Protein AF-0000000070876801 (afdb_homodimer)

Nearest PDB structures (foldseek):
  6rmw-assembly2_G  TM=8.844E-01  e=9.370E-32  Plasmodium falciparum 3D7
  6rme-assembly1_A  TM=9.042E-01  e=9.899E-31  Plasmodi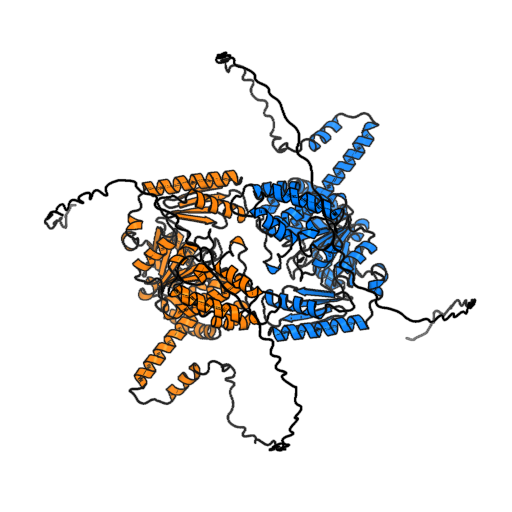um falciparum 3D7
  6rmo-assembly2_E  TM=8.825E-01  e=7.573E-31  Plasmodium falciparum 3D7
  8jb3-assembly1_A  TM=8.256E-01  e=1.043E-31  Saccharomyces cerevisiae
  6rmo-assembly1_D  TM=8.743E-01  e=1.522E-29  Plasmodium falciparum 3D7

Radius of gyration: 40.15 Å; Cα contacts (8 Å, |Δi|>4): 1447; chains: 2; bounding box: 125×150×136 Å

Foldseek 3Di:
DVLVVLVPPCVVVLVPVVLQVLCVCCCQLPDQDDQLQDDQVLVVLLVCVVPDFNLVSQVVVLVQLVQCQVPVVPTPCPVPTPCNDAGALWRFNLNVLVVSLCVHPVQRVDDPDTDDRSSSLNSRLSRLLLTQLAQAAEEEEEQDQAQAHAPAADAQPRLVLSLLQLCLVLNHAYEYFYLADDPPCQVVVCVRHVNNLVVCVVSLPAPSRQQSYWYAYNQADWIWGADSVPSGIDTDDCVLQADPVRVPDDQVLQVVLQVLLVVLLVVLCVVLVFDWDWDDDSFKIKTFGPDDDDQVSLQSSQVSSCVSCVPRPFDWAWARSPGIIMIGGHANCSRVVSNCVSVVHAQSNYEYEYARCDPRGRCVNNVNRHHYRHGRGSSNSSSSSSVSSVSNVVSVVVVVLVVVVVVCVVDDPPPVNVVVVVVVPCPPDPVVPPPDPPPDDDDDDDDDDCPDDDDPPDDDDDDDDDDDDDDDDDDDDDDYDDDDDDDDDDDDDDDDDDDDDDDDDDDDDDDDDDDDDDDDPDDDDDDD/DVLVVLVPVVVVVLVPVVLQVLCVCVCQLPDQDDQLQDDQVLVVLLVCVVPDFNLVSQVVVLVQLVQCQVPVVPTPCPVPTPCNDAGALWRFNLNVLVVSLCVHPVQRVDDPDTDDRSSSLNSRLSRLLLTQLQQAAEEEEEQDQAQAHAPAADAQPRLVLSLLLLCLVLNHQYEYFYLADDPPCQVVVCVRHVNNLVVCVVSLPAPSRQQSYWYAYNQADWIWGADSVPSGIDTDDCVLQADPVRVPDDQVLQVVLQVLLVVLLVVLCVVLVFDWDWDDDSFKIKTFGPDDDDQVSLQSSQVSSCVSCVPRPFDWAWARSPGIIMIGGHANCSRVVSNCVSVVHAQSNYEYEYARCDPRGRCVNNVNRHHYRHGRGSSNSSSSSSVSSVSNVVSVVVVVLVVVVVVCVVDDPPPVNVVVVVVVPPPPDPVVPPPDPPPDDPPDPPDDDPVPDDDDDDDDDPDDDPDPDDDDDDDDDDDYDDDDPDDDDDDDDDDDPPPPDPDPDDPDDDPPDDDDPPDDDDDDDDDD

Solvent-accessible surface area (backbone atoms only — not comparable to full-atom values): 61214 Å² total; per-residue (Å²): 115,75,49,56,53,66,52,60,65,48,48,65,61,55,71,62,57,50,70,47,58,54,53,39,39,45,65,46,66,42,76,69,50,69,84,58,63,57,52,62,67,63,52,48,56,48,58,47,53,80,80,34,55,60,62,59,47,28,49,52,49,30,53,31,40,43,39,21,48,76,36,44,88,76,13,62,49,53,72,72,28,78,80,64,64,59,60,54,59,57,56,40,54,30,49,61,21,42,54,60,50,29,73,60,59,28,59,76,61,48,88,80,54,72,73,50,71,58,57,50,43,47,29,52,35,48,7,40,38,70,53,37,30,75,55,52,44,34,39,34,30,30,42,65,28,20,68,24,54,72,91,58,52,41,48,76,79,41,72,53,48,61,52,54,51,51,41,28,72,73,67,23,32,38,32,40,45,26,69,62,63,55,90,94,34,48,62,62,57,39,61,42,38,38,26,47,39,49,49,40,52,75,44,60,53,51,53,86,43,40,65,32,38,37,39,28,22,27,28,45,72,39,44,29,35,42,39,63,86,75,45,42,61,40,77,52,65,61,86,71,39,54,43,72,71,65,70,61,60,47,69,67,57,52,50,50,52,44,52,51,48,48,53,39,49,50,50,42,26,56,66,49,70,46,61,59,47,78,46,81,54,98,58,33,34,31,40,32,54,75,55,76,61,46,63,64,51,40,45,34,39,19,50,51,38,43,64,73,48,67,78,51,91,64,63,56,37,43,22,50,71,77,72,32,30,39,37,31,52,31,26,35,34,60,25,49,52,24,50,26,59,58,69,70,51,56,43,69,24,28,38,39,37,30,44,36,61,21,94,54,24,66,45,32,53,32,46,65,55,28,37,65,37,75,33,63,30,30,69,34,38,44,49,52,49,51,52,30,52,52,45,32,52,52,46,51,50,52,48,51,49,51,48,44,48,60,54,34,72,75,50,88,77,59,74,75,62,55,58,63,52,50,61,69,65,50,77,81,64,73,73,77,72,71,65,84,79,76,75,78,82,75,86,79,78,67,82,75,78,82,74,79,86,79,84,68,85,86,73,93,80,91,83,89,94,86,93,87,94,86,91,94,89,84,95,88,86,94,87,88,92,87,90,73,96,74,90,89,80,89,93,86,89,92,86,93,81,89,84,89,86,85,90,83,85,80,86,89,82,90,80,86,91,83,85,78,85,78,89,80,85,85,77,87,71,89,86,132,114,75,51,57,54,64,48,61,65,46,51,64,59,56,69,62,57,48,73,48,57,52,55,40,40,48,65,45,65,42,76,72,47,67,85,57,62,57,53,63,67,61,52,49,55,48,57,47,52,79,81,33,54,60,63,56,47,28,49,52,49,30,52,32,41,44,39,22,47,74,35,45,89,77,14,63,50,52,72,71,29,80,80,64,64,59,60,52,60,58,56,40,53,32,50,62,20,42,54,60,49,30,76,60,59,27,59,75,61,47,87,79,54,74,73,52,70,57,56,52,44,47,30,52,36,48,9,39,39,69,53,38,29,75,56,52,44,35,39,36,31,31,42,67,28,20,68,24,54,73,92,59,52,41,48,77,80,41,70,52,47,59,52,52,50,54,42,28,71,73,68,23,33,40,32,41,44,26,70,62,63,55,88,95,36,49,63,63,57,40,62,42,38,38,25,48,38,50,48,42,52,75,43,58,54,51,53,88,44,38,65,33,37,38,40,28,22,26,28,46,70,40,43,29,35,45,38,60,87,77,47,42,62,40,77,51,65,61,87,72,40,55,44,74,69,64,71,62,62,48,69,69,57,52,51,49,51,45,51,51,47,48,52,38,50,52,49,41,26,58,66,49,70,44,61,59,46,79,46,81,54,99,58,33,34,31,39,32,55,76,56,73,62,47,64,65,51,40,45,34,41,18,51,50,38,43,62,73,48,66,80,52,90,63,63,56,37,43,22,50,69,77,72,31,30,39,36,31,53,32,26,37,34,60,24,49,53,25,49,26,59,59,69,70,50,56,44,69,24,28,37,39,36,30,44,37,62,21,93,55,24,66,45,33,53,33,46,66,54,26,36,66,36,74,32,63,29,31,68,35,39,44,48,50,51,52,53,30,52,51,44,32,52,51,46,50,49,53,50,49,49,53,46,44,51,60,54,37,72,74,50,88,80,58,74,77,60,56,58,63,53,50,62,69,67,50,74,82,62,71,71,78,69,73,65,86,70,81,84,68,85,68,83,71,83,61,84,75,76,82,70,80,83,74,87,75,85,89,80,83,72,86,70,81,69,81,82,75,83,74,87,73,98,80,83,92,87,91,89,87,90,86,90,77,88,69,86,86,79,91,86,80,85,85,88,81,79,76,73,77,79,78,75,77,80,77,85,74,76,83,68,81,83,82,80,76,83,71,87,84,92,86,75,89,72,91,79,136

Sequence (1056 aa):
MKWNMLLSTEALEDAHLFRASSVTDAHVLRRKGRLKEQDGLIEFIISMHHTHSPFQVMEKVERWVREHVADPNRSTLNRLIPHMGPRFHTPLPLVRALHEYDEFASLSRRKYVPPNFAEVRHVLNIAQVHSIAEKLQLITFDADGTIYADGHHIRGDNKMIGHIIKLMREGINVAIVTAAGYPGNAEKFENRLAGLLEAFKELELPPTITKLFHVMGGECNYLLGVNPETYKLEFIPDELWKSPDMLAWKESDIKELLDNAERSLKSAAARLRVPVEIIRKPRAVGAVPKDPTIYEVLEEMALTVQVQLMHSALPFCAFNGGNDVFVDVGNKSVGLRALMKFLNKRCSETLHVGDRFTVSGNDMATRSQCSILWVANPEETAFFARLLLRDIRLAKMDRTLLHTEVSREAGQSTPADCLKIYLLQSRSVDPLKLCFENLPTAKLVKRPPQIVFESFSAAKPVSRPPQIVFGTLSAAKPVNRPPQIVFEALSAAKPVNRPPQTVFENLSAAKPVNRPPQIVKSCLVFFEMKWNMLLSTEALEDAHLFRASSVTDAHVLRRKGRLKEQDGLIEFIISMHHTHSPFQVMEKVERWVREHVADPNRSTLNRLIPHMGPRFHTPLPLVRALHEYDEFASLSRRKYVPPNFAEVRHVLNIAQVHSIAEKLQLITFDADGTIYADGHHIRGDNKMIGHIIKLMREGINVAIVTAAGYPGNAEKFENRLAGLLEAFKELELPPTITKLFHVMGGECNYLLGVNPETYKLEFIPDELWKSPDMLAWKESDIKELLDNAERSLKSAAARLRVPVEIIRKPRAVGAVPKDPTIYEVLEEMALTVQVQLMHSALPFCAFNGGNDVFVDVGNKSVGLRALMKFLNKRCSETLHVGDRFTVSGNDMATRSQCSILWVANPEETAFFARLLLRDIRLAKMDRTLLHTEVSREAGQSTPADCLKIYLLQSRSVDPLKLCFENLPTAKLVKRPPQIVFESFSAAKPVSRPPQIVFGTLSAAKPVNRPPQIVFEALSAAKPVNRPPQTVFENLSAAKPVNRPPQIVKSCLVFFE

InterPro domains:
  IPR009453 IMP-specific 5-nucleotidase [PF06437] (55-382)
  IPR009453 IMP-specific 5-nucleotidase [PTHR28213] (7-399)
  IPR036412 HAD-like superfamily [SSF56784] (137-370)

pLDDT: mean 72.47, std 32.29, range [14.54, 98.81]

Organism: Physcomitrium patens (NCBI:txid3218)

Secondary structure (DSSP, 8-state):
-THHHHHHHHHHHHHT--THHHHHSTTTT----GGG---HHHHHHHHHTTTS-HHHHHHHHHHHHHHHHH-GGG-HHHHHSTT--S--SS---HHHHHHHHHHHH-GGG-SS----HHHHHHHHHHHHHHHHTTT--EEEE-SBTTTB-TT----TT-HHHHHHHHHHHTT-EEEEE-S---TT-HHHHHHHTHHHHHHHHHTT--HHHHTTEEEEETTTTEEEEE-TTT--EEEPPHHHHS-HHHHT--HHHHHHHHHHHHHHHHHHHHHTT--EEEEEETTEEEEEESS---HHHHHHHHHHHHHHTTT-SS-EEEEE-SS-EEEEES-HHHHHHHHHHHHT--GGGEEEEES--STT-TTGGGGGTSEEEE-SSHHHHHHHHHHHHHHHHHHHHHHHHHHHHHHHTTS---TTHHHHHHHHH-SS--TT--------------S---------------------------------------------------------------------------------/-THHHHHHHHHHHHHT--THHHHHSTTTT----GGG---HHHHHHHHHTTTS-HHHHHHHHHHHHHHHHH-GGG-HHHHHSTT--S--SS---HHHHHHHHHHHH-GGG-SS----HHHHHHHHHHHHHHHHTTT--EEEE-SBTTTB-TT----TT-HHHHHHHHHHHTT-EEEEE-S---TT-HHHHHHHTHHHHHHHHHTT--HHHHTTEEEEETTTTEEEEE-TTT--EEEPPHHHHS-HHHHT--HHHHHHHHHHHHHHHHHHHHHTT--EEEEEETTEEEEEESS---HHHHHHHHHHHHHHTTT-SS-EEEEE-SS-EEEEES-HHHHHHHHHHHHT--GGGEEEEES--STT-TTGGGGGTSEEEE-SSHHHHHHHHHHHHHHHHHHHHHHHHHHHHHHHTTS---TTHHHHHHHHH-SSS-GGG-----S-------S---------------------------------------------------------------------------------

Structure (mmCIF, N/CA/C/O backbone):
data_AF-0000000070876801-model_v1
#
loop_
_entity.id
_entity.type
_entity.pdbx_description
1 polymer "IMP-specific 5'-nucleotidase 1"
#
loop_
_atom_site.group_PDB
_atom_site.id
_atom_site.type_symbol
_atom_site.label_atom_id
_atom_site.label_alt_id
_atom_site.label_comp_id
_atom_site.label_asym_id
_atom_site.label_entity_id
_atom_site.label_seq_id
_atom_site.pdbx_PDB_ins_code
_atom_site.Cartn_x
_atom_site.Cartn_y
_atom_site.Cartn_z
_atom_site.occupancy
_atom_site.B_iso_or_equiv
_atom_site.auth_seq_id
_atom_site.auth_comp_id
_atom_site.auth_asym_id
_atom_site.auth_atom_id
_atom_site.pdbx_PDB_model_num
ATOM 1 N N . MET A 1 1 ? 22.203 -14.219 -38.219 1 22.94 1 MET A N 1
ATOM 2 C CA . MET A 1 1 ? 20.781 -14.258 -37.875 1 22.94 1 MET A CA 1
ATOM 3 C C . MET A 1 1 ? 20.438 -13.211 -36.844 1 22.94 1 MET A C 1
ATOM 5 O O . MET A 1 1 ? 21.266 -12.914 -35.969 1 22.94 1 MET A O 1
ATOM 9 N N . LYS A 1 2 ? 19.5 -12.445 -37.062 1 37.22 2 LYS A N 1
ATOM 10 C CA . LYS A 1 2 ? 19.062 -11.211 -36.406 1 37.22 2 LYS A CA 1
ATOM 11 C C . LYS A 1 2 ? 18.969 -11.383 -34.875 1 37.22 2 LYS A C 1
ATOM 13 O O . LYS A 1 2 ? 19.047 -10.406 -34.125 1 37.22 2 LYS A O 1
ATOM 18 N N . TRP A 1 3 ? 18.562 -12.609 -34.594 1 33.06 3 TRP A N 1
ATOM 19 C CA . TRP A 1 3 ? 18.406 -12.867 -33.156 1 33.06 3 TRP A CA 1
ATOM 20 C C . TRP A 1 3 ? 19.75 -12.773 -32.438 1 33.06 3 TRP A C 1
ATOM 22 O O . TRP A 1 3 ? 19.797 -12.508 -31.219 1 33.06 3 TRP A O 1
ATOM 32 N N . ASN A 1 4 ? 20.797 -12.969 -33.062 1 37.91 4 ASN A N 1
ATOM 33 C CA . ASN A 1 4 ? 22.109 -12.844 -32.438 1 37.91 4 ASN A CA 1
ATOM 34 C C . ASN A 1 4 ? 22.406 -11.406 -32 1 37.91 4 ASN A C 1
ATOM 36 O O . ASN A 1 4 ? 23.234 -11.172 -31.125 1 37.91 4 ASN A O 1
ATOM 40 N N . MET A 1 5 ? 21.844 -10.648 -32.625 1 33.94 5 MET A N 1
ATOM 41 C CA . MET A 1 5 ? 22.094 -9.234 -32.344 1 33.94 5 MET A CA 1
ATOM 42 C C . MET A 1 5 ? 21.438 -8.805 -31.047 1 33.94 5 MET A C 1
ATOM 44 O O . MET A 1 5 ? 21.875 -7.836 -30.406 1 33.94 5 MET A O 1
ATOM 48 N N . LEU A 1 6 ? 20.297 -9.289 -30.797 1 37.06 6 LEU A N 1
ATOM 49 C CA . LEU A 1 6 ? 19.719 -8.984 -29.484 1 37.06 6 LEU A CA 1
ATOM 50 C C . LEU A 1 6 ? 20.688 -9.336 -28.359 1 37.06 6 LEU A C 1
ATOM 52 O O . LEU A 1 6 ? 20.656 -8.719 -27.297 1 37.06 6 LEU A O 1
ATOM 56 N N . LEU A 1 7 ? 21.609 -10.273 -28.75 1 38.25 7 LEU A N 1
ATOM 57 C CA . LEU A 1 7 ? 22.516 -10.789 -27.734 1 38.25 7 LEU A CA 1
ATOM 58 C C . LEU A 1 7 ? 23.641 -9.797 -27.453 1 38.25 7 LEU A C 1
ATOM 60 O O . LEU A 1 7 ? 24.109 -9.672 -26.328 1 38.25 7 LEU A O 1
ATOM 64 N N . SER A 1 8 ? 24.188 -9.273 -28.484 1 36.66 8 SER A N 1
ATOM 65 C CA . SER A 1 8 ? 25.453 -8.562 -28.328 1 36.66 8 SER A CA 1
ATOM 66 C C . SER A 1 8 ? 25.25 -7.238 -27.594 1 36.66 8 SER A C 1
ATOM 68 O O . SER A 1 8 ? 26.109 -6.828 -26.797 1 36.66 8 SER A O 1
ATOM 70 N N . THR A 1 9 ? 24.359 -6.559 -27.938 1 35.06 9 THR A N 1
ATOM 71 C CA . THR A 1 9 ? 24.25 -5.223 -27.375 1 35.06 9 THR A CA 1
ATOM 72 C C . THR A 1 9 ? 23.859 -5.293 -25.906 1 35.06 9 THR A C 1
ATOM 74 O O . THR A 1 9 ? 24.25 -4.43 -25.109 1 35.06 9 THR A O 1
ATOM 77 N N . GLU A 1 10 ? 23.016 -6.242 -25.625 1 37.69 10 GLU A N 1
ATOM 78 C CA . GLU A 1 10 ? 22.438 -6.25 -24.281 1 37.69 10 GLU A CA 1
ATOM 79 C C . GLU A 1 10 ? 23.391 -6.871 -23.266 1 37.69 10 GLU A C 1
ATOM 81 O O . GLU A 1 10 ? 23.172 -6.809 -22.062 1 37.69 10 GLU A O 1
ATOM 86 N N . ALA A 1 11 ? 24.422 -7.547 -23.781 1 35.75 11 ALA A N 1
ATOM 87 C CA . ALA A 1 11 ? 25.438 -8.109 -22.891 1 35.75 11 ALA A CA 1
ATOM 88 C C . ALA A 1 11 ? 26.078 -7.023 -22.047 1 35.75 11 ALA A C 1
ATOM 90 O O . ALA A 1 11 ? 26.344 -7.227 -20.859 1 35.75 11 ALA A O 1
ATOM 91 N N . LEU A 1 12 ? 26.547 -6.031 -22.625 1 32.09 12 LEU A N 1
ATOM 92 C CA . LEU A 1 12 ? 27.219 -4.961 -21.891 1 32.09 12 LEU A CA 1
ATOM 93 C C . LEU A 1 12 ? 26.234 -4.258 -20.953 1 32.09 12 LEU A C 1
ATOM 95 O O . LEU A 1 12 ? 26.625 -3.816 -19.875 1 32.09 12 LEU A O 1
ATOM 99 N N . GLU A 1 13 ? 25.094 -4.07 -21.375 1 36.75 13 GLU A N 1
ATOM 100 C CA . GLU A 1 13 ? 24.125 -3.406 -20.516 1 36.75 13 GLU A CA 1
ATOM 101 C C . GLU A 1 13 ? 23.797 -4.27 -19.297 1 36.75 13 GLU A C 1
ATOM 103 O O . GLU A 1 13 ? 23.531 -3.748 -18.219 1 36.75 13 GLU A O 1
ATOM 108 N N . ASP A 1 14 ? 23.875 -5.527 -19.438 1 37.31 14 ASP A N 1
ATOM 109 C CA . ASP A 1 14 ? 23.5 -6.48 -18.391 1 37.31 14 ASP A CA 1
ATOM 110 C C . ASP A 1 14 ? 24.609 -6.625 -17.359 1 37.31 14 ASP A C 1
ATOM 112 O O . ASP A 1 14 ? 24.391 -7.16 -16.266 1 37.31 14 ASP A O 1
ATOM 116 N N . ALA A 1 15 ? 25.812 -6.527 -17.859 1 33.62 15 ALA A N 1
ATOM 117 C CA . ALA A 1 15 ? 26.938 -6.73 -16.922 1 33.62 15 ALA A CA 1
ATOM 118 C C . ALA A 1 15 ? 26.844 -5.766 -15.75 1 33.62 15 ALA A C 1
ATOM 120 O O . ALA A 1 15 ? 27.281 -6.086 -14.641 1 33.62 15 ALA A O 1
ATOM 121 N N . HIS A 1 16 ? 26.531 -4.492 -16 1 32.53 16 HIS A N 1
ATOM 122 C CA . HIS A 1 16 ? 26.516 -3.543 -14.898 1 32.53 16 HIS A CA 1
ATOM 123 C C . HIS A 1 16 ? 25.141 -3.492 -14.242 1 32.53 16 HIS A C 1
ATOM 125 O O . HIS A 1 16 ? 24.422 -2.498 -14.367 1 32.53 16 HIS A O 1
ATOM 131 N N . LEU A 1 17 ? 24.438 -4.516 -14.289 1 38.84 17 LEU A N 1
ATOM 132 C CA . LEU A 1 17 ? 23.266 -4.48 -13.43 1 38.84 17 LEU A CA 1
ATOM 133 C C . LEU A 1 17 ? 23.609 -3.9 -12.062 1 38.84 17 LEU A C 1
ATOM 135 O O . LEU A 1 17 ? 24.188 -4.582 -11.219 1 38.84 17 LEU A O 1
ATOM 139 N N . PHE A 1 18 ? 24.141 -2.725 -12.109 1 32.31 18 PHE A N 1
ATOM 140 C CA . PHE A 1 18 ? 24.281 -2.143 -10.781 1 32.31 18 PHE A CA 1
ATOM 141 C C . PHE A 1 18 ? 23.047 -2.449 -9.922 1 32.31 18 PHE A C 1
ATOM 143 O O . PHE A 1 18 ? 21.922 -2.24 -10.359 1 32.31 18 PHE A O 1
ATOM 150 N N . ARG A 1 19 ? 23.281 -3.48 -9.172 1 35.66 19 ARG A N 1
ATOM 151 C CA . ARG A 1 19 ? 22.359 -3.971 -8.156 1 35.66 19 ARG A CA 1
ATOM 152 C C . ARG A 1 19 ? 21.406 -2.865 -7.699 1 35.66 19 ARG A C 1
ATOM 154 O O . ARG A 1 19 ? 20.266 -3.137 -7.316 1 35.66 19 ARG A O 1
ATOM 161 N N . ALA A 1 20 ? 22.094 -1.744 -7.652 1 34.53 20 ALA A N 1
ATOM 162 C CA . ALA A 1 20 ? 21.406 -0.582 -7.094 1 34.53 20 ALA A CA 1
ATOM 163 C C . ALA A 1 20 ? 20.312 -0.085 -8.039 1 34.53 20 ALA A C 1
ATOM 165 O O . ALA A 1 20 ? 19.5 0.76 -7.66 1 34.53 20 ALA A O 1
ATOM 166 N N . SER A 1 21 ? 20.484 -0.376 -9.297 1 34.5 21 SER A N 1
ATOM 167 C CA . SER A 1 21 ? 19.469 0.133 -10.211 1 34.5 21 SER A CA 1
ATOM 168 C C . SER A 1 21 ? 18.078 -0.412 -9.859 1 34.5 21 SER A C 1
ATOM 170 O O . SER A 1 21 ? 17.062 0.177 -10.227 1 34.5 21 SER A O 1
ATOM 172 N N . SER A 1 22 ? 18.047 -1.698 -9.453 1 35 22 SER A N 1
ATOM 173 C CA . SER A 1 22 ? 16.766 -2.338 -9.172 1 35 22 SER A CA 1
ATOM 174 C C . SER A 1 22 ? 15.992 -1.572 -8.102 1 35 22 SER A C 1
ATOM 176 O O . SER A 1 22 ? 14.773 -1.415 -8.203 1 35 22 SER A O 1
ATOM 178 N N . VAL A 1 23 ? 16.766 -1.273 -7.023 1 37.16 23 VAL A N 1
ATOM 179 C CA . VAL A 1 23 ? 16.062 -0.637 -5.922 1 37.16 23 VAL A CA 1
ATOM 180 C C . VAL A 1 23 ? 15.734 0.811 -6.281 1 37.16 23 VAL A C 1
ATOM 182 O O . VAL A 1 23 ? 14.992 1.483 -5.566 1 37.16 23 VAL A O 1
ATOM 185 N N . THR A 1 24 ? 16.688 1.312 -7.156 1 35.59 24 THR A N 1
ATOM 186 C CA . THR A 1 24 ? 16.422 2.701 -7.508 1 35.59 24 THR A CA 1
ATOM 187 C C . THR A 1 24 ? 14.953 2.879 -7.906 1 35.59 24 THR A C 1
ATOM 189 O O . THR A 1 24 ? 14.445 4 -7.945 1 35.59 24 THR A O 1
ATOM 192 N N . ASP A 1 25 ? 14.484 1.853 -8.711 1 36 25 ASP A N 1
ATOM 193 C CA . ASP A 1 25 ? 13.07 2.08 -8.992 1 36 25 ASP A CA 1
ATOM 194 C C . ASP A 1 25 ? 12.234 1.947 -7.719 1 36 25 ASP A C 1
ATOM 196 O O . ASP A 1 25 ? 11.875 0.838 -7.32 1 36 25 ASP A O 1
ATOM 200 N N . ALA A 1 26 ? 12.656 2.664 -6.793 1 41.97 26 ALA A N 1
ATOM 201 C CA . ALA A 1 26 ? 11.828 2.852 -5.602 1 41.97 26 ALA A CA 1
ATOM 202 C C . ALA A 1 26 ? 10.445 2.24 -5.789 1 41.97 26 ALA A C 1
ATOM 204 O O . ALA A 1 26 ? 9.797 1.847 -4.82 1 41.97 26 ALA A O 1
ATOM 205 N N . HIS A 1 27 ? 10.164 2.039 -7.109 1 41.25 27 HIS A N 1
ATOM 206 C CA . HIS A 1 27 ? 8.914 1.406 -7.512 1 41.25 27 HIS A CA 1
ATOM 207 C C . HIS A 1 27 ? 8.984 -0.108 -7.34 1 41.25 27 HIS A C 1
ATOM 209 O O . HIS A 1 27 ? 7.961 -0.792 -7.402 1 41.25 27 HIS A O 1
ATOM 215 N N . VAL A 1 28 ? 10.258 -0.572 -7.348 1 38.84 28 VAL A N 1
ATOM 216 C CA . VAL A 1 28 ? 10.367 -2.025 -7.289 1 38.84 28 VAL A CA 1
ATOM 217 C C . VAL A 1 28 ? 9.82 -2.531 -5.953 1 38.84 28 VAL A C 1
ATOM 219 O O . VAL A 1 28 ? 9.32 -3.656 -5.867 1 38.84 28 VAL A O 1
ATOM 222 N N . LEU A 1 29 ? 10 -1.709 -4.879 1 45.56 29 LEU A N 1
ATOM 223 C CA . LEU A 1 29 ? 9.422 -2.184 -3.627 1 45.56 29 LEU A CA 1
ATOM 224 C C . LEU A 1 29 ? 7.973 -1.734 -3.486 1 45.56 29 LEU A C 1
ATOM 226 O O . LEU A 1 29 ? 7.562 -1.279 -2.418 1 45.56 29 LEU A O 1
ATOM 230 N N . ARG A 1 30 ? 7.336 -2.012 -4.641 1 47.97 30 ARG A N 1
ATOM 231 C CA . ARG A 1 30 ? 5.93 -1.625 -4.582 1 47.97 30 ARG A CA 1
ATOM 232 C C . ARG A 1 30 ? 5.164 -2.496 -3.592 1 47.97 30 ARG A C 1
ATOM 234 O O . ARG A 1 30 ? 5.398 -3.703 -3.506 1 47.97 30 ARG A O 1
ATOM 241 N N . ARG A 1 31 ? 4.434 -1.917 -2.887 1 53.19 31 ARG A N 1
ATOM 242 C CA . ARG A 1 31 ? 3.602 -2.57 -1.881 1 53.19 31 ARG A CA 1
ATOM 243 C C . ARG A 1 31 ? 2.229 -2.914 -2.445 1 53.19 31 ARG A C 1
ATOM 245 O O . ARG A 1 31 ? 1.661 -2.148 -3.225 1 53.19 31 ARG A O 1
ATOM 252 N N . LYS A 1 32 ? 1.858 -4.234 -2.328 1 53.94 32 LYS A N 1
ATOM 253 C CA . LYS A 1 32 ? 0.63 -4.785 -2.896 1 53.94 32 LYS A CA 1
ATOM 254 C C . LYS A 1 32 ? -0.57 -4.484 -2.004 1 53.94 32 LYS A C 1
ATOM 256 O O . LYS A 1 32 ? -1.717 -4.562 -2.449 1 53.94 32 LYS A O 1
ATOM 261 N N . GLY A 1 33 ? -0.51 -3.904 -1.004 1 62.38 33 GLY A N 1
ATOM 262 C CA . GLY A 1 33 ? -1.554 -3.797 0.003 1 62.38 33 GLY A CA 1
ATOM 263 C C . GLY A 1 33 ? -1.488 -4.895 1.049 1 62.38 33 GLY A C 1
ATOM 264 O O . GLY A 1 33 ? -0.991 -5.988 0.778 1 62.38 33 GLY A O 1
ATOM 265 N N . ARG A 1 34 ? -2.043 -4.77 2.125 1 65.94 34 ARG A N 1
ATOM 266 C CA . ARG A 1 34 ? -1.898 -5.629 3.297 1 65.94 34 ARG A CA 1
ATOM 267 C C . ARG A 1 34 ? -2.469 -7.02 3.031 1 65.94 34 ARG A C 1
ATOM 269 O O . ARG A 1 34 ? -1.905 -8.023 3.477 1 65.94 34 ARG A O 1
ATOM 276 N N . LEU A 1 35 ? -3.506 -7.059 2.256 1 71.44 35 LEU A N 1
ATOM 277 C CA . LEU A 1 35 ? -4.156 -8.352 2.051 1 71.44 35 LEU A CA 1
ATOM 278 C C . LEU A 1 35 ? -3.367 -9.211 1.072 1 71.44 35 LEU A C 1
ATOM 280 O O . LEU A 1 35 ? -3.561 -10.43 1.012 1 71.44 35 LEU A O 1
ATOM 284 N N . LYS A 1 36 ? -2.484 -8.578 0.406 1 78.06 36 LYS A N 1
ATOM 285 C CA . LYS A 1 36 ? -1.631 -9.336 -0.506 1 78.06 36 LYS A CA 1
ATOM 286 C C . LYS A 1 36 ? -0.253 -9.578 0.103 1 78.06 36 LYS A C 1
ATOM 288 O O . LYS A 1 36 ? 0.626 -10.148 -0.543 1 78.06 36 LYS A O 1
ATOM 293 N N . GLU A 1 37 ? -0.137 -9.102 1.328 1 83.69 37 GLU A N 1
ATOM 294 C CA . GLU A 1 37 ? 1.142 -9.234 2.021 1 83.69 37 GLU A CA 1
ATOM 295 C C . GLU A 1 37 ? 0.968 -9.898 3.383 1 83.69 37 GLU A C 1
ATOM 297 O O . GLU A 1 37 ? 1.234 -9.281 4.418 1 83.69 37 GLU A O 1
ATOM 302 N N . GLN A 1 38 ? 0.599 -11.094 3.365 1 85.38 38 GLN A N 1
ATOM 303 C CA . GLN A 1 38 ? 0.47 -11.914 4.57 1 85.38 38 GLN A CA 1
ATOM 304 C C . GLN A 1 38 ? 1.196 -13.242 4.41 1 85.38 38 GLN A C 1
ATOM 306 O O . GLN A 1 38 ? 0.926 -14 3.473 1 85.38 38 GLN A O 1
ATOM 311 N N . ASP A 1 39 ? 2.088 -13.492 5.309 1 90.75 39 ASP A N 1
ATOM 312 C CA . ASP A 1 39 ? 2.865 -14.727 5.285 1 90.75 39 ASP A CA 1
ATOM 313 C C . ASP A 1 39 ? 3.504 -15.008 6.645 1 90.75 39 ASP A C 1
ATOM 315 O O . ASP A 1 39 ? 4.156 -14.133 7.215 1 90.75 39 ASP A O 1
ATOM 319 N N . GLY A 1 40 ? 3.359 -16.188 7.102 1 90.75 40 GLY A N 1
ATOM 320 C CA . GLY A 1 40 ? 3.842 -16.516 8.43 1 90.75 40 GLY A CA 1
ATOM 321 C C . GLY A 1 40 ? 5.352 -16.422 8.562 1 90.75 40 GLY A C 1
ATOM 322 O O . GLY A 1 40 ? 5.863 -15.969 9.594 1 90.75 40 GLY A O 1
ATOM 323 N N . LEU A 1 41 ? 6.062 -16.875 7.609 1 93.69 41 LEU A N 1
ATOM 324 C CA . LEU A 1 41 ? 7.52 -16.844 7.664 1 93.69 41 LEU A CA 1
ATOM 325 C C . LEU A 1 41 ? 8.023 -15.406 7.625 1 93.69 41 LEU A C 1
ATOM 327 O O . LEU A 1 41 ? 8.867 -15.016 8.438 1 93.69 41 LEU A O 1
ATOM 331 N N . ILE A 1 42 ? 7.539 -14.594 6.707 1 94.25 42 ILE A N 1
ATOM 332 C CA . ILE A 1 42 ? 7.992 -13.211 6.551 1 94.25 42 ILE A CA 1
ATOM 333 C C . ILE A 1 42 ? 7.656 -12.414 7.809 1 94.25 42 ILE A C 1
ATOM 335 O O . ILE A 1 42 ? 8.484 -11.648 8.305 1 94.25 42 ILE A O 1
ATOM 339 N N . GLU A 1 43 ? 6.484 -12.617 8.336 1 92.62 43 GLU A N 1
ATOM 340 C CA . GLU A 1 43 ? 6.086 -11.93 9.562 1 92.62 43 GLU A CA 1
ATOM 341 C C . GLU A 1 43 ? 6.977 -12.336 10.727 1 92.62 43 GLU A C 1
ATOM 343 O O . GLU A 1 43 ? 7.316 -11.5 11.57 1 92.62 43 GLU A O 1
ATOM 348 N N . PHE A 1 44 ? 7.246 -13.617 10.781 1 95.75 44 PHE A N 1
ATOM 349 C CA . PHE A 1 44 ? 8.148 -14.109 11.812 1 95.75 44 PHE A CA 1
ATOM 350 C C . PHE A 1 44 ? 9.516 -13.438 11.703 1 95.75 44 PHE A C 1
ATOM 352 O O . PHE A 1 44 ? 10.062 -12.969 12.703 1 95.75 44 PHE A O 1
ATOM 359 N N . ILE A 1 45 ? 10.047 -13.344 10.523 1 97 45 ILE A N 1
ATOM 360 C CA . ILE A 1 45 ? 11.344 -12.719 10.266 1 97 45 ILE A CA 1
ATOM 361 C C . ILE A 1 45 ? 11.305 -11.258 10.703 1 97 45 ILE A C 1
ATOM 363 O O . ILE A 1 45 ? 12.234 -10.773 11.359 1 97 45 ILE A O 1
ATOM 367 N N . ILE A 1 46 ? 10.289 -10.547 10.367 1 95.31 46 ILE A N 1
ATOM 368 C CA . ILE A 1 46 ? 10.133 -9.148 10.742 1 95.31 46 ILE A CA 1
ATOM 369 C C . ILE A 1 46 ? 10.117 -9.023 12.266 1 95.31 46 ILE A C 1
ATOM 371 O O . ILE A 1 46 ? 10.789 -8.156 12.836 1 95.31 46 ILE A O 1
ATOM 375 N N . SER A 1 47 ? 9.414 -9.945 12.945 1 94.88 47 SER A N 1
ATOM 376 C CA . SER A 1 47 ? 9.289 -9.898 14.398 1 94.88 47 SER A CA 1
ATOM 377 C C . SER A 1 47 ? 10.641 -10.102 15.07 1 94.88 47 SER A C 1
ATOM 379 O O . SER A 1 47 ? 10.898 -9.539 16.141 1 94.88 47 SER A O 1
ATOM 381 N N . MET A 1 48 ? 11.461 -10.859 14.461 1 96.31 48 MET A N 1
ATOM 382 C CA . MET A 1 48 ? 12.781 -11.133 15.031 1 96.31 48 MET A CA 1
ATOM 383 C C . MET A 1 48 ? 13.633 -9.867 15.055 1 96.31 48 MET A C 1
ATOM 385 O O . MET A 1 48 ? 14.586 -9.773 15.836 1 96.31 48 MET A O 1
ATOM 389 N N . HIS A 1 49 ? 13.32 -8.875 14.281 1 95.38 49 HIS A N 1
ATOM 390 C CA . HIS A 1 49 ? 14.133 -7.672 14.164 1 95.38 49 HIS A CA 1
ATOM 391 C C . HIS A 1 49 ? 13.914 -6.734 15.352 1 95.38 49 HIS A C 1
ATOM 393 O O . HIS A 1 49 ? 14.625 -5.746 15.508 1 95.38 49 HIS A O 1
ATOM 399 N N . HIS A 1 50 ? 12.992 -7.082 16.203 1 91.62 50 HIS A N 1
ATOM 400 C CA . HIS A 1 50 ? 12.797 -6.32 17.422 1 91.62 50 HIS A CA 1
ATOM 401 C C . HIS A 1 50 ? 13.938 -6.539 18.406 1 91.62 50 HIS A C 1
ATOM 403 O O . HIS A 1 50 ? 14.227 -5.676 19.234 1 91.62 50 HIS A O 1
ATOM 409 N N . THR A 1 51 ? 14.578 -7.703 18.203 1 94.12 51 THR A N 1
ATOM 410 C CA . THR A 1 51 ? 15.578 -8.039 19.203 1 94.12 51 THR A CA 1
ATOM 411 C C . THR A 1 51 ? 16.906 -8.383 18.547 1 94.12 51 THR A C 1
ATOM 413 O O . THR A 1 51 ? 17.938 -8.508 19.219 1 94.12 51 THR A O 1
ATOM 416 N N . HIS A 1 52 ? 16.922 -8.578 17.281 1 96.12 52 HIS A N 1
ATOM 417 C CA . HIS A 1 52 ? 18.125 -8.984 16.578 1 96.12 52 HIS A CA 1
ATOM 418 C C . HIS A 1 52 ? 18.453 -8.031 15.43 1 96.12 52 HIS A C 1
ATOM 420 O O . HIS A 1 52 ? 17.531 -7.438 14.836 1 96.12 52 HIS A O 1
ATOM 426 N N . SER A 1 53 ? 19.734 -7.918 15.164 1 96.12 53 SER A N 1
ATOM 427 C CA . SER A 1 53 ? 20.141 -7.176 13.969 1 96.12 53 SER A CA 1
ATOM 428 C C . SER A 1 53 ? 19.75 -7.922 12.703 1 96.12 53 SER A C 1
ATOM 430 O O . SER A 1 53 ? 19.516 -9.133 12.734 1 96.12 53 SER A O 1
ATOM 432 N N . PRO A 1 54 ? 19.672 -7.176 11.586 1 97.12 54 PRO A N 1
ATOM 433 C CA . PRO A 1 54 ? 19.281 -7.828 10.336 1 97.12 54 PRO A CA 1
ATOM 434 C C . PRO A 1 54 ? 20.188 -9 9.969 1 97.12 54 PRO A C 1
ATOM 436 O O . PRO A 1 54 ? 19.703 -10.055 9.562 1 97.12 54 PRO A O 1
ATOM 439 N N . PHE A 1 55 ? 21.484 -8.891 10.141 1 97.5 55 PHE A N 1
ATOM 440 C CA . PHE A 1 55 ? 22.406 -9.969 9.773 1 97.5 55 PHE A CA 1
ATOM 441 C C . PHE A 1 55 ? 22.25 -11.148 10.719 1 97.5 55 PHE A C 1
ATOM 443 O O . PHE A 1 55 ? 22.344 -12.305 10.297 1 97.5 55 PHE A O 1
ATOM 450 N N . GLN A 1 56 ? 22.016 -10.867 11.977 1 97.81 56 GLN A N 1
ATOM 451 C CA . GLN A 1 56 ? 21.766 -11.945 12.922 1 97.81 56 GLN A CA 1
ATOM 452 C C . GLN A 1 56 ? 20.5 -12.719 12.555 1 97.81 56 GLN A C 1
ATOM 454 O O . GLN A 1 56 ? 20.469 -13.953 12.625 1 97.81 56 GLN A O 1
ATOM 459 N N . VAL A 1 57 ? 19.484 -11.977 12.195 1 98.31 57 VAL A N 1
ATOM 460 C CA . VAL A 1 57 ? 18.234 -12.602 11.805 1 98.31 57 VAL A CA 1
ATOM 461 C C . VAL A 1 57 ? 18.453 -13.5 10.586 1 98.31 57 VAL A C 1
ATOM 463 O O . VAL A 1 57 ? 18.031 -14.656 10.578 1 98.31 57 VAL A O 1
ATOM 466 N N . MET A 1 58 ? 19.141 -12.977 9.586 1 98.5 58 MET A N 1
ATOM 467 C CA . MET A 1 58 ? 19.328 -13.734 8.352 1 98.5 58 MET A CA 1
ATOM 468 C C . MET A 1 58 ? 20.203 -14.961 8.602 1 98.5 58 MET A C 1
ATOM 470 O O . MET A 1 58 ? 20 -16.016 7.996 1 98.5 58 MET A O 1
ATOM 474 N N . GLU A 1 59 ? 21.188 -14.836 9.469 1 98.31 59 GLU A N 1
ATOM 475 C CA . GLU A 1 59 ? 22.047 -15.977 9.812 1 98.31 59 GLU A CA 1
ATOM 476 C C . GLU A 1 59 ? 21.219 -17.094 10.445 1 98.31 59 GLU A C 1
ATOM 478 O O . GLU A 1 59 ? 21.375 -18.266 10.07 1 98.31 59 GLU A O 1
ATOM 483 N N . LYS A 1 60 ? 20.406 -16.734 11.336 1 98.06 60 LYS A N 1
ATOM 484 C CA . LYS A 1 60 ? 19.578 -17.734 12.023 1 98.06 60 LYS A CA 1
ATOM 485 C C . LYS A 1 60 ? 18.578 -18.375 11.07 1 98.06 60 LYS A C 1
ATOM 487 O O . LYS A 1 60 ? 18.469 -19.594 11.016 1 98.06 60 LYS A O 1
ATOM 492 N N . VAL A 1 61 ? 17.891 -17.594 10.32 1 97.88 61 VAL A N 1
ATOM 493 C CA . VAL A 1 61 ? 16.859 -18.109 9.43 1 97.88 61 VAL A CA 1
ATOM 494 C C . VAL A 1 61 ? 17.484 -18.969 8.344 1 97.88 61 VAL A C 1
ATOM 496 O O . VAL A 1 61 ? 16.922 -19.984 7.941 1 97.88 61 VAL A O 1
ATOM 499 N N . GLU A 1 62 ? 18.625 -18.531 7.828 1 98.31 62 GLU A N 1
ATOM 500 C CA . GLU A 1 62 ? 19.344 -19.328 6.844 1 98.31 62 GLU A CA 1
ATOM 501 C C . GLU A 1 62 ? 19.625 -20.734 7.37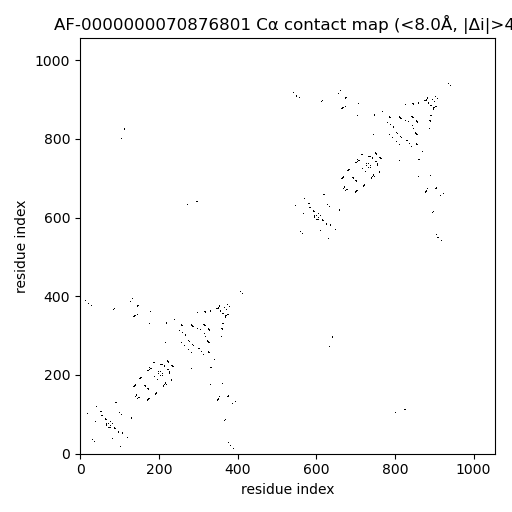1 1 98.31 62 GLU A C 1
ATOM 503 O O . GLU A 1 62 ? 19.422 -21.719 6.664 1 98.31 62 GLU A O 1
ATOM 508 N N . ARG A 1 63 ? 20.141 -20.797 8.586 1 97.5 63 ARG A N 1
ATOM 509 C CA . ARG A 1 63 ? 20.406 -22.078 9.219 1 97.5 63 ARG A CA 1
ATOM 510 C C . ARG A 1 63 ? 19.109 -22.891 9.367 1 97.5 63 ARG A C 1
ATOM 512 O O . ARG A 1 63 ? 19.094 -24.094 9.078 1 97.5 63 ARG A O 1
ATOM 519 N N . TRP A 1 64 ? 18.094 -22.25 9.734 1 96.56 64 TRP A N 1
ATOM 520 C CA . TRP A 1 64 ? 16.844 -22.938 9.969 1 96.56 64 TRP A CA 1
ATOM 521 C C . TRP A 1 64 ? 16.219 -23.406 8.656 1 96.56 64 TRP A C 1
ATOM 523 O O . TRP A 1 64 ? 15.562 -24.453 8.617 1 96.56 64 TRP A O 1
ATOM 533 N N . VAL A 1 65 ? 16.391 -22.672 7.578 1 95.94 65 VAL A N 1
ATOM 534 C CA . VAL A 1 65 ? 15.93 -23.109 6.262 1 95.94 65 VAL A CA 1
ATOM 535 C C . VAL A 1 65 ? 16.688 -24.359 5.84 1 95.94 65 VAL A C 1
ATOM 537 O O . VAL A 1 65 ? 16.078 -25.312 5.316 1 95.94 65 VAL A O 1
ATOM 540 N N . ARG A 1 66 ? 17.984 -24.422 6.086 1 95.62 66 ARG A N 1
ATOM 541 C CA . ARG A 1 66 ? 18.766 -25.609 5.773 1 95.62 66 ARG A CA 1
ATOM 542 C C . ARG A 1 66 ? 18.25 -26.812 6.543 1 95.62 66 ARG A C 1
ATOM 544 O O . ARG A 1 66 ? 18.172 -27.922 5.992 1 95.62 66 ARG A O 1
ATOM 551 N N . GLU A 1 67 ? 17.953 -26.562 7.766 1 94.31 67 GLU A N 1
ATOM 552 C CA . GLU A 1 67 ? 17.375 -27.625 8.586 1 94.31 67 GLU A CA 1
ATOM 553 C C . GLU A 1 67 ? 16.062 -28.109 8 1 94.31 67 GLU A C 1
ATOM 555 O O . GLU A 1 67 ? 15.789 -29.312 7.973 1 94.31 67 GLU A O 1
ATOM 560 N N . HIS A 1 68 ? 15.297 -27.219 7.547 1 93.12 68 HIS A N 1
ATOM 561 C CA . HIS A 1 68 ? 13.969 -27.531 7.027 1 93.12 68 HIS A CA 1
ATOM 562 C C . HIS A 1 68 ? 14.055 -28.266 5.691 1 93.12 68 HIS A C 1
ATOM 564 O O . HIS A 1 68 ? 13.203 -29.109 5.379 1 93.12 68 HIS A O 1
ATOM 570 N N . VAL A 1 69 ? 15 -27.875 4.914 1 91.81 69 VAL A N 1
ATOM 571 C CA . VAL A 1 69 ? 15.234 -28.578 3.652 1 91.81 69 VAL A CA 1
ATOM 572 C C . VAL A 1 69 ? 15.617 -30.031 3.92 1 91.81 69 VAL A C 1
ATOM 574 O O . VAL A 1 69 ? 15.141 -30.938 3.23 1 91.81 69 VAL A O 1
ATOM 577 N N . ALA A 1 70 ? 16.391 -30.25 4.914 1 92.12 70 ALA A N 1
ATOM 578 C CA . ALA A 1 70 ? 16.875 -31.594 5.25 1 92.12 70 ALA A CA 1
ATOM 579 C C . ALA A 1 70 ? 15.773 -32.438 5.875 1 92.12 70 ALA A C 1
ATOM 581 O O . ALA A 1 70 ? 15.609 -33.625 5.527 1 92.12 70 ALA A O 1
ATOM 582 N N . ASP A 1 71 ? 15.047 -31.828 6.816 1 91.31 71 ASP A N 1
ATOM 583 C CA . ASP A 1 71 ? 13.984 -32.531 7.516 1 91.31 71 ASP A CA 1
ATOM 584 C C . ASP A 1 71 ? 12.875 -31.578 7.949 1 91.31 71 ASP A C 1
ATOM 586 O O . ASP A 1 71 ? 12.875 -31.094 9.086 1 91.31 71 ASP A O 1
ATOM 590 N N . PRO A 1 72 ? 11.898 -31.453 7.141 1 88.62 72 PRO A N 1
ATOM 591 C CA . PRO A 1 72 ? 10.844 -30.469 7.43 1 88.62 72 PRO A CA 1
ATOM 592 C C . PRO A 1 72 ? 10.086 -30.781 8.719 1 88.62 72 PRO A C 1
ATOM 594 O O . PRO A 1 72 ? 9.625 -29.875 9.406 1 88.62 72 PRO A O 1
ATOM 597 N N . ASN A 1 73 ? 9.977 -32.031 9.094 1 87.38 73 ASN A N 1
ATOM 598 C CA . ASN A 1 73 ? 9.148 -32.406 10.234 1 87.38 73 ASN A CA 1
ATOM 599 C C . ASN A 1 73 ? 9.828 -32.094 11.555 1 87.38 73 ASN A C 1
ATOM 601 O O . ASN A 1 73 ? 9.156 -31.844 12.562 1 87.38 73 ASN A O 1
ATOM 605 N N . ARG A 1 74 ? 11.148 -32.062 11.531 1 88.06 74 ARG A N 1
ATOM 606 C CA . ARG A 1 74 ? 11.875 -31.828 12.781 1 88.06 74 ARG A CA 1
ATOM 607 C C . ARG A 1 74 ? 12.609 -30.484 12.758 1 88.06 74 ARG A C 1
ATOM 609 O O . ARG A 1 74 ? 13.453 -30.234 13.617 1 88.06 74 ARG A O 1
ATOM 616 N N . SER A 1 75 ? 12.266 -29.703 11.844 1 90.88 75 SER A N 1
ATOM 617 C CA . SER A 1 75 ? 13 -28.453 11.688 1 90.88 75 SER A CA 1
ATOM 618 C C . SER A 1 75 ? 12.539 -27.422 12.711 1 90.88 75 SER A C 1
ATOM 620 O O . SER A 1 75 ? 11.406 -27.469 13.188 1 90.88 75 SER A O 1
ATOM 622 N N . THR A 1 76 ? 13.391 -26.484 13.039 1 92.88 76 THR A N 1
ATOM 623 C CA . THR A 1 76 ? 13.094 -25.375 13.93 1 92.88 76 THR A CA 1
ATOM 624 C C . THR A 1 76 ? 11.977 -24.516 13.359 1 92.88 76 THR A C 1
ATOM 626 O O . THR A 1 76 ? 11.094 -24.062 14.094 1 92.88 76 THR A O 1
ATOM 629 N N . LEU A 1 77 ? 11.922 -24.266 12.07 1 92.88 77 LEU A N 1
ATOM 630 C CA . LEU A 1 77 ? 10.906 -23.438 11.43 1 92.88 77 LEU A CA 1
ATOM 631 C C . LEU A 1 77 ? 9.523 -24.062 11.594 1 92.88 77 LEU A C 1
ATOM 633 O O . LEU A 1 77 ? 8.547 -23.344 11.828 1 92.88 77 LEU A O 1
ATOM 637 N N . ASN A 1 78 ? 9.477 -25.344 11.414 1 90.56 78 ASN A N 1
ATOM 638 C CA . ASN A 1 78 ? 8.195 -26.031 11.57 1 90.56 78 ASN A CA 1
ATOM 639 C C . ASN A 1 78 ? 7.648 -25.875 12.992 1 90.56 78 ASN A C 1
ATOM 641 O O . ASN A 1 78 ? 6.43 -25.812 13.188 1 90.56 78 ASN A O 1
ATOM 645 N N . ARG A 1 79 ? 8.508 -25.812 13.922 1 90.06 79 ARG A N 1
ATOM 646 C CA . ARG A 1 79 ? 8.102 -25.656 15.312 1 90.06 79 ARG A CA 1
ATOM 647 C C . ARG A 1 79 ? 7.66 -24.219 15.586 1 90.06 79 ARG A C 1
ATOM 649 O O . ARG A 1 79 ? 6.684 -24 16.312 1 90.06 79 ARG A O 1
ATOM 656 N N . LEU A 1 80 ? 8.281 -23.312 15.016 1 90.38 80 LEU A N 1
ATOM 657 C CA . LEU A 1 80 ? 8.109 -21.906 15.383 1 90.38 80 LEU A CA 1
ATOM 658 C C . LEU A 1 80 ? 6.977 -21.281 14.586 1 90.38 80 LEU A C 1
ATOM 660 O O . LEU A 1 80 ? 6.34 -20.328 15.047 1 90.38 80 LEU A O 1
ATOM 664 N N . ILE A 1 81 ? 6.758 -21.656 13.375 1 90.38 81 ILE A N 1
ATOM 665 C CA . ILE A 1 81 ? 5.789 -21.031 12.492 1 90.38 81 ILE A CA 1
ATOM 666 C C . ILE A 1 81 ? 4.621 -21.969 12.234 1 90.38 81 ILE A C 1
ATOM 668 O O . ILE A 1 81 ? 4.77 -22.984 11.547 1 90.38 81 ILE A O 1
ATOM 672 N N . PRO A 1 82 ? 3.549 -21.484 12.727 1 79.75 82 PRO A N 1
ATOM 673 C CA . PRO A 1 82 ? 2.377 -22.328 12.469 1 79.75 82 PRO A CA 1
ATOM 674 C C . PRO A 1 82 ? 2.053 -22.453 10.984 1 79.75 82 PRO A C 1
ATOM 676 O O . PRO A 1 82 ? 2.109 -21.469 10.25 1 79.75 82 PRO A O 1
ATOM 679 N N . HIS A 1 83 ? 1.859 -23.531 10.484 1 72.69 83 HIS A N 1
ATOM 680 C CA . HIS A 1 83 ? 1.438 -23.812 9.117 1 72.69 83 HIS A CA 1
ATOM 681 C C . HIS A 1 83 ? 2.496 -23.391 8.109 1 72.69 83 HIS A C 1
ATOM 683 O O . HIS A 1 83 ? 2.172 -22.781 7.082 1 72.69 83 HIS A O 1
ATOM 689 N N . MET A 1 84 ? 3.756 -23.406 8.492 1 68.06 84 MET A N 1
ATOM 690 C CA . MET A 1 84 ? 4.883 -23.047 7.641 1 68.06 84 MET A CA 1
ATOM 691 C C . MET A 1 84 ? 4.719 -23.641 6.242 1 68.06 84 MET A C 1
ATOM 693 O O . MET A 1 84 ? 5.199 -23.062 5.262 1 68.06 84 MET A O 1
ATOM 697 N N . GLY A 1 85 ? 3.766 -24.312 6.078 1 65.19 85 GLY A N 1
ATOM 698 C CA . GLY A 1 85 ? 3.551 -24.859 4.75 1 65.19 85 GLY A CA 1
ATOM 699 C C . GLY A 1 85 ? 4.539 -25.953 4.387 1 65.19 85 GLY A C 1
ATOM 700 O O . GLY A 1 85 ? 5.25 -26.469 5.254 1 65.19 85 GLY A O 1
ATOM 701 N N . PRO A 1 86 ? 4.652 -26.156 3.043 1 72.19 86 PRO A N 1
ATOM 702 C CA . PRO A 1 86 ? 5.418 -27.297 2.539 1 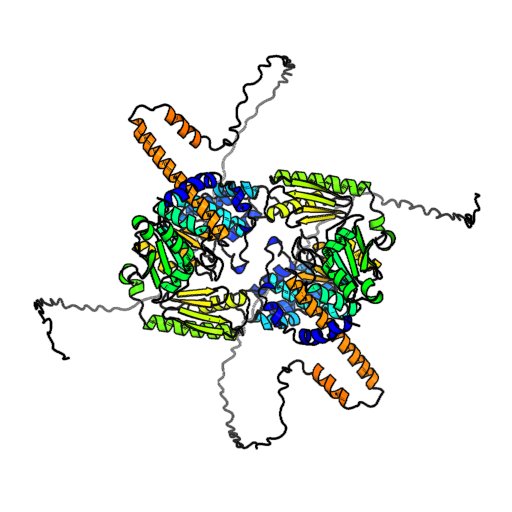72.19 86 PRO A CA 1
ATOM 703 C C . PRO A 1 86 ? 6.926 -27.078 2.605 1 72.19 86 PRO A C 1
ATOM 705 O O . PRO A 1 86 ? 7.375 -26 3.023 1 72.19 86 PRO A O 1
ATOM 708 N N . ARG A 1 87 ? 7.68 -28.016 2.232 1 80.5 87 ARG A N 1
ATOM 709 C CA . ARG A 1 87 ? 9.133 -28.094 2.291 1 80.5 87 ARG A CA 1
ATOM 710 C C . ARG A 1 87 ? 9.773 -27.094 1.342 1 80.5 87 ARG A C 1
ATOM 712 O O . ARG A 1 87 ? 9.266 -26.844 0.244 1 80.5 87 ARG A O 1
ATOM 719 N N . PHE A 1 88 ? 10.805 -26.438 1.876 1 88.75 88 PHE A N 1
ATOM 720 C CA . PHE A 1 88 ? 11.703 -25.703 0.976 1 88.75 88 PHE A CA 1
ATOM 721 C C . PHE A 1 88 ? 12.445 -26.672 0.061 1 88.75 88 PHE A C 1
ATOM 723 O O . PHE A 1 88 ? 12.883 -27.734 0.501 1 88.75 88 PHE A O 1
ATOM 730 N N . HIS A 1 89 ? 12.586 -26.297 -1.175 1 90.69 89 HIS A N 1
ATOM 731 C CA . HIS A 1 89 ? 13.219 -27.172 -2.141 1 90.69 89 HIS A CA 1
ATOM 732 C C . HIS A 1 89 ? 14.695 -26.828 -2.324 1 90.69 89 HIS A C 1
ATOM 734 O O . HIS A 1 89 ? 15.453 -27.594 -2.914 1 90.69 89 HIS A O 1
ATOM 740 N N . THR A 1 90 ? 15.078 -25.672 -1.834 1 93 90 THR A N 1
ATOM 741 C CA . THR A 1 90 ? 16.453 -25.203 -1.905 1 93 90 THR A CA 1
ATOM 742 C C . THR A 1 90 ? 16.859 -24.516 -0.606 1 93 90 THR A C 1
ATOM 744 O O . THR A 1 90 ? 16.016 -23.938 0.091 1 93 90 THR A O 1
ATOM 747 N N . PRO A 1 91 ? 18.172 -24.672 -0.351 1 94.88 91 PRO A N 1
ATOM 748 C CA . PRO A 1 91 ? 18.641 -23.734 0.678 1 94.88 91 PRO A CA 1
ATOM 749 C C . PRO A 1 91 ? 18.562 -22.281 0.226 1 94.88 91 PRO A C 1
ATOM 751 O O . PRO A 1 91 ? 18.406 -22 -0.967 1 94.88 91 PRO A O 1
ATOM 754 N N . LEU A 1 92 ? 18.641 -21.359 1.184 1 97.56 92 LEU A N 1
ATOM 755 C CA . LEU A 1 92 ? 18.562 -19.938 0.853 1 97.56 92 LEU A CA 1
ATOM 756 C C . LEU A 1 92 ? 19.734 -19.172 1.469 1 97.56 92 LEU A C 1
ATOM 758 O O . LEU A 1 92 ? 19.812 -19.031 2.691 1 97.56 92 LEU A O 1
ATOM 762 N N . PRO A 1 93 ? 20.703 -18.703 0.657 1 98.25 93 PRO A N 1
ATOM 763 C CA . PRO A 1 93 ? 21.812 -17.906 1.188 1 98.25 93 PRO A CA 1
ATOM 764 C C . PRO A 1 93 ? 21.391 -16.5 1.596 1 98.25 93 PRO A C 1
ATOM 766 O O . PRO A 1 93 ? 21.75 -15.523 0.928 1 98.25 93 PRO A O 1
ATOM 769 N N . LEU A 1 94 ? 20.75 -16.406 2.695 1 98.62 94 LEU A N 1
ATOM 770 C CA . LEU A 1 94 ? 20.078 -15.188 3.111 1 98.62 94 LEU A CA 1
ATOM 771 C C . LEU A 1 94 ? 21.078 -14.117 3.529 1 98.62 94 LEU A C 1
ATOM 773 O O . LEU A 1 94 ? 20.844 -12.922 3.311 1 98.62 94 LEU A O 1
ATOM 777 N N . VAL A 1 95 ? 22.156 -14.477 4.148 1 98.44 95 VAL A N 1
ATOM 778 C CA . VAL A 1 95 ? 23.172 -13.516 4.555 1 98.44 95 VAL A CA 1
ATOM 779 C C . VAL A 1 95 ? 23.75 -12.828 3.32 1 98.44 95 VAL A C 1
ATOM 781 O O . VAL A 1 95 ? 23.875 -11.602 3.285 1 98.44 95 VAL A O 1
ATOM 784 N N . ARG A 1 96 ? 24.062 -13.648 2.367 1 97.25 96 ARG A N 1
ATOM 785 C CA . ARG A 1 96 ? 24.562 -13.102 1.109 1 97.25 96 ARG A CA 1
ATOM 786 C C . ARG A 1 96 ? 23.531 -12.195 0.455 1 97.25 96 ARG A C 1
ATOM 788 O O . ARG A 1 96 ? 23.875 -11.117 -0.045 1 97.25 96 ARG A O 1
ATOM 795 N N . ALA A 1 97 ? 22.328 -12.641 0.411 1 97.44 97 ALA A N 1
ATOM 796 C CA . ALA A 1 97 ? 21.234 -11.867 -0.183 1 97.44 97 ALA A CA 1
ATOM 797 C C . ALA A 1 97 ? 21.078 -10.523 0.521 1 97.44 97 ALA A C 1
ATOM 799 O O . ALA A 1 97 ? 20.859 -9.5 -0.128 1 97.44 97 ALA A O 1
ATOM 800 N N . LEU A 1 98 ? 21.125 -10.539 1.876 1 97.31 98 LEU A N 1
ATOM 801 C CA . LEU A 1 98 ? 21 -9.297 2.631 1 97.31 98 LEU A CA 1
ATOM 802 C C . LEU A 1 98 ? 22.156 -8.344 2.307 1 97.31 98 LEU A C 1
ATOM 804 O O . LEU A 1 98 ? 21.953 -7.129 2.221 1 97.31 98 LEU A O 1
ATOM 808 N N . HIS A 1 99 ? 23.375 -8.875 2.182 1 95.5 99 HIS A N 1
ATOM 809 C CA . HIS A 1 99 ? 24.5 -8.031 1.803 1 95.5 99 HIS A CA 1
ATOM 810 C C . HIS A 1 99 ? 24.219 -7.293 0.496 1 95.5 99 HIS A C 1
ATOM 812 O O . HIS A 1 99 ? 24.5 -6.098 0.382 1 95.5 99 HIS A O 1
ATOM 818 N N . GLU A 1 100 ? 23.688 -7.984 -0.402 1 91.62 100 GLU A N 1
ATOM 819 C CA . GLU A 1 100 ? 23.375 -7.391 -1.698 1 91.62 100 GLU A CA 1
ATOM 820 C C . GLU A 1 100 ? 22.266 -6.344 -1.573 1 91.62 100 GLU A C 1
ATOM 822 O O . GLU A 1 100 ? 22.375 -5.258 -2.146 1 91.62 100 GLU A O 1
ATOM 827 N N . TYR A 1 101 ? 21.219 -6.684 -0.85 1 91.69 101 TYR A N 1
ATOM 828 C CA . TYR A 1 101 ? 20.125 -5.742 -0.643 1 91.69 101 TYR A CA 1
ATOM 829 C C . TYR A 1 101 ? 20.609 -4.508 0.114 1 91.69 101 TYR A C 1
ATOM 831 O O . TYR A 1 101 ? 20.172 -3.391 -0.169 1 91.69 101 TYR A O 1
ATOM 839 N N . ASP A 1 102 ? 21.5 -4.727 1.019 1 90.81 102 ASP A N 1
ATOM 840 C CA . ASP A 1 102 ? 21.984 -3.686 1.917 1 90.81 102 ASP A CA 1
ATOM 841 C C . ASP A 1 102 ? 22.812 -2.646 1.159 1 90.81 102 ASP A C 1
ATOM 843 O O . ASP A 1 102 ? 22.938 -1.505 1.604 1 90.81 102 ASP A O 1
ATOM 847 N N . GLU A 1 103 ? 23.406 -3.037 0.094 1 85.38 103 GLU A N 1
ATOM 848 C CA . GLU A 1 103 ? 24.188 -2.113 -0.716 1 85.38 103 GLU A CA 1
ATOM 849 C C . GLU A 1 103 ? 23.344 -0.953 -1.221 1 85.38 103 GLU A C 1
ATOM 851 O O . GLU A 1 103 ? 23.828 0.168 -1.365 1 85.38 103 GLU A O 1
ATOM 856 N N . PHE A 1 104 ? 22.125 -1.249 -1.277 1 81.12 104 PHE A N 1
ATOM 857 C CA . PHE A 1 104 ? 21.25 -0.223 -1.816 1 81.12 104 PHE A CA 1
ATOM 858 C C . PHE A 1 104 ? 20.344 0.351 -0.722 1 81.12 104 PHE A C 1
ATOM 860 O O . PHE A 1 104 ? 20.172 1.567 -0.638 1 81.12 104 PHE A O 1
ATOM 867 N N . ALA A 1 105 ? 19.844 -0.461 0.082 1 86.69 105 ALA A N 1
ATOM 868 C CA . ALA A 1 105 ? 18.766 -0.053 0.982 1 86.69 105 ALA A CA 1
ATOM 869 C C . ALA A 1 105 ? 19.297 0.262 2.375 1 86.69 105 ALA A C 1
ATOM 871 O O . ALA A 1 105 ? 18.594 0.838 3.205 1 86.69 105 ALA A O 1
ATOM 872 N N . SER A 1 106 ? 20.5 -0.041 2.643 1 90.75 106 SER A N 1
ATOM 873 C CA . SER A 1 106 ? 21.141 0.227 3.922 1 90.75 106 SER A CA 1
ATOM 874 C C . SER A 1 106 ? 20.281 -0.242 5.086 1 90.75 106 SER A C 1
ATOM 876 O O . SER A 1 106 ? 20.156 0.453 6.098 1 90.75 106 SER A O 1
ATOM 878 N N . LEU A 1 107 ? 19.656 -1.379 4.895 1 93.19 107 LEU A N 1
ATOM 879 C CA . LEU A 1 107 ? 18.766 -1.922 5.914 1 93.19 107 LEU A CA 1
ATOM 880 C C . LEU A 1 107 ? 19.516 -2.166 7.219 1 93.19 107 LEU A C 1
ATOM 882 O O . LEU A 1 107 ? 19.031 -1.839 8.297 1 93.19 107 LEU A O 1
ATOM 886 N N . SER A 1 108 ? 20.719 -2.691 7.172 1 95.5 108 SER A N 1
ATOM 887 C CA . SER A 1 108 ? 21.484 -3.07 8.352 1 95.5 108 SER A CA 1
ATOM 888 C C . SER A 1 108 ? 21.953 -1.84 9.117 1 95.5 108 SER A C 1
ATOM 890 O O . SER A 1 108 ? 22.375 -1.946 10.273 1 95.5 108 SER A O 1
ATOM 892 N N . ARG A 1 109 ? 21.875 -0.674 8.531 1 95.69 109 ARG A N 1
ATOM 893 C CA . ARG A 1 109 ? 22.375 0.55 9.148 1 95.69 109 ARG A CA 1
ATOM 894 C C . ARG A 1 109 ? 21.234 1.365 9.758 1 95.69 109 ARG A C 1
ATOM 896 O O . ARG A 1 109 ? 21.469 2.418 10.352 1 95.69 109 ARG A O 1
ATOM 903 N N . ARG A 1 110 ? 20.078 0.893 9.609 1 95.06 110 ARG A N 1
ATOM 904 C CA . ARG A 1 110 ? 18.938 1.593 10.18 1 95.06 110 ARG A CA 1
ATOM 905 C C . ARG A 1 110 ? 18.797 1.292 11.672 1 95.06 110 ARG A C 1
ATOM 907 O O . ARG A 1 110 ? 19.016 0.16 12.102 1 95.06 110 ARG A O 1
ATOM 914 N N . LYS A 1 111 ? 18.328 2.279 12.391 1 93.62 111 LYS A N 1
ATOM 915 C CA . LYS A 1 111 ? 18.188 2.137 13.836 1 93.62 111 LYS A CA 1
ATOM 916 C C . LYS A 1 111 ? 16.719 2.152 14.242 1 93.62 111 LYS A C 1
ATOM 918 O O . LYS A 1 111 ? 16.328 1.517 15.227 1 93.62 111 LYS A O 1
ATOM 923 N N . TYR A 1 112 ? 15.883 2.82 13.477 1 91.81 112 TYR A N 1
ATOM 924 C CA . TYR A 1 112 ? 14.531 3.102 13.961 1 91.81 112 TYR A CA 1
ATOM 925 C C . TYR A 1 112 ? 13.484 2.455 13.062 1 91.81 112 TYR A C 1
ATOM 927 O O . TYR A 1 112 ? 12.383 2.143 13.508 1 91.81 112 TYR A O 1
ATOM 935 N N . VAL A 1 113 ? 13.812 2.268 11.812 1 91.62 113 VAL A N 1
ATOM 936 C CA . VAL A 1 113 ? 12.852 1.729 10.859 1 91.62 113 VAL A CA 1
ATOM 937 C C . VAL A 1 113 ? 13.148 0.255 10.602 1 91.62 113 VAL A C 1
ATOM 939 O O . VAL A 1 113 ? 14.102 -0.077 9.883 1 91.62 113 VAL A O 1
ATOM 942 N N . PRO A 1 114 ? 12.383 -0.594 11.094 1 91.38 114 PRO A N 1
ATOM 943 C CA . PRO A 1 114 ? 12.578 -2.02 10.812 1 91.38 114 PRO A CA 1
ATOM 944 C C . PRO A 1 114 ? 12.227 -2.395 9.375 1 91.38 114 PRO A C 1
ATOM 946 O O . PRO A 1 114 ? 11.586 -1.612 8.672 1 91.38 114 PRO A O 1
ATOM 949 N N . PRO A 1 115 ? 12.703 -3.619 8.977 1 92.75 115 PRO A N 1
ATOM 950 C CA . PRO A 1 115 ? 12.305 -4.039 7.629 1 92.75 115 PRO A CA 1
ATOM 951 C C . PRO A 1 115 ? 10.805 -4.289 7.512 1 92.75 115 PRO A C 1
ATOM 953 O O . PRO A 1 115 ? 10.18 -4.785 8.453 1 92.75 115 PRO A O 1
ATOM 956 N N . ASN A 1 116 ? 10.266 -3.887 6.469 1 88.25 116 ASN A N 1
ATOM 957 C CA . ASN A 1 116 ? 8.867 -4.18 6.191 1 88.25 116 ASN A CA 1
ATOM 958 C C . ASN A 1 116 ? 8.711 -5.445 5.352 1 88.25 116 ASN A C 1
ATOM 960 O O . ASN A 1 116 ? 9.703 -6.098 5.016 1 88.25 116 ASN A O 1
ATOM 964 N N . PHE A 1 117 ? 7.508 -5.871 5.043 1 90.81 117 PHE A N 1
ATOM 965 C CA . PHE A 1 117 ? 7.188 -7.102 4.328 1 90.81 117 PHE A CA 1
ATOM 966 C C . PHE A 1 117 ? 7.867 -7.129 2.965 1 90.81 117 PHE A C 1
ATOM 968 O O . PHE A 1 117 ? 8.492 -8.125 2.596 1 90.81 117 PHE A O 1
ATOM 975 N N . ALA A 1 118 ? 7.738 -6.066 2.252 1 88.75 118 ALA A N 1
ATOM 976 C CA . ALA A 1 118 ? 8.273 -6 0.894 1 88.75 118 ALA A CA 1
ATOM 977 C C . ALA A 1 118 ? 9.789 -6.164 0.894 1 88.75 118 ALA A C 1
ATOM 979 O O . ALA A 1 118 ? 10.352 -6.793 -0.007 1 88.75 118 ALA A O 1
ATOM 980 N N . GLU A 1 119 ? 10.469 -5.586 1.83 1 90.88 119 GLU A N 1
ATOM 981 C CA . GLU A 1 119 ? 11.922 -5.672 1.907 1 90.88 119 GLU A CA 1
ATOM 982 C C . GLU A 1 119 ? 12.375 -7.098 2.205 1 90.88 119 GLU A C 1
ATOM 984 O O . GLU A 1 119 ? 13.312 -7.602 1.579 1 90.88 119 GLU A O 1
ATOM 989 N N . VAL A 1 120 ? 11.727 -7.699 3.18 1 94.44 120 VAL A N 1
ATOM 990 C CA . VAL A 1 120 ? 12.07 -9.078 3.521 1 94.44 120 VAL A CA 1
ATOM 991 C C . VAL A 1 120 ? 11.781 -9.992 2.334 1 94.44 120 VAL A C 1
ATOM 993 O O . VAL A 1 120 ? 12.586 -10.875 2.01 1 94.44 120 VAL A O 1
ATOM 996 N N . ARG A 1 121 ? 10.641 -9.82 1.732 1 93.88 121 ARG A N 1
ATOM 997 C CA . ARG A 1 121 ? 10.297 -10.586 0.538 1 93.88 121 ARG A CA 1
ATOM 998 C C . ARG A 1 121 ? 11.375 -10.438 -0.534 1 93.88 121 ARG A C 1
ATOM 1000 O O . ARG A 1 121 ? 11.742 -11.422 -1.187 1 93.88 121 ARG A O 1
ATOM 1007 N N . HIS A 1 122 ? 11.844 -9.25 -0.689 1 92.69 122 HIS A N 1
ATOM 1008 C CA . HIS A 1 122 ? 12.867 -8.977 -1.688 1 92.69 122 HIS A CA 1
ATOM 1009 C C . HIS A 1 122 ? 14.156 -9.727 -1.373 1 92.69 122 HIS A C 1
ATOM 1011 O O . HIS A 1 122 ? 14.789 -10.297 -2.27 1 92.69 122 HIS A O 1
ATOM 1017 N N . VAL A 1 123 ? 14.578 -9.711 -0.16 1 95.56 123 VAL A N 1
ATOM 1018 C CA . VAL A 1 123 ? 15.773 -10.43 0.265 1 95.56 123 VAL A CA 1
ATOM 1019 C C . VAL A 1 123 ? 15.594 -11.93 0.021 1 95.56 123 VAL A C 1
ATOM 1021 O O . VAL A 1 123 ? 16.5 -12.594 -0.482 1 95.56 123 VAL A O 1
ATOM 1024 N N . LEU A 1 124 ? 14.438 -12.43 0.358 1 96.94 124 LEU A N 1
ATOM 1025 C CA . LEU A 1 124 ? 14.133 -13.836 0.118 1 96.94 124 LEU A CA 1
ATOM 1026 C C . LEU A 1 124 ? 14.203 -14.164 -1.37 1 96.94 124 LEU A C 1
ATOM 1028 O O . LEU A 1 124 ? 14.703 -15.227 -1.754 1 96.94 124 LEU A O 1
ATOM 1032 N N . ASN A 1 125 ? 13.695 -13.289 -2.176 1 96.56 125 ASN A N 1
ATOM 1033 C CA . ASN A 1 125 ? 13.727 -13.484 -3.621 1 96.56 125 ASN A CA 1
ATOM 1034 C C . ASN A 1 125 ? 15.156 -13.523 -4.148 1 96.56 125 ASN A C 1
ATOM 1036 O O . ASN A 1 125 ? 15.492 -14.359 -4.992 1 96.56 125 ASN A O 1
ATOM 1040 N N . ILE A 1 126 ? 16 -12.586 -3.662 1 95.56 126 ILE A N 1
ATOM 1041 C CA . ILE A 1 126 ? 17.391 -12.57 -4.074 1 95.56 126 ILE A CA 1
ATOM 1042 C C . ILE A 1 126 ? 18.047 -13.906 -3.721 1 95.56 126 ILE A C 1
ATOM 1044 O O . ILE A 1 126 ? 18.734 -14.508 -4.551 1 95.56 126 ILE A O 1
ATOM 1048 N N . ALA A 1 127 ? 17.828 -14.344 -2.496 1 97.94 127 ALA A N 1
ATOM 1049 C CA . ALA A 1 127 ? 18.406 -15.602 -2.039 1 97.94 127 ALA A CA 1
ATOM 1050 C C . ALA A 1 127 ? 17.938 -16.766 -2.914 1 97.94 127 ALA A C 1
ATOM 1052 O O . ALA A 1 127 ? 18.734 -17.641 -3.266 1 97.94 127 ALA A O 1
ATOM 1053 N N . GLN A 1 128 ? 16.672 -16.781 -3.268 1 97.75 128 GLN A N 1
ATOM 1054 C CA . GLN A 1 128 ? 16.125 -17.859 -4.082 1 97.75 128 GLN A CA 1
ATOM 1055 C C . GLN A 1 128 ? 16.734 -17.875 -5.477 1 97.75 128 GLN A C 1
ATOM 1057 O O . GLN A 1 128 ? 17.031 -18.938 -6.023 1 97.75 128 GLN A O 1
ATOM 1062 N N . VAL A 1 129 ? 16.891 -16.703 -6.004 1 97.06 129 VAL A N 1
ATOM 1063 C CA . VAL A 1 129 ? 17.531 -16.594 -7.316 1 97.06 129 VAL A CA 1
ATOM 1064 C C . VAL A 1 129 ? 18.922 -17.188 -7.27 1 97.06 129 VAL A C 1
ATOM 1066 O O . VAL A 1 129 ? 19.297 -18.016 -8.117 1 97.06 129 VAL A O 1
ATOM 1069 N N . HIS A 1 130 ? 19.719 -16.844 -6.293 1 96.56 130 HIS A N 1
ATOM 1070 C CA . HIS A 1 130 ? 21.094 -17.344 -6.148 1 96.56 130 HIS A CA 1
ATOM 1071 C C . HIS A 1 130 ? 21.109 -18.859 -5.965 1 96.56 130 HIS A C 1
ATOM 1073 O O . HIS A 1 130 ? 22.016 -19.531 -6.449 1 96.56 130 HIS A O 1
ATOM 1079 N N . SER A 1 131 ? 20.125 -19.328 -5.301 1 97.06 131 SER A N 1
ATOM 1080 C CA . SER A 1 131 ? 20.109 -20.734 -4.93 1 97.06 131 SER A CA 1
ATOM 1081 C C . SER A 1 131 ? 19.734 -21.609 -6.125 1 97.06 131 SER A C 1
ATOM 1083 O O . SER A 1 131 ? 20.266 -22.719 -6.273 1 97.06 131 SER A O 1
ATOM 1085 N N . ILE A 1 132 ? 18.875 -21.156 -6.992 1 97.06 132 ILE A N 1
ATOM 1086 C CA . ILE A 1 132 ? 18.281 -22.062 -7.965 1 97.06 132 ILE A CA 1
ATOM 1087 C C . ILE A 1 132 ? 18.953 -21.875 -9.328 1 97.06 132 ILE A C 1
ATOM 1089 O O . ILE A 1 132 ? 18.797 -22.703 -10.219 1 97.06 132 ILE A O 1
ATOM 1093 N N . ALA A 1 133 ? 19.672 -20.859 -9.562 1 96.44 133 ALA A N 1
ATOM 1094 C CA . ALA A 1 133 ? 20.156 -20.438 -10.875 1 96.44 133 ALA A CA 1
ATOM 1095 C C . ALA A 1 133 ? 20.906 -21.562 -11.57 1 96.44 133 ALA A C 1
ATOM 1097 O O . ALA A 1 133 ? 20.703 -21.828 -12.758 1 96.44 133 ALA A O 1
ATOM 1098 N N . GLU A 1 134 ? 21.734 -22.25 -10.852 1 94.31 134 GLU A N 1
ATOM 1099 C CA . GLU A 1 134 ? 22.609 -23.25 -11.445 1 94.31 134 GLU A CA 1
ATOM 1100 C C . GLU A 1 134 ? 21.828 -24.484 -11.891 1 94.31 134 GLU A C 1
ATOM 1102 O O . GLU A 1 134 ? 22.188 -25.141 -12.875 1 94.31 134 GLU A O 1
ATOM 1107 N N . LYS A 1 135 ? 20.797 -24.75 -11.258 1 95.5 135 LYS A N 1
ATOM 1108 C CA . LYS A 1 135 ? 20.094 -26.016 -11.492 1 95.5 135 LYS A CA 1
ATOM 1109 C C . LYS A 1 135 ? 18.781 -25.781 -12.242 1 95.5 135 LYS A C 1
ATOM 1111 O O . LYS A 1 135 ? 18.094 -26.734 -12.602 1 95.5 135 LYS A O 1
ATOM 1116 N N . LEU A 1 136 ? 18.469 -24.625 -12.539 1 97.81 136 LEU A N 1
ATOM 1117 C CA . LEU A 1 136 ? 17.156 -24.281 -13.078 1 97.81 136 LEU A CA 1
ATOM 1118 C C . LEU A 1 136 ? 16.938 -24.938 -14.445 1 97.81 136 LEU A C 1
ATOM 1120 O O . LEU A 1 136 ? 17.781 -24.812 -15.336 1 97.81 136 LEU A O 1
ATOM 1124 N N . GLN A 1 137 ? 15.766 -25.641 -14.57 1 98.25 137 GLN A N 1
ATOM 1125 C CA . GLN A 1 137 ? 15.438 -26.281 -15.836 1 98.25 137 GLN A CA 1
ATOM 1126 C C . GLN A 1 137 ? 14.047 -25.875 -16.312 1 98.25 137 GLN A C 1
ATOM 1128 O O . GLN A 1 137 ? 13.742 -25.969 -17.5 1 98.25 137 GLN A O 1
ATOM 1133 N N . LEU A 1 138 ? 13.219 -25.438 -15.406 1 98.75 138 LEU A N 1
ATOM 1134 C CA . LEU A 1 138 ? 11.867 -24.984 -15.719 1 98.75 138 LEU A CA 1
ATOM 1135 C C . LEU A 1 138 ? 11.492 -23.781 -14.883 1 98.75 138 LEU A C 1
ATOM 1137 O O . LEU A 1 138 ? 11.656 -23.781 -13.656 1 98.75 138 LEU A O 1
ATOM 1141 N N . ILE A 1 139 ? 11.062 -22.719 -15.5 1 98.75 139 ILE A N 1
ATOM 1142 C CA . ILE A 1 139 ? 10.523 -21.562 -14.805 1 98.75 139 ILE A CA 1
ATOM 1143 C C . ILE A 1 139 ? 9.109 -21.266 -15.305 1 98.75 139 ILE A C 1
ATOM 1145 O O . ILE A 1 139 ? 8.859 -21.281 -16.516 1 98.75 139 ILE A O 1
ATOM 1149 N N . THR A 1 140 ? 8.203 -21.094 -14.445 1 98.62 140 THR A N 1
ATOM 1150 C CA . THR A 1 140 ? 6.828 -20.75 -14.789 1 98.62 140 THR A CA 1
ATOM 1151 C C . THR A 1 140 ? 6.469 -19.375 -14.234 1 98.62 140 THR A C 1
ATOM 1153 O O . THR A 1 140 ? 6.914 -19 -13.148 1 98.62 140 THR A O 1
ATOM 1156 N N . PHE A 1 141 ? 5.676 -18.641 -14.992 1 97.94 141 PHE A N 1
ATOM 1157 C CA . PHE A 1 141 ? 5.234 -17.312 -14.609 1 97.94 141 PHE A CA 1
ATOM 1158 C C . PHE A 1 141 ? 3.715 -17.234 -14.539 1 97.94 141 PHE A C 1
ATOM 1160 O O . PHE A 1 141 ? 3.025 -17.656 -15.477 1 97.94 141 PHE A O 1
ATOM 1167 N N . ASP A 1 142 ? 3.217 -16.656 -13.414 1 95.94 142 ASP A N 1
ATOM 1168 C CA . ASP A 1 142 ? 1.854 -16.141 -13.453 1 95.94 142 ASP A CA 1
ATOM 1169 C C . ASP A 1 142 ? 1.729 -14.992 -14.461 1 95.94 142 ASP A C 1
ATOM 1171 O O . ASP A 1 142 ? 2.736 -14.453 -14.922 1 95.94 142 ASP A O 1
ATOM 1175 N N . ALA A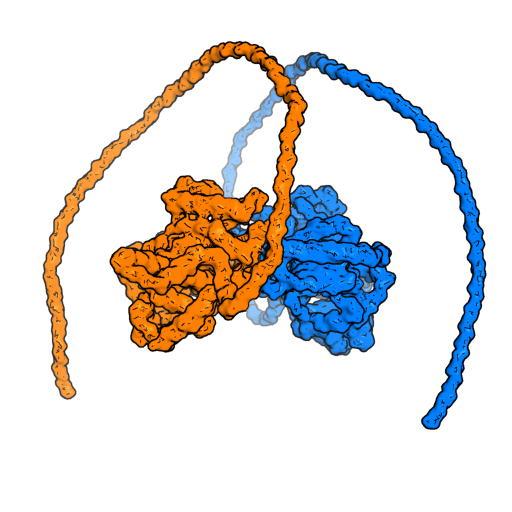 1 143 ? 0.497 -14.734 -14.867 1 92.81 143 ALA A N 1
ATOM 1176 C CA . ALA A 1 143 ? 0.302 -13.719 -15.891 1 92.81 143 ALA A CA 1
ATOM 1177 C C . ALA A 1 143 ? -0.051 -12.367 -15.266 1 92.81 143 ALA A C 1
ATOM 1179 O O . ALA A 1 143 ? 0.82 -11.516 -15.078 1 92.81 143 ALA A O 1
ATOM 1180 N N . ASP A 1 144 ? -1.244 -12.211 -14.734 1 88.12 144 ASP A N 1
ATOM 1181 C CA . ASP A 1 144 ? -1.751 -10.953 -14.195 1 88.12 144 ASP A CA 1
ATOM 1182 C C . ASP A 1 144 ? -0.974 -10.547 -12.945 1 88.12 144 ASP A C 1
ATOM 1184 O O . ASP A 1 144 ? -0.842 -11.328 -12 1 88.12 144 ASP A O 1
ATOM 1188 N N . GLY A 1 145 ? -0.497 -9.359 -13 1 87.75 145 GLY A N 1
ATOM 1189 C CA . GLY A 1 145 ? 0.233 -8.836 -11.852 1 87.75 145 GLY A CA 1
ATOM 1190 C C . GLY A 1 145 ? 1.676 -9.305 -11.805 1 87.75 145 GLY A C 1
ATOM 1191 O O . GLY A 1 145 ? 2.459 -8.82 -10.984 1 87.75 145 GLY A O 1
ATOM 1192 N N . THR A 1 146 ? 2.061 -10.227 -12.711 1 92.94 146 THR A N 1
ATOM 1193 C CA . THR A 1 146 ? 3.395 -10.82 -12.688 1 92.94 146 THR A CA 1
ATOM 1194 C C . THR A 1 146 ? 4.164 -10.461 -13.961 1 92.94 146 THR A C 1
ATOM 1196 O O . THR A 1 146 ? 5.246 -9.875 -13.891 1 92.94 146 THR A O 1
ATOM 1199 N N . ILE A 1 147 ? 3.645 -10.727 -15.094 1 92.75 147 ILE A N 1
ATOM 1200 C CA . ILE A 1 147 ? 4.348 -10.422 -16.344 1 92.75 147 ILE A CA 1
ATOM 1201 C C . ILE A 1 147 ? 3.795 -9.133 -16.938 1 92.75 147 ILE A C 1
ATOM 1203 O O . ILE A 1 147 ? 4.496 -8.438 -17.672 1 92.75 147 ILE A O 1
ATOM 1207 N N . TYR A 1 148 ? 2.51 -8.859 -16.719 1 85.19 148 TYR A N 1
ATOM 1208 C CA . TYR A 1 148 ? 1.872 -7.605 -17.094 1 85.19 148 TYR A CA 1
ATOM 1209 C C . TYR A 1 148 ? 0.833 -7.18 -16.078 1 85.19 148 TYR A C 1
ATOM 1211 O O . TYR A 1 148 ? 0.446 -7.969 -15.203 1 85.19 148 TYR A O 1
ATOM 1219 N N . ALA A 1 149 ? 0.442 -5.949 -16.125 1 77.19 149 ALA A N 1
ATOM 1220 C CA . ALA A 1 149 ? -0.53 -5.426 -15.172 1 77.19 149 ALA A CA 1
ATOM 1221 C C . ALA A 1 149 ? -1.871 -6.141 -15.305 1 77.19 149 ALA A C 1
ATOM 1223 O O . ALA A 1 149 ? -2.184 -6.695 -16.359 1 77.19 149 ALA A O 1
ATOM 1224 N N . ASP A 1 150 ? -2.664 -6.102 -14.25 1 68.94 150 ASP A N 1
ATOM 1225 C CA . ASP A 1 150 ? -3.945 -6.801 -14.211 1 68.94 150 ASP A CA 1
ATOM 1226 C C . ASP A 1 150 ? -4.836 -6.379 -15.375 1 68.94 150 ASP A C 1
ATOM 1228 O O . ASP A 1 150 ? -5.027 -5.188 -15.617 1 68.94 150 ASP A O 1
ATOM 1232 N N . GLY A 1 151 ? -5.332 -7.336 -16.016 1 67.06 151 GLY A N 1
ATOM 1233 C CA . GLY A 1 151 ? -6.258 -7.117 -17.109 1 67.06 151 GLY A CA 1
ATOM 1234 C C . GLY A 1 151 ? -5.574 -6.668 -18.391 1 67.06 151 GLY A C 1
ATOM 1235 O O . GLY A 1 151 ? -6.23 -6.434 -19.406 1 67.06 151 GLY A O 1
ATOM 1236 N N . HIS A 1 152 ? -4.266 -6.668 -18.328 1 75.19 152 HIS A N 1
ATOM 1237 C CA . HIS A 1 152 ? -3.533 -6.211 -19.5 1 75.19 152 HIS A CA 1
ATOM 1238 C C . HIS A 1 152 ? -2.947 -7.387 -20.281 1 75.19 152 HIS A C 1
ATOM 1240 O O . HIS A 1 152 ? -3.406 -8.523 -20.141 1 75.19 152 HIS A O 1
ATOM 1246 N N . HIS A 1 153 ? -2.143 -7.086 -21.312 1 80.38 153 HIS A N 1
ATOM 1247 C CA . HIS A 1 153 ? -1.507 -8.07 -22.188 1 80.38 153 HIS A CA 1
ATOM 1248 C C . HIS A 1 153 ? -0.04 -7.73 -22.422 1 80.38 153 HIS A C 1
ATOM 1250 O O . HIS A 1 153 ? 0.422 -6.652 -22.031 1 80.38 153 HIS A O 1
ATOM 1256 N N . ILE A 1 154 ? 0.591 -8.797 -22.891 1 81.38 154 ILE A N 1
ATOM 1257 C CA . ILE A 1 154 ? 1.994 -8.57 -23.219 1 81.38 154 ILE A CA 1
ATOM 1258 C C . ILE A 1 154 ? 2.098 -7.785 -24.516 1 81.38 154 ILE A C 1
ATOM 1260 O O . ILE A 1 154 ? 1.776 -8.305 -25.594 1 81.38 154 ILE A O 1
ATOM 1264 N N . ARG A 1 155 ? 2.525 -6.586 -24.484 1 78.88 155 ARG A N 1
ATOM 1265 C CA . ARG A 1 155 ? 2.75 -5.742 -25.656 1 78.88 155 ARG A CA 1
ATOM 1266 C C . ARG A 1 155 ? 4.199 -5.832 -26.125 1 78.88 155 ARG A C 1
ATOM 1268 O O . ARG A 1 155 ? 5.047 -6.398 -25.422 1 78.88 155 ARG A O 1
ATOM 1275 N N . GLY A 1 156 ? 4.477 -5.336 -27.297 1 77.62 156 GLY A N 1
ATOM 1276 C CA . GLY A 1 156 ? 5.773 -5.469 -27.938 1 77.62 156 GLY A CA 1
ATOM 1277 C C . GLY A 1 156 ? 6.902 -4.848 -27.125 1 77.62 156 GLY A C 1
ATOM 1278 O O . GLY A 1 156 ? 8.055 -5.254 -27.25 1 77.62 156 GLY A O 1
ATOM 1279 N N . ASP A 1 157 ? 6.594 -4.012 -26.312 1 71.06 157 ASP A N 1
ATOM 1280 C CA . ASP A 1 157 ? 7.637 -3.309 -25.578 1 71.06 157 ASP A CA 1
ATOM 1281 C C . ASP A 1 157 ? 7.812 -3.898 -24.172 1 71.06 157 ASP A C 1
ATOM 1283 O O . ASP A 1 157 ? 8.586 -3.377 -23.359 1 71.06 157 ASP A O 1
ATOM 1287 N N . ASN A 1 158 ? 7.164 -4.91 -23.969 1 82.81 158 ASN A N 1
ATOM 1288 C CA . ASN A 1 158 ? 7.277 -5.547 -22.656 1 82.81 158 ASN A CA 1
ATOM 1289 C C . ASN A 1 158 ? 8.68 -6.098 -22.422 1 82.81 158 ASN A C 1
ATOM 1291 O O . ASN A 1 158 ? 9.203 -6.852 -23.25 1 82.81 158 ASN A O 1
ATOM 1295 N N . LYS A 1 159 ? 9.297 -5.793 -21.297 1 80.5 159 LYS A N 1
ATOM 1296 C CA . LYS A 1 159 ? 10.672 -6.164 -20.969 1 80.5 159 LYS A CA 1
ATOM 1297 C C . LYS A 1 159 ? 10.812 -7.676 -20.797 1 80.5 159 LYS A C 1
ATOM 1299 O O . LYS A 1 159 ? 11.883 -8.234 -21.031 1 80.5 159 LYS A O 1
ATOM 1304 N N . MET A 1 160 ? 9.75 -8.289 -20.469 1 90.19 160 MET A N 1
ATOM 1305 C CA . MET A 1 160 ? 9.797 -9.727 -20.203 1 90.19 160 MET A CA 1
ATOM 1306 C C . MET A 1 160 ? 10.016 -10.516 -21.484 1 90.19 160 MET A C 1
ATOM 1308 O O . MET A 1 160 ? 10.461 -11.664 -21.453 1 90.19 160 MET A O 1
ATOM 1312 N N . ILE A 1 161 ? 9.672 -9.953 -22.609 1 91.44 161 ILE A N 1
ATOM 1313 C CA . ILE A 1 161 ? 9.828 -10.648 -23.875 1 91.44 161 ILE A CA 1
ATOM 1314 C C . ILE A 1 161 ? 11.289 -11.047 -24.062 1 91.44 161 ILE A C 1
ATOM 1316 O O . ILE A 1 161 ? 11.594 -12.219 -24.312 1 91.44 161 ILE A O 1
ATOM 1320 N N . GLY A 1 162 ? 12.172 -10.117 -23.922 1 91.19 162 GLY A N 1
ATOM 1321 C CA . GLY A 1 162 ? 13.586 -10.398 -24.047 1 91.19 162 GLY A CA 1
ATOM 1322 C C . GLY A 1 162 ? 14.086 -11.406 -23.031 1 91.19 162 GLY A C 1
ATOM 1323 O O . GLY A 1 162 ? 14.867 -12.297 -23.359 1 91.19 162 GLY A O 1
ATOM 1324 N N . HIS A 1 163 ? 13.641 -11.328 -21.812 1 93.75 163 HIS A N 1
ATOM 1325 C CA . HIS A 1 163 ? 14.086 -12.211 -20.734 1 93.75 163 HIS A CA 1
ATOM 1326 C C . HIS A 1 163 ? 13.609 -13.641 -20.969 1 93.75 163 HIS A C 1
ATOM 1328 O O . HIS A 1 163 ? 14.352 -14.594 -20.719 1 93.75 163 HIS A O 1
ATOM 1334 N N . ILE A 1 164 ? 12.398 -13.805 -21.438 1 96.12 164 ILE A N 1
ATOM 1335 C CA . ILE A 1 164 ? 11.852 -15.133 -21.703 1 96.12 164 ILE A CA 1
ATOM 1336 C C . ILE A 1 164 ? 12.664 -15.812 -22.797 1 96.12 164 ILE A C 1
ATOM 1338 O O . ILE A 1 164 ? 13.062 -16.969 -22.656 1 96.12 164 ILE A O 1
ATOM 1342 N N . ILE A 1 165 ? 12.93 -15.039 -23.828 1 94.75 165 ILE A N 1
ATOM 1343 C CA . ILE A 1 165 ? 13.68 -15.586 -24.953 1 94.75 165 ILE A CA 1
ATOM 1344 C C . ILE A 1 165 ? 15.086 -15.953 -24.5 1 94.75 165 ILE A C 1
ATOM 1346 O O . ILE A 1 165 ? 15.602 -17.016 -24.859 1 94.75 165 ILE A O 1
ATOM 1350 N N . LYS A 1 166 ? 15.742 -15.133 -23.703 1 94.38 166 LYS A N 1
ATOM 1351 C CA . LYS A 1 166 ? 17.078 -15.406 -23.203 1 94.38 166 LYS A CA 1
ATOM 1352 C C . LYS A 1 166 ? 17.094 -16.656 -22.328 1 94.38 166 LYS A C 1
ATOM 1354 O O . LYS A 1 166 ? 18.047 -17.453 -22.391 1 94.38 166 LYS A O 1
ATOM 1359 N N . LEU A 1 167 ? 16.094 -16.828 -21.516 1 97.19 167 LEU A N 1
ATOM 1360 C CA . LEU A 1 167 ? 15.992 -18.031 -20.688 1 97.19 167 LEU A CA 1
ATOM 1361 C C . LEU A 1 167 ? 15.906 -19.281 -21.547 1 97.19 167 LEU A C 1
ATOM 1363 O O . LEU A 1 167 ? 16.609 -20.266 -21.297 1 97.19 167 LEU A O 1
ATOM 1367 N N . MET A 1 168 ? 15.086 -19.188 -22.562 1 97.44 168 MET A N 1
ATOM 1368 C CA . MET A 1 168 ? 14.93 -20.328 -23.469 1 97.44 168 MET A CA 1
ATOM 1369 C C . MET A 1 168 ? 16.234 -20.609 -24.203 1 97.44 168 MET A C 1
ATOM 1371 O O . MET A 1 168 ? 16.578 -21.781 -24.438 1 97.44 168 MET A O 1
ATOM 1375 N N . ARG A 1 169 ? 16.891 -19.625 -24.547 1 94.44 169 ARG A N 1
ATOM 1376 C CA . ARG A 1 169 ? 18.172 -19.781 -25.219 1 94.44 169 ARG A CA 1
ATOM 1377 C C . ARG A 1 169 ? 19.188 -20.5 -24.328 1 94.44 169 ARG A C 1
ATOM 1379 O O . ARG A 1 169 ? 20.062 -21.203 -24.828 1 94.44 169 ARG A O 1
ATOM 1386 N N . GLU A 1 170 ? 19.047 -20.344 -23.062 1 94.69 170 GLU A N 1
ATOM 1387 C CA . GLU A 1 170 ? 19.922 -21.031 -22.109 1 94.69 170 GLU A CA 1
ATOM 1388 C C . GLU A 1 170 ? 19.469 -22.469 -21.891 1 94.69 170 GLU A C 1
ATOM 1390 O O . GLU A 1 170 ? 20.016 -23.172 -21.031 1 94.69 170 GLU A O 1
ATOM 1395 N N . GLY A 1 171 ? 18.438 -22.875 -22.609 1 95.56 171 GLY A N 1
ATOM 1396 C CA . GLY A 1 171 ? 17.969 -24.25 -22.547 1 95.56 171 GLY A CA 1
ATOM 1397 C C . GLY A 1 171 ? 16.938 -24.469 -21.453 1 95.56 171 GLY A C 1
ATOM 1398 O O . GLY A 1 171 ? 16.641 -25.609 -21.094 1 95.56 171 GLY A O 1
ATOM 1399 N N . ILE A 1 172 ? 16.422 -23.438 -20.906 1 98.06 172 ILE A N 1
ATOM 1400 C CA . ILE A 1 172 ? 15.453 -23.516 -19.812 1 98.06 172 ILE A CA 1
ATOM 1401 C C . ILE A 1 172 ? 14.039 -23.516 -20.391 1 98.06 172 ILE A C 1
ATOM 1403 O O . ILE A 1 172 ? 13.719 -22.703 -21.266 1 98.06 172 ILE A O 1
ATOM 1407 N N . ASN A 1 173 ? 13.203 -24.469 -19.922 1 98.81 173 ASN A N 1
ATOM 1408 C CA . ASN A 1 173 ? 11.781 -24.438 -20.266 1 98.81 173 ASN A CA 1
ATOM 1409 C C . ASN A 1 173 ? 11.07 -23.266 -19.594 1 98.81 173 ASN A C 1
ATOM 1411 O O . ASN A 1 173 ? 11.312 -22.984 -18.422 1 98.81 173 ASN A O 1
ATOM 1415 N N . VAL A 1 174 ? 10.273 -22.547 -20.359 1 98.75 174 VAL A N 1
ATOM 1416 C CA . VAL A 1 174 ? 9.492 -21.438 -19.828 1 98.75 174 VAL A CA 1
ATOM 1417 C C . VAL A 1 174 ? 8.008 -21.688 -20.062 1 98.75 174 VAL A C 1
ATOM 1419 O O . VAL A 1 174 ? 7.605 -22.078 -21.156 1 98.75 174 VAL A O 1
ATOM 1422 N N . ALA A 1 175 ? 7.191 -21.469 -19.062 1 98.69 175 ALA A N 1
ATOM 1423 C CA . ALA A 1 175 ? 5.746 -21.594 -19.234 1 98.69 175 ALA A CA 1
ATOM 1424 C C . ALA A 1 175 ? 5.004 -20.469 -18.531 1 98.69 175 ALA A C 1
ATOM 1426 O O . ALA A 1 175 ? 5.414 -20.016 -17.453 1 98.69 175 ALA A O 1
ATOM 1427 N N . ILE A 1 176 ? 3.971 -19.984 -19.109 1 97.5 176 ILE A N 1
ATOM 1428 C CA . ILE A 1 176 ? 3.014 -19.094 -18.469 1 97.5 176 ILE A CA 1
ATOM 1429 C C . ILE A 1 176 ? 1.849 -19.906 -17.906 1 97.5 176 ILE A C 1
ATOM 1431 O O . ILE A 1 176 ? 1.215 -20.672 -18.625 1 97.5 176 ILE A O 1
ATOM 1435 N N . VAL A 1 177 ? 1.639 -19.781 -16.625 1 97.38 177 VAL A N 1
ATOM 1436 C CA . VAL A 1 177 ? 0.534 -20.469 -15.961 1 97.38 177 VAL A CA 1
ATOM 1437 C C . VAL A 1 177 ? -0.511 -19.453 -15.508 1 97.38 177 VAL A C 1
ATOM 1439 O O . VAL A 1 177 ? -0.282 -18.703 -14.562 1 97.38 177 VAL A O 1
ATOM 1442 N N . THR A 1 178 ? -1.667 -19.422 -16.094 1 95.06 178 THR A N 1
ATOM 1443 C CA . THR A 1 178 ? -2.662 -18.375 -15.867 1 95.06 178 THR A CA 1
ATOM 1444 C C . THR A 1 178 ? -3.998 -18.984 -15.453 1 95.06 178 THR A C 1
ATOM 1446 O O . THR A 1 178 ? -4.281 -20.141 -15.758 1 95.06 178 THR A O 1
ATOM 1449 N N . ALA A 1 179 ? -4.766 -18.203 -14.742 1 94.12 179 ALA A N 1
ATOM 1450 C CA . ALA A 1 179 ? -6.121 -18.609 -14.383 1 94.12 179 ALA A CA 1
ATOM 1451 C C . ALA A 1 179 ? -7.059 -18.5 -15.586 1 94.12 179 ALA A C 1
ATOM 1453 O O . ALA A 1 179 ? -8.094 -19.172 -15.633 1 94.12 179 ALA A O 1
ATOM 1454 N N . ALA A 1 180 ? -6.734 -17.734 -16.562 1 92.75 180 ALA A N 1
ATOM 1455 C CA . ALA A 1 180 ? -7.57 -17.578 -17.75 1 92.75 180 ALA A CA 1
ATOM 1456 C C . ALA A 1 180 ? -7.684 -18.875 -18.531 1 92.75 180 ALA A C 1
ATOM 1458 O O . ALA A 1 180 ? -6.688 -19.578 -18.734 1 92.75 180 ALA A O 1
ATOM 1459 N N . GLY A 1 181 ? -8.891 -19.188 -18.844 1 93.75 181 GLY A N 1
ATOM 1460 C CA . GLY A 1 181 ? -9.172 -20.391 -19.609 1 93.75 181 GLY A CA 1
ATOM 1461 C C . GLY A 1 181 ? -10.117 -20.141 -20.781 1 93.75 181 GLY A C 1
ATOM 1462 O O . GLY A 1 181 ? -11.18 -19.547 -20.594 1 93.75 181 GLY A O 1
ATOM 1463 N N . TYR A 1 182 ? -9.695 -20.594 -21.891 1 95.12 182 TYR A N 1
ATOM 1464 C CA . TYR A 1 182 ? -10.484 -20.469 -23.109 1 95.12 182 TYR A CA 1
ATOM 1465 C C . TYR A 1 182 ? -10.578 -21.797 -23.844 1 95.12 182 TYR A C 1
ATOM 1467 O O . TYR A 1 182 ? -9.859 -22.031 -24.812 1 95.12 182 TYR A O 1
ATOM 1475 N N . PRO A 1 183 ? -11.516 -22.594 -23.391 1 93.5 183 PRO A N 1
ATOM 1476 C CA . PRO A 1 183 ? -11.625 -23.922 -24 1 93.5 183 PRO A CA 1
ATOM 1477 C C . PRO A 1 183 ? -11.758 -23.859 -25.531 1 93.5 183 PRO A C 1
ATOM 1479 O O . PRO A 1 183 ? -12.672 -23.219 -26.047 1 93.5 183 PRO A O 1
ATOM 1482 N N . GLY A 1 184 ? -10.867 -24.531 -26.219 1 93.38 184 GLY A N 1
ATOM 1483 C CA . GLY A 1 184 ? -10.922 -24.688 -27.672 1 93.38 184 GLY A CA 1
ATOM 1484 C C . GLY A 1 184 ? -10.555 -23.422 -28.406 1 93.38 184 GLY A C 1
ATOM 1485 O O . GLY A 1 184 ? -10.664 -23.359 -29.641 1 93.38 184 GLY A O 1
ATOM 1486 N N . ASN A 1 185 ? -10.18 -22.422 -27.688 1 96 185 ASN A N 1
ATOM 1487 C CA . ASN A 1 185 ? -9.898 -21.156 -28.344 1 96 185 ASN A CA 1
ATOM 1488 C C . ASN A 1 185 ? -8.469 -20.688 -28.078 1 96 185 ASN A C 1
ATOM 1490 O O . ASN A 1 185 ? -8.234 -19.812 -27.234 1 96 185 ASN A O 1
ATOM 1494 N N . ALA A 1 186 ? -7.582 -21.188 -28.891 1 96.69 186 ALA A N 1
ATOM 1495 C CA . ALA A 1 186 ? -6.164 -20.875 -28.75 1 96.69 186 ALA A CA 1
ATOM 1496 C C . ALA A 1 186 ? -5.898 -19.406 -29.062 1 96.69 186 ALA A C 1
ATOM 1498 O O . ALA A 1 186 ? -4.98 -18.797 -28.5 1 96.69 186 ALA A O 1
ATOM 1499 N N . GLU A 1 187 ? -6.738 -18.828 -29.922 1 95.69 187 GLU A N 1
ATOM 1500 C CA . GLU A 1 187 ? -6.555 -17.438 -30.359 1 95.69 187 GLU A CA 1
ATOM 1501 C C . GLU A 1 187 ? -6.695 -16.469 -29.188 1 95.69 187 GLU A C 1
ATOM 1503 O O . GLU A 1 187 ? -6.016 -15.445 -29.141 1 95.69 187 GLU A O 1
ATOM 1508 N N . LYS A 1 188 ? -7.523 -16.766 -28.328 1 95.06 188 LYS A N 1
ATOM 1509 C CA . LYS A 1 188 ? -7.711 -15.898 -27.172 1 95.06 188 LYS A CA 1
ATOM 1510 C C . LYS A 1 188 ? -6.469 -15.875 -26.281 1 95.06 188 LYS A C 1
ATOM 1512 O O . LYS A 1 188 ? -6.121 -14.844 -25.719 1 95.06 188 LYS A O 1
ATOM 1517 N N . PHE A 1 189 ? -5.855 -17.031 -26.156 1 95.38 189 PHE A N 1
ATOM 1518 C CA . PHE A 1 189 ? -4.578 -17.062 -25.453 1 95.38 189 PHE A CA 1
ATOM 1519 C C . PHE A 1 189 ? -3.529 -16.25 -26.203 1 95.38 189 PHE A C 1
ATOM 1521 O O . PHE A 1 189 ? -2.766 -15.5 -25.594 1 95.38 189 PHE A O 1
ATOM 1528 N N . GLU A 1 190 ? -3.498 -16.391 -27.531 1 95.38 190 GLU A N 1
ATOM 1529 C CA . GLU A 1 190 ? -2.533 -15.695 -28.375 1 95.38 190 GLU A CA 1
ATOM 1530 C C . GLU A 1 190 ? -2.666 -14.18 -28.219 1 95.38 190 GLU A C 1
ATOM 1532 O O . GLU A 1 190 ? -1.664 -13.461 -28.203 1 95.38 190 GLU A O 1
ATOM 1537 N N . ASN A 1 191 ? -3.857 -13.758 -28.125 1 93.19 191 ASN A N 1
ATOM 1538 C CA . ASN A 1 191 ? -4.098 -12.328 -28 1 93.19 191 ASN A CA 1
ATOM 1539 C C . ASN A 1 191 ? -3.467 -11.758 -26.734 1 93.19 191 ASN A C 1
ATOM 1541 O O . ASN A 1 191 ? -2.953 -10.641 -26.734 1 93.19 191 ASN A O 1
ATOM 1545 N N . ARG A 1 192 ? -3.475 -12.508 -25.688 1 92 192 ARG A N 1
ATOM 1546 C CA . ARG A 1 192 ? -2.895 -12.062 -24.422 1 92 192 ARG A CA 1
ATOM 1547 C C . ARG A 1 192 ? -1.372 -12.055 -24.5 1 92 192 ARG A C 1
ATOM 1549 O O . ARG A 1 192 ? -0.714 -11.328 -23.75 1 92 192 ARG A O 1
ATOM 1556 N N . LEU A 1 193 ? -0.842 -12.891 -25.391 1 94.06 193 LEU A N 1
ATOM 1557 C CA . LEU A 1 193 ? 0.604 -13.047 -25.5 1 94.06 193 LEU A CA 1
ATOM 1558 C C . LEU A 1 193 ? 1.102 -12.578 -26.875 1 94.06 193 LEU A C 1
ATOM 1560 O O . LEU A 1 193 ? 2.156 -13.016 -27.328 1 94.06 193 LEU A O 1
ATOM 1564 N N . ALA A 1 194 ? 0.393 -11.711 -27.531 1 92.12 194 ALA A N 1
ATOM 1565 C CA . ALA A 1 194 ? 0.631 -11.336 -28.922 1 92.12 194 ALA A CA 1
ATOM 1566 C C . ALA A 1 194 ? 2.035 -10.766 -29.094 1 92.12 194 ALA A C 1
ATOM 1568 O O . ALA A 1 194 ? 2.736 -11.117 -30.047 1 92.12 194 ALA A O 1
ATOM 1569 N N . GLY A 1 195 ? 2.449 -9.883 -28.188 1 91.69 195 GLY A N 1
ATOM 1570 C CA . GLY A 1 195 ? 3.773 -9.297 -28.297 1 91.69 195 GLY A CA 1
ATOM 1571 C C . GLY A 1 195 ? 4.891 -10.32 -28.234 1 91.69 195 GLY A C 1
ATOM 1572 O O . GLY A 1 195 ? 5.891 -10.195 -28.953 1 91.69 195 GLY A O 1
ATOM 1573 N N . LEU A 1 196 ? 4.766 -11.297 -27.469 1 93.94 196 LEU A N 1
ATOM 1574 C CA . LEU A 1 196 ? 5.766 -12.344 -27.328 1 93.94 196 LEU A CA 1
ATOM 1575 C C . LEU A 1 196 ? 5.832 -13.219 -28.562 1 93.94 196 LEU A C 1
ATOM 1577 O O . LEU A 1 196 ? 6.922 -13.5 -29.078 1 93.94 196 LEU A O 1
ATOM 1581 N N . LEU A 1 197 ? 4.699 -13.648 -29.078 1 95.12 197 LEU A N 1
ATOM 1582 C CA . LEU A 1 197 ? 4.645 -14.508 -30.25 1 95.12 197 LEU A CA 1
ATOM 1583 C C . LEU A 1 197 ? 5.148 -13.773 -31.484 1 95.12 197 LEU A C 1
ATOM 1585 O O . LEU A 1 197 ? 5.809 -14.367 -32.344 1 95.12 197 LEU A O 1
ATOM 1589 N N . GLU A 1 198 ? 4.809 -12.477 -31.531 1 93.19 198 GLU A N 1
ATOM 1590 C CA . GLU A 1 198 ? 5.344 -11.656 -32.625 1 93.19 198 GLU A CA 1
ATOM 1591 C C . GLU A 1 198 ? 6.867 -11.594 -32.562 1 93.19 198 GLU A C 1
ATOM 1593 O O . GLU A 1 198 ? 7.531 -11.633 -33.594 1 93.19 198 GLU A O 1
ATOM 1598 N N . ALA A 1 199 ? 7.375 -11.484 -31.422 1 92.75 199 ALA A N 1
ATOM 1599 C CA . ALA A 1 199 ? 8.828 -11.461 -31.25 1 92.75 199 ALA A CA 1
ATOM 1600 C C . ALA A 1 199 ? 9.453 -12.781 -31.688 1 92.75 199 ALA A C 1
ATOM 1602 O O . ALA A 1 199 ? 10.523 -12.789 -32.312 1 92.75 199 ALA A O 1
ATOM 1603 N N . PHE A 1 200 ? 8.82 -13.914 -31.422 1 95.12 200 PHE A N 1
ATOM 1604 C CA . PHE A 1 200 ? 9.297 -15.219 -31.875 1 95.12 200 PHE A CA 1
ATOM 1605 C C . PHE A 1 200 ? 9.414 -15.258 -33.375 1 95.12 200 PHE A C 1
ATOM 1607 O O . PHE A 1 200 ? 10.414 -15.742 -33.938 1 95.12 200 PHE A O 1
ATOM 1614 N N . LYS A 1 201 ? 8.383 -14.75 -33.969 1 93.69 201 LYS A N 1
ATOM 1615 C CA . LYS A 1 201 ? 8.312 -14.742 -35.406 1 93.69 201 LYS A CA 1
ATOM 1616 C C . LYS A 1 201 ? 9.359 -13.812 -36.031 1 93.69 201 LYS A C 1
ATOM 1618 O O . LYS A 1 201 ? 10.07 -14.195 -36.938 1 93.69 201 LYS A O 1
ATOM 1623 N N . GLU A 1 202 ? 9.422 -12.641 -35.5 1 91.81 202 GLU A N 1
ATOM 1624 C CA . GLU A 1 202 ? 10.359 -11.641 -36 1 91.81 202 GLU A CA 1
ATOM 1625 C C . GLU A 1 202 ? 11.805 -12.133 -35.875 1 91.81 202 GLU A C 1
ATOM 1627 O O . GLU A 1 202 ? 12.617 -11.875 -36.781 1 91.81 202 GLU A O 1
ATOM 1632 N N . LEU A 1 203 ? 12.062 -12.875 -34.875 1 92.25 203 LEU A N 1
ATOM 1633 C CA . LEU A 1 203 ? 13.414 -13.359 -34.625 1 92.25 203 LEU A CA 1
ATOM 1634 C C . LEU A 1 203 ? 13.633 -14.719 -35.281 1 92.25 203 LEU A C 1
ATOM 1636 O O . LEU A 1 203 ? 14.742 -15.258 -35.25 1 92.25 203 LEU A O 1
ATOM 1640 N N . GLU A 1 204 ? 12.625 -15.273 -35.875 1 93.19 204 GLU A N 1
ATOM 1641 C CA . GLU A 1 204 ? 12.664 -16.578 -36.5 1 93.19 204 GLU A CA 1
ATOM 1642 C C . GLU A 1 204 ? 13.297 -17.625 -35.594 1 93.19 204 GLU A C 1
ATOM 1644 O O . GLU A 1 204 ? 14.234 -18.312 -36 1 93.19 204 GLU A O 1
ATOM 1649 N N . LEU A 1 205 ? 12.719 -17.719 -34.438 1 94.69 205 LEU A N 1
ATOM 1650 C CA . LEU A 1 205 ? 13.258 -18.672 -33.469 1 94.69 205 LEU A CA 1
ATOM 1651 C C . LEU A 1 205 ? 13.156 -20.109 -34 1 94.69 205 LEU A C 1
ATOM 1653 O O . LEU A 1 205 ? 12.125 -20.5 -34.531 1 94.69 205 LEU A O 1
ATOM 1657 N N . PRO A 1 206 ? 14.211 -20.859 -33.906 1 95.38 206 PRO A N 1
ATOM 1658 C CA . PRO A 1 206 ? 14.164 -22.234 -34.406 1 95.38 206 PRO A CA 1
ATOM 1659 C C . PRO A 1 206 ? 13.273 -23.125 -33.531 1 95.38 206 PRO A C 1
ATOM 1661 O O . PRO A 1 206 ? 13 -22.797 -32.375 1 95.38 206 PRO A O 1
ATOM 1664 N N . PRO A 1 207 ? 12.883 -24.234 -34.031 1 95.25 207 PRO A N 1
ATOM 1665 C CA . PRO A 1 207 ? 12.008 -25.172 -33.312 1 95.25 207 PRO A CA 1
ATOM 1666 C C . PRO A 1 207 ? 12.648 -25.688 -32 1 95.25 207 PRO A C 1
ATOM 1668 O O . PRO A 1 207 ? 11.938 -25.984 -31.047 1 95.25 207 PRO A O 1
ATOM 1671 N N . THR A 1 208 ? 13.977 -25.766 -32 1 95.56 208 THR A N 1
ATOM 1672 C CA . THR A 1 208 ? 14.688 -26.234 -30.812 1 95.56 208 THR A CA 1
ATOM 1673 C C . THR A 1 208 ? 14.484 -25.281 -29.641 1 95.56 208 THR A C 1
ATOM 1675 O O . THR A 1 208 ? 14.625 -25.672 -28.484 1 95.56 208 THR A O 1
ATOM 1678 N N . ILE A 1 209 ? 14.117 -24.047 -29.922 1 95.81 209 ILE A N 1
ATOM 1679 C CA . ILE A 1 209 ? 13.898 -23.047 -28.891 1 95.81 209 ILE A CA 1
ATOM 1680 C C . ILE A 1 209 ? 12.406 -22.891 -28.625 1 95.81 209 ILE A C 1
ATOM 1682 O O . ILE A 1 209 ? 11.969 -22.875 -27.484 1 95.81 209 ILE A O 1
ATOM 1686 N N . THR A 1 210 ? 11.609 -22.812 -29.672 1 96.44 210 THR A N 1
ATOM 1687 C CA . THR A 1 210 ? 10.18 -22.547 -29.531 1 96.44 210 THR A CA 1
ATOM 1688 C C . THR A 1 210 ? 9.5 -23.688 -28.75 1 96.44 210 THR A C 1
ATOM 1690 O O . THR A 1 210 ? 8.516 -23.453 -28.047 1 96.44 210 THR A O 1
ATOM 1693 N N . LYS A 1 211 ? 10.07 -24.844 -28.844 1 96.75 211 LYS A N 1
ATOM 1694 C CA . LYS A 1 211 ? 9.484 -26 -28.172 1 96.75 211 LYS A CA 1
ATOM 1695 C C . LYS A 1 211 ? 9.602 -25.875 -26.656 1 96.75 211 LYS A C 1
ATOM 1697 O O . LYS A 1 211 ? 8.93 -26.594 -25.906 1 96.75 211 LYS A O 1
ATOM 1702 N N . LEU A 1 212 ? 10.445 -24.953 -26.188 1 98.19 212 LEU A N 1
ATOM 1703 C CA . LEU A 1 212 ? 10.695 -24.781 -24.766 1 98.19 212 LEU A CA 1
ATOM 1704 C C . LEU A 1 212 ? 9.641 -23.875 -24.125 1 98.19 212 LEU A C 1
ATOM 1706 O O . LEU A 1 212 ? 9.625 -23.688 -22.906 1 98.19 212 LEU A O 1
ATOM 1710 N N . PHE A 1 213 ? 8.695 -23.344 -24.953 1 98.5 213 PHE A N 1
ATOM 1711 C CA . PHE A 1 213 ? 7.688 -22.438 -24.438 1 98.5 213 PHE A CA 1
ATOM 1712 C C . PHE A 1 213 ? 6.316 -23.094 -24.391 1 98.5 213 PHE A C 1
ATOM 1714 O O . PHE A 1 213 ? 5.887 -23.703 -25.375 1 98.5 213 PHE A O 1
ATOM 1721 N N . HIS A 1 214 ? 5.645 -22.984 -23.266 1 98.75 214 HIS A N 1
ATOM 1722 C CA . HIS A 1 214 ? 4.297 -23.516 -23.109 1 98.75 214 HIS A CA 1
ATOM 1723 C C . HIS A 1 214 ? 3.391 -22.516 -22.391 1 98.75 214 HIS A C 1
ATOM 1725 O O . HIS A 1 214 ? 3.877 -21.594 -21.734 1 98.75 214 HIS A O 1
ATOM 1731 N N . VAL A 1 215 ? 2.115 -22.625 -22.531 1 98.25 215 VAL A N 1
ATOM 1732 C CA . VAL A 1 215 ? 1.093 -21.875 -21.812 1 98.25 215 VAL A CA 1
ATOM 1733 C C . VAL A 1 215 ? 0.117 -22.844 -21.156 1 98.25 215 VAL A C 1
ATOM 1735 O O . VAL A 1 215 ? -0.437 -23.719 -21.812 1 98.25 215 VAL A O 1
ATOM 1738 N N . MET A 1 216 ? 0.005 -22.719 -19.922 1 98.25 216 MET A N 1
ATOM 1739 C CA . MET A 1 216 ? -1.016 -23.469 -19.188 1 98.25 216 MET A CA 1
ATOM 1740 C C . MET A 1 216 ? -2.156 -22.547 -18.75 1 98.25 216 MET A C 1
ATOM 1742 O O . MET A 1 216 ? -1.937 -21.578 -18.031 1 98.25 216 MET A O 1
ATOM 1746 N N . GLY A 1 217 ? -3.369 -22.859 -19.203 1 97.25 217 GLY A N 1
ATOM 1747 C CA . GLY A 1 217 ? -4.523 -22.016 -18.906 1 97.25 217 GLY A CA 1
ATOM 1748 C C . GLY A 1 217 ? -5.543 -22.703 -18.016 1 97.25 217 GLY A C 1
ATOM 1749 O O . GLY A 1 217 ? -5.48 -23.922 -17.812 1 97.25 217 GLY A O 1
ATOM 1750 N N . GLY A 1 218 ? -6.469 -21.859 -17.5 1 96.88 218 GLY A N 1
ATOM 1751 C CA . GLY A 1 218 ? -7.461 -22.422 -16.594 1 96.88 218 GLY A CA 1
ATOM 1752 C C . GLY A 1 218 ? -6.848 -23.109 -15.398 1 96.88 218 GLY A C 1
ATOM 1753 O O . GLY A 1 218 ? -7.289 -24.188 -15.008 1 96.88 218 GLY A O 1
ATOM 1754 N N . GLU A 1 219 ? -5.82 -22.578 -14.875 1 96.25 219 GLU A N 1
ATOM 1755 C CA . GLU A 1 219 ? -5.055 -23.125 -13.758 1 96.25 219 GLU A CA 1
ATOM 1756 C C . GLU A 1 219 ? -4.301 -24.391 -14.18 1 96.25 219 GLU A C 1
ATOM 1758 O O . GLU A 1 219 ? -3.074 -24.438 -14.094 1 96.25 219 GLU A O 1
ATOM 1763 N N . CYS A 1 220 ? -4.984 -25.375 -14.617 1 98.06 220 CYS A N 1
ATOM 1764 C CA . CYS A 1 220 ? -4.367 -26.641 -14.977 1 98.06 220 CYS A CA 1
ATOM 1765 C C . CYS A 1 220 ? -5.164 -27.344 -16.062 1 98.06 220 CYS A C 1
ATOM 1767 O O . CYS A 1 220 ? -4.988 -28.547 -16.297 1 98.06 220 CYS A O 1
ATOM 1769 N N . ASN A 1 221 ? -6.023 -26.688 -16.766 1 98.12 221 ASN A N 1
ATOM 1770 C CA . ASN A 1 221 ? -7.008 -27.375 -17.578 1 98.12 221 ASN A CA 1
ATOM 1771 C C . ASN A 1 221 ? -6.578 -27.438 -19.047 1 98.12 221 ASN A C 1
ATOM 1773 O O . ASN A 1 221 ? -6.996 -28.328 -19.781 1 98.12 221 ASN A O 1
ATOM 1777 N N . TYR A 1 222 ? -5.77 -26.516 -19.453 1 98.25 222 TYR A N 1
ATOM 1778 C CA . TYR A 1 222 ? -5.359 -26.438 -20.844 1 98.25 222 TYR A CA 1
ATOM 1779 C C . TYR A 1 222 ? -3.852 -26.266 -20.969 1 98.25 222 TYR A C 1
ATOM 1781 O O . TYR A 1 222 ? -3.244 -25.5 -20.203 1 98.25 222 TYR A O 1
ATOM 1789 N N . LEU A 1 223 ? -3.262 -26.953 -21.844 1 98.69 223 LEU A N 1
ATOM 1790 C CA . LEU A 1 223 ? -1.845 -26.797 -22.156 1 98.69 223 LEU A CA 1
ATOM 1791 C C . LEU A 1 223 ? -1.642 -26.516 -23.641 1 98.69 223 LEU A C 1
ATOM 1793 O O . LEU A 1 223 ? -2.244 -27.172 -24.484 1 98.69 223 LEU A O 1
ATOM 1797 N N . LEU A 1 224 ? -0.902 -25.484 -23.953 1 98.75 224 LEU A N 1
ATOM 1798 C CA . LEU A 1 224 ? -0.617 -25.094 -25.328 1 98.75 224 LEU A CA 1
ATOM 1799 C C . LEU A 1 224 ? 0.886 -25.016 -25.562 1 98.75 224 LEU A C 1
ATOM 1801 O O . LEU A 1 224 ? 1.652 -24.703 -24.656 1 98.75 224 LEU A O 1
ATOM 1805 N N . GLY A 1 225 ? 1.31 -25.375 -26.734 1 98.31 225 GLY A N 1
ATOM 1806 C CA . GLY A 1 225 ? 2.658 -25.156 -27.234 1 98.31 225 GLY A CA 1
ATOM 1807 C C . GLY A 1 225 ? 2.705 -24.266 -28.453 1 98.31 225 GLY A C 1
ATOM 1808 O O . GLY A 1 225 ? 1.666 -23.812 -28.938 1 98.31 225 GLY A O 1
ATOM 1809 N N . VAL A 1 226 ? 3.906 -23.969 -28.875 1 98 226 VAL A N 1
ATOM 1810 C CA . VAL A 1 226 ? 4.09 -23.109 -30.031 1 98 226 VAL A CA 1
ATOM 1811 C C . VAL A 1 226 ? 4.379 -23.953 -31.266 1 98 226 VAL A C 1
ATOM 1813 O O . VAL A 1 226 ? 5.277 -24.797 -31.25 1 98 226 VAL A O 1
ATOM 1816 N N . ASN A 1 227 ? 3.594 -23.719 -32.312 1 96.88 227 ASN A N 1
ATOM 1817 C CA . ASN A 1 227 ? 3.91 -24.297 -33.594 1 96.88 227 ASN A CA 1
ATOM 1818 C C . ASN A 1 227 ? 5.16 -23.656 -34.219 1 96.88 227 ASN A C 1
ATOM 1820 O O . ASN A 1 227 ? 5.199 -22.453 -34.438 1 96.88 227 ASN A O 1
ATOM 1824 N N . PRO A 1 228 ? 6.129 -24.438 -34.469 1 93.06 228 PRO A N 1
ATOM 1825 C CA . PRO A 1 228 ? 7.398 -23.859 -34.938 1 93.06 228 PRO A CA 1
ATOM 1826 C C . PRO A 1 228 ? 7.305 -23.25 -36.312 1 93.06 228 PRO A C 1
ATOM 1828 O O . PRO A 1 228 ? 8.156 -22.438 -36.719 1 93.06 228 PRO A O 1
ATOM 1831 N N . GLU A 1 229 ? 6.391 -23.578 -37.094 1 93.88 229 GLU A N 1
ATOM 1832 C CA . GLU A 1 229 ? 6.25 -23.078 -38.438 1 93.88 229 GLU A CA 1
ATOM 1833 C C . GLU A 1 229 ? 5.445 -21.781 -38.469 1 93.88 229 GLU A C 1
ATOM 1835 O O . GLU A 1 229 ? 5.809 -20.828 -39.188 1 93.88 229 GLU A O 1
ATOM 1840 N N . THR A 1 230 ? 4.406 -21.734 -37.656 1 95.5 230 THR A N 1
ATOM 1841 C CA . THR A 1 230 ? 3.496 -20.594 -37.75 1 95.5 230 THR A CA 1
ATOM 1842 C C . THR A 1 230 ? 3.711 -19.641 -36.562 1 95.5 230 THR A C 1
ATOM 1844 O O . THR A 1 230 ? 3.238 -18.5 -36.594 1 95.5 230 THR A O 1
ATOM 1847 N N . TYR A 1 231 ? 4.367 -20.125 -35.531 1 96.31 231 TYR A N 1
ATOM 1848 C CA . TYR A 1 231 ? 4.609 -19.391 -34.312 1 96.31 231 TYR A CA 1
ATOM 1849 C C . TYR A 1 231 ? 3.301 -19.094 -33.594 1 96.31 231 TYR A C 1
ATOM 1851 O O . TYR A 1 231 ? 3.219 -18.141 -32.781 1 96.31 231 TYR A O 1
ATOM 1859 N N . LYS A 1 232 ? 2.252 -19.844 -33.844 1 97.06 232 LYS A N 1
ATOM 1860 C CA . LYS A 1 232 ? 0.959 -19.75 -33.188 1 97.06 232 LYS A CA 1
ATOM 1861 C C . LYS A 1 232 ? 0.841 -20.797 -32.062 1 97.06 232 LYS A C 1
ATOM 1863 O O . LYS A 1 232 ? 1.626 -21.75 -32 1 97.06 232 LYS A O 1
ATOM 1868 N N . LEU A 1 233 ? -0.125 -20.547 -31.219 1 98 233 LEU A N 1
ATOM 1869 C CA . LEU A 1 233 ? -0.351 -21.484 -30.125 1 98 233 LEU A CA 1
ATOM 1870 C C . LEU A 1 233 ? -1.274 -22.625 -30.562 1 98 233 LEU A C 1
ATOM 1872 O O . LEU A 1 233 ? -2.23 -22.391 -31.312 1 98 233 LEU A O 1
ATOM 1876 N N . GLU A 1 234 ? -0.938 -23.797 -30.125 1 98 234 GLU A N 1
ATOM 1877 C CA . GLU A 1 234 ? -1.763 -24.969 -30.375 1 98 234 GLU A CA 1
ATOM 1878 C C . GLU A 1 234 ? -1.966 -25.797 -29.109 1 98 234 GLU A C 1
ATOM 1880 O O . GLU A 1 234 ? -1.041 -25.953 -28.312 1 98 234 GLU A O 1
ATOM 1885 N N . PHE A 1 235 ? -3.18 -26.297 -29 1 98.31 235 PHE A N 1
ATOM 1886 C CA . PHE A 1 235 ? -3.479 -27.141 -27.844 1 98.31 235 PHE A CA 1
ATOM 1887 C C . PHE A 1 235 ? -2.717 -28.453 -27.922 1 98.31 235 PHE A C 1
ATOM 1889 O O . PHE A 1 235 ? -2.629 -29.062 -28.984 1 98.31 235 PHE A O 1
ATOM 1896 N N . ILE A 1 236 ? -2.178 -28.859 -26.844 1 98.31 236 ILE A N 1
ATOM 1897 C CA . ILE A 1 236 ? -1.61 -30.188 -26.703 1 98.31 236 ILE A CA 1
ATOM 1898 C C . ILE A 1 236 ? -2.676 -31.156 -26.172 1 98.31 236 ILE A C 1
ATOM 1900 O O . ILE A 1 236 ? -3.363 -30.844 -25.188 1 98.31 236 ILE A O 1
ATOM 1904 N N . PRO A 1 237 ? -2.834 -32.281 -26.844 1 97.69 237 PRO A N 1
ATOM 1905 C CA . PRO A 1 237 ? -3.879 -33.219 -26.406 1 97.69 237 PRO A CA 1
ATOM 1906 C C . PRO A 1 237 ? -3.738 -33.625 -24.938 1 97.69 237 PRO A C 1
ATOM 1908 O O . PRO A 1 237 ? -2.627 -33.906 -24.469 1 97.69 237 PRO A O 1
ATOM 1911 N N . ASP A 1 238 ? -4.836 -33.75 -24.25 1 97.38 238 ASP A N 1
ATOM 1912 C CA . ASP A 1 238 ? -4.906 -33.969 -22.812 1 97.38 238 ASP A CA 1
ATOM 1913 C C . ASP A 1 238 ? -4.16 -35.25 -22.438 1 97.38 238 ASP A C 1
ATOM 1915 O O . ASP A 1 238 ? -3.492 -35.312 -21.406 1 97.38 238 ASP A O 1
ATOM 1919 N N . GLU A 1 239 ? -4.227 -36.25 -23.219 1 97.06 239 GLU A N 1
ATOM 1920 C CA . GLU A 1 239 ? -3.68 -37.562 -22.922 1 97.06 239 GLU A CA 1
ATOM 1921 C C . GLU A 1 239 ? -2.156 -37.531 -22.828 1 97.06 239 GLU A C 1
ATOM 1923 O O . GLU A 1 239 ? -1.541 -38.406 -22.234 1 97.06 239 GLU A O 1
ATOM 1928 N N . LEU A 1 240 ? -1.617 -36.5 -23.359 1 97.75 240 LEU A N 1
ATOM 1929 C CA . LEU A 1 240 ? -0.162 -36.438 -23.422 1 97.75 240 LEU A CA 1
ATOM 1930 C C . LEU A 1 240 ? 0.417 -35.812 -22.156 1 97.75 240 LEU A C 1
ATOM 1932 O O . LEU A 1 240 ? 1.571 -36.062 -21.812 1 97.75 240 LEU A O 1
ATOM 1936 N N . TRP A 1 241 ? -0.334 -34.969 -21.469 1 98.31 241 TRP A N 1
ATOM 1937 C CA . TRP A 1 241 ? 0.31 -34.219 -20.406 1 98.31 241 TRP A CA 1
ATOM 1938 C C . TRP A 1 241 ? -0.481 -34.344 -19.109 1 98.31 241 TRP A C 1
ATOM 1940 O O . TRP A 1 241 ? 0.076 -34.188 -18.016 1 98.31 241 TRP A O 1
ATOM 1950 N N . LYS A 1 242 ? -1.724 -34.594 -19.109 1 98.31 242 LYS A N 1
ATOM 1951 C CA . LYS A 1 242 ? -2.508 -34.688 -17.891 1 98.31 242 LYS A CA 1
ATOM 1952 C C . LYS A 1 242 ? -2.137 -35.938 -17.109 1 98.31 242 LYS A C 1
ATOM 1954 O O . LYS A 1 242 ? -1.891 -37 -17.703 1 98.31 242 LYS A O 1
ATOM 1959 N N . SER A 1 243 ? -2.162 -35.906 -15.789 1 97.19 243 SER A N 1
ATOM 1960 C CA . SER A 1 243 ? -1.937 -37.062 -14.945 1 97.19 243 SER A CA 1
ATOM 1961 C C . SER A 1 243 ? -3.117 -38.031 -15.008 1 97.19 243 SER A C 1
ATOM 1963 O O . SER A 1 243 ? -4.219 -37.656 -15.398 1 97.19 243 SER A O 1
ATOM 1965 N N . PRO A 1 244 ? -2.855 -39.281 -14.617 1 96.62 244 PRO A N 1
ATOM 1966 C CA . PRO A 1 244 ? -3.967 -40.219 -14.555 1 96.62 244 PRO A CA 1
ATOM 1967 C C . PRO A 1 244 ? -5.098 -39.75 -13.648 1 96.62 244 PRO A C 1
ATOM 1969 O O . PRO A 1 244 ? -6.273 -39.938 -13.969 1 96.62 244 PRO A O 1
ATOM 1972 N N . ASP A 1 245 ? -4.75 -39.125 -12.578 1 96.06 245 ASP A N 1
ATOM 1973 C CA . ASP A 1 245 ? -5.758 -38.594 -11.664 1 96.06 245 ASP A CA 1
ATOM 1974 C C . ASP A 1 245 ? -6.629 -37.562 -12.352 1 96.06 245 ASP A C 1
ATOM 1976 O O . ASP A 1 245 ? -7.852 -37.562 -12.188 1 96.06 245 ASP A O 1
ATOM 1980 N N . MET A 1 246 ? -6.008 -36.656 -13.055 1 97.5 246 MET A N 1
ATOM 1981 C CA . MET A 1 246 ? -6.73 -35.594 -13.766 1 97.5 246 MET A CA 1
ATOM 1982 C C . MET A 1 246 ? -7.668 -36.188 -14.812 1 97.5 246 MET A C 1
ATOM 1984 O O . MET A 1 246 ? -8.805 -35.75 -14.961 1 97.5 246 MET A O 1
ATOM 1988 N N . LEU A 1 247 ? -7.152 -37.219 -15.531 1 96.94 247 LEU A N 1
ATOM 1989 C CA . LEU A 1 247 ? -7.93 -37.844 -16.594 1 96.94 247 LEU A CA 1
ATOM 1990 C C . LEU A 1 247 ? -9.117 -38.625 -16 1 96.94 247 LEU A C 1
ATOM 1992 O O . LEU A 1 247 ? -10.094 -38.875 -16.703 1 96.94 247 LEU A O 1
ATOM 1996 N N . ALA A 1 248 ? -9.047 -38.906 -14.75 1 96.56 248 ALA A N 1
ATOM 1997 C CA . ALA A 1 248 ? -10.086 -39.688 -14.086 1 96.56 248 ALA A CA 1
ATOM 1998 C C . ALA A 1 248 ? -11.195 -38.781 -13.547 1 96.56 248 ALA A C 1
ATOM 2000 O O . ALA A 1 248 ? -12.219 -39.281 -13.062 1 96.56 248 ALA A O 1
ATOM 2001 N N . TRP A 1 249 ? -11.016 -37.469 -13.633 1 97.44 249 TRP A N 1
ATOM 2002 C CA . TRP A 1 249 ? -12.07 -36.562 -13.172 1 97.44 249 TRP A CA 1
ATOM 2003 C C . TRP A 1 249 ? -13.367 -36.812 -13.938 1 97.44 249 TRP A C 1
ATOM 2005 O O . TRP A 1 249 ? -13.422 -36.625 -15.156 1 97.44 249 TRP A O 1
ATOM 2015 N N . LYS A 1 250 ? -14.414 -37.125 -13.266 1 96.62 250 LYS A N 1
ATOM 2016 C CA . LYS A 1 250 ? -15.711 -37.375 -13.891 1 96.62 250 LYS A CA 1
ATOM 2017 C C . LYS A 1 250 ? -16.453 -36.062 -14.164 1 96.62 250 LYS A C 1
ATOM 2019 O O . LYS A 1 250 ? -16.422 -35.156 -13.344 1 96.62 250 LYS A O 1
ATOM 2024 N N . GLU A 1 251 ? -17.141 -36.094 -15.258 1 96.56 251 GLU A N 1
ATOM 2025 C CA . GLU A 1 251 ? -17.922 -34.938 -15.625 1 96.56 251 GLU A CA 1
ATOM 2026 C C . GLU A 1 251 ? -19.016 -34.656 -14.586 1 96.56 251 GLU A C 1
ATOM 2028 O O . GLU A 1 251 ? -19.344 -33.5 -14.336 1 96.56 251 GLU A O 1
ATOM 2033 N N . SER A 1 252 ? -19.531 -35.688 -14.008 1 97.25 252 SER A N 1
ATOM 2034 C CA . SER A 1 252 ? -20.547 -35.5 -12.969 1 97.25 252 SER A CA 1
ATOM 2035 C C . SER A 1 252 ? -19.969 -34.781 -11.758 1 97.25 252 SER A C 1
ATOM 2037 O O . SER A 1 252 ? -20.641 -33.906 -11.172 1 97.25 252 SER A O 1
ATOM 2039 N N . ASP A 1 253 ? -18.734 -35.156 -11.359 1 97.69 253 ASP A N 1
ATOM 2040 C CA . ASP A 1 253 ? -18.078 -34.5 -10.219 1 97.69 253 ASP A CA 1
ATOM 2041 C C . ASP A 1 253 ? -17.75 -33.031 -10.531 1 97.69 253 ASP A C 1
ATOM 2043 O O . ASP A 1 253 ? -17.844 -32.188 -9.656 1 97.69 253 ASP A O 1
ATOM 2047 N N . ILE A 1 254 ? -17.344 -32.781 -11.727 1 98.12 254 ILE A N 1
ATOM 2048 C CA . ILE A 1 254 ? -17.047 -31.422 -12.172 1 98.12 254 ILE A CA 1
ATOM 2049 C C . ILE A 1 254 ? -18.312 -30.562 -12.094 1 98.12 254 ILE A C 1
ATOM 2051 O O . ILE A 1 254 ? -18.281 -29.453 -11.555 1 98.12 254 ILE A O 1
ATOM 2055 N N . LYS A 1 255 ? -19.344 -31.094 -12.633 1 98.06 255 LYS A N 1
ATOM 2056 C CA . LYS A 1 255 ? -20.625 -30.375 -12.602 1 98.06 255 LYS A CA 1
ATOM 2057 C C . LYS A 1 255 ? -21.062 -30.094 -11.172 1 98.06 255 LYS A C 1
ATOM 2059 O O . LYS A 1 255 ? -21.547 -29 -10.867 1 98.06 255 LYS A O 1
ATOM 2064 N N . GLU A 1 256 ? -20.938 -31.078 -10.359 1 98.19 256 GLU A N 1
ATOM 2065 C CA . GLU A 1 256 ? -21.328 -30.906 -8.961 1 98.19 256 GLU A CA 1
ATOM 2066 C C . GLU A 1 256 ? -20.5 -29.812 -8.289 1 98.19 256 GLU A C 1
ATOM 2068 O O . GLU A 1 256 ? -21.047 -28.969 -7.582 1 98.19 256 GLU A O 1
ATOM 2073 N N . LEU A 1 257 ? -19.219 -29.859 -8.461 1 98.5 257 LEU A N 1
ATOM 2074 C CA . LEU A 1 257 ? -18.328 -28.844 -7.891 1 98.5 257 LEU A CA 1
ATOM 2075 C C . LEU A 1 257 ? -18.734 -27.453 -8.352 1 98.5 257 LEU A C 1
ATOM 2077 O O . LEU A 1 257 ? -18.859 -26.531 -7.539 1 98.5 257 LEU A O 1
ATOM 2081 N N . LEU A 1 258 ? -18.984 -27.297 -9.609 1 98.69 258 LEU A N 1
ATOM 2082 C CA . LEU A 1 258 ? -19.281 -25.984 -10.18 1 98.69 258 LEU A CA 1
ATOM 2083 C C . LEU A 1 258 ? -20.656 -25.5 -9.758 1 98.69 258 LEU A C 1
ATOM 2085 O O . LEU A 1 258 ? -20.875 -24.312 -9.57 1 98.69 258 LEU A O 1
ATOM 2089 N N . ASP A 1 259 ? -21.609 -26.422 -9.672 1 98.69 259 ASP A N 1
ATOM 2090 C CA . ASP A 1 259 ? -22.922 -26.062 -9.18 1 98.69 259 ASP A CA 1
ATOM 2091 C C . ASP A 1 259 ? -22.859 -25.547 -7.738 1 98.69 259 ASP A C 1
ATOM 2093 O O . ASP A 1 259 ? -23.484 -24.547 -7.395 1 98.69 259 ASP A O 1
ATOM 2097 N N . ASN A 1 260 ? -22.141 -26.297 -6.941 1 98.62 260 ASN A N 1
ATOM 2098 C CA . ASN A 1 260 ? -21.953 -25.875 -5.559 1 98.62 260 ASN A CA 1
ATOM 2099 C C . ASN A 1 260 ? -21.234 -24.531 -5.473 1 98.62 260 ASN A C 1
ATOM 2101 O O . ASN A 1 260 ? -21.594 -23.688 -4.645 1 98.62 260 ASN A O 1
ATOM 2105 N N . ALA A 1 261 ? -20.234 -24.375 -6.281 1 98.81 261 ALA A N 1
ATOM 2106 C CA . ALA A 1 261 ? -19.5 -23.125 -6.328 1 98.81 261 ALA A CA 1
ATOM 2107 C C . ALA A 1 261 ? -20.406 -21.969 -6.707 1 98.81 261 ALA A C 1
ATOM 2109 O O . ALA A 1 261 ? -20.359 -20.891 -6.098 1 98.81 261 ALA A O 1
ATOM 2110 N N . GLU A 1 262 ? -21.188 -22.188 -7.703 1 98.75 262 GLU A N 1
ATOM 2111 C CA . GLU A 1 262 ? -22.109 -21.156 -8.148 1 98.75 262 GLU A CA 1
ATOM 2112 C C . GLU A 1 262 ? -23.078 -20.766 -7.031 1 98.75 262 GLU A C 1
ATOM 2114 O O . GLU A 1 262 ? -23.312 -19.578 -6.809 1 98.75 262 GLU A O 1
ATOM 2119 N N . ARG A 1 263 ? -23.625 -21.75 -6.402 1 98.44 263 ARG A N 1
ATOM 2120 C CA . ARG A 1 263 ? -24.531 -21.484 -5.285 1 98.44 263 ARG A CA 1
ATOM 2121 C C . ARG A 1 263 ? -23.828 -20.688 -4.188 1 98.44 263 ARG A C 1
ATOM 2123 O O . ARG A 1 263 ? -24.406 -19.766 -3.617 1 98.44 263 ARG A O 1
ATOM 2130 N N . SER A 1 264 ? -22.625 -21.109 -3.9 1 98.25 264 SER A N 1
ATOM 2131 C CA . SER A 1 264 ? -21.859 -20.438 -2.861 1 98.25 264 SER A CA 1
ATOM 2132 C C . SER A 1 264 ? -21.547 -19 -3.24 1 98.25 264 SER A C 1
ATOM 2134 O O . SER A 1 264 ? -21.609 -18.094 -2.393 1 98.25 264 SER A O 1
ATOM 2136 N N . LEU A 1 265 ? -21.156 -18.766 -4.484 1 98.69 265 LEU A N 1
ATOM 2137 C CA . LEU A 1 265 ? -20.891 -17.422 -4.977 1 98.69 265 LEU A CA 1
ATOM 2138 C C . LEU A 1 265 ? -22.125 -16.531 -4.852 1 98.69 265 LEU A C 1
ATOM 2140 O O . LEU A 1 265 ? -22.031 -15.398 -4.379 1 98.69 265 LEU A O 1
ATOM 2144 N N . LYS A 1 266 ? -23.234 -17.062 -5.215 1 98.25 266 LYS A N 1
ATOM 2145 C CA . LYS A 1 266 ? -24.484 -16.312 -5.133 1 98.25 266 LYS A CA 1
ATOM 2146 C C . LYS A 1 266 ? -24.844 -15.992 -3.682 1 98.25 266 LYS A C 1
ATOM 2148 O O . LYS A 1 266 ? -25.266 -14.875 -3.371 1 98.25 266 LYS A O 1
ATOM 2153 N N . SER A 1 267 ? -24.703 -16.969 -2.885 1 97.88 267 SER A N 1
ATOM 2154 C CA . SER A 1 267 ? -25 -16.781 -1.468 1 97.88 267 SER A CA 1
ATOM 2155 C C . SER A 1 267 ? -24.078 -15.734 -0.847 1 97.88 267 SER A C 1
ATOM 2157 O O . SER A 1 267 ? -24.531 -14.875 -0.089 1 97.88 267 SER A O 1
ATOM 2159 N N . ALA A 1 268 ? -22.797 -15.875 -1.105 1 97.81 268 ALA A N 1
ATOM 2160 C CA . ALA A 1 268 ? -21.844 -14.906 -0.586 1 97.81 268 ALA A CA 1
ATOM 2161 C C . ALA A 1 268 ? -22.156 -13.5 -1.086 1 97.81 268 ALA A C 1
ATOM 2163 O O . ALA A 1 268 ? -22.109 -12.539 -0.316 1 97.81 268 ALA A O 1
ATOM 2164 N N . ALA A 1 269 ? -22.453 -13.414 -2.348 1 97.62 269 ALA A N 1
ATOM 2165 C CA . ALA A 1 269 ? -22.781 -12.125 -2.943 1 97.62 269 ALA A CA 1
ATOM 2166 C C . ALA A 1 269 ? -24.016 -11.523 -2.279 1 97.62 269 ALA A C 1
ATOM 2168 O O . ALA A 1 269 ? -24.062 -10.32 -2.006 1 97.62 269 ALA A O 1
ATOM 2169 N N . ALA A 1 270 ? -25 -12.305 -2.045 1 97.19 270 ALA A N 1
ATOM 2170 C CA . ALA A 1 270 ? -26.219 -11.852 -1.396 1 97.19 270 ALA A CA 1
ATOM 2171 C C . ALA A 1 270 ? -25.953 -11.383 0.029 1 97.19 270 ALA A C 1
ATOM 2173 O O . ALA A 1 270 ? -26.453 -10.336 0.451 1 97.19 270 ALA A O 1
ATOM 2174 N N . ARG A 1 271 ? -25.203 -12.148 0.736 1 96.56 271 ARG A N 1
ATOM 2175 C CA . ARG A 1 271 ? -24.859 -11.781 2.107 1 96.56 271 ARG A CA 1
ATOM 2176 C C . ARG A 1 271 ? -24.156 -10.43 2.15 1 96.56 271 ARG A C 1
ATOM 2178 O O . ARG A 1 271 ? -24.438 -9.609 3.029 1 96.56 271 ARG A O 1
ATOM 2185 N N . LEU A 1 272 ? -23.344 -10.211 1.177 1 95.94 272 LEU A N 1
ATOM 2186 C CA . LEU A 1 272 ? -22.516 -9.008 1.161 1 95.94 272 LEU A CA 1
ATOM 2187 C C . LEU A 1 272 ? -23.188 -7.891 0.371 1 95.94 272 LEU A C 1
ATOM 2189 O O . LEU A 1 272 ? -22.594 -6.832 0.161 1 95.94 272 LEU A O 1
ATOM 2193 N N . ARG A 1 273 ? -24.359 -8.117 -0.141 1 93 273 ARG A N 1
ATOM 2194 C CA . ARG A 1 273 ? -25.172 -7.152 -0.871 1 93 273 ARG A CA 1
ATOM 2195 C C . ARG A 1 273 ? -24.438 -6.641 -2.105 1 93 273 ARG A C 1
ATOM 2197 O O . ARG A 1 273 ? -24.359 -5.43 -2.332 1 93 273 ARG A O 1
ATOM 2204 N N . VAL A 1 274 ? -23.859 -7.551 -2.812 1 93.44 274 VAL A N 1
ATOM 2205 C CA . VAL A 1 274 ? -23.172 -7.234 -4.062 1 93.44 274 VAL A CA 1
ATOM 2206 C C . VAL A 1 274 ? -23.906 -7.895 -5.23 1 93.44 274 VAL A C 1
ATOM 2208 O O . VAL A 1 274 ? -23.797 -9.109 -5.43 1 93.44 274 VAL A O 1
ATOM 2211 N N . PRO A 1 275 ? -24.594 -7.102 -6.004 1 94.62 275 PRO A N 1
ATOM 2212 C CA . PRO A 1 275 ? -25.172 -7.703 -7.211 1 94.62 275 PRO A CA 1
ATOM 2213 C C . PRO A 1 275 ? -24.109 -8.234 -8.164 1 94.62 275 PRO A C 1
ATOM 2215 O O . PRO A 1 275 ? -23.141 -7.531 -8.469 1 94.62 275 PRO A O 1
ATOM 2218 N N . VAL A 1 276 ? -24.266 -9.445 -8.609 1 97.69 276 VAL A N 1
ATOM 2219 C CA . VAL A 1 276 ? -23.234 -10.055 -9.445 1 97.69 276 VAL A CA 1
ATOM 2220 C C . VAL A 1 276 ? -23.875 -10.688 -10.68 1 97.69 276 VAL A C 1
ATOM 2222 O O . VAL A 1 276 ? -25.062 -11.023 -10.664 1 97.69 276 VAL A O 1
ATOM 2225 N N . GLU A 1 277 ? -23.141 -10.734 -11.734 1 98.31 277 GLU A N 1
ATOM 2226 C CA . GLU A 1 277 ? -23.406 -11.586 -12.891 1 98.31 277 GLU A CA 1
ATOM 2227 C C . GLU A 1 277 ? -22.562 -12.859 -12.844 1 98.31 277 GLU A C 1
ATOM 2229 O O . GLU A 1 277 ? -21.359 -12.805 -12.602 1 98.31 277 GLU A O 1
ATOM 2234 N N . ILE A 1 278 ? -23.281 -13.977 -13.055 1 98.44 278 ILE A N 1
ATOM 2235 C CA . ILE A 1 278 ? -22.578 -15.258 -13 1 98.44 278 ILE A CA 1
ATOM 2236 C C . ILE A 1 278 ? -22.094 -15.641 -14.398 1 98.44 278 ILE A C 1
ATOM 2238 O O . ILE A 1 278 ? -22.859 -15.555 -15.367 1 98.44 278 ILE A O 1
ATOM 2242 N N . ILE A 1 279 ? -20.859 -16.047 -14.5 1 97.75 279 ILE A N 1
ATOM 2243 C CA . ILE A 1 279 ? -20.266 -16.547 -15.734 1 97.75 279 ILE A CA 1
ATOM 2244 C C . ILE A 1 279 ? -19.922 -18.031 -15.562 1 97.75 279 ILE A C 1
ATOM 2246 O O . ILE A 1 279 ? -19.078 -18.391 -14.742 1 97.75 279 ILE A O 1
ATOM 2250 N N . ARG A 1 280 ? -20.562 -18.828 -16.391 1 97.81 280 ARG A N 1
ATOM 2251 C CA . ARG A 1 280 ? -20.328 -20.266 -16.344 1 97.81 280 ARG A CA 1
ATOM 2252 C C . ARG A 1 280 ? -19.5 -20.734 -17.531 1 97.81 280 ARG A C 1
ATOM 2254 O O . ARG A 1 280 ? -19.797 -20.375 -18.672 1 97.81 280 ARG A O 1
ATOM 2261 N N . LYS A 1 281 ? -18.422 -21.453 -17.281 1 96.38 281 LYS A N 1
ATOM 2262 C CA . LYS A 1 281 ? -17.578 -22.109 -18.266 1 96.38 281 LYS A CA 1
ATOM 2263 C C . LYS A 1 281 ? -17.516 -23.625 -18 1 96.38 281 LYS A C 1
ATOM 2265 O O . LYS A 1 281 ? -18 -24.094 -16.969 1 96.38 281 LYS A O 1
ATOM 2270 N N . PRO A 1 282 ? -16.938 -24.391 -18.922 1 96.25 282 PRO A N 1
ATOM 2271 C CA . PRO A 1 282 ? -16.875 -25.844 -18.734 1 96.25 282 PRO A CA 1
ATOM 2272 C C . PRO A 1 282 ? -16.094 -26.25 -17.484 1 96.25 282 PRO A C 1
ATOM 2274 O O . PRO A 1 282 ? -16.438 -27.234 -16.828 1 96.25 282 PRO A O 1
ATOM 2277 N N . ARG A 1 283 ? -15.102 -25.469 -17.109 1 98 283 ARG A N 1
ATOM 2278 C CA . ARG A 1 283 ? -14.25 -25.875 -15.992 1 98 283 ARG A CA 1
ATOM 2279 C C . ARG A 1 283 ? -14.125 -24.75 -14.969 1 98 283 ARG A C 1
ATOM 2281 O O . ARG A 1 283 ? -13.172 -24.719 -14.188 1 98 283 ARG A O 1
ATOM 2288 N N . ALA A 1 284 ? -15.047 -23.766 -15 1 98.19 284 ALA A N 1
ATOM 2289 C CA . ALA A 1 284 ? -14.977 -22.656 -14.062 1 98.19 284 ALA A CA 1
ATOM 2290 C C . ALA A 1 284 ? -16.328 -21.969 -13.93 1 98.19 284 ALA A C 1
ATOM 2292 O O . ALA A 1 284 ? -17.188 -22.094 -14.797 1 98.19 284 ALA A O 1
ATOM 2293 N N . VAL A 1 285 ? -16.469 -21.312 -12.859 1 98.69 285 VAL A N 1
ATOM 2294 C CA . VAL A 1 285 ? -17.609 -20.438 -12.641 1 98.69 285 VAL A CA 1
ATOM 2295 C C . VAL A 1 285 ? -17.172 -19.172 -11.898 1 98.69 285 VAL A C 1
ATOM 2297 O O . VAL A 1 285 ? -16.312 -19.25 -11.008 1 98.69 285 VAL A O 1
ATOM 2300 N N . GLY A 1 286 ? -17.641 -18.047 -12.328 1 98.19 286 GLY A N 1
ATOM 2301 C CA . GLY A 1 286 ? -17.219 -16.781 -11.727 1 98.19 286 GLY A CA 1
ATOM 2302 C C . GLY A 1 286 ? -18.375 -15.852 -11.438 1 98.19 286 GLY A C 1
ATOM 2303 O O . GLY A 1 286 ? -19.469 -16 -12 1 98.19 286 GLY A O 1
ATOM 2304 N N . ALA A 1 287 ? -18.219 -14.992 -10.5 1 98.5 287 ALA A N 1
ATOM 2305 C CA . ALA A 1 287 ? -19.141 -13.898 -10.164 1 98.5 287 ALA A CA 1
ATOM 2306 C C . ALA A 1 287 ? -18.484 -12.547 -10.445 1 98.5 287 ALA A C 1
ATOM 2308 O O . ALA A 1 287 ? -17.422 -12.234 -9.906 1 98.5 287 ALA A O 1
ATOM 2309 N N . VAL A 1 288 ? -19.141 -11.781 -11.234 1 97.38 288 VAL A N 1
ATOM 2310 C CA . VAL A 1 288 ? -18.656 -10.445 -11.594 1 97.38 288 VAL A CA 1
ATOM 2311 C C . VAL A 1 288 ? -19.594 -9.391 -11.031 1 97.38 288 VAL A C 1
ATOM 2313 O O . VAL A 1 288 ? -20.766 -9.336 -11.398 1 97.38 288 VAL A O 1
ATOM 2316 N N . PRO A 1 289 ? -19.062 -8.57 -10.133 1 93.75 289 PRO A N 1
ATOM 2317 C CA . PRO A 1 289 ? -19.922 -7.512 -9.594 1 93.75 289 PRO A CA 1
ATOM 2318 C C . PRO A 1 289 ? -20.469 -6.594 -10.68 1 93.75 289 PRO A C 1
ATOM 2320 O O . PRO A 1 289 ? -19.766 -6.246 -11.625 1 93.75 289 PRO A O 1
ATOM 2323 N N . LYS A 1 290 ? -21.719 -6.227 -10.586 1 93.12 290 LYS A N 1
ATOM 2324 C CA . LYS A 1 290 ? -22.344 -5.305 -11.531 1 93.12 290 LYS A CA 1
ATOM 2325 C C . LYS A 1 290 ? -21.953 -3.861 -11.234 1 93.12 290 LYS A C 1
ATOM 2327 O O . LYS A 1 290 ? -21.906 -3.029 -12.148 1 93.12 290 LYS A O 1
ATOM 2332 N N . ASP A 1 291 ? -21.672 -3.619 -9.977 1 83.88 291 ASP A N 1
ATOM 2333 C CA . ASP A 1 291 ? -21.203 -2.316 -9.508 1 83.88 291 ASP A CA 1
ATOM 2334 C C . ASP A 1 291 ? -19.828 -2.418 -8.875 1 83.88 291 ASP A C 1
ATOM 2336 O O . ASP A 1 291 ? -19.422 -3.486 -8.406 1 83.88 291 ASP A O 1
ATOM 2340 N N . PRO A 1 292 ? -19.188 -1.29 -8.93 1 80.56 292 PRO A N 1
ATOM 2341 C CA . PRO A 1 292 ? -17.875 -1.317 -8.297 1 80.56 292 PRO A CA 1
ATOM 2342 C C . PRO A 1 292 ? -17.922 -1.708 -6.82 1 80.56 292 PRO A C 1
ATOM 2344 O O . PRO A 1 292 ? -18.859 -1.304 -6.109 1 80.56 292 PRO A O 1
ATOM 2347 N N . THR A 1 293 ? -16.984 -2.463 -6.449 1 84.44 293 THR A N 1
ATOM 2348 C CA . THR A 1 293 ? -16.844 -2.869 -5.055 1 84.44 293 THR A CA 1
ATOM 2349 C C . THR A 1 293 ? -15.375 -2.824 -4.621 1 84.44 293 THR A C 1
ATOM 2351 O O . THR A 1 293 ? -14.5 -2.463 -5.41 1 84.44 293 THR A O 1
ATOM 2354 N N . ILE A 1 294 ? -15.086 -3.078 -3.32 1 83.06 294 ILE A N 1
ATOM 2355 C CA . ILE A 1 294 ? -13.734 -2.963 -2.799 1 83.06 294 ILE A CA 1
ATOM 2356 C C . ILE A 1 294 ? -13.07 -4.34 -2.77 1 83.06 294 ILE A C 1
ATOM 2358 O O . ILE A 1 294 ? -13.758 -5.363 -2.764 1 83.06 294 ILE A O 1
ATOM 2362 N N . TYR A 1 295 ? -11.789 -4.402 -2.764 1 85.38 295 TYR A N 1
ATOM 2363 C CA . TYR A 1 295 ? -10.984 -5.617 -2.777 1 85.38 295 TYR A CA 1
ATOM 2364 C C . TYR A 1 295 ? -11.375 -6.547 -1.634 1 85.38 295 TYR A C 1
ATOM 2366 O O . TYR A 1 295 ? -11.438 -7.766 -1.807 1 85.38 295 TYR A O 1
ATOM 2374 N N . GLU A 1 296 ? -11.633 -5.957 -0.431 1 88.56 296 GLU A N 1
ATOM 2375 C CA . GLU A 1 296 ? -11.922 -6.715 0.784 1 88.56 296 GLU A CA 1
ATOM 2376 C C . GLU A 1 296 ? -13.203 -7.527 0.635 1 88.56 296 GLU A C 1
ATOM 2378 O O . GLU A 1 296 ? -13.305 -8.641 1.166 1 88.56 296 GLU A O 1
ATOM 2383 N N . VAL A 1 297 ? -14.141 -7.027 -0.056 1 90.88 297 VAL A N 1
ATOM 2384 C CA . VAL A 1 297 ? -15.414 -7.711 -0.254 1 90.88 297 VAL A CA 1
ATOM 2385 C C . VAL A 1 297 ? -15.219 -8.922 -1.157 1 90.88 297 VAL A C 1
ATOM 2387 O O . VAL A 1 297 ? -15.734 -10.008 -0.873 1 90.88 297 VAL A O 1
ATOM 2390 N N . LEU A 1 298 ? -14.492 -8.719 -2.24 1 92.5 298 LEU A N 1
ATOM 2391 C CA . LEU A 1 298 ? -14.203 -9.828 -3.143 1 92.5 298 LEU A CA 1
ATOM 2392 C C . LEU A 1 298 ? -13.352 -10.891 -2.447 1 92.5 298 LEU A C 1
ATOM 2394 O O . LEU A 1 298 ? -13.523 -12.086 -2.691 1 92.5 298 LEU A O 1
ATOM 2398 N N . GLU A 1 299 ? -12.414 -10.383 -1.601 1 92.19 299 GLU A N 1
ATOM 2399 C CA . GLU A 1 299 ? -11.617 -11.32 -0.804 1 92.19 299 GLU A CA 1
ATOM 2400 C C . GLU A 1 299 ? -12.508 -12.148 0.119 1 92.19 299 GLU A C 1
ATOM 2402 O O . GLU A 1 299 ? -12.312 -13.359 0.251 1 92.19 299 GLU A O 1
ATOM 2407 N N . GLU A 1 300 ? -13.461 -11.523 0.767 1 94.31 300 GLU A N 1
ATOM 2408 C CA . GLU A 1 300 ? -14.43 -12.195 1.628 1 94.31 300 GLU A CA 1
ATOM 2409 C C . GLU A 1 300 ? -15.211 -13.25 0.856 1 94.31 300 GLU A C 1
ATOM 2411 O O . GLU A 1 300 ? -15.461 -14.344 1.367 1 94.31 300 GLU A O 1
ATOM 2416 N N . MET A 1 301 ? -15.609 -12.93 -0.329 1 96.38 301 MET A N 1
ATOM 2417 C CA . MET A 1 301 ? -16.344 -13.867 -1.162 1 96.38 301 MET A CA 1
ATOM 2418 C C . MET A 1 301 ? -15.5 -15.086 -1.492 1 96.38 301 MET A C 1
ATOM 2420 O O . MET A 1 301 ? -15.961 -16.219 -1.362 1 96.38 301 MET A O 1
ATOM 2424 N N . ALA A 1 302 ? -14.289 -14.828 -1.936 1 96.06 302 ALA A N 1
ATOM 2425 C CA . ALA A 1 302 ? -13.391 -15.922 -2.299 1 96.06 302 ALA A CA 1
ATOM 2426 C C . ALA A 1 302 ? -13.164 -16.859 -1.116 1 96.06 302 ALA A C 1
ATOM 2428 O O . ALA A 1 302 ? -13.227 -18.078 -1.264 1 96.06 302 ALA A O 1
ATOM 2429 N N . LEU A 1 303 ? -12.898 -16.312 0.036 1 95.38 303 LEU A N 1
ATOM 2430 C CA . LEU A 1 303 ? -12.656 -17.109 1.229 1 95.38 303 LEU A CA 1
ATOM 2431 C C . LEU A 1 303 ? -13.906 -17.891 1.63 1 95.38 303 LEU A C 1
ATOM 2433 O O . LEU A 1 303 ? -13.82 -19.047 2.055 1 95.38 303 LEU A O 1
ATOM 2437 N N . THR A 1 304 ? -15.062 -17.266 1.526 1 96.56 304 THR A N 1
ATOM 2438 C CA . THR A 1 304 ? -16.328 -17.938 1.828 1 96.56 304 THR A CA 1
ATOM 2439 C C . THR A 1 304 ? -16.5 -19.188 0.962 1 96.56 304 THR A C 1
ATOM 2441 O O . THR A 1 304 ? -16.844 -20.25 1.467 1 96.56 304 THR A O 1
ATOM 2444 N N . VAL A 1 305 ? -16.266 -19 -0.262 1 97.62 305 VAL A N 1
ATOM 2445 C CA . VAL A 1 305 ? -16.438 -20.094 -1.208 1 97.62 305 VAL A CA 1
ATOM 2446 C C . VAL A 1 305 ? -15.422 -21.203 -0.906 1 97.62 305 VAL A C 1
ATOM 2448 O O . VAL A 1 305 ? -15.758 -22.391 -0.97 1 97.62 305 VAL A O 1
ATOM 2451 N N . GLN A 1 306 ? -14.211 -20.812 -0.608 1 96.31 306 GLN A N 1
ATOM 2452 C CA . GLN A 1 306 ? -13.195 -21.797 -0.262 1 96.31 306 GLN A CA 1
ATOM 2453 C C . GLN A 1 306 ? -13.641 -22.656 0.917 1 96.31 306 GLN A C 1
ATOM 2455 O O . GLN A 1 306 ? -13.492 -23.891 0.892 1 96.31 306 GLN A O 1
ATOM 2460 N N . VAL A 1 307 ? -14.172 -22.031 1.917 1 95.94 307 VAL A N 1
ATOM 2461 C CA . VAL A 1 307 ? -14.594 -22.719 3.125 1 95.94 307 VAL A CA 1
ATOM 2462 C C . VAL A 1 307 ? -15.781 -23.625 2.809 1 95.94 307 VAL A C 1
ATOM 2464 O O . VAL A 1 307 ? -15.836 -24.781 3.268 1 95.94 307 VAL A O 1
ATOM 2467 N N . GLN A 1 308 ? -16.656 -23.203 2.037 1 96.69 308 GLN A N 1
ATOM 2468 C CA . GLN A 1 308 ? -17.875 -23.938 1.745 1 96.69 308 GLN A CA 1
ATOM 2469 C C . GLN A 1 308 ? -17.594 -25.141 0.844 1 96.69 308 GLN A C 1
ATOM 2471 O O . GLN A 1 308 ? -18.297 -26.141 0.891 1 96.69 308 GLN A O 1
ATOM 2476 N N . LEU A 1 309 ? -16.531 -25 0.038 1 97.31 309 LEU A N 1
ATOM 2477 C CA . LEU A 1 309 ? -16.203 -26.062 -0.904 1 97.31 309 LEU A CA 1
ATOM 2478 C C . LEU A 1 309 ? -15.102 -26.969 -0.353 1 97.31 309 LEU A C 1
ATOM 2480 O O . LEU A 1 309 ? -14.57 -27.812 -1.07 1 97.31 309 LEU A O 1
ATOM 2484 N N . MET A 1 310 ? -14.758 -26.891 0.878 1 93.62 310 MET A N 1
ATOM 2485 C CA . MET A 1 310 ? -13.594 -27.531 1.478 1 93.62 310 MET A CA 1
ATOM 2486 C C . MET A 1 310 ? -13.688 -29.047 1.341 1 93.62 310 MET A C 1
ATOM 2488 O O . MET A 1 310 ? -12.672 -29.734 1.277 1 93.62 310 MET A O 1
ATOM 2492 N N . HIS A 1 311 ? -14.914 -29.609 1.175 1 93.5 311 HIS A N 1
ATOM 2493 C CA . HIS A 1 311 ? -15.094 -31.047 1.144 1 93.5 311 HIS A CA 1
ATOM 2494 C C . HIS A 1 311 ? -15.406 -31.531 -0.267 1 93.5 311 HIS A C 1
ATOM 2496 O O . HIS A 1 311 ? -15.875 -32.656 -0.45 1 93.5 311 HIS A O 1
ATOM 2502 N N . SER A 1 312 ? -15.117 -30.734 -1.17 1 95.12 312 SER A N 1
ATOM 2503 C CA . SER A 1 312 ? -15.344 -31.156 -2.553 1 95.12 312 SER A CA 1
ATOM 2504 C C . SER A 1 312 ? -14.438 -32.312 -2.939 1 95.12 312 SER A C 1
ATOM 2506 O O . SER A 1 312 ? -13.312 -32.438 -2.449 1 95.12 312 SER A O 1
ATOM 2508 N N . ALA A 1 313 ? -14.914 -33.125 -3.824 1 94.56 313 ALA A N 1
ATOM 2509 C CA . ALA A 1 313 ? -14.195 -34.312 -4.262 1 94.56 313 ALA A CA 1
ATOM 2510 C C . ALA A 1 313 ? -13.008 -33.938 -5.148 1 94.56 313 ALA A C 1
ATOM 2512 O O . ALA A 1 313 ? -11.977 -34.594 -5.137 1 94.56 313 ALA A O 1
ATOM 2513 N N . LEU A 1 314 ? -13.164 -32.938 -5.902 1 97.44 314 LEU A N 1
ATOM 2514 C CA . LEU A 1 314 ? -12.125 -32.531 -6.836 1 97.44 314 LEU A CA 1
ATOM 2515 C C . LEU A 1 314 ? -11.344 -31.328 -6.281 1 97.44 314 LEU A C 1
ATOM 2517 O O . LEU A 1 314 ? -11.898 -30.5 -5.566 1 97.44 314 LEU A O 1
ATOM 2521 N N . PRO A 1 315 ? -10.039 -31.297 -6.605 1 96.69 315 PRO A N 1
ATOM 2522 C CA . PRO A 1 315 ? -9.312 -30.062 -6.293 1 96.69 315 PRO A CA 1
ATOM 2523 C C . PRO A 1 315 ? -9.906 -28.844 -6.988 1 96.69 315 PRO A C 1
ATOM 2525 O O . PRO A 1 315 ? -10.461 -28.953 -8.078 1 96.69 315 PRO A O 1
ATOM 2528 N N . PHE A 1 316 ? -9.797 -27.703 -6.406 1 97.69 316 PHE A N 1
ATOM 2529 C CA . PHE A 1 316 ? -10.32 -26.453 -6.973 1 97.69 316 PHE A CA 1
ATOM 2530 C C . PHE A 1 316 ? -9.508 -25.266 -6.504 1 97.69 316 PHE A C 1
ATOM 2532 O O . PHE A 1 316 ? -8.641 -25.391 -5.637 1 97.69 316 PHE A O 1
ATOM 2539 N N . CYS A 1 317 ? -9.703 -24.156 -7.113 1 96.81 317 CYS A N 1
ATOM 2540 C CA . CYS A 1 317 ? -9.141 -22.875 -6.703 1 96.81 317 CYS A CA 1
ATOM 2541 C C . CYS A 1 317 ? -10.203 -21.781 -6.742 1 96.81 317 CYS A C 1
ATOM 2543 O O . CYS A 1 317 ? -10.797 -21.516 -7.789 1 96.81 317 CYS A O 1
ATOM 2545 N N . ALA A 1 318 ? -10.484 -21.266 -5.621 1 97.06 318 ALA A N 1
ATOM 2546 C CA . ALA A 1 318 ? -11.312 -20.062 -5.516 1 97.06 318 ALA A CA 1
ATOM 2547 C C . ALA A 1 318 ? -10.469 -18.844 -5.203 1 97.06 318 ALA A C 1
ATOM 2549 O O . ALA A 1 318 ? -9.758 -18.812 -4.195 1 97.06 318 ALA A O 1
ATOM 2550 N N . PHE A 1 319 ? -10.531 -17.875 -6.008 1 93.94 319 PHE A N 1
ATOM 2551 C CA . PHE A 1 319 ? -9.586 -16.781 -5.789 1 93.94 319 PHE A CA 1
ATOM 2552 C C . PHE A 1 319 ? -10.211 -15.445 -6.176 1 93.94 319 PHE A C 1
ATOM 2554 O O . PHE A 1 319 ? -11.188 -15.398 -6.922 1 93.94 319 PHE A O 1
ATOM 2561 N N . ASN A 1 320 ? -9.703 -14.398 -5.629 1 92.38 320 ASN A N 1
ATOM 2562 C CA . ASN A 1 320 ? -10.023 -13.008 -5.957 1 92.38 320 ASN A CA 1
ATOM 2563 C C . ASN A 1 320 ? -9.203 -12.516 -7.145 1 92.38 320 ASN A C 1
ATOM 2565 O O . ASN A 1 320 ? -8 -12.289 -7.023 1 92.38 320 ASN A O 1
ATOM 2569 N N . GLY A 1 321 ? -9.891 -12.25 -8.266 1 86.06 321 GLY A N 1
ATOM 2570 C CA . GLY A 1 321 ? -9.211 -11.805 -9.469 1 86.06 321 GLY A CA 1
ATOM 2571 C C . GLY A 1 321 ? -9.023 -10.297 -9.523 1 86.06 321 GLY A C 1
ATOM 2572 O O . GLY A 1 321 ? -8.539 -9.766 -10.523 1 86.06 321 GLY A O 1
ATOM 2573 N N . GLY A 1 322 ? -9.398 -9.594 -8.422 1 82.25 322 GLY A N 1
ATOM 2574 C CA . GLY A 1 322 ? -9.305 -8.141 -8.391 1 82.25 322 GLY A CA 1
ATOM 2575 C C . GLY A 1 322 ? -10.602 -7.453 -8.758 1 82.25 322 GLY A C 1
ATOM 2576 O O . GLY A 1 322 ? -10.984 -6.465 -8.125 1 82.25 322 GLY A O 1
ATOM 2577 N N . ASN A 1 323 ? -11.25 -8 -9.82 1 86.31 323 ASN A N 1
ATOM 2578 C CA . ASN A 1 323 ? -12.516 -7.43 -10.25 1 86.31 323 ASN A CA 1
ATOM 2579 C C . ASN A 1 323 ? -13.633 -8.469 -10.234 1 86.31 323 ASN A C 1
ATOM 2581 O O . ASN A 1 323 ? -14.781 -8.164 -10.57 1 86.31 323 ASN A O 1
ATOM 2585 N N . ASP A 1 324 ? -13.273 -9.602 -9.914 1 93.12 324 ASP A N 1
ATOM 2586 C CA . ASP A 1 324 ? -14.203 -10.727 -9.898 1 93.12 324 ASP A CA 1
ATOM 2587 C C . ASP A 1 324 ? -13.703 -11.844 -8.984 1 93.12 324 ASP A C 1
ATOM 2589 O O . ASP A 1 324 ? -12.617 -11.734 -8.406 1 93.12 324 ASP A O 1
ATOM 2593 N N . VAL A 1 325 ? -14.578 -12.805 -8.781 1 96.44 325 VAL A N 1
ATOM 2594 C CA . VAL A 1 325 ? -14.203 -14.008 -8.047 1 96.44 325 VAL A CA 1
ATOM 2595 C C . VAL A 1 325 ? -14.523 -15.242 -8.875 1 96.44 325 VAL A C 1
ATOM 2597 O O . VAL A 1 325 ? -15.656 -15.422 -9.336 1 96.44 325 VAL A O 1
ATOM 2600 N N . PHE A 1 326 ? -13.531 -16.078 -9.07 1 96.88 326 PHE A N 1
ATOM 2601 C CA . PHE A 1 326 ? -13.734 -17.281 -9.867 1 96.88 326 PHE A CA 1
ATOM 2602 C C . PHE A 1 326 ? -13.398 -18.516 -9.055 1 96.88 326 PHE A C 1
ATOM 2604 O O . PHE A 1 326 ? -12.609 -18.469 -8.109 1 96.88 326 PHE A O 1
ATOM 2611 N N . VAL A 1 327 ? -14.016 -19.578 -9.445 1 98.25 327 VAL A N 1
ATOM 2612 C CA . VAL A 1 327 ? -13.703 -20.938 -8.992 1 98.25 327 VAL A CA 1
ATOM 2613 C C . VAL A 1 327 ? -13.359 -21.812 -10.195 1 98.25 327 VAL A C 1
ATOM 2615 O O . VAL A 1 327 ? -14.188 -22 -11.094 1 98.25 327 VAL A O 1
ATOM 2618 N N . ASP A 1 328 ? -12.195 -22.312 -10.188 1 98 328 ASP A N 1
ATOM 2619 C CA . ASP A 1 328 ? -11.742 -23.203 -11.25 1 98 328 ASP A CA 1
ATOM 2620 C C . ASP A 1 328 ? -11.609 -24.641 -10.75 1 98 328 ASP A C 1
ATOM 2622 O O . ASP A 1 328 ? -11.227 -24.875 -9.602 1 98 328 ASP A O 1
ATOM 2626 N N . VAL A 1 329 ? -11.961 -25.547 -11.672 1 98.25 329 VAL A N 1
ATOM 2627 C CA . VAL A 1 329 ? -11.633 -26.938 -11.383 1 98.25 329 VAL A CA 1
ATOM 2628 C C . VAL A 1 329 ? -10.117 -27.141 -11.422 1 98.25 329 VAL A C 1
ATOM 2630 O O . VAL A 1 329 ? -9.461 -26.734 -12.391 1 98.25 329 VAL A O 1
ATOM 2633 N N . GLY A 1 330 ? -9.617 -27.719 -10.375 1 97.44 330 GLY A N 1
ATOM 2634 C CA . GLY A 1 330 ? -8.172 -27.844 -10.273 1 97.44 330 GLY A CA 1
ATOM 2635 C C . GLY A 1 330 ? -7.496 -26.594 -9.734 1 97.44 330 GLY A C 1
ATOM 2636 O O . GLY A 1 330 ? -8.164 -25.672 -9.273 1 97.44 330 GLY A O 1
ATOM 2637 N N . ASN A 1 331 ? -6.203 -26.578 -9.672 1 96.81 331 ASN A N 1
ATOM 2638 C CA . ASN A 1 331 ? -5.395 -25.453 -9.227 1 96.81 331 ASN A CA 1
ATOM 2639 C C . ASN A 1 331 ? -3.982 -25.5 -9.805 1 96.81 331 ASN A C 1
ATOM 2641 O O . ASN A 1 331 ? -3.641 -26.438 -10.523 1 96.81 331 ASN A O 1
ATOM 2645 N N . LYS A 1 332 ? -3.211 -24.547 -9.469 1 96.75 332 LYS A N 1
ATOM 2646 C CA . LYS A 1 332 ? -1.89 -24.422 -10.078 1 96.75 332 LYS A CA 1
ATOM 2647 C C . LYS A 1 332 ? -0.947 -25.5 -9.578 1 96.75 332 LYS A C 1
ATOM 2649 O O . LYS A 1 332 ? 0.009 -25.875 -10.266 1 96.75 332 LYS A O 1
ATOM 2654 N N . SER A 1 333 ? -1.132 -26.016 -8.398 1 95.38 333 SER A N 1
ATOM 2655 C CA . SER A 1 333 ? -0.316 -27.125 -7.918 1 95.38 333 SER A CA 1
ATOM 2656 C C . SER A 1 333 ? -0.495 -28.359 -8.789 1 95.38 333 SER A C 1
ATOM 2658 O O . SER A 1 333 ? 0.485 -29.016 -9.172 1 95.38 333 SER A O 1
ATOM 2660 N N . VAL A 1 334 ? -1.711 -28.656 -9.117 1 97.38 334 VAL A N 1
ATOM 2661 C CA . VAL A 1 334 ? -2.027 -29.781 -10 1 97.38 334 VAL A CA 1
ATOM 2662 C C . VAL A 1 334 ? -1.411 -29.547 -11.375 1 97.38 334 VAL A C 1
ATOM 2664 O O . VAL A 1 334 ? -0.82 -30.453 -11.961 1 97.38 334 VAL A O 1
ATOM 2667 N N . GLY A 1 335 ? -1.583 -28.344 -11.812 1 97.5 335 GLY A N 1
ATOM 2668 C CA . GLY A 1 335 ? -1.04 -27.984 -13.117 1 97.5 335 GLY A CA 1
ATOM 2669 C C . GLY A 1 335 ? 0.47 -28.109 -13.188 1 97.5 335 GLY A C 1
ATOM 2670 O O . GLY A 1 335 ? 1.006 -28.672 -14.141 1 97.5 335 GLY A O 1
ATOM 2671 N N . LEU A 1 336 ? 1.172 -27.641 -12.195 1 97.19 336 LEU A N 1
ATOM 2672 C CA . LEU A 1 336 ? 2.629 -27.672 -12.172 1 97.19 336 LEU A CA 1
ATOM 2673 C C . LEU A 1 336 ? 3.15 -29.094 -12.078 1 97.19 336 LEU A C 1
ATOM 2675 O O . LEU A 1 336 ? 4.156 -29.438 -12.703 1 97.19 336 LEU A O 1
ATOM 2679 N N . ARG A 1 337 ? 2.52 -29.891 -11.305 1 96.88 337 ARG A N 1
ATOM 2680 C CA . ARG A 1 337 ? 2.906 -31.281 -11.211 1 96.88 337 ARG A CA 1
ATOM 2681 C C . ARG A 1 337 ? 2.779 -31.984 -12.562 1 96.88 337 ARG A C 1
ATOM 2683 O O . ARG A 1 337 ? 3.674 -32.719 -12.977 1 96.88 337 ARG A O 1
ATOM 2690 N N . ALA A 1 338 ? 1.673 -31.75 -13.219 1 98.19 338 ALA A N 1
ATOM 2691 C CA . ALA A 1 338 ? 1.446 -32.344 -14.531 1 98.19 338 ALA A CA 1
ATOM 2692 C C . ALA A 1 338 ? 2.469 -31.828 -15.547 1 98.19 338 ALA A C 1
ATOM 2694 O O . ALA A 1 338 ? 2.988 -32.594 -16.359 1 98.19 338 ALA A O 1
ATOM 2695 N N . LEU A 1 339 ? 2.68 -30.531 -15.469 1 98.31 339 LEU A N 1
ATOM 2696 C CA . LEU A 1 339 ? 3.623 -29.906 -16.391 1 98.31 339 LEU A CA 1
ATOM 2697 C C . LEU A 1 339 ? 5.031 -30.453 -16.172 1 98.31 339 LEU A C 1
ATOM 2699 O O . LEU A 1 339 ? 5.742 -30.75 -17.141 1 98.31 339 LEU A O 1
ATOM 2703 N N . MET A 1 340 ? 5.469 -30.594 -14.945 1 98 340 MET A N 1
ATOM 2704 C CA . MET A 1 340 ? 6.789 -31.125 -14.617 1 98 340 MET A CA 1
ATOM 2705 C C . MET A 1 340 ? 6.934 -32.562 -15.109 1 98 340 MET A C 1
ATOM 2707 O O . MET A 1 340 ? 7.973 -32.938 -15.664 1 98 340 MET A O 1
ATOM 2711 N N . LYS A 1 341 ? 5.953 -33.344 -14.945 1 97.81 341 LYS A N 1
ATOM 2712 C CA . LYS A 1 341 ? 5.98 -34.719 -15.43 1 97.81 341 LYS A CA 1
ATOM 2713 C C . LYS A 1 341 ? 6.062 -34.75 -16.953 1 97.81 341 LYS A C 1
ATOM 2715 O O . LYS A 1 341 ? 6.852 -35.5 -17.516 1 97.81 341 LYS A O 1
ATOM 2720 N N . PHE A 1 342 ? 5.238 -33.969 -17.594 1 98.12 342 PHE A N 1
ATOM 2721 C CA . PHE A 1 342 ? 5.199 -33.875 -19.047 1 98.12 342 PHE A CA 1
ATOM 2722 C C . PHE A 1 342 ? 6.566 -33.5 -19.609 1 98.12 342 PHE A C 1
ATOM 2724 O O . PHE A 1 342 ? 7.008 -34.062 -20.609 1 98.12 342 PHE A O 1
ATOM 2731 N N . LEU A 1 343 ? 7.242 -32.531 -18.922 1 98.06 343 LEU A N 1
ATOM 2732 C CA . LEU A 1 343 ? 8.523 -32.031 -19.391 1 98.06 343 LEU A CA 1
ATOM 2733 C C . LEU A 1 343 ? 9.68 -32.781 -18.766 1 98.06 343 LEU A C 1
ATOM 2735 O O . LEU A 1 343 ? 10.844 -32.5 -19.047 1 98.06 343 LEU A O 1
ATOM 2739 N N . ASN A 1 344 ? 9.398 -33.75 -17.891 1 97.69 344 ASN A N 1
ATOM 2740 C CA . ASN A 1 344 ? 10.391 -34.531 -17.188 1 97.69 344 ASN A CA 1
ATOM 2741 C C . ASN A 1 344 ? 11.336 -33.656 -16.375 1 97.69 344 ASN A C 1
ATOM 2743 O O . ASN A 1 344 ? 12.555 -33.719 -16.547 1 97.69 344 ASN A O 1
ATOM 2747 N N . LYS A 1 345 ? 10.75 -32.812 -15.633 1 97.5 345 LYS A N 1
ATOM 2748 C CA . LYS A 1 345 ? 11.492 -31.922 -14.75 1 97.5 345 LYS A CA 1
ATOM 2749 C C . LYS A 1 345 ? 11.188 -32.219 -13.289 1 97.5 345 LYS A C 1
ATOM 2751 O O . LYS A 1 345 ? 10.094 -32.688 -12.953 1 97.5 345 LYS A O 1
ATOM 2756 N N . ARG A 1 346 ? 12.156 -31.938 -12.367 1 95.06 346 ARG A N 1
ATOM 2757 C CA . ARG A 1 346 ? 12.023 -32.188 -10.938 1 95.06 346 ARG A CA 1
ATOM 2758 C C . ARG A 1 346 ? 11.641 -30.922 -10.188 1 95.06 346 ARG A C 1
ATOM 2760 O O . ARG A 1 346 ? 11.891 -29.812 -10.672 1 95.06 346 ARG A O 1
ATOM 2767 N N . CYS A 1 347 ? 11.141 -31.062 -9.031 1 92.94 347 CYS A N 1
ATOM 2768 C CA . CYS A 1 347 ? 10.742 -29.969 -8.164 1 92.94 347 CYS A CA 1
ATOM 2769 C C . CYS A 1 347 ? 11.938 -29.078 -7.828 1 92.94 347 CYS A C 1
ATOM 2771 O O . CYS A 1 347 ? 11.82 -27.844 -7.812 1 92.94 347 CYS A O 1
ATOM 2773 N N . SER A 1 348 ? 13.078 -29.641 -7.648 1 92.31 348 SER A N 1
ATOM 2774 C CA . SER A 1 348 ? 14.266 -28.938 -7.184 1 92.31 348 SER A CA 1
ATOM 2775 C C . SER A 1 348 ? 14.867 -28.078 -8.289 1 92.31 348 SER A C 1
ATOM 2777 O O . SER A 1 348 ? 15.719 -27.219 -8.031 1 92.31 348 SER A O 1
ATOM 2779 N N . GLU A 1 349 ? 14.43 -28.25 -9.5 1 96.62 349 GLU A N 1
ATOM 2780 C CA . GLU A 1 349 ? 14.961 -27.469 -10.609 1 96.62 349 GLU A CA 1
ATOM 2781 C C . GLU A 1 349 ? 13.875 -26.594 -11.242 1 96.62 349 GLU A C 1
ATOM 2783 O O . GLU A 1 349 ? 14.016 -26.141 -12.375 1 96.62 349 GLU A O 1
ATOM 2788 N N . THR A 1 350 ? 12.758 -26.453 -10.555 1 97.88 350 THR A N 1
ATOM 2789 C CA . THR A 1 350 ? 11.625 -25.688 -11.047 1 97.88 350 THR A CA 1
ATOM 2790 C C . THR A 1 350 ? 11.391 -24.453 -10.164 1 97.88 350 THR A C 1
ATOM 2792 O O . THR A 1 350 ? 11.492 -24.531 -8.945 1 97.88 350 THR A O 1
ATOM 2795 N N . LEU A 1 351 ? 11.109 -23.328 -10.805 1 98.38 351 LEU A N 1
ATOM 2796 C CA . LEU A 1 351 ? 10.828 -22.062 -10.133 1 98.38 351 LEU A CA 1
ATOM 2797 C C . LEU A 1 351 ? 9.523 -21.469 -10.641 1 98.38 351 LEU A C 1
ATOM 2799 O O . LEU A 1 351 ? 9.32 -21.312 -11.844 1 98.38 351 LEU A O 1
ATOM 2803 N N . HIS A 1 352 ? 8.609 -21.172 -9.711 1 98.38 352 HIS A N 1
ATOM 2804 C CA . HIS A 1 352 ? 7.391 -20.469 -10.094 1 98.38 352 HIS A CA 1
ATOM 2805 C C . HIS A 1 352 ? 7.426 -19.016 -9.641 1 98.38 352 HIS A C 1
ATOM 2807 O O . HIS A 1 352 ? 7.707 -18.734 -8.477 1 98.38 352 HIS A O 1
ATOM 2813 N N . VAL A 1 353 ? 7.125 -18.094 -10.555 1 98.12 353 VAL A N 1
ATOM 2814 C CA . VAL A 1 353 ? 7.082 -16.656 -10.258 1 98.12 353 VAL A CA 1
ATOM 2815 C C . VAL A 1 353 ? 5.629 -16.188 -10.242 1 98.12 353 VAL A C 1
ATOM 2817 O O . VAL A 1 353 ? 4.91 -16.328 -11.234 1 98.12 353 VAL A O 1
ATOM 2820 N N . GLY A 1 354 ? 5.207 -15.641 -9.18 1 96 354 GLY A N 1
ATOM 2821 C CA . GLY A 1 354 ? 3.842 -15.156 -9.047 1 96 354 GLY A CA 1
ATOM 2822 C C . GLY A 1 354 ? 3.707 -14.016 -8.055 1 96 354 GLY A C 1
ATOM 2823 O O . GLY A 1 354 ? 4.668 -13.68 -7.355 1 96 354 GLY A O 1
ATOM 2824 N N . ASP A 1 355 ? 2.449 -13.422 -7.98 1 91.31 355 ASP A N 1
ATOM 2825 C CA . ASP A 1 355 ? 2.246 -12.266 -7.109 1 91.31 355 ASP A CA 1
ATOM 2826 C C . ASP A 1 355 ? 1.209 -12.57 -6.031 1 91.31 355 ASP A C 1
ATOM 2828 O O . ASP A 1 355 ? 1.021 -11.773 -5.105 1 91.31 355 ASP A O 1
ATOM 2832 N N . ARG A 1 356 ? 0.556 -13.664 -6.102 1 90.94 356 ARG A N 1
ATOM 2833 C CA . ARG A 1 356 ? -0.538 -13.938 -5.176 1 90.94 356 ARG A CA 1
ATOM 2834 C C . ARG A 1 356 ? -0.284 -15.227 -4.398 1 90.94 356 ARG A C 1
ATOM 2836 O O . ARG A 1 356 ? -0.942 -16.25 -4.637 1 90.94 356 ARG A O 1
ATOM 2843 N N . PHE A 1 357 ? 0.474 -15.164 -3.336 1 91.69 357 PHE A N 1
ATOM 2844 C CA . PHE A 1 357 ? 0.855 -16.344 -2.582 1 91.69 357 PHE A CA 1
ATOM 2845 C C . PHE A 1 357 ? 0.16 -16.375 -1.227 1 91.69 357 PHE A C 1
ATOM 2847 O O . PHE A 1 357 ? 0.47 -17.219 -0.381 1 91.69 357 PHE A O 1
ATOM 2854 N N . THR A 1 358 ? -0.764 -15.461 -1.006 1 88.12 358 THR A N 1
ATOM 2855 C CA . THR A 1 358 ? -1.561 -15.508 0.215 1 88.12 358 THR A CA 1
ATOM 2856 C C . THR A 1 358 ? -2.58 -16.641 0.154 1 88.12 358 THR A C 1
ATOM 2858 O O . THR A 1 358 ? -2.719 -17.297 -0.876 1 88.12 358 THR A O 1
ATOM 2861 N N . VAL A 1 359 ? -3.309 -16.812 1.204 1 79.62 359 VAL A N 1
ATOM 2862 C CA . VAL A 1 359 ? -4.238 -17.938 1.343 1 79.62 359 VAL A CA 1
ATOM 2863 C C . VAL A 1 359 ? -5.293 -17.875 0.239 1 79.62 359 VAL A C 1
ATOM 2865 O O . VAL A 1 359 ? -5.738 -18.906 -0.264 1 79.62 359 VAL A O 1
ATOM 2868 N N . SER A 1 360 ? -5.676 -16.719 -0.133 1 80.38 360 SER A N 1
ATOM 2869 C CA . SER A 1 360 ? -6.695 -16.562 -1.168 1 80.38 360 SER A CA 1
ATOM 2870 C C . SER A 1 360 ? -6.066 -16.438 -2.551 1 80.38 360 SER A C 1
ATOM 2872 O O . SER A 1 360 ? -6.766 -16.203 -3.539 1 80.38 360 SER A O 1
ATOM 2874 N N . GLY A 1 361 ? -4.77 -16.578 -2.594 1 87.25 361 GLY A N 1
ATOM 2875 C CA . GLY A 1 361 ? -4.105 -16.438 -3.879 1 87.25 361 GLY A CA 1
ATOM 2876 C C . GLY A 1 361 ? -4.004 -17.734 -4.648 1 87.25 361 GLY A C 1
ATOM 2877 O O . GLY A 1 361 ? -3.818 -18.797 -4.055 1 87.25 361 GLY A O 1
ATOM 2878 N N . ASN A 1 362 ? -4.062 -17.641 -5.938 1 91.44 362 ASN A N 1
ATOM 2879 C CA . ASN A 1 362 ? -4.047 -18.844 -6.762 1 91.44 362 ASN A CA 1
ATOM 2880 C C . ASN A 1 362 ? -2.633 -19.391 -6.945 1 91.44 362 ASN A C 1
ATOM 2882 O O . ASN A 1 362 ? -2.449 -20.5 -7.422 1 91.44 362 ASN A O 1
ATOM 2886 N N . ASP A 1 363 ? -1.604 -18.656 -6.488 1 93.19 363 ASP A N 1
ATOM 2887 C CA . ASP A 1 363 ? -0.233 -19.141 -6.582 1 93.19 363 ASP A CA 1
ATOM 2888 C C . ASP A 1 363 ? 0.158 -19.922 -5.328 1 93.19 363 ASP A C 1
ATOM 2890 O O . ASP A 1 363 ? 1.17 -20.625 -5.316 1 93.19 363 ASP A O 1
ATOM 2894 N N . MET A 1 364 ? -0.598 -19.75 -4.344 1 89.94 364 MET A N 1
ATOM 2895 C CA . MET A 1 364 ? -0.258 -20.328 -3.041 1 89.94 364 MET A CA 1
ATOM 2896 C C . MET A 1 364 ? 0.005 -21.812 -3.15 1 89.94 364 MET A C 1
ATOM 2898 O O . MET A 1 364 ? 0.956 -22.328 -2.559 1 89.94 364 MET A O 1
ATOM 2902 N N . ALA A 1 365 ? -0.759 -22.469 -3.908 1 90.06 365 ALA A N 1
ATOM 2903 C CA . ALA A 1 365 ? -0.697 -23.922 -3.994 1 90.06 365 ALA A CA 1
ATOM 2904 C C . ALA A 1 365 ? 0.621 -24.375 -4.613 1 90.06 365 ALA A C 1
ATOM 2906 O O . ALA A 1 365 ? 1.057 -25.516 -4.395 1 90.06 365 ALA A O 1
ATOM 2907 N N . THR A 1 366 ? 1.264 -23.531 -5.305 1 93.31 366 THR A N 1
ATOM 2908 C CA . THR A 1 366 ? 2.48 -23.922 -6.012 1 93.31 366 THR A CA 1
ATOM 2909 C C . THR A 1 366 ? 3.637 -24.109 -5.031 1 93.31 366 THR A C 1
ATOM 2911 O O . THR 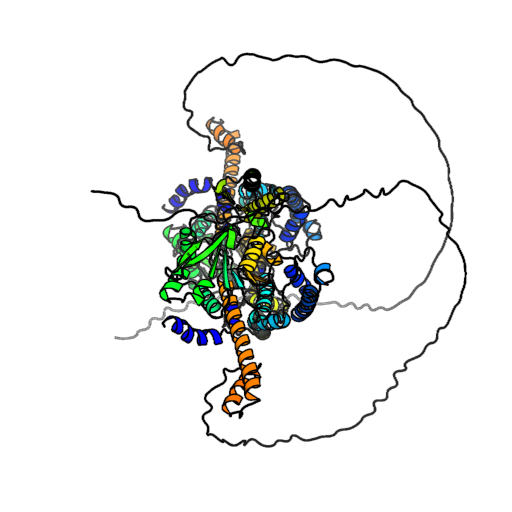A 1 366 ? 4.625 -24.766 -5.352 1 93.31 366 THR A O 1
ATOM 2914 N N . ARG A 1 367 ? 3.545 -23.547 -3.877 1 90.62 367 ARG A N 1
ATOM 2915 C CA . ARG A 1 367 ? 4.602 -23.594 -2.873 1 90.62 367 ARG A CA 1
ATOM 2916 C C . ARG A 1 367 ? 4.934 -25.047 -2.502 1 90.62 367 ARG A C 1
ATOM 2918 O O . ARG A 1 367 ? 6.055 -25.344 -2.088 1 90.62 367 ARG A O 1
ATOM 2925 N N . SER A 1 368 ? 4.016 -25.891 -2.678 1 87.94 368 SER A N 1
ATOM 2926 C CA . SER A 1 368 ? 4.219 -27.297 -2.311 1 87.94 368 SER A CA 1
ATOM 2927 C C . SER A 1 368 ? 4.953 -28.047 -3.412 1 87.94 368 SER A C 1
ATOM 2929 O O . SER A 1 368 ? 5.473 -29.141 -3.18 1 87.94 368 SER A O 1
ATOM 2931 N N . GLN A 1 369 ? 5.02 -27.484 -4.531 1 90.56 369 GLN A N 1
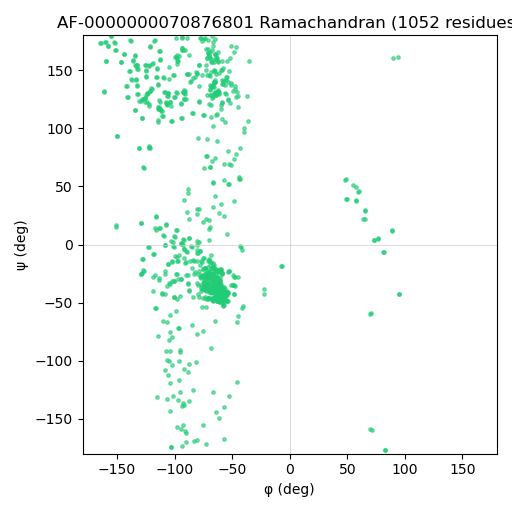ATOM 2932 C CA . GLN A 1 369 ? 5.527 -28.219 -5.68 1 90.56 369 GLN A CA 1
ATOM 2933 C C . GLN A 1 369 ? 6.949 -27.797 -6.027 1 90.56 369 GLN A C 1
ATOM 2935 O O . GLN A 1 369 ? 7.742 -28.594 -6.531 1 90.56 369 GLN A O 1
ATOM 2940 N N . CYS A 1 370 ? 7.223 -26.562 -5.82 1 94 370 CYS A N 1
ATOM 2941 C CA . CYS A 1 370 ? 8.508 -26.047 -6.281 1 94 370 CYS A CA 1
ATOM 2942 C C . CYS A 1 370 ? 8.875 -24.766 -5.547 1 94 370 CYS A C 1
ATOM 2944 O O . CYS A 1 370 ? 8.125 -24.297 -4.691 1 94 370 CYS A O 1
ATOM 2946 N N . SER A 1 371 ? 10.125 -24.297 -5.84 1 95.81 371 SER A N 1
ATOM 2947 C CA . SER A 1 371 ? 10.539 -23 -5.312 1 95.81 371 SER A CA 1
ATOM 2948 C C . SER A 1 371 ? 9.75 -21.859 -5.949 1 95.81 371 SER A C 1
ATOM 2950 O O . SER A 1 371 ? 9.211 -22.016 -7.047 1 95.81 371 SER A O 1
ATOM 2952 N N . ILE A 1 372 ? 9.711 -20.719 -5.199 1 96.5 372 ILE A N 1
ATOM 2953 C CA . ILE A 1 372 ? 8.883 -19.641 -5.719 1 96.5 372 ILE A CA 1
ATOM 2954 C C . ILE A 1 372 ? 9.656 -18.328 -5.668 1 96.5 372 ILE A C 1
ATOM 2956 O O . ILE A 1 372 ? 10.609 -18.203 -4.902 1 96.5 372 ILE A O 1
ATOM 2960 N N . LEU A 1 373 ? 9.305 -17.406 -6.52 1 96.81 373 LEU A N 1
ATOM 2961 C CA . LEU A 1 373 ? 9.57 -15.977 -6.418 1 96.81 373 LEU A CA 1
ATOM 2962 C C . LEU A 1 373 ? 8.266 -15.195 -6.242 1 96.81 373 LEU A C 1
ATOM 2964 O O . LEU A 1 373 ? 7.398 -15.219 -7.117 1 96.81 373 LEU A O 1
ATOM 2968 N N . TRP A 1 374 ? 8.148 -14.555 -5.145 1 95.19 374 TRP A N 1
ATOM 2969 C CA . TRP A 1 374 ? 6.977 -13.742 -4.832 1 95.19 374 TRP A CA 1
ATOM 2970 C C . TRP A 1 374 ? 7.207 -12.289 -5.219 1 95.19 374 TRP A C 1
ATOM 2972 O O . TRP A 1 374 ? 7.91 -11.555 -4.52 1 95.19 374 TRP A O 1
ATOM 2982 N N . VAL A 1 375 ? 6.52 -11.828 -6.285 1 92.62 375 VAL A N 1
ATOM 2983 C CA . VAL A 1 375 ? 6.777 -10.492 -6.809 1 92.62 375 VAL A CA 1
ATOM 2984 C C . VAL A 1 375 ? 5.559 -9.602 -6.574 1 92.62 375 VAL A C 1
ATOM 2986 O O . VAL A 1 375 ? 4.441 -10.102 -6.418 1 92.62 375 VAL A O 1
ATOM 2989 N N . ALA A 1 376 ? 5.746 -8.305 -6.59 1 86.5 376 ALA A N 1
ATOM 2990 C CA . ALA A 1 376 ? 4.664 -7.355 -6.34 1 86.5 376 ALA A CA 1
ATOM 2991 C C . ALA A 1 376 ? 4.027 -6.891 -7.648 1 86.5 376 ALA A C 1
ATOM 2993 O O . ALA A 1 376 ? 2.85 -6.527 -7.68 1 86.5 376 ALA A O 1
ATOM 2994 N N . ASN A 1 377 ? 4.828 -6.863 -8.719 1 85.81 377 ASN A N 1
ATOM 2995 C CA . ASN A 1 377 ? 4.395 -6.32 -10 1 85.81 377 ASN A CA 1
ATOM 2996 C C . ASN A 1 377 ? 5.324 -6.75 -11.133 1 85.81 377 ASN A C 1
ATOM 2998 O O . ASN A 1 377 ? 6.367 -7.359 -10.891 1 85.81 377 ASN A O 1
ATOM 3002 N N . PRO A 1 378 ? 4.969 -6.426 -12.398 1 88.06 378 PRO A N 1
ATOM 3003 C CA . PRO A 1 378 ? 5.773 -6.859 -13.539 1 88.06 378 PRO A CA 1
ATOM 3004 C C . PRO A 1 378 ? 7.184 -6.273 -13.523 1 88.06 378 PRO A C 1
ATOM 3006 O O . PRO A 1 378 ? 8.133 -6.918 -13.984 1 88.06 378 PRO A O 1
ATOM 3009 N N . GLU A 1 379 ? 7.375 -5.086 -13 1 84.75 379 GLU A N 1
ATOM 3010 C CA . GLU A 1 379 ? 8.703 -4.48 -12.938 1 84.75 379 GLU A CA 1
ATOM 3011 C C . GLU A 1 379 ? 9.633 -5.293 -12.039 1 84.75 379 GLU A C 1
ATOM 3013 O O . GLU A 1 379 ? 10.805 -5.488 -12.375 1 84.75 379 GLU A O 1
ATOM 3018 N N . GLU A 1 380 ? 9.125 -5.723 -10.914 1 89.06 380 GLU A N 1
ATOM 3019 C CA . GLU A 1 380 ? 9.914 -6.562 -10.031 1 89.06 380 GLU A CA 1
ATOM 3020 C C . GLU A 1 380 ? 10.219 -7.914 -10.68 1 89.06 380 GLU A C 1
ATOM 3022 O O . GLU A 1 380 ? 11.297 -8.484 -10.461 1 89.06 380 GLU A O 1
ATOM 3027 N N . THR A 1 381 ? 9.242 -8.438 -11.422 1 93.06 381 THR A N 1
ATOM 3028 C CA . THR A 1 381 ? 9.484 -9.672 -12.172 1 93.06 381 THR A CA 1
ATOM 3029 C C . THR A 1 381 ? 10.672 -9.508 -13.109 1 93.06 381 THR A C 1
ATOM 3031 O O . THR A 1 381 ? 11.547 -10.367 -13.164 1 93.06 381 THR A O 1
ATOM 3034 N N . ALA A 1 382 ? 10.656 -8.406 -13.844 1 89.56 382 ALA A N 1
ATOM 3035 C CA . ALA A 1 382 ? 11.734 -8.141 -14.789 1 89.56 382 ALA A CA 1
ATOM 3036 C C . ALA A 1 382 ? 13.078 -8.023 -14.07 1 89.56 382 ALA A C 1
ATOM 3038 O O . ALA A 1 382 ? 14.094 -8.508 -14.57 1 89.56 382 ALA A O 1
ATOM 3039 N N . PHE A 1 383 ? 13.086 -7.414 -12.945 1 87.94 383 PHE A N 1
ATOM 3040 C CA . PHE A 1 383 ? 14.305 -7.266 -12.156 1 87.94 383 PHE A CA 1
ATOM 3041 C C . PHE A 1 383 ? 14.883 -8.625 -11.789 1 87.94 383 PHE A C 1
ATOM 3043 O O . PHE A 1 383 ? 16.078 -8.875 -12.008 1 87.94 383 PHE A O 1
ATOM 3050 N N . PHE A 1 384 ? 14.102 -9.516 -11.273 1 93.19 384 PHE A N 1
ATOM 3051 C CA . PHE A 1 384 ? 14.602 -10.812 -10.812 1 93.19 384 PHE A CA 1
ATOM 3052 C C . PHE A 1 384 ? 14.922 -11.719 -11.992 1 93.19 384 PHE A C 1
ATOM 3054 O O . PHE A 1 384 ? 15.828 -12.555 -11.906 1 93.19 384 PHE A O 1
ATOM 3061 N N . ALA A 1 385 ? 14.156 -11.539 -13.07 1 93.88 385 ALA A N 1
ATOM 3062 C CA . ALA A 1 385 ? 14.516 -12.289 -14.273 1 93.88 385 ALA A CA 1
ATOM 3063 C C . ALA A 1 385 ? 15.922 -11.922 -14.742 1 93.88 385 ALA A C 1
ATOM 3065 O O . ALA A 1 385 ? 16.703 -12.797 -15.125 1 93.88 385 ALA A O 1
ATOM 3066 N N . ARG A 1 386 ? 16.25 -10.68 -14.703 1 91 386 ARG A N 1
ATOM 3067 C CA . ARG A 1 386 ? 17.578 -10.211 -15.078 1 91 386 ARG A CA 1
ATOM 3068 C C . ARG A 1 386 ? 18.641 -10.773 -14.133 1 91 386 ARG A C 1
ATOM 3070 O O . ARG A 1 386 ? 19.703 -11.211 -14.57 1 91 386 ARG A O 1
ATOM 3077 N N . LEU A 1 387 ? 18.359 -10.703 -12.867 1 92.12 387 LEU A N 1
ATOM 3078 C CA . LEU A 1 387 ? 19.281 -11.242 -11.875 1 92.12 387 LEU A CA 1
ATOM 3079 C C . LEU A 1 387 ? 19.5 -12.742 -12.078 1 92.12 387 LEU A C 1
ATOM 3081 O O . LEU A 1 387 ? 20.625 -13.227 -11.977 1 92.12 387 LEU A O 1
ATOM 3085 N N . LEU A 1 388 ? 18.438 -13.438 -12.344 1 96.38 388 LEU A N 1
ATOM 3086 C CA . LEU A 1 388 ? 18.484 -14.875 -12.57 1 96.38 388 LEU A CA 1
ATOM 3087 C C . LEU A 1 388 ? 19.344 -15.211 -13.781 1 96.38 388 LEU A C 1
ATOM 3089 O O . LEU A 1 388 ? 20.188 -16.109 -13.727 1 96.38 388 LEU A O 1
ATOM 3093 N N . LEU A 1 389 ? 19.125 -14.492 -14.852 1 94.19 389 LEU A N 1
ATOM 3094 C CA . LEU A 1 389 ? 19.891 -14.703 -16.078 1 94.19 389 LEU A CA 1
ATOM 3095 C C . LEU A 1 389 ? 21.375 -14.461 -15.844 1 94.19 389 LEU A C 1
ATOM 3097 O O . LEU A 1 389 ? 22.219 -15.219 -16.344 1 94.19 389 LEU A O 1
ATOM 3101 N N . ARG A 1 390 ? 21.672 -13.422 -15.109 1 91.25 390 ARG A N 1
ATOM 3102 C CA . ARG A 1 390 ? 23.062 -13.141 -14.758 1 91.25 390 ARG A CA 1
ATOM 3103 C C . ARG A 1 390 ? 23.672 -14.305 -13.984 1 91.25 390 ARG A C 1
ATOM 3105 O O . ARG A 1 390 ? 24.781 -14.742 -14.297 1 91.25 390 ARG A O 1
ATOM 3112 N N . ASP A 1 391 ? 22.953 -14.812 -13.031 1 94.81 391 ASP A N 1
ATOM 3113 C CA . ASP A 1 391 ? 23.469 -15.906 -12.211 1 94.81 391 ASP A CA 1
ATOM 3114 C C . ASP A 1 391 ? 23.625 -17.188 -13.023 1 94.81 391 ASP A C 1
ATOM 3116 O O . ASP A 1 391 ? 24.562 -17.953 -12.805 1 94.81 391 ASP A O 1
ATOM 3120 N N . ILE A 1 392 ? 22.703 -17.438 -13.914 1 95 392 ILE A N 1
ATOM 3121 C CA . ILE A 1 392 ? 22.781 -18.594 -14.781 1 95 392 ILE A CA 1
ATOM 3122 C C . ILE A 1 392 ? 24.031 -18.531 -15.648 1 95 392 ILE A C 1
ATOM 3124 O O . ILE A 1 392 ? 24.766 -19.516 -15.773 1 95 392 ILE A O 1
ATOM 3128 N N . ARG A 1 393 ? 24.328 -17.391 -16.172 1 90.19 393 ARG A N 1
ATOM 3129 C CA . ARG A 1 393 ? 25.484 -17.203 -17.031 1 90.19 393 ARG A CA 1
ATOM 3130 C C . ARG A 1 393 ? 26.781 -17.359 -16.234 1 90.19 393 ARG A C 1
ATOM 3132 O O . ARG A 1 393 ? 27.75 -17.969 -16.719 1 90.19 393 ARG A O 1
ATOM 3139 N N . LEU A 1 394 ? 26.766 -16.828 -15.086 1 88.12 394 LEU A N 1
ATOM 3140 C CA . LEU A 1 394 ? 27.938 -16.953 -14.219 1 88.12 394 LEU A CA 1
ATOM 3141 C C . LEU A 1 394 ? 28.188 -18.406 -13.852 1 88.12 394 LEU A C 1
ATOM 3143 O O . LEU A 1 394 ? 29.344 -18.844 -13.797 1 88.12 394 LEU A O 1
ATOM 3147 N N . ALA A 1 395 ? 27.188 -19.109 -13.602 1 88.5 395 ALA A N 1
ATOM 3148 C CA . ALA A 1 395 ? 27.328 -20.531 -13.25 1 88.5 395 ALA A CA 1
ATOM 3149 C C . ALA A 1 395 ? 27.875 -21.328 -14.43 1 88.5 395 ALA A C 1
ATOM 3151 O O . ALA A 1 395 ? 28.672 -22.25 -14.234 1 88.5 395 ALA A O 1
ATOM 3152 N N . LYS A 1 396 ? 27.531 -21.031 -15.602 1 84.69 396 LYS A N 1
ATOM 3153 C CA . LYS A 1 396 ? 28 -21.734 -16.797 1 84.69 396 LYS A CA 1
ATOM 3154 C C . LYS A 1 396 ? 29.453 -21.391 -17.094 1 84.69 396 LYS A C 1
ATOM 3156 O O . LYS A 1 396 ? 30.219 -22.25 -17.547 1 84.69 396 LYS A O 1
ATOM 3161 N N . MET A 1 397 ? 29.766 -20.172 -16.844 1 79.12 397 MET A N 1
ATOM 3162 C CA . MET A 1 397 ? 31.156 -19.766 -17.062 1 79.12 397 MET A CA 1
ATOM 3163 C C . MET A 1 397 ? 32.094 -20.469 -16.078 1 79.12 397 MET A C 1
ATOM 3165 O O . MET A 1 397 ? 33.188 -20.859 -16.453 1 79.12 397 MET A O 1
ATOM 3169 N N . ASP A 1 398 ? 31.672 -20.609 -14.914 1 70.69 398 ASP A N 1
ATOM 3170 C CA . ASP A 1 398 ? 32.469 -21.312 -13.906 1 70.69 398 ASP A CA 1
ATOM 3171 C C . ASP A 1 398 ? 32.656 -22.781 -14.273 1 70.69 398 ASP A C 1
ATOM 3173 O O . ASP A 1 398 ? 33.75 -23.344 -14.078 1 70.69 398 ASP A O 1
ATOM 3177 N N . ARG A 1 399 ? 31.766 -23.375 -14.945 1 66.56 399 ARG A N 1
ATOM 3178 C CA . ARG A 1 399 ? 31.859 -24.766 -15.352 1 66.56 399 ARG A CA 1
ATOM 3179 C C . ARG A 1 399 ? 32.812 -24.922 -16.531 1 66.56 399 ARG A C 1
ATOM 3181 O O . ARG A 1 399 ? 33.562 -25.891 -16.609 1 66.56 399 ARG A O 1
ATOM 3188 N N . THR A 1 400 ? 32.656 -23.938 -17.359 1 63.88 400 THR A N 1
ATOM 3189 C CA . THR A 1 400 ? 33.562 -23.969 -18.516 1 63.88 400 THR A CA 1
ATOM 3190 C C . THR A 1 400 ? 35 -23.766 -18.078 1 63.88 400 THR A C 1
ATOM 3192 O O . THR A 1 400 ? 35.906 -24.438 -18.594 1 63.88 400 THR A O 1
ATOM 3195 N N . LEU A 1 401 ? 35.125 -22.875 -17.109 1 57.88 401 LEU A N 1
ATOM 3196 C CA . LEU A 1 401 ? 36.469 -22.625 -16.609 1 57.88 401 LEU A CA 1
ATOM 3197 C C . LEU A 1 401 ? 37 -23.844 -15.859 1 57.88 401 LEU A C 1
ATOM 3199 O O . LEU A 1 401 ? 38.188 -24.203 -15.977 1 57.88 401 LEU A O 1
ATOM 3203 N N . LEU A 1 402 ? 36.094 -24.422 -15.148 1 54.09 402 LEU A N 1
ATOM 3204 C CA . LEU A 1 402 ? 36.5 -25.625 -14.422 1 54.09 402 LEU A CA 1
ATOM 3205 C C . LEU A 1 402 ? 36.812 -26.75 -15.391 1 54.09 402 LEU A C 1
ATOM 3207 O O . LEU A 1 402 ? 37.75 -27.516 -15.172 1 54.09 402 LEU A O 1
ATOM 3211 N N . HIS A 1 403 ? 36.094 -26.766 -16.438 1 53.31 403 HIS A N 1
ATOM 3212 C CA . HIS A 1 403 ? 36.344 -27.781 -17.438 1 53.31 403 HIS A CA 1
ATOM 3213 C C . HIS A 1 403 ? 37.625 -27.469 -18.219 1 53.31 403 HIS A C 1
ATOM 3215 O O . HIS A 1 403 ? 38.406 -28.375 -18.547 1 53.31 403 HIS A O 1
ATOM 3221 N N . THR A 1 404 ? 37.812 -26.203 -18.438 1 52.78 404 THR A N 1
ATOM 3222 C CA . THR A 1 404 ? 39.031 -25.828 -19.141 1 52.78 404 THR A CA 1
ATOM 3223 C C . THR A 1 404 ? 40.25 -26.047 -18.25 1 52.78 404 THR A C 1
ATOM 3225 O O . THR A 1 404 ? 41.281 -26.484 -18.734 1 52.78 404 THR A O 1
ATOM 3228 N N . GLU A 1 405 ? 40.062 -25.703 -17 1 48.31 405 GLU A N 1
ATOM 3229 C CA . GLU A 1 405 ? 41.188 -25.938 -16.094 1 48.31 405 GLU A CA 1
ATOM 3230 C C . GLU A 1 405 ? 41.5 -27.438 -15.969 1 48.31 405 GLU A C 1
ATOM 3232 O O . GLU A 1 405 ? 42.656 -27.844 -15.922 1 48.31 405 GLU A O 1
ATOM 3237 N N . VAL A 1 406 ? 40.469 -28.25 -15.992 1 48.88 406 VAL A N 1
ATOM 3238 C CA . VAL A 1 406 ? 40.719 -29.688 -15.945 1 48.88 406 VAL A CA 1
ATOM 3239 C C . VAL A 1 406 ? 41.344 -30.156 -17.266 1 48.88 406 VAL A C 1
ATOM 3241 O O . VAL A 1 406 ? 42.25 -31 -17.266 1 48.88 406 VAL A O 1
ATOM 3244 N N . SER A 1 407 ? 40.781 -29.469 -18.25 1 45 407 SER A N 1
ATOM 3245 C CA . SER A 1 407 ? 41.375 -29.859 -19.531 1 45 407 SER A CA 1
ATOM 3246 C C . SER A 1 407 ? 42.781 -29.312 -19.672 1 45 407 SER A C 1
ATOM 3248 O O . SER A 1 407 ? 43.531 -29.781 -20.531 1 45 407 SER A O 1
ATOM 3250 N N . ARG A 1 408 ? 42.969 -28.109 -19.156 1 44.72 408 ARG A N 1
ATOM 3251 C CA . ARG A 1 408 ? 44.25 -27.469 -19.266 1 44.72 408 ARG A CA 1
ATOM 3252 C C . ARG A 1 408 ? 45.281 -28.172 -18.375 1 44.72 408 ARG A C 1
ATOM 3254 O O . ARG A 1 408 ? 46.5 -28.016 -18.578 1 44.72 408 ARG A O 1
ATOM 3261 N N . GLU A 1 409 ? 44.875 -28.547 -17.188 1 38.44 409 GLU A N 1
ATOM 3262 C CA . GLU A 1 409 ? 45.906 -29.281 -16.453 1 38.44 409 GLU A CA 1
ATOM 3263 C C . GLU A 1 409 ? 46.531 -30.359 -17.328 1 38.44 409 GLU A C 1
ATOM 3265 O O . GLU A 1 409 ? 47.594 -30.891 -17 1 38.44 409 GLU A O 1
ATOM 3270 N N . ALA A 1 410 ? 45.938 -31 -18.344 1 42.22 410 ALA A N 1
ATOM 3271 C CA . ALA A 1 410 ? 46.719 -31.891 -19.188 1 42.22 410 ALA A CA 1
ATOM 3272 C C . ALA A 1 410 ? 47.656 -31.109 -20.109 1 42.22 410 ALA A C 1
ATOM 3274 O O . ALA A 1 410 ? 48.75 -31.578 -20.453 1 42.22 410 ALA A O 1
ATOM 3275 N N . GLY A 1 411 ? 47.219 -30.125 -20.938 1 36 411 GLY A N 1
ATOM 3276 C CA . GLY A 1 411 ? 48.094 -29.438 -21.859 1 36 411 GLY A CA 1
ATOM 3277 C C . GLY A 1 411 ? 48.719 -28.188 -21.281 1 36 411 GLY A C 1
ATOM 3278 O O . GLY A 1 411 ? 48.312 -27.703 -20.234 1 36 411 GLY A O 1
ATOM 3279 N N . GLN A 1 412 ? 49.906 -27.516 -22.047 1 35.16 412 GLN A N 1
ATOM 3280 C CA . GLN A 1 412 ? 50.812 -26.406 -21.75 1 35.16 412 GLN A CA 1
ATOM 3281 C C . GLN A 1 412 ? 50.062 -25.125 -21.453 1 35.16 412 GLN A C 1
ATOM 3283 O O . GLN A 1 412 ? 49.219 -24.703 -22.234 1 35.16 412 GLN A O 1
ATOM 3288 N N . SER A 1 413 ? 49.969 -24.688 -20.203 1 32.59 413 SER A N 1
ATOM 3289 C CA . SER A 1 413 ? 49.312 -23.562 -19.562 1 32.59 413 SER A CA 1
ATOM 3290 C C . SER A 1 413 ? 49.688 -22.234 -20.219 1 32.59 413 SER A C 1
ATOM 3292 O O . SER A 1 413 ? 50.875 -21.875 -20.25 1 32.59 413 SER A O 1
ATOM 3294 N N . THR A 1 414 ? 49.25 -21.938 -21.5 1 33.38 414 THR A N 1
ATOM 3295 C CA . THR A 1 414 ? 49.656 -20.641 -22 1 33.38 414 THR A CA 1
ATOM 3296 C C . THR A 1 414 ? 49.219 -19.531 -21.031 1 33.38 414 THR A C 1
ATOM 3298 O O . THR A 1 414 ? 48.281 -19.703 -20.266 1 33.38 414 THR A O 1
ATOM 3301 N N . PRO A 1 415 ? 50.031 -18.469 -20.859 1 30.91 415 PRO A N 1
ATOM 3302 C CA . PRO A 1 415 ? 50 -17.312 -19.969 1 30.91 415 PRO A CA 1
ATOM 3303 C C . PRO A 1 415 ? 48.625 -16.594 -19.969 1 30.91 415 PRO A C 1
ATOM 3305 O O . PRO A 1 415 ? 48.312 -15.883 -19.016 1 30.91 415 PRO A O 1
ATOM 3308 N N . ALA A 1 416 ? 48.031 -16.609 -21.156 1 30.73 416 ALA A N 1
ATOM 3309 C CA . ALA A 1 416 ? 46.812 -15.805 -21.234 1 30.73 416 ALA A CA 1
ATOM 3310 C C . ALA A 1 416 ? 45.75 -16.328 -20.297 1 30.73 416 ALA A C 1
ATOM 3312 O O . ALA A 1 416 ? 44.719 -15.68 -20.078 1 30.73 416 ALA A O 1
ATOM 3313 N N . ASP A 1 417 ? 45.875 -17.531 -19.953 1 29.92 417 ASP A N 1
ATOM 3314 C CA . ASP A 1 417 ? 44.906 -18.203 -19.109 1 29.92 417 ASP A CA 1
ATOM 3315 C C . ASP A 1 417 ? 44.906 -17.609 -17.703 1 29.92 417 ASP A C 1
ATOM 3317 O O . ASP A 1 417 ? 44 -17.922 -16.891 1 29.92 417 ASP A O 1
ATOM 3321 N N . CYS A 1 418 ? 46 -17.016 -17.328 1 29.84 418 CYS A N 1
ATOM 3322 C CA . CYS A 1 418 ? 46.156 -16.453 -15.984 1 29.84 418 CYS A CA 1
ATOM 3323 C C . CYS A 1 418 ? 45.188 -15.273 -15.789 1 29.84 418 CYS A C 1
ATOM 3325 O O . CYS A 1 418 ? 44.938 -14.875 -14.656 1 29.84 418 CYS A O 1
ATOM 3327 N N . LEU A 1 419 ? 45 -14.508 -16.875 1 28.89 419 LEU A N 1
ATOM 3328 C CA . LEU A 1 419 ? 44.219 -13.297 -16.625 1 28.89 419 LEU A CA 1
ATOM 3329 C C . LEU A 1 419 ? 42.812 -13.641 -16.188 1 28.89 419 LEU A C 1
ATOM 3331 O O . LEU A 1 419 ? 42.25 -12.969 -15.32 1 28.89 419 LEU A O 1
ATOM 3335 N N . LYS A 1 420 ? 42.219 -14.711 -16.781 1 30.77 420 LYS A N 1
ATOM 3336 C CA . LYS A 1 420 ? 40.812 -15.047 -16.516 1 30.77 420 LYS A CA 1
ATOM 3337 C C . LYS A 1 420 ? 40.625 -15.523 -15.086 1 30.77 420 LYS A C 1
ATOM 3339 O O . LYS A 1 420 ? 39.562 -15.32 -14.492 1 30.77 420 LYS A O 1
ATOM 3344 N N . ILE A 1 421 ? 41.656 -16.125 -14.508 1 31.81 421 ILE A N 1
ATOM 3345 C CA . ILE A 1 421 ? 41.5 -16.578 -13.125 1 31.81 421 ILE A CA 1
ATOM 3346 C C . ILE A 1 421 ? 41.5 -15.359 -12.195 1 31.81 421 ILE A C 1
ATOM 3348 O O . ILE A 1 421 ? 40.812 -15.383 -11.156 1 31.81 421 ILE A O 1
ATOM 3352 N N . TYR A 1 422 ? 42.344 -14.32 -12.555 1 29.92 422 TYR A N 1
ATOM 3353 C CA . TYR A 1 422 ? 42.406 -13.18 -11.656 1 29.92 422 TYR A CA 1
ATOM 3354 C C . TYR A 1 422 ? 41.031 -12.5 -11.539 1 29.92 422 TYR A C 1
ATOM 3356 O O . TYR A 1 422 ? 40.719 -11.898 -10.5 1 29.92 422 TYR A O 1
ATOM 3364 N N . LEU A 1 423 ? 40.375 -12.453 -12.656 1 31.12 423 LEU A N 1
ATOM 3365 C CA . LEU A 1 423 ? 39.094 -11.75 -12.547 1 31.12 423 LEU A CA 1
ATOM 3366 C C . LEU A 1 423 ? 38.156 -12.492 -11.625 1 31.12 423 LEU A C 1
ATOM 3368 O O . LEU A 1 423 ? 37.281 -11.883 -11.008 1 31.12 423 LEU A O 1
ATOM 3372 N N . LEU A 1 424 ? 38.188 -13.82 -11.609 1 30.67 424 LEU A N 1
ATOM 3373 C CA . LEU A 1 424 ? 37.281 -14.531 -10.727 1 30.67 424 LEU A CA 1
ATOM 3374 C C . LEU A 1 424 ? 37.688 -14.336 -9.266 1 30.67 424 LEU A C 1
ATOM 3376 O O . LEU A 1 424 ? 36.875 -14.531 -8.367 1 30.67 424 LEU A O 1
ATOM 3380 N N . GLN A 1 425 ? 38.969 -14.312 -9.008 1 28.23 425 GLN A N 1
ATOM 3381 C CA . GLN A 1 425 ? 39.344 -14.234 -7.594 1 28.23 425 GLN A CA 1
ATOM 3382 C C . GLN A 1 425 ? 39.062 -12.836 -7.035 1 28.23 425 GLN A C 1
ATOM 3384 O O . GLN A 1 425 ? 39.188 -12.609 -5.832 1 28.23 425 GLN A O 1
ATOM 3389 N N . SER A 1 426 ? 39.375 -11.805 -7.887 1 28.14 426 SER A N 1
ATOM 3390 C CA . SER A 1 426 ? 39.219 -10.5 -7.25 1 28.14 426 SER A CA 1
ATOM 3391 C C . SER A 1 426 ? 37.781 -10.164 -6.973 1 28.14 426 SER A C 1
ATOM 3393 O O . SER A 1 426 ? 37.031 -9.766 -7.879 1 28.14 426 SER A O 1
ATOM 3395 N N . ARG A 1 427 ? 37.156 -10.875 -6.102 1 29.89 427 ARG A N 1
ATOM 3396 C CA . ARG A 1 427 ? 35.844 -10.586 -5.566 1 29.89 427 ARG A CA 1
ATOM 3397 C C . ARG A 1 427 ? 35.656 -9.094 -5.293 1 29.89 427 ARG A C 1
ATOM 3399 O O . ARG A 1 427 ? 34.531 -8.57 -5.348 1 29.89 427 ARG A O 1
ATOM 3406 N N . SER A 1 428 ? 36.594 -8.422 -4.52 1 26.84 428 SER A N 1
ATOM 3407 C CA . SER A 1 428 ? 36.406 -7.086 -3.965 1 26.84 428 SER A CA 1
ATOM 3408 C C . SER A 1 428 ? 36.781 -6.008 -4.969 1 26.84 428 SER A C 1
ATOM 3410 O O . SER A 1 428 ? 36.812 -4.82 -4.637 1 26.84 428 SER A O 1
ATOM 3412 N N . VAL A 1 429 ? 37.625 -6.266 -6.082 1 26.23 429 VAL A N 1
ATOM 3413 C CA . VAL A 1 429 ? 38.25 -5.082 -6.668 1 26.23 429 VAL A CA 1
ATOM 3414 C C . VAL A 1 429 ? 37.25 -4.355 -7.555 1 26.23 429 VAL A C 1
ATOM 3416 O O . VAL A 1 429 ? 36.438 -4.992 -8.25 1 26.23 429 VAL A O 1
ATOM 3419 N N . ASP A 1 430 ? 37.031 -3.092 -7.254 1 25.55 430 ASP A N 1
ATOM 3420 C CA . ASP A 1 430 ? 36.281 -2.061 -7.977 1 25.55 430 ASP A CA 1
ATOM 3421 C C . ASP A 1 430 ? 36.781 -1.939 -9.414 1 25.55 430 ASP A C 1
ATOM 3423 O O . ASP A 1 430 ? 37.938 -1.589 -9.656 1 25.55 430 ASP A O 1
ATOM 3427 N N . PRO A 1 431 ? 36.344 -2.85 -10.383 1 26.16 431 PRO A N 1
ATOM 3428 C CA . PRO A 1 431 ? 36.906 -2.867 -11.734 1 26.16 431 PRO A CA 1
ATOM 3429 C C . PRO A 1 431 ? 36.969 -1.481 -12.375 1 26.16 431 PRO A C 1
ATOM 3431 O O . PRO A 1 431 ? 37.406 -1.334 -13.508 1 26.16 431 PRO A O 1
ATOM 3434 N N . LEU A 1 432 ? 36.125 -0.522 -12.062 1 23.53 432 LEU A N 1
ATOM 3435 C CA . LEU A 1 432 ? 36.062 0.694 -12.859 1 23.53 432 LEU A CA 1
ATOM 3436 C C . LEU A 1 432 ? 37.406 1.439 -12.812 1 23.53 432 LEU A C 1
ATOM 3438 O O . LEU A 1 432 ? 37.531 2.51 -13.414 1 23.53 432 LEU A O 1
ATOM 3442 N N . LYS A 1 433 ? 38.219 1.212 -11.766 1 24.84 433 LYS A N 1
ATOM 3443 C CA . LYS A 1 433 ? 39.344 2.145 -11.812 1 24.84 433 LYS A CA 1
ATOM 3444 C C . LYS A 1 433 ? 40.281 1.812 -12.961 1 24.84 433 LYS A C 1
ATOM 3446 O O . LYS A 1 433 ? 41.438 1.43 -12.734 1 24.84 433 LYS A O 1
ATOM 3451 N N . LEU A 1 434 ? 39.781 1.088 -13.969 1 21.81 434 LEU A N 1
ATOM 3452 C CA . LEU A 1 434 ? 40.812 0.968 -14.984 1 21.81 434 LEU A CA 1
ATOM 3453 C C . LEU A 1 434 ? 41.125 2.32 -15.617 1 21.81 434 LEU A C 1
ATOM 3455 O O . LEU A 1 434 ? 40.469 2.717 -16.578 1 21.81 434 LEU A O 1
ATOM 3459 N N . CYS A 1 435 ? 41.031 3.5 -14.867 1 20.09 435 CYS A N 1
ATOM 3460 C CA . CYS A 1 435 ? 41.594 4.734 -15.422 1 20.09 435 CYS A CA 1
ATOM 3461 C C . CYS A 1 435 ? 42.969 4.508 -16 1 20.09 435 CYS A C 1
ATOM 3463 O O . CYS A 1 435 ? 43.719 3.684 -15.5 1 20.09 435 CYS A O 1
ATOM 3465 N N . PHE A 1 436 ? 43.219 5.012 -17.297 1 19.72 436 PHE A N 1
ATOM 3466 C CA . PHE A 1 436 ? 44.438 5.316 -18.062 1 19.72 436 PHE A CA 1
ATOM 3467 C C . PHE A 1 436 ? 45.531 5.879 -17.156 1 19.72 436 PHE A C 1
ATOM 3469 O O . PHE A 1 436 ? 45.281 6.816 -16.391 1 19.72 436 PHE A O 1
ATOM 3476 N N . GLU A 1 437 ? 46.531 5.121 -16.859 1 20.59 437 GLU A N 1
ATOM 3477 C CA . GLU A 1 437 ? 47.844 5.473 -16.312 1 20.59 437 GLU A CA 1
ATOM 3478 C C . GLU A 1 437 ? 48.5 6.582 -17.125 1 20.59 437 GLU A C 1
ATOM 3480 O O . GLU A 1 437 ? 48.844 6.387 -18.297 1 20.59 437 GLU A O 1
ATOM 3485 N N . ASN A 1 438 ? 48.031 7.883 -17.156 1 19.2 438 ASN A N 1
ATOM 3486 C CA . ASN A 1 438 ? 49.062 8.867 -17.422 1 19.2 438 ASN A CA 1
ATOM 3487 C C . ASN A 1 438 ? 50.375 8.508 -16.75 1 19.2 438 ASN A C 1
ATOM 3489 O O . ASN A 1 438 ? 50.406 8.031 -15.609 1 19.2 438 ASN A O 1
ATOM 3493 N N . LEU A 1 439 ? 51.594 8.461 -17.484 1 18.67 439 LEU A N 1
ATOM 3494 C CA . LEU A 1 439 ? 53.031 8.297 -17.297 1 18.67 439 LEU A CA 1
ATOM 3495 C C . LEU A 1 439 ? 53.562 9.297 -16.281 1 18.67 439 LEU A C 1
ATOM 3497 O O . LEU A 1 439 ? 54.719 9.219 -15.891 1 18.67 439 LEU A O 1
ATOM 3501 N N . PRO A 1 440 ? 52.844 10.492 -16.047 1 18.48 440 PRO A N 1
ATOM 3502 C CA . PRO A 1 440 ? 53.938 11.453 -15.859 1 18.48 440 PRO A CA 1
ATOM 3503 C C . PRO A 1 440 ? 54.938 10.992 -14.805 1 18.48 440 PRO A C 1
ATOM 3505 O O . PRO A 1 440 ? 54.719 9.992 -14.117 1 18.48 440 PRO A O 1
ATOM 3508 N N . THR A 1 441 ? 55.188 11.992 -13.883 1 18.78 441 THR A N 1
ATOM 3509 C CA . THR A 1 441 ? 56.312 12.68 -13.25 1 18.78 441 THR A CA 1
ATOM 3510 C C . THR A 1 441 ? 56.906 11.828 -12.133 1 18.78 441 THR A C 1
ATOM 3512 O O . THR A 1 441 ? 56.188 11.148 -11.406 1 18.78 441 THR A O 1
ATOM 3515 N N . ALA A 1 442 ? 58.312 11.75 -12.062 1 16.47 442 ALA A N 1
ATOM 3516 C CA . ALA A 1 442 ? 59.469 11.328 -11.266 1 16.47 442 ALA A CA 1
ATOM 3517 C C . ALA A 1 442 ? 59.344 11.805 -9.82 1 16.47 442 ALA A C 1
ATOM 3519 O O . ALA A 1 442 ? 60.094 11.383 -8.953 1 16.47 442 ALA A O 1
ATOM 3520 N N . LYS A 1 443 ? 58.75 13.031 -9.625 1 17.8 443 LYS A N 1
ATOM 3521 C CA . LYS A 1 443 ? 59.5 13.672 -8.531 1 17.8 443 LYS A CA 1
ATOM 3522 C C . LYS A 1 443 ? 59.719 12.711 -7.371 1 17.8 443 LYS A C 1
ATOM 3524 O O . LYS A 1 443 ? 58.781 12.039 -6.93 1 17.8 443 LYS A O 1
ATOM 3529 N N . LEU A 1 444 ? 61 12.594 -6.996 1 17.3 444 LEU A N 1
ATOM 3530 C CA . LEU A 1 444 ? 61.906 11.93 -6.07 1 17.3 444 LEU A CA 1
ATOM 3531 C C . LEU A 1 444 ? 61.344 11.953 -4.652 1 17.3 444 LEU A C 1
ATOM 3533 O O . LEU A 1 444 ? 60.375 12.641 -4.379 1 17.3 444 LEU A O 1
ATOM 3537 N N . VAL A 1 445 ? 62.156 12.617 -3.816 1 16.67 445 VAL A N 1
ATOM 3538 C CA . VAL A 1 445 ? 63 12.203 -2.689 1 16.67 445 VAL A CA 1
ATOM 3539 C C . VAL A 1 445 ? 62.25 12.484 -1.379 1 16.67 445 VAL A C 1
ATOM 3541 O O . VAL A 1 445 ? 62.281 11.656 -0.463 1 16.67 445 VAL A O 1
ATOM 3544 N N . LYS A 1 446 ? 61.875 13.812 -1.236 1 17.62 446 LYS A N 1
ATOM 3545 C CA . LYS A 1 446 ? 62.531 14.484 -0.13 1 17.62 446 LYS A CA 1
ATOM 3546 C C . LYS A 1 446 ? 61.969 14.047 1.213 1 17.62 446 LYS A C 1
ATOM 3548 O O . LYS A 1 446 ? 62.344 14.578 2.26 1 17.62 446 LYS A O 1
ATOM 3553 N N . ARG A 1 447 ? 60.688 13.578 1.184 1 17.09 447 ARG A N 1
ATOM 3554 C CA . ARG A 1 447 ? 60.219 14.008 2.508 1 17.09 447 ARG A CA 1
ATOM 3555 C C . ARG A 1 447 ? 61.094 13.383 3.6 1 17.09 447 ARG A C 1
ATOM 3557 O O . ARG A 1 447 ? 61.312 12.172 3.6 1 17.09 447 ARG A O 1
ATOM 3564 N N . PRO A 1 448 ? 61.812 14.195 4.371 1 17.95 448 PRO A N 1
ATOM 3565 C CA . PRO A 1 448 ? 62.844 13.883 5.355 1 17.95 448 PRO A CA 1
ATOM 3566 C C . PRO A 1 448 ? 62.406 12.828 6.367 1 17.95 448 PRO A C 1
ATOM 3568 O O . PRO A 1 448 ? 61.188 12.586 6.531 1 17.95 448 PRO A O 1
ATOM 3571 N N . PRO A 1 449 ? 63.375 12.328 7.211 1 16.89 449 PRO A N 1
ATOM 3572 C CA . PRO A 1 449 ? 63.656 11.18 8.086 1 16.89 449 PRO A CA 1
ATOM 3573 C C . PRO A 1 449 ? 62.812 11.18 9.352 1 16.89 449 PRO A C 1
ATOM 3575 O O . PRO A 1 449 ? 62.625 10.133 9.961 1 16.89 449 PRO A O 1
ATOM 3578 N N . GLN A 1 450 ? 62.094 12.266 9.797 1 16.36 450 GLN A N 1
ATOM 3579 C CA . GLN A 1 450 ? 62.406 12.484 11.203 1 16.36 450 GLN A CA 1
ATOM 3580 C C . GLN A 1 450 ? 61.781 11.398 12.078 1 16.36 450 GLN A C 1
ATOM 3582 O O . GLN A 1 450 ? 60.562 11.227 12.094 1 16.36 450 GLN A O 1
ATOM 3587 N N . ILE A 1 451 ? 62.438 10.258 12.391 1 15.68 451 ILE A N 1
ATOM 3588 C CA . ILE A 1 451 ? 62.094 9.117 13.227 1 15.68 451 ILE A CA 1
ATOM 3589 C C . ILE A 1 451 ? 61.781 9.594 14.648 1 15.68 451 ILE A C 1
ATOM 3591 O O . ILE A 1 451 ? 62.688 10.008 15.375 1 15.68 451 ILE A O 1
ATOM 3595 N N . VAL A 1 452 ? 60.875 10.5 14.906 1 16.38 452 VAL A N 1
ATOM 3596 C CA . VAL A 1 452 ? 60.969 10.938 16.297 1 16.38 452 VAL A CA 1
ATOM 3597 C C . VAL A 1 452 ? 61.031 9.727 17.219 1 16.38 452 VAL A C 1
ATOM 3599 O O . VAL A 1 452 ? 60.531 8.648 16.891 1 16.38 452 VAL A O 1
ATOM 3602 N N . PHE A 1 453 ? 61.438 10.102 18.5 1 15.59 453 PHE A N 1
ATOM 3603 C CA . PHE A 1 453 ? 62.188 9.648 19.656 1 15.59 453 PHE A CA 1
ATOM 3604 C C . PHE A 1 453 ? 61.438 8.578 20.422 1 15.59 453 PHE A C 1
ATOM 3606 O O . PHE A 1 453 ? 60.188 8.57 20.406 1 15.59 453 PHE A O 1
ATOM 3613 N N . GLU A 1 454 ? 62.188 7.68 21.078 1 16.05 454 GLU A N 1
ATOM 3614 C CA . GLU A 1 454 ? 62.344 6.336 21.641 1 16.05 454 GLU A CA 1
ATOM 3615 C C . GLU A 1 454 ? 61.562 6.188 22.938 1 16.05 454 GLU A C 1
ATOM 3617 O O . GLU A 1 454 ? 61 5.121 23.203 1 16.05 454 GLU A O 1
ATOM 3622 N N . SER A 1 455 ? 61.375 7.246 23.844 1 15.91 455 SER A N 1
ATOM 3623 C CA . SER A 1 455 ? 61.844 6.75 25.141 1 15.91 455 SER A CA 1
ATOM 3624 C C . SER A 1 455 ? 60.875 5.719 25.719 1 15.91 455 SER A C 1
ATOM 3626 O O . SER A 1 455 ? 59.656 5.887 25.641 1 15.91 455 SER A O 1
ATOM 3628 N N . PHE A 1 456 ? 61.438 4.496 26.141 1 15.77 456 PHE A N 1
ATOM 3629 C CA . PHE A 1 456 ? 61.094 3.209 26.734 1 15.77 456 PHE A CA 1
ATOM 3630 C C . PHE A 1 456 ? 60.5 3.395 28.125 1 15.77 456 PHE A C 1
ATOM 3632 O O . PHE A 1 456 ? 60.125 2.42 28.766 1 15.77 456 PHE A O 1
ATOM 3639 N N . SER A 1 457 ? 59.844 4.457 28.562 1 15.81 457 SER A N 1
ATOM 3640 C CA . SER A 1 457 ? 60.125 4.371 30 1 15.81 457 SER A CA 1
ATOM 3641 C C . SER A 1 457 ? 59.75 3 30.547 1 15.81 457 SER A C 1
ATOM 3643 O O . SER A 1 457 ? 58.75 2.395 30.109 1 15.81 457 SER A O 1
ATOM 3645 N N . ALA A 1 458 ? 60.656 2.457 31.5 1 15.48 458 ALA A N 1
ATOM 3646 C CA . ALA A 1 458 ? 61.125 1.283 32.219 1 15.48 458 ALA A CA 1
ATOM 3647 C C . ALA A 1 458 ? 60 0.604 33 1 15.48 458 ALA A C 1
ATOM 3649 O O . ALA A 1 458 ? 58.906 1.168 33.125 1 15.48 458 ALA A O 1
ATOM 3650 N N . ALA A 1 459 ? 60.375 0.106 34.344 1 15.04 459 ALA A N 1
ATOM 3651 C CA . ALA A 1 459 ? 60.594 -1.127 35.094 1 15.04 459 ALA A CA 1
ATOM 3652 C C . ALA A 1 459 ? 59.469 -1.384 36.062 1 15.04 459 ALA A C 1
ATOM 3654 O O . ALA A 1 459 ? 59.219 -2.531 36.438 1 15.04 459 ALA A O 1
ATOM 3655 N N . LYS A 1 460 ? 58.719 -0.524 36.812 1 16.75 460 LYS A N 1
ATOM 3656 C CA . LYS A 1 460 ? 58.906 -0.875 38.219 1 16.75 460 LYS A CA 1
ATOM 3657 C C . LYS A 1 460 ? 58.344 -2.268 38.5 1 16.75 460 LYS A C 1
ATOM 3659 O O . LYS A 1 460 ? 57.25 -2.621 38.062 1 16.75 460 LYS A O 1
ATOM 3664 N N . PRO A 1 461 ? 59.062 -3.145 39.406 1 15.77 461 PRO A N 1
ATOM 3665 C CA . PRO A 1 461 ? 59.281 -4.559 39.75 1 15.77 461 PRO A CA 1
ATOM 3666 C C . PRO A 1 461 ? 58.031 -5.207 40.344 1 15.77 461 PRO A C 1
ATOM 3668 O O . PRO A 1 461 ? 57.594 -6.25 39.875 1 15.77 461 PRO A O 1
ATOM 3671 N N . VAL A 1 462 ? 57.844 -5.129 41.781 1 15.79 462 VAL A N 1
ATOM 3672 C CA . VAL A 1 462 ? 58.25 -6.219 42.656 1 15.79 462 VAL A CA 1
ATOM 3673 C C . VAL A 1 462 ? 57.094 -7.168 42.875 1 15.79 462 VAL A C 1
ATOM 3675 O O . VAL A 1 462 ? 55.938 -6.824 42.594 1 15.79 462 VAL A O 1
ATOM 3678 N N . SER A 1 463 ? 56.906 -7.684 44.312 1 14.97 463 SER A N 1
ATOM 3679 C CA . SER A 1 463 ? 57.156 -8.969 44.969 1 14.97 463 SER A CA 1
ATOM 3680 C C . SER A 1 463 ? 55.844 -9.727 45.188 1 14.97 463 SER A C 1
ATOM 3682 O O . SER A 1 463 ? 55.719 -10.891 44.812 1 14.97 463 SER A O 1
ATOM 3684 N N . ARG A 1 464 ? 55.031 -9.578 46.5 1 16.19 464 ARG A N 1
ATOM 3685 C CA . ARG A 1 464 ? 55.094 -10.703 47.406 1 16.19 464 ARG A CA 1
ATOM 3686 C C . ARG A 1 464 ? 54.094 -11.789 47.031 1 16.19 464 ARG A C 1
ATOM 3688 O O . ARG A 1 464 ? 53.125 -11.523 46.375 1 16.19 464 ARG A O 1
ATOM 3695 N N . PRO A 1 465 ? 53.906 -12.891 48.062 1 16.27 465 PRO A N 1
ATOM 3696 C CA . PRO A 1 465 ? 54 -14.352 48.094 1 16.27 465 PRO A CA 1
ATOM 3697 C C . PRO A 1 465 ? 52.656 -15.023 47.812 1 16.27 465 PRO A C 1
ATOM 3699 O O . PRO A 1 465 ? 51.625 -14.352 47.781 1 16.27 465 PRO A O 1
ATOM 3702 N N . PRO A 1 466 ? 52.312 -16.203 48.719 1 16.53 466 PRO A N 1
ATOM 3703 C CA . PRO A 1 466 ? 52.281 -17.672 48.625 1 16.53 466 PRO A CA 1
ATOM 3704 C C . PRO A 1 466 ? 50.844 -18.219 48.75 1 16.53 466 PRO A C 1
ATOM 3706 O O . PRO A 1 466 ? 50.438 -19.031 47.938 1 16.53 466 PRO A O 1
ATOM 3709 N N . GLN A 1 467 ? 50.094 -18.375 50.125 1 15.63 467 GLN A N 1
ATOM 3710 C CA . GLN A 1 467 ? 49.969 -19.656 50.781 1 15.63 467 GLN A CA 1
ATOM 3711 C C . GLN A 1 467 ? 48.719 -20.406 50.344 1 15.63 467 GLN A C 1
ATOM 3713 O O . GLN A 1 467 ? 47.75 -19.781 49.875 1 15.63 467 GLN A O 1
ATOM 3718 N N . ILE A 1 468 ? 48.438 -21.828 50.906 1 15.88 468 ILE A N 1
ATOM 3719 C CA . ILE A 1 468 ? 48.219 -23.25 50.625 1 15.88 468 ILE A CA 1
ATOM 3720 C C . ILE A 1 468 ? 46.719 -23.578 50.781 1 15.88 468 ILE A C 1
ATOM 3722 O O . ILE A 1 468 ? 46.125 -24.172 49.844 1 15.88 468 ILE A O 1
ATOM 3726 N N . VAL A 1 469 ? 45.938 -23.891 52.125 1 15.91 469 VAL A N 1
ATOM 3727 C CA . VAL A 1 469 ? 45.844 -25.266 52.625 1 15.91 469 VAL A CA 1
ATOM 3728 C C . VAL A 1 469 ? 44.531 -25.875 52.219 1 15.91 469 VAL A C 1
ATOM 3730 O O . VAL A 1 469 ? 43.594 -25.156 51.875 1 15.91 469 VAL A O 1
ATOM 3733 N N . PHE A 1 470 ? 44 -27.109 53.125 1 15.05 470 PHE A N 1
ATOM 3734 C CA . PHE A 1 470 ? 43.688 -28.531 53.156 1 15.05 470 PHE A CA 1
ATOM 3735 C C . PHE A 1 470 ? 42.188 -28.75 53.062 1 15.05 470 PHE A C 1
ATOM 3737 O O . PHE A 1 470 ? 41.688 -29.453 52.188 1 15.05 470 PHE A O 1
ATOM 3744 N N . GLY A 1 471 ? 41.312 -29.125 54.312 1 15.56 471 GLY A N 1
ATOM 3745 C CA . GLY A 1 471 ? 41.031 -30.516 54.656 1 15.56 471 GLY A CA 1
ATOM 3746 C C . GLY A 1 471 ? 39.719 -31.016 54.156 1 15.56 471 GLY A C 1
ATOM 3747 O O . GLY A 1 471 ? 39.625 -31.641 53.094 1 15.56 471 GLY A O 1
ATOM 3748 N N . THR A 1 472 ? 38.656 -31.438 55.188 1 16.03 472 THR A N 1
ATOM 3749 C CA . THR A 1 472 ? 38.125 -32.688 55.719 1 16.03 472 THR A CA 1
ATOM 3750 C C . THR A 1 472 ? 36.812 -33.062 55.031 1 16.03 472 THR A C 1
ATOM 3752 O O . THR A 1 472 ? 36.125 -32.219 54.5 1 16.03 472 THR A O 1
ATOM 3755 N N . LEU A 1 473 ? 36.156 -34.406 55.469 1 15.45 473 LEU A N 1
ATOM 3756 C CA . LEU A 1 473 ? 35.594 -35.688 55.094 1 15.45 473 LEU A CA 1
ATOM 3757 C C . LEU A 1 473 ? 34.062 -35.625 54.969 1 15.45 473 LEU A C 1
ATOM 3759 O O . LEU A 1 473 ? 33.5 -36.031 53.938 1 15.45 473 LEU A O 1
ATOM 3763 N N . SER A 1 474 ? 33.062 -35.906 56.125 1 14.71 474 SER A N 1
ATOM 3764 C CA . SER A 1 474 ? 32.469 -37.188 56.438 1 14.71 474 SER A CA 1
ATOM 3765 C C . SER A 1 474 ? 31.031 -37.281 55.938 1 14.71 474 SER A C 1
ATOM 3767 O O . SER A 1 474 ? 30.625 -38.281 55.344 1 14.71 474 SER A O 1
ATOM 3769 N N . ALA A 1 475 ? 29.906 -36.688 56.656 1 16.08 475 ALA A N 1
ATOM 3770 C CA . ALA A 1 475 ? 28.906 -37.406 57.406 1 16.08 475 ALA A CA 1
ATOM 3771 C C . ALA A 1 475 ? 27.812 -37.969 56.469 1 16.08 475 ALA A C 1
ATOM 3773 O O . ALA A 1 475 ? 27.422 -37.281 55.5 1 16.08 475 ALA A O 1
ATOM 3774 N N . ALA A 1 476 ? 27.078 -39.25 56.75 1 15.62 476 ALA A N 1
ATOM 3775 C CA . ALA A 1 476 ? 26.531 -40.531 56.281 1 15.62 476 ALA A CA 1
ATOM 3776 C C . ALA A 1 476 ? 25.125 -40.344 55.75 1 15.62 476 ALA A C 1
ATOM 3778 O O . ALA A 1 476 ? 24.844 -40.719 54.594 1 15.62 476 ALA A O 1
ATOM 3779 N N . LYS A 1 477 ? 23.859 -40.75 56.562 1 15.41 477 LYS A N 1
ATOM 3780 C CA . LYS A 1 477 ? 23.188 -42.031 56.625 1 15.41 477 LYS A CA 1
ATOM 3781 C C . LYS A 1 477 ? 21.859 -42 55.875 1 15.41 477 LYS A C 1
ATOM 3783 O O . LYS A 1 477 ? 21.578 -42.875 55.062 1 15.41 477 LYS A O 1
ATOM 3788 N N . PRO A 1 478 ? 20.484 -41.656 56.5 1 16.19 478 PRO A N 1
ATOM 3789 C CA . PRO A 1 478 ? 19.484 -42.656 56.844 1 16.19 478 PRO A CA 1
ATOM 3790 C C . PRO A 1 478 ? 18.469 -42.875 55.719 1 16.19 478 PRO A C 1
ATOM 3792 O O . PRO A 1 478 ? 18.328 -42.031 54.844 1 16.19 478 PRO A O 1
ATOM 3795 N N . VAL A 1 479 ? 17.25 -43.781 55.969 1 16.47 479 VAL A N 1
ATOM 3796 C CA . VAL A 1 479 ? 16.547 -45.031 55.719 1 16.47 479 VAL A CA 1
ATOM 3797 C C . VAL A 1 479 ? 15.32 -44.781 54.844 1 16.47 479 VAL A C 1
ATOM 3799 O O . VAL A 1 479 ? 15.148 -45.406 53.812 1 16.47 479 VAL A O 1
ATOM 3802 N N . ASN A 1 480 ? 13.93 -44.844 55.375 1 15.77 480 ASN A N 1
ATOM 3803 C CA . ASN A 1 480 ? 13.023 -45.969 55.344 1 15.77 480 ASN A CA 1
ATOM 3804 C C . ASN A 1 480 ? 11.977 -45.844 54.25 1 15.77 480 ASN A C 1
ATOM 3806 O O . ASN A 1 480 ? 11.797 -44.75 53.688 1 15.77 480 ASN A O 1
ATOM 3810 N N . ARG A 1 481 ? 10.516 -46.031 54.5 1 15.99 481 ARG A N 1
ATOM 3811 C CA . ARG A 1 481 ? 9.625 -47.156 54.188 1 15.99 481 ARG A CA 1
ATOM 3812 C C . ARG A 1 481 ? 8.758 -46.844 53 1 15.99 481 ARG A C 1
ATOM 3814 O O . ARG A 1 481 ? 8.633 -45.688 52.594 1 15.99 481 ARG A O 1
ATOM 3821 N N . PRO A 1 482 ? 7.227 -47.344 52.906 1 16.27 482 PRO A N 1
ATOM 3822 C CA . PRO A 1 482 ? 6.629 -48.531 52.281 1 16.27 482 PRO A CA 1
ATOM 3823 C C . PRO A 1 482 ? 5.797 -48.156 51.031 1 16.27 482 PRO A C 1
ATOM 3825 O O . PRO A 1 482 ? 5.934 -48.781 50 1 16.27 482 PRO A O 1
ATOM 3828 N N . PRO A 1 483 ? 4.527 -47.344 51 1 17.47 483 PRO A N 1
ATOM 3829 C CA . PRO A 1 483 ? 3.307 -48.156 50.938 1 17.47 483 PRO A CA 1
ATOM 3830 C C . PRO A 1 483 ? 2.799 -48.406 49.531 1 17.47 483 PRO A C 1
ATOM 3832 O O . PRO A 1 483 ? 3.129 -47.625 48.625 1 17.47 483 PRO A O 1
ATOM 3835 N N . GLN A 1 484 ? 1.693 -49.438 49.25 1 15.63 484 GLN A N 1
ATOM 3836 C CA . GLN A 1 484 ? 1.117 -50.5 48.438 1 15.63 484 GLN A CA 1
ATOM 3837 C C . GLN A 1 484 ? 0.078 -49.969 47.469 1 15.63 484 GLN A C 1
ATOM 3839 O O . GLN A 1 484 ? -0.22 -50.594 46.469 1 15.63 484 GLN A O 1
ATOM 3844 N N . ILE A 1 485 ? -0.512 -48.781 47.312 1 17.14 485 ILE A N 1
ATOM 3845 C CA . ILE A 1 485 ? -1.925 -49.094 47.156 1 17.14 485 ILE A CA 1
ATOM 3846 C C . ILE A 1 485 ? -2.127 -49.875 45.844 1 17.14 485 ILE A C 1
ATOM 3848 O O . ILE A 1 485 ? -1.574 -49.5 44.812 1 17.14 485 ILE A O 1
ATOM 3852 N N . VAL A 1 486 ? -3.08 -51.031 45.781 1 15.04 486 VAL A N 1
ATOM 3853 C CA . VAL A 1 486 ? -3.611 -52.281 45.25 1 15.04 486 VAL A CA 1
ATOM 3854 C C . VAL A 1 486 ? -4.332 -52 43.938 1 15.04 486 VAL A C 1
ATOM 3856 O O . VAL A 1 486 ? -4.113 -52.719 42.938 1 15.04 486 VAL A O 1
ATOM 3859 N N . PHE A 1 487 ? -5.555 -51.406 43.75 1 15.62 487 PHE A N 1
ATOM 3860 C CA . PHE A 1 487 ? -6.648 -52.312 43.438 1 15.62 487 PHE A CA 1
ATOM 3861 C C . PHE A 1 487 ? -6.488 -52.875 42.031 1 15.62 487 PHE A C 1
ATOM 3863 O O . PHE A 1 487 ? -5.816 -52.281 41.188 1 15.62 487 PHE A O 1
ATOM 3870 N N . GLU A 1 488 ? -7.438 -53.844 41.625 1 15.46 488 GLU A N 1
ATOM 3871 C CA . GLU A 1 488 ? -7.906 -55.125 41.094 1 15.46 488 GLU A CA 1
ATOM 3872 C C . GLU A 1 488 ? -8.125 -55.031 39.594 1 15.46 488 GLU A C 1
ATOM 3874 O O . GLU A 1 488 ? -8.203 -53.938 39.031 1 15.46 488 GLU A O 1
ATOM 3879 N N . ALA A 1 489 ? -9.148 -56.062 39 1 14.88 489 ALA A N 1
ATOM 3880 C CA . ALA A 1 489 ? -9.219 -57.281 38.188 1 14.88 489 ALA A CA 1
ATOM 3881 C C . ALA A 1 489 ? -9.805 -57 36.812 1 14.88 489 ALA A C 1
ATOM 3883 O O . ALA A 1 489 ? -9.383 -57.594 35.812 1 14.88 489 ALA A O 1
ATOM 3884 N N . LEU A 1 490 ? -10.914 -56.188 36.469 1 15.58 490 LEU A N 1
ATOM 3885 C CA . LEU A 1 490 ? -12.023 -57 35.969 1 15.58 490 LEU A CA 1
ATOM 3886 C C . LEU A 1 490 ? -11.672 -57.656 34.625 1 15.58 490 LEU A C 1
ATOM 3888 O O . LEU A 1 490 ? -10.891 -57.094 33.844 1 15.58 490 LEU A O 1
ATOM 3892 N N . SER A 1 491 ? -12.625 -58.625 34.031 1 14.86 491 SER A N 1
ATOM 3893 C CA . SER A 1 491 ? -12.852 -59.969 33.5 1 14.86 491 SER A CA 1
ATOM 3894 C C . SER A 1 491 ? -12.672 -60 31.984 1 14.86 491 SER A C 1
ATOM 3896 O O . SER A 1 491 ? -12.602 -58.969 31.328 1 14.86 491 SER A O 1
ATOM 3898 N N . ALA A 1 492 ? -13.703 -60.844 31.188 1 15.13 492 ALA A N 1
ATOM 3899 C CA . ALA A 1 492 ? -13.742 -62.188 30.594 1 15.13 492 ALA A CA 1
ATOM 3900 C C . ALA A 1 492 ? -13.609 -62.125 29.078 1 15.13 492 ALA A C 1
ATOM 3902 O O . ALA A 1 492 ? -12.75 -62.781 28.484 1 15.13 492 ALA A O 1
ATOM 3903 N N . ALA A 1 493 ? -14.867 -62.25 28.156 1 14.54 493 ALA A N 1
ATOM 3904 C CA . ALA A 1 493 ? -15.273 -63.5 27.5 1 14.54 493 ALA A CA 1
ATOM 3905 C C . ALA A 1 493 ? -14.727 -63.562 26.078 1 14.54 493 ALA A C 1
ATOM 3907 O O . ALA A 1 493 ? -14.242 -62.562 25.547 1 14.54 493 ALA A O 1
ATOM 3908 N N . LYS A 1 494 ? -15.789 -63.844 25 1 15.71 494 LYS A N 1
ATOM 3909 C CA . LYS A 1 494 ? -16 -65.125 24.297 1 15.71 494 LYS A CA 1
ATOM 3910 C C . LYS A 1 494 ? -15.172 -65.188 23.016 1 15.71 494 LYS A C 1
ATOM 3912 O O . LYS A 1 494 ? -14.773 -64.188 22.469 1 15.71 494 LYS A O 1
ATOM 3917 N N . PRO A 1 495 ? -15.625 -66.25 21.891 1 15.75 495 PRO A N 1
ATOM 3918 C CA . PRO A 1 495 ? -15.039 -67.375 21.188 1 15.75 495 PRO A CA 1
ATOM 3919 C C . PRO A 1 495 ? -14.633 -67.062 19.75 1 15.75 495 PRO A C 1
ATOM 3921 O O . PRO A 1 495 ? -13.508 -67.312 19.344 1 15.75 495 PRO A O 1
ATOM 3924 N N . VAL A 1 496 ? -15.641 -66.938 18.688 1 16.88 496 VAL A N 1
ATOM 3925 C CA . VAL A 1 496 ? -15.82 -68 17.734 1 16.88 496 VAL A CA 1
ATOM 3926 C C . VAL A 1 496 ? -14.859 -67.812 16.562 1 16.88 496 VAL A C 1
ATOM 3928 O O . VAL A 1 496 ? -14.422 -66.688 16.281 1 16.88 496 VAL A O 1
ATOM 3931 N N . ASN A 1 497 ? -14.578 -68.938 15.641 1 16.16 497 ASN A N 1
ATOM 3932 C CA . ASN A 1 497 ? -13.648 -69.75 14.852 1 16.16 497 ASN A CA 1
ATOM 3933 C C . ASN A 1 497 ? -13.641 -69.312 13.391 1 16.16 497 ASN A C 1
ATOM 3935 O O . ASN A 1 497 ? -12.609 -69.438 12.719 1 16.16 497 ASN A O 1
ATOM 3939 N N . ARG A 1 498 ? -14.797 -69.062 12.602 1 17.11 498 ARG A N 1
ATOM 3940 C CA . ARG A 1 498 ? -14.977 -69.938 11.477 1 17.11 498 ARG A CA 1
ATOM 3941 C C . ARG A 1 498 ? -13.977 -69.625 10.367 1 17.11 498 ARG A C 1
ATOM 3943 O O . ARG A 1 498 ? -13.508 -68.5 10.234 1 17.11 498 ARG A O 1
ATOM 3950 N N . PRO A 1 499 ? -13.875 -70.625 9.273 1 17.38 499 PRO A N 1
ATOM 3951 C CA . PRO A 1 499 ? -12.867 -71.312 8.469 1 17.38 499 PRO A CA 1
ATOM 3952 C C . PRO A 1 499 ? -12.602 -70.625 7.133 1 17.38 499 PRO A C 1
ATOM 3954 O O . PRO A 1 499 ? -11.453 -70.562 6.691 1 17.38 499 PRO A O 1
ATOM 3957 N N . PRO A 1 500 ? -13.68 -70.125 6.293 1 17.27 500 PRO A N 1
ATOM 3958 C CA . PRO A 1 500 ? -13.945 -70.875 5.078 1 17.27 500 PRO A CA 1
ATOM 3959 C C . PRO A 1 500 ? -12.93 -70.625 3.969 1 17.27 500 PRO A C 1
ATOM 3961 O O . PRO A 1 500 ? -12.289 -69.562 3.963 1 17.27 500 PRO A O 1
ATOM 3964 N N . GLN A 1 501 ? -13 -71.375 2.766 1 16.06 501 GLN A N 1
ATOM 3965 C CA . GLN A 1 501 ? -12.219 -72.125 1.786 1 16.06 501 GLN A CA 1
ATOM 3966 C C . GLN A 1 501 ? -11.836 -71.25 0.6 1 16.06 501 GLN A C 1
ATOM 3968 O O . GLN A 1 501 ? -10.664 -71.125 0.25 1 16.06 501 GLN A O 1
ATOM 3973 N N . THR A 1 502 ? -12.727 -71.25 -0.572 1 15.88 502 THR A N 1
ATOM 3974 C CA . THR A 1 502 ? -12.469 -72.062 -1.743 1 15.88 502 THR A CA 1
ATOM 3975 C C . THR A 1 502 ? -11.672 -71.312 -2.789 1 15.88 502 THR A C 1
ATOM 3977 O O . THR A 1 502 ? -10.641 -71.75 -3.264 1 15.88 502 THR A O 1
ATOM 3980 N N . VAL A 1 503 ? -12.359 -70.812 -4.105 1 16.81 503 VAL A N 1
ATOM 3981 C CA . VAL A 1 503 ? -12.266 -71.438 -5.434 1 16.81 503 VAL A CA 1
ATOM 3982 C C . VAL A 1 503 ? -11.336 -70.625 -6.312 1 16.81 503 VAL A C 1
ATOM 3984 O O . VAL A 1 503 ? -11.281 -69.375 -6.184 1 16.81 503 VAL A O 1
ATOM 3987 N N . PHE A 1 504 ? -10.461 -71.25 -7.234 1 17.45 504 PHE A N 1
ATOM 3988 C CA . PHE A 1 504 ? -9.281 -71.188 -8.086 1 17.45 504 PHE A CA 1
ATOM 3989 C C . PHE A 1 504 ? -9.547 -70.375 -9.359 1 17.45 504 PHE A C 1
ATOM 3991 O O . PHE A 1 504 ? -8.641 -69.75 -9.906 1 17.45 504 PHE A O 1
ATOM 3998 N N . GLU A 1 505 ? -10.812 -70.25 -9.953 1 16.55 505 GLU A N 1
ATOM 3999 C CA . GLU A 1 505 ? -10.859 -70.75 -11.336 1 16.55 505 GLU A CA 1
ATOM 4000 C C . GLU A 1 505 ? -10.039 -69.812 -12.258 1 16.55 505 GLU A C 1
ATOM 4002 O O . GLU A 1 505 ? -9.797 -68.688 -11.953 1 16.55 505 GLU A O 1
ATOM 4007 N N . ASN A 1 506 ? -9.711 -70.375 -13.633 1 17.2 506 ASN A N 1
ATOM 4008 C CA . ASN A 1 506 ? -8.82 -70.562 -14.773 1 17.2 506 ASN A CA 1
ATOM 4009 C C . ASN A 1 506 ? -9.023 -69.5 -15.828 1 17.2 506 ASN A C 1
ATOM 4011 O O . ASN A 1 506 ? -8.312 -69.5 -16.828 1 17.2 506 ASN A O 1
ATOM 4015 N N . LEU A 1 507 ? -10.086 -68.625 -15.82 1 16.22 507 LEU A N 1
ATOM 4016 C CA . LEU A 1 507 ? -10.719 -68.562 -17.141 1 16.22 507 LEU A CA 1
ATOM 4017 C C . LEU A 1 507 ? -9.734 -68.125 -18.203 1 16.22 507 LEU A C 1
ATOM 4019 O O . LEU A 1 507 ? -8.867 -67.25 -17.938 1 16.22 507 LEU A O 1
ATOM 4023 N N . SER A 1 508 ? -10.062 -68.5 -19.578 1 16.06 508 SER A N 1
ATOM 4024 C CA . SER A 1 508 ? -9.688 -68.938 -20.922 1 16.06 508 SER A CA 1
ATOM 4025 C C . SER A 1 508 ? -9.18 -67.75 -21.75 1 16.06 508 SER A C 1
ATOM 4027 O O . SER A 1 508 ? -9.398 -66.562 -21.406 1 16.06 508 SER A O 1
ATOM 4029 N N . ALA A 1 509 ? -9.031 -68 -23.203 1 17.94 509 ALA A N 1
ATOM 4030 C CA . ALA A 1 509 ? -8.164 -68 -24.375 1 17.94 509 ALA A CA 1
ATOM 4031 C C . ALA A 1 509 ? -8.398 -66.812 -25.266 1 17.94 509 ALA A C 1
ATOM 4033 O O . ALA A 1 509 ? -7.508 -66.375 -26.016 1 17.94 509 ALA A O 1
ATOM 4034 N N . ALA A 1 510 ? -9.688 -66.125 -25.438 1 17.5 510 ALA A N 1
ATOM 4035 C CA . ALA A 1 510 ? -10.172 -66.125 -26.812 1 17.5 510 ALA A CA 1
ATOM 4036 C C . ALA A 1 510 ? -9.336 -65.188 -27.688 1 17.5 510 ALA A C 1
ATOM 4038 O O . ALA A 1 510 ? -8.93 -64.125 -27.25 1 17.5 510 ALA A O 1
ATOM 4039 N N . LYS A 1 511 ? -9.141 -65.562 -29 1 18.3 511 LYS A N 1
ATOM 4040 C CA . LYS A 1 511 ? -8.258 -65.562 -30.156 1 18.3 511 LYS A CA 1
ATOM 4041 C C . LYS A 1 511 ? -8.422 -64.25 -30.953 1 18.3 511 LYS A C 1
ATOM 4043 O O . LYS A 1 511 ? -7.434 -63.625 -31.312 1 18.3 511 LYS A O 1
ATOM 4048 N N . PRO A 1 512 ? -9.688 -64 -31.688 1 16.91 512 PRO A N 1
ATOM 4049 C CA . PRO A 1 512 ? -9.633 -64.188 -33.125 1 16.91 512 PRO A CA 1
ATOM 4050 C C . PRO A 1 512 ? -9.062 -63 -33.875 1 16.91 512 PRO A C 1
ATOM 4052 O O . PRO A 1 512 ? -8.125 -63.156 -34.656 1 16.91 512 PRO A O 1
ATOM 4055 N N . VAL A 1 513 ? -10.039 -62.062 -34.562 1 18.38 513 VAL A N 1
ATOM 4056 C CA . VAL A 1 513 ? -10.43 -62.094 -35.969 1 18.38 513 VAL A CA 1
ATOM 4057 C C . VAL A 1 513 ? -9.719 -60.938 -36.688 1 18.38 513 VAL A C 1
ATOM 4059 O O . VAL A 1 513 ? -9.414 -59.906 -36.094 1 18.38 513 VAL A O 1
ATOM 4062 N N . ASN A 1 514 ? -9.445 -61.062 -38.062 1 18.84 514 ASN A N 1
ATOM 4063 C CA . ASN A 1 514 ? -8.586 -60.781 -39.188 1 18.84 514 ASN A CA 1
ATOM 4064 C C . ASN A 1 514 ? -8.867 -59.406 -39.812 1 18.84 514 ASN A C 1
ATOM 4066 O O . ASN A 1 514 ? -7.941 -58.688 -40.156 1 18.84 514 ASN A O 1
ATOM 4070 N N . ARG A 1 515 ? -10.172 -58.875 -40.094 1 19.27 515 ARG A N 1
ATOM 4071 C CA . ARG A 1 515 ? -10.492 -58.719 -41.5 1 19.27 515 ARG A CA 1
ATOM 4072 C C . ARG A 1 515 ? -10.023 -57.344 -42 1 19.27 515 ARG A C 1
ATOM 4074 O O . ARG A 1 515 ? -10.047 -56.375 -41.25 1 19.27 515 ARG A O 1
ATOM 4081 N N . PRO A 1 516 ? -9.562 -57.188 -43.344 1 22.58 516 PRO A N 1
ATOM 4082 C CA . PRO A 1 516 ? -8.789 -56.281 -44.188 1 22.58 516 PRO A CA 1
ATOM 4083 C C . PRO A 1 516 ? -9.594 -55.062 -44.625 1 22.58 516 PRO A C 1
ATOM 4085 O O . PRO A 1 516 ? -9.023 -54.094 -45.125 1 22.58 516 PRO A O 1
ATOM 4088 N N . PRO A 1 517 ? -10.625 -54.406 -43.969 1 18.8 517 PRO A N 1
ATOM 4089 C CA . PRO A 1 517 ? -11.625 -54.031 -44.969 1 18.8 517 PRO A CA 1
ATOM 4090 C C . PRO A 1 517 ? -11.07 -53.062 -46.031 1 18.8 517 PRO A C 1
ATOM 4092 O O . PRO A 1 517 ? -10.25 -52.188 -45.688 1 18.8 517 PRO A O 1
ATOM 4095 N N . GLN A 1 518 ? -11.242 -53.312 -47.438 1 18.11 518 GLN A N 1
ATOM 4096 C CA . GLN A 1 518 ? -10.938 -52.938 -48.812 1 18.11 518 GLN A CA 1
ATOM 4097 C C . GLN A 1 518 ? -11.602 -51.625 -49.188 1 18.11 518 GLN A C 1
ATOM 4099 O O . GLN A 1 518 ? -11.109 -50.906 -50.062 1 18.11 518 GLN A O 1
ATOM 4104 N N . ILE A 1 519 ? -12.758 -51.094 -48.656 1 17.31 519 ILE A N 1
ATOM 4105 C CA . ILE A 1 519 ? -13.695 -50.688 -49.688 1 17.31 519 ILE A CA 1
ATOM 4106 C C . ILE A 1 519 ? -13.125 -49.5 -50.469 1 17.31 519 ILE A C 1
ATOM 4108 O O . ILE A 1 519 ? -12.367 -48.688 -49.938 1 17.31 519 ILE A O 1
ATOM 4112 N N . VAL A 1 520 ? -13.82 -49.188 -51.688 1 16.16 520 VAL A N 1
ATOM 4113 C CA . VAL A 1 520 ? -14.086 -48.906 -53.094 1 16.16 520 VAL A CA 1
ATOM 4114 C C . VAL A 1 520 ? -14.312 -47.406 -53.312 1 16.16 520 VAL A C 1
ATOM 4116 O O . VAL A 1 520 ? -15.047 -46.781 -52.531 1 16.16 520 VAL A O 1
ATOM 4119 N N . LYS A 1 521 ? -13.453 -46.688 -54.156 1 19.72 521 LYS A N 1
ATOM 4120 C CA . LYS A 1 521 ? -13.32 -45.375 -54.781 1 19.72 521 LYS A CA 1
ATOM 4121 C C . LYS A 1 521 ? -14.57 -45 -55.562 1 19.72 521 LYS A C 1
ATOM 4123 O O . LYS A 1 521 ? -14.805 -45.531 -56.656 1 19.72 521 LYS A O 1
ATOM 4128 N N . SER A 1 522 ? -15.789 -45.062 -54.969 1 16.41 522 SER A N 1
ATOM 4129 C CA . SER A 1 522 ? -16.906 -44.875 -55.906 1 16.41 522 SER A CA 1
ATOM 4130 C C . SER A 1 522 ? -16.703 -43.625 -56.75 1 16.41 522 SER A C 1
ATOM 4132 O O . SER A 1 522 ? -16.109 -42.656 -56.312 1 16.41 522 SER A O 1
ATOM 4134 N N . CYS A 1 523 ? -17.047 -43.688 -58.219 1 18.38 523 CYS A N 1
ATOM 4135 C CA . CYS A 1 523 ? -17.156 -43.312 -59.625 1 18.38 523 CYS A CA 1
ATOM 4136 C C . CYS A 1 523 ? -18.031 -42.062 -59.781 1 18.38 523 CYS A C 1
ATOM 4138 O O . CYS A 1 523 ? -17.875 -41.312 -60.75 1 18.38 523 CYS A O 1
ATOM 4140 N N . LEU A 1 524 ? -19.219 -41.875 -59.094 1 17.88 524 LEU A N 1
ATOM 4141 C CA . LEU A 1 524 ? -20.297 -41.562 -60.031 1 17.88 524 LEU A CA 1
ATOM 4142 C C . LEU A 1 524 ? -20.031 -40.219 -60.719 1 17.88 524 LEU A C 1
ATOM 4144 O O . LEU A 1 524 ? -19.297 -39.406 -60.219 1 17.88 524 LEU A O 1
ATOM 4148 N N . VAL A 1 525 ? -20.969 -39.812 -61.719 1 18.44 525 VAL A N 1
ATOM 4149 C CA . VAL A 1 525 ? -21.609 -39.562 -63 1 18.44 525 VAL A CA 1
ATOM 4150 C C . VAL A 1 525 ? -22.031 -38.094 -63.062 1 18.44 525 VAL A C 1
ATOM 4152 O O . VAL A 1 525 ? -22.219 -37.562 -64.188 1 18.44 525 VAL A O 1
ATOM 4155 N N . PHE A 1 526 ? -22.312 -37.188 -62.031 1 21.22 526 PHE A N 1
ATOM 4156 C CA . PHE A 1 526 ? -23.422 -36.469 -62.656 1 21.22 526 PHE A CA 1
ATOM 4157 C C . PHE A 1 526 ? -22.922 -35.594 -63.812 1 21.22 526 PHE A C 1
ATOM 4159 O O . PHE A 1 526 ? -21.75 -35.25 -63.844 1 21.22 526 PHE A O 1
ATOM 4166 N N . PHE A 1 527 ? -23.828 -35.031 -64.688 1 21.84 527 PHE A N 1
ATOM 4167 C CA . PHE A 1 527 ? -24.281 -34.531 -66 1 21.84 527 PHE A CA 1
ATOM 4168 C C . PHE A 1 527 ? -23.656 -33.188 -66.312 1 21.84 527 PHE A C 1
ATOM 4170 O O . PHE A 1 527 ? -23.141 -32.5 -65.375 1 21.84 527 PHE A O 1
ATOM 4177 N N . GLU A 1 528 ? -24.25 -32.281 -67.188 1 23.28 528 GLU A N 1
ATOM 4178 C CA . GLU A 1 528 ? -23.938 -31.266 -68.188 1 23.28 528 GLU A CA 1
ATOM 4179 C C . GLU A 1 528 ? -23.484 -29.969 -67.562 1 23.28 528 GLU A C 1
ATOM 4181 O O . GLU A 1 528 ? -24.062 -29.531 -66.562 1 23.28 528 GLU A O 1
ATOM 4186 N N . MET B 1 1 ? -24.828 37.406 -10.562 1 23.38 1 MET B N 1
ATOM 4187 C CA . MET B 1 1 ? -23.375 37.25 -10.477 1 23.38 1 MET B CA 1
ATOM 4188 C C . MET B 1 1 ? -22.969 35.781 -10.688 1 23.38 1 MET B C 1
ATOM 4190 O O . MET B 1 1 ? -23.703 34.875 -10.305 1 23.38 1 MET B O 1
ATOM 4194 N N . LYS B 1 2 ? -22.094 35.531 -11.531 1 37.59 2 LYS B N 1
ATOM 4195 C CA . LYS B 1 2 ? -21.656 34.281 -12.133 1 37.59 2 LYS B CA 1
ATOM 4196 C C . LYS B 1 2 ? -21.406 33.219 -11.062 1 37.59 2 LYS B C 1
ATOM 4198 O O . LYS B 1 2 ? -21.453 32.031 -11.344 1 37.59 2 LYS B O 1
ATOM 4203 N N . TRP B 1 3 ? -20.922 33.781 -9.945 1 33.78 3 TRP B N 1
ATOM 4204 C CA . TRP B 1 3 ? -20.609 32.812 -8.883 1 33.78 3 TRP B CA 1
ATOM 4205 C C . TRP B 1 3 ? -21.891 32.125 -8.383 1 33.78 3 TRP B C 1
ATOM 4207 O O . TRP B 1 3 ? -21.844 31 -7.898 1 33.78 3 TRP B O 1
ATOM 4217 N N . ASN B 1 4 ? -22.984 32.688 -8.539 1 38.28 4 ASN B N 1
ATOM 4218 C CA . ASN B 1 4 ? -24.234 32.062 -8.133 1 38.28 4 ASN B CA 1
ATOM 4219 C C . ASN B 1 4 ? -24.562 30.828 -8.984 1 38.28 4 ASN B C 1
ATOM 4221 O O . ASN B 1 4 ? -25.281 29.938 -8.539 1 38.28 4 ASN B O 1
ATOM 4225 N N . MET B 1 5 ? -24.078 30.859 -10.031 1 34.59 5 MET B N 1
ATOM 4226 C CA . MET B 1 5 ? -24.359 29.766 -10.961 1 34.59 5 MET B CA 1
ATOM 4227 C C . MET B 1 5 ? -23.625 28.5 -10.555 1 34.59 5 MET B C 1
ATOM 4229 O O . MET B 1 5 ? -24.031 27.391 -10.898 1 34.59 5 MET B O 1
ATOM 4233 N N . LEU B 1 6 ? -22.453 28.656 -10.125 1 36.88 6 LEU B N 1
ATOM 4234 C CA . LEU B 1 6 ? -21.766 27.469 -9.625 1 36.88 6 LEU B CA 1
ATOM 4235 C C . LEU B 1 6 ? -22.609 26.75 -8.57 1 36.88 6 LEU B C 1
ATOM 4237 O O . LEU B 1 6 ? -22.547 25.531 -8.43 1 36.88 6 LEU B O 1
ATOM 4241 N N . LEU B 1 7 ? -23.547 27.594 -7.969 1 37.28 7 LEU B N 1
ATOM 4242 C CA . LEU B 1 7 ? -24.328 27.062 -6.859 1 37.28 7 LEU B CA 1
ATOM 4243 C C . LEU B 1 7 ? -25.469 26.203 -7.375 1 37.28 7 LEU B C 1
ATOM 4245 O O . LEU B 1 7 ? -25.844 25.203 -6.734 1 37.28 7 LEU B O 1
ATOM 4249 N N . SER B 1 8 ? -26.125 26.609 -8.375 1 36.62 8 SER B N 1
ATOM 4250 C CA . SER B 1 8 ? -27.406 25.984 -8.734 1 36.62 8 SER B CA 1
ATOM 4251 C C . SER B 1 8 ? -27.188 24.594 -9.328 1 36.62 8 SER B C 1
ATOM 4253 O O . SER B 1 8 ? -27.984 23.688 -9.086 1 36.62 8 SER B O 1
ATOM 4255 N N . THR B 1 9 ? -26.359 24.469 -10.164 1 34.94 9 THR B N 1
ATOM 4256 C CA . THR B 1 9 ? -26.25 23.188 -10.836 1 34.94 9 THR B CA 1
ATOM 4257 C C . THR B 1 9 ? -25.672 22.125 -9.891 1 34.94 9 THR B C 1
ATOM 4259 O O . THR B 1 9 ? -25.953 20.938 -10.039 1 34.94 9 THR B O 1
ATOM 4262 N N . GLU B 1 10 ? -24.828 22.484 -9.031 1 37.56 10 GLU B N 1
ATOM 4263 C CA . GLU B 1 10 ? -24.047 21.578 -8.18 1 37.56 10 GLU B CA 1
ATOM 4264 C C . GLU B 1 10 ? -24.859 21.141 -6.961 1 37.56 10 GLU B C 1
ATOM 4266 O O . GLU B 1 10 ? -24.5 20.188 -6.281 1 37.56 10 GLU B O 1
ATOM 4271 N N . ALA B 1 11 ? -25.859 21.922 -6.551 1 35.25 11 ALA B N 1
ATOM 4272 C CA . ALA B 1 11 ? -26.766 21.516 -5.48 1 35.25 11 ALA B CA 1
ATOM 4273 C C . ALA B 1 11 ? -27.406 20.156 -5.801 1 35.25 11 ALA B C 1
ATOM 4275 O O . ALA B 1 11 ? -27.594 19.328 -4.91 1 35.25 11 ALA B O 1
ATOM 4276 N N . LEU B 1 12 ? -27.906 19.969 -6.965 1 32.38 12 LEU B N 1
ATOM 4277 C CA . LEU B 1 12 ? -28.547 18.719 -7.328 1 32.38 12 LEU B CA 1
ATOM 4278 C C . LEU B 1 12 ? -27.531 17.578 -7.395 1 32.38 12 LEU B C 1
ATOM 4280 O O . LEU B 1 12 ? -27.844 16.438 -7.043 1 32.38 12 LEU B O 1
ATOM 4284 N N . GLU B 1 13 ? -26.453 17.875 -7.852 1 36.94 13 GLU B N 1
ATOM 4285 C CA . GLU B 1 13 ? -25.438 16.828 -7.926 1 36.94 13 GLU B CA 1
ATOM 4286 C C . GLU B 1 13 ? -24.969 16.422 -6.535 1 36.94 13 GLU B C 1
ATOM 4288 O O . GLU B 1 13 ? -24.625 15.258 -6.305 1 36.94 13 GLU B O 1
ATOM 4293 N N . ASP B 1 14 ? -24.984 17.312 -5.633 1 36.88 14 ASP B N 1
ATOM 4294 C CA . ASP B 1 14 ? -24.516 17.094 -4.27 1 36.88 14 ASP B CA 1
ATOM 4295 C C . ASP B 1 14 ? -25.547 16.297 -3.455 1 36.88 14 ASP B C 1
ATOM 4297 O O . ASP B 1 14 ? -25.219 15.75 -2.4 1 36.88 14 ASP B O 1
ATOM 4301 N N . ALA B 1 15 ? -26.812 16.625 -3.742 1 33.72 15 ALA B N 1
ATOM 4302 C CA . ALA B 1 15 ? -27.844 15.945 -2.963 1 33.72 15 ALA B CA 1
ATOM 4303 C C . ALA B 1 15 ? -27.703 14.43 -3.059 1 33.72 15 ALA B C 1
ATOM 4305 O O . ALA B 1 15 ? -28.094 13.703 -2.139 1 33.72 15 ALA B O 1
ATOM 4306 N N . HIS B 1 16 ? -27.422 13.914 -4.246 1 32.62 16 HIS B N 1
ATOM 4307 C CA . HIS B 1 16 ? -27.344 12.469 -4.383 1 32.62 16 HIS B CA 1
ATOM 4308 C C . HIS B 1 16 ? -25.938 11.953 -4.07 1 32.62 16 HIS B C 1
ATOM 4310 O O . HIS B 1 16 ? -25.281 11.383 -4.941 1 32.62 16 HIS B O 1
ATOM 4316 N N . LEU B 1 17 ? -25.188 12.68 -3.359 1 38.72 17 LEU B N 1
ATOM 4317 C CA . LEU B 1 17 ? -23.969 12.023 -2.918 1 38.72 17 LEU B CA 1
ATOM 4318 C C . LEU B 1 17 ? -24.266 10.609 -2.42 1 38.72 17 LEU B C 1
ATOM 4320 O O . LEU B 1 17 ? -24.75 10.43 -1.306 1 38.72 17 LEU B O 1
ATOM 4324 N N . PHE B 1 18 ? -24.859 9.867 -3.275 1 32.97 18 PHE B N 1
ATOM 4325 C CA . PHE B 1 18 ? -24.938 8.477 -2.834 1 32.97 18 PHE B CA 1
ATOM 4326 C C . PHE B 1 18 ? -23.641 8.055 -2.148 1 32.97 18 PHE B C 1
ATOM 4328 O O . PHE B 1 18 ? -22.547 8.297 -2.67 1 32.97 18 PHE B O 1
ATOM 4335 N N . ARG B 1 19 ? -23.781 8.086 -0.864 1 36.03 19 ARG B N 1
ATOM 4336 C CA . ARG B 1 19 ? -22.781 7.672 0.106 1 36.03 19 ARG B CA 1
ATOM 4337 C C . ARG B 1 19 ? -21.781 6.699 -0.52 1 36.03 19 ARG B C 1
ATOM 4339 O O . ARG B 1 19 ? -20.609 6.691 -0.157 1 36.03 19 ARG B O 1
ATOM 4346 N N . ALA B 1 20 ? -22.453 5.852 -1.257 1 35.12 20 ALA B N 1
ATOM 4347 C CA . ALA B 1 20 ? -21.703 4.719 -1.804 1 35.12 20 ALA B CA 1
ATOM 4348 C C . ALA B 1 20 ? -20.75 5.168 -2.906 1 35.12 20 ALA B C 1
ATOM 4350 O O . ALA B 1 20 ? -19.984 4.363 -3.439 1 35.12 20 ALA B O 1
ATOM 4351 N N . SER B 1 21 ? -21 6.316 -3.459 1 35.12 21 SER B N 1
ATOM 4352 C CA . SER B 1 21 ? -20.125 6.742 -4.539 1 35.12 21 SER B CA 1
ATOM 4353 C C . SER B 1 21 ? -18.672 6.84 -4.066 1 35.12 21 SER B C 1
ATOM 4355 O O . SER B 1 21 ? -17.75 6.797 -4.879 1 35.12 21 SER B O 1
ATOM 4357 N N . SER B 1 22 ? -18.484 7.324 -2.826 1 35.53 22 SER B N 1
ATOM 4358 C CA . SER B 1 22 ? -17.125 7.527 -2.303 1 35.53 22 SER B CA 1
ATOM 4359 C C . SER B 1 22 ? -16.312 6.246 -2.371 1 35.53 22 SER B C 1
ATOM 4361 O O . SER B 1 22 ? -15.125 6.277 -2.703 1 35.53 22 SER B O 1
ATOM 4363 N N . VAL B 1 23 ? -16.984 5.168 -1.868 1 37.94 23 VAL B N 1
ATOM 4364 C CA . VAL B 1 23 ? -16.219 3.936 -1.762 1 37.94 23 VAL B CA 1
ATOM 4365 C C . VAL B 1 23 ? -16.031 3.324 -3.148 1 37.94 23 VAL B C 1
ATOM 4367 O O . VAL B 1 23 ? -15.305 2.334 -3.303 1 37.94 23 VAL B O 1
ATOM 4370 N N . THR B 1 24 ? -17.062 3.688 -3.973 1 35.84 24 THR B N 1
ATOM 4371 C CA . THR B 1 24 ? -16.906 3.105 -5.301 1 35.84 24 THR B CA 1
ATOM 4372 C C . THR B 1 24 ? -15.492 3.336 -5.824 1 35.84 24 THR B C 1
ATOM 4374 O O . THR B 1 24 ? -15.062 2.682 -6.777 1 35.84 24 THR B O 1
ATOM 4377 N N . ASP B 1 25 ? -15 4.602 -5.598 1 35.72 25 ASP B N 1
ATOM 4378 C CA . ASP B 1 25 ? -13.648 4.734 -6.113 1 35.72 25 ASP B CA 1
ATOM 4379 C C . ASP B 1 25 ? -12.672 3.852 -5.34 1 35.72 25 ASP B C 1
ATOM 4381 O O . ASP B 1 25 ? -12.211 4.227 -4.258 1 35.72 25 ASP B O 1
ATOM 4385 N N . ALA B 1 26 ? -13.023 2.672 -5.297 1 41.31 26 ALA B N 1
ATOM 4386 C CA . ALA B 1 26 ? -12.086 1.665 -4.809 1 41.31 26 ALA B CA 1
ATOM 4387 C C . ALA B 1 26 ? -10.703 2.273 -4.574 1 41.31 26 ALA B C 1
ATOM 4389 O O . ALA B 1 26 ? -9.938 1.79 -3.732 1 41.31 26 ALA B O 1
ATOM 4390 N N . HIS B 1 27 ? -10.539 3.459 -5.223 1 40.75 27 HIS B N 1
ATOM 4391 C CA . HIS B 1 27 ? -9.305 4.227 -5.094 1 40.75 27 HIS B CA 1
ATOM 4392 C C . HIS B 1 27 ? -9.281 5.016 -3.791 1 40.75 27 HIS B C 1
ATOM 4394 O O . HIS B 1 27 ? -8.227 5.516 -3.381 1 40.75 27 HIS B O 1
ATOM 4400 N N . VAL B 1 28 ? -10.539 5.285 -3.32 1 38.19 28 VAL B N 1
ATOM 4401 C CA . VAL B 1 28 ? -10.578 6.133 -2.133 1 38.19 28 VAL B CA 1
ATOM 4402 C C . VAL B 1 28 ? -9.914 5.41 -0.962 1 38.19 28 VAL B C 1
ATOM 4404 O O . VAL B 1 28 ? -9.367 6.051 -0.057 1 38.19 28 VAL B O 1
ATOM 4407 N N . LEU B 1 29 ? -10.023 4.055 -0.944 1 45.56 29 LEU B N 1
ATOM 4408 C CA . LEU B 1 29 ? -9.328 3.379 0.149 1 45.56 29 LEU B CA 1
ATOM 4409 C C . LEU B 1 29 ? -7.891 3.051 -0.238 1 45.56 29 LEU B C 1
ATOM 4411 O O . LEU B 1 29 ? -7.395 1.963 0.062 1 45.56 29 LEU B O 1
ATOM 4415 N N . ARG B 1 30 ? -7.359 4.117 -0.85 1 48.28 30 ARG B N 1
ATOM 4416 C CA . ARG B 1 30 ? -5.973 3.879 -1.232 1 48.28 30 ARG B CA 1
ATOM 4417 C C . ARG B 1 30 ? -5.086 3.715 -0.003 1 48.28 30 ARG B C 1
ATOM 4419 O O . ARG B 1 30 ? -5.246 4.434 0.986 1 48.28 30 ARG B O 1
ATOM 4426 N N . ARG B 1 31 ? -4.344 2.863 -0.036 1 52.84 31 ARG B N 1
ATOM 4427 C CA . ARG B 1 31 ? -3.402 2.531 1.028 1 52.84 31 ARG B CA 1
ATOM 4428 C C . ARG B 1 31 ? -2.068 3.24 0.821 1 52.84 31 ARG B C 1
ATOM 4430 O O . ARG B 1 31 ? -1.603 3.379 -0.312 1 52.84 31 ARG B O 1
ATOM 4437 N N . LYS B 1 32 ? -1.672 3.973 1.889 1 53.16 32 LYS B N 1
ATOM 4438 C CA . LYS B 1 32 ? -0.473 4.805 1.849 1 53.16 32 LYS B CA 1
ATOM 4439 C C . LYS B 1 32 ? 0.784 3.969 2.064 1 53.16 32 LYS B C 1
ATOM 4441 O O . LYS B 1 32 ? 1.897 4.434 1.814 1 53.16 32 LYS B O 1
ATOM 4446 N N . GLY B 1 33 ? 0.691 2.805 2.312 1 62.34 33 GLY B N 1
ATOM 4447 C CA . GLY B 1 33 ? 1.822 2.004 2.754 1 62.34 33 GLY B CA 1
ATOM 4448 C C . GLY B 1 33 ? 1.923 1.896 4.266 1 62.34 33 GLY B C 1
ATOM 4449 O O . GLY B 1 33 ? 1.446 2.773 4.988 1 62.34 33 GLY B O 1
ATOM 4450 N N . ARG B 1 34 ? 2.58 1.018 4.797 1 66.06 34 ARG B N 1
ATOM 4451 C CA . ARG B 1 34 ? 2.602 0.661 6.215 1 66.06 34 ARG B CA 1
ATOM 4452 C C . ARG B 1 34 ? 3.205 1.784 7.051 1 66.06 34 ARG B C 1
ATOM 4454 O O . ARG B 1 34 ? 2.736 2.061 8.156 1 66.06 34 ARG B O 1
ATOM 4461 N N . LEU B 1 35 ? 4.172 2.449 6.48 1 71.44 35 LEU B N 1
ATOM 4462 C CA . LEU B 1 35 ? 4.863 3.463 7.273 1 71.44 35 LEU B CA 1
ATOM 4463 C C . LEU B 1 35 ? 4.016 4.727 7.398 1 71.44 35 LEU B C 1
ATOM 4465 O O . LEU B 1 35 ? 4.258 5.555 8.273 1 71.44 35 LEU B O 1
ATOM 4469 N N . LYS B 1 36 ? 3.027 4.797 6.57 1 78.19 36 LYS B N 1
ATOM 4470 C CA . LYS B 1 36 ? 2.121 5.938 6.664 1 78.19 36 LYS B CA 1
ATOM 4471 C C . LYS B 1 36 ? 0.813 5.547 7.344 1 78.19 36 LYS B C 1
ATOM 4473 O O . LYS B 1 36 ? -0.103 6.363 7.457 1 78.19 36 LYS B O 1
ATOM 4478 N N . GLU B 1 37 ? 0.798 4.289 7.754 1 84.06 37 GLU B N 1
ATOM 4479 C CA . GLU B 1 37 ? -0.404 3.764 8.398 1 84.06 37 GLU B CA 1
ATOM 4480 C C . GLU B 1 37 ? -0.077 3.123 9.742 1 84.06 37 GLU B C 1
ATOM 4482 O O . GLU B 1 37 ? -0.271 1.92 9.93 1 84.06 37 GLU B O 1
ATOM 4487 N N . GLN B 1 38 ? 0.33 3.91 10.641 1 85.5 38 GLN B N 1
ATOM 4488 C CA . GLN B 1 38 ? 0.604 3.482 12.008 1 85.5 38 GLN B CA 1
ATOM 4489 C C . GLN B 1 38 ? -0.073 4.406 13.016 1 85.5 38 GLN B C 1
ATOM 4491 O O . GLN B 1 38 ? 0.148 5.617 13 1 85.5 38 GLN B O 1
ATOM 4496 N N . ASP B 1 39 ? -0.869 3.822 13.844 1 90.75 39 ASP B N 1
ATOM 4497 C CA . ASP B 1 39 ? -1.589 4.578 14.867 1 90.75 39 ASP B CA 1
ATOM 4498 C C . ASP B 1 39 ? -2.088 3.662 15.977 1 90.75 39 ASP B C 1
ATOM 4500 O O . ASP B 1 39 ? -2.727 2.643 15.711 1 90.75 39 ASP B O 1
ATOM 4504 N N . GLY B 1 40 ? -1.842 4.047 17.172 1 90.75 40 GLY B N 1
ATOM 4505 C CA . GLY B 1 40 ? -2.188 3.197 18.297 1 90.75 40 GLY B CA 1
ATOM 4506 C C . GLY B 1 40 ? -3.68 2.965 18.438 1 90.75 40 GLY B C 1
ATOM 4507 O O . GLY B 1 40 ? -4.113 1.86 18.766 1 90.75 40 GLY B O 1
ATOM 4508 N N . LEU B 1 41 ? -4.457 3.963 18.281 1 93.69 41 LEU B N 1
ATOM 4509 C CA . LEU B 1 41 ? -5.902 3.83 18.422 1 93.69 41 LEU B CA 1
ATOM 4510 C C . LEU B 1 41 ? -6.477 2.941 17.312 1 93.69 41 LEU B C 1
ATOM 4512 O O . LEU B 1 41 ? -7.258 2.029 17.594 1 93.69 41 LEU B O 1
ATOM 4516 N N . ILE B 1 42 ? -6.113 3.172 16.062 1 94.25 42 ILE B N 1
ATOM 4517 C CA . ILE B 1 42 ? -6.637 2.414 14.93 1 94.25 42 ILE B CA 1
ATOM 4518 C C . ILE B 1 42 ? -6.223 0.95 15.055 1 94.25 42 ILE B C 1
ATOM 4520 O O . ILE B 1 42 ? -7.039 0.049 14.836 1 94.25 42 ILE B O 1
ATOM 4524 N N . GLU B 1 43 ? -4.996 0.711 15.422 1 92.62 43 GLU B N 1
ATOM 4525 C CA . GLU B 1 43 ? -4.52 -0.656 15.609 1 92.62 43 GLU B CA 1
ATOM 4526 C C . GLU B 1 43 ? -5.281 -1.356 16.734 1 92.62 43 GLU B C 1
ATOM 4528 O O . GLU B 1 43 ? -5.582 -2.549 16.641 1 92.62 43 GLU B O 1
ATOM 4533 N N . PHE B 1 44 ? -5.488 -0.592 17.797 1 95.81 44 PHE B N 1
ATOM 4534 C CA . PHE B 1 44 ? -6.266 -1.137 18.906 1 95.81 44 PHE B CA 1
ATOM 4535 C C . PHE B 1 44 ? -7.664 -1.529 18.438 1 95.81 44 PHE B C 1
ATOM 4537 O O . PHE B 1 44 ? -8.141 -2.625 18.734 1 95.81 44 PHE B O 1
ATOM 4544 N N . ILE B 1 45 ? -8.32 -0.693 17.672 1 97.06 45 ILE B N 1
ATOM 4545 C CA . ILE B 1 45 ? -9.656 -0.94 17.156 1 97.06 45 ILE B CA 1
ATOM 4546 C C . ILE B 1 45 ? -9.648 -2.193 16.281 1 97.06 45 ILE B C 1
ATOM 4548 O O . ILE B 1 45 ? -10.523 -3.049 16.391 1 97.06 45 ILE B O 1
ATOM 4552 N N . ILE B 1 46 ? -8.695 -2.326 15.414 1 95.38 46 ILE B N 1
ATOM 4553 C CA . ILE B 1 46 ? -8.57 -3.49 14.539 1 95.38 46 ILE B CA 1
ATOM 4554 C C . ILE B 1 46 ? -8.422 -4.754 15.383 1 95.38 46 ILE B C 1
ATOM 4556 O O . ILE B 1 46 ? -9.07 -5.766 15.125 1 95.38 46 ILE B O 1
ATOM 4560 N N . SER B 1 47 ? -7.613 -4.676 16.453 1 94.94 47 SER B N 1
ATOM 4561 C CA . SER B 1 47 ? -7.355 -5.836 17.297 1 94.94 47 SER B CA 1
ATOM 4562 C C . SER B 1 47 ? -8.625 -6.301 18 1 94.94 47 SER B C 1
ATOM 4564 O O . SER B 1 47 ? -8.805 -7.496 18.25 1 94.94 47 SER B O 1
ATOM 4566 N N . MET B 1 48 ? -9.461 -5.387 18.297 1 96.44 48 MET B N 1
ATOM 4567 C CA . MET B 1 48 ? -10.703 -5.723 18.984 1 96.44 48 MET B CA 1
ATOM 4568 C C . MET B 1 48 ? -11.609 -6.566 18.094 1 96.44 48 MET B C 1
ATOM 4570 O O . MET B 1 48 ? -12.484 -7.277 18.578 1 96.44 48 MET B O 1
ATOM 4574 N N . HIS B 1 49 ? -11.414 -6.57 16.812 1 95.44 49 HIS B N 1
ATOM 4575 C CA . HIS B 1 49 ? -12.281 -7.27 15.875 1 95.44 49 HIS B CA 1
ATOM 4576 C C . HIS B 1 49 ? -11.992 -8.766 15.859 1 95.44 49 HIS B C 1
ATOM 4578 O O . HIS B 1 49 ? -12.734 -9.547 15.25 1 95.44 49 HIS B O 1
ATOM 4584 N N . HIS B 1 50 ? -10.984 -9.164 16.562 1 91.88 50 HIS B N 1
ATOM 4585 C CA . HIS B 1 50 ? -10.711 -10.586 16.719 1 91.88 50 HIS B CA 1
ATOM 4586 C C . HIS B 1 50 ? -11.75 -11.258 17.594 1 91.88 50 HIS B C 1
ATOM 4588 O O . HIS B 1 50 ? -12 -12.461 17.469 1 91.88 50 HIS B O 1
ATOM 4594 N N . THR B 1 51 ? -12.336 -10.406 18.453 1 94.31 51 THR B N 1
ATOM 4595 C CA . THR B 1 51 ? -13.227 -11.023 19.422 1 94.31 51 THR B CA 1
ATOM 4596 C C . THR B 1 51 ? -14.602 -10.352 19.406 1 94.31 51 THR B C 1
ATOM 4598 O O . THR B 1 51 ? -15.547 -10.844 20.031 1 94.31 51 THR B O 1
ATOM 4601 N N . HIS B 1 52 ? -14.727 -9.25 18.781 1 96.25 52 HIS B N 1
ATOM 4602 C CA . HIS B 1 52 ? -15.977 -8.492 18.766 1 96.25 52 HIS B CA 1
ATOM 4603 C C . HIS B 1 52 ? -16.438 -8.219 17.328 1 96.25 52 HIS B C 1
ATOM 4605 O O . HIS B 1 52 ? -15.617 -8.094 16.422 1 96.25 52 HIS B O 1
ATOM 4611 N N . SER B 1 53 ? -17.766 -8.133 17.188 1 96.19 53 SER B N 1
ATOM 4612 C CA . SER B 1 53 ? -18.297 -7.684 15.906 1 96.19 53 SER B CA 1
ATOM 4613 C C . SER B 1 53 ? -17.984 -6.207 15.672 1 96.19 53 SER B C 1
ATOM 4615 O O . SER B 1 53 ? -17.703 -5.469 16.609 1 96.19 53 SER B O 1
ATOM 4617 N N . PRO B 1 54 ? -18.047 -5.801 14.391 1 97.19 54 PRO B N 1
ATOM 4618 C CA . PRO B 1 54 ? -17.75 -4.398 14.094 1 97.19 54 PRO B CA 1
ATOM 4619 C C . PRO B 1 54 ? -18.625 -3.426 14.875 1 97.19 54 PRO B C 1
ATOM 4621 O O . PRO B 1 54 ? -18.141 -2.426 15.398 1 97.19 54 PRO B O 1
ATOM 4624 N N . PHE B 1 55 ? -19.906 -3.684 15.016 1 97.56 55 PHE B N 1
ATOM 4625 C CA . PHE B 1 55 ? -20.812 -2.768 15.711 1 97.56 55 PHE B CA 1
ATOM 4626 C C . PHE B 1 55 ? -20.516 -2.764 17.203 1 97.56 55 PHE B C 1
ATOM 4628 O O . PHE B 1 55 ? -20.594 -1.718 17.859 1 97.56 55 PHE B O 1
ATOM 4635 N N . GLN B 1 56 ? -20.172 -3.908 17.734 1 97.81 56 GLN B N 1
ATOM 4636 C CA . GLN B 1 56 ? -19.781 -3.965 19.141 1 97.81 56 GLN B CA 1
ATOM 4637 C C . GLN B 1 56 ? -18.531 -3.135 19.406 1 97.81 56 GLN B C 1
ATOM 4639 O O . GLN B 1 56 ? -18.453 -2.428 20.406 1 97.81 56 GLN B O 1
ATOM 4644 N N . VAL B 1 57 ? -17.594 -3.27 18.516 1 98.31 57 VAL B N 1
ATOM 4645 C CA . VAL B 1 57 ? -16.359 -2.52 18.641 1 98.31 57 VAL B CA 1
ATOM 4646 C C . VAL B 1 57 ? -16.641 -1.021 18.609 1 98.31 57 VAL B C 1
ATOM 4648 O O . VAL B 1 57 ? -16.188 -0.273 19.469 1 98.31 57 VAL B O 1
ATOM 4651 N N . MET B 1 58 ? -17.453 -0.593 17.641 1 98.5 58 MET B N 1
ATOM 4652 C CA . MET B 1 58 ? -17.734 0.833 17.5 1 98.5 58 MET B CA 1
ATOM 4653 C C . MET B 1 58 ? -18.516 1.363 18.688 1 98.5 58 MET B C 1
ATOM 4655 O O . MET B 1 58 ? -18.312 2.498 19.125 1 98.5 58 MET B O 1
ATOM 4659 N N . GLU B 1 59 ? -19.406 0.566 19.219 1 98.38 59 GLU B N 1
ATOM 4660 C CA . GLU B 1 59 ? -20.172 0.972 20.391 1 98.38 59 GLU B CA 1
ATOM 4661 C C . GLU B 1 59 ? -19.25 1.217 21.594 1 98.38 59 GLU B C 1
ATOM 4663 O O . GLU B 1 59 ? -19.391 2.223 22.297 1 98.38 59 GLU B O 1
ATOM 4668 N N . LYS B 1 60 ? -18.375 0.32 21.781 1 98.06 60 LYS B N 1
ATOM 4669 C CA . LYS B 1 60 ? -17.453 0.437 22.906 1 98.06 60 LYS B CA 1
ATOM 4670 C C . LYS B 1 60 ? -16.516 1.631 22.734 1 98.06 60 LYS B C 1
ATOM 4672 O O . LYS B 1 60 ? -16.359 2.441 23.641 1 98.06 60 LYS B O 1
ATOM 4677 N N . VAL B 1 61 ? -15.938 1.755 21.594 1 97.88 61 VAL B N 1
ATOM 4678 C CA . VAL B 1 61 ? -14.969 2.818 21.359 1 97.88 61 VAL B CA 1
ATOM 4679 C C . VAL B 1 61 ? -15.664 4.176 21.406 1 97.88 61 VAL B C 1
ATOM 4681 O O . VAL B 1 61 ? -15.094 5.152 21.906 1 97.88 61 VAL B O 1
ATOM 4684 N N . GLU B 1 62 ? -16.859 4.258 20.844 1 98.31 62 GLU B N 1
ATOM 4685 C CA . GLU B 1 62 ? -17.641 5.492 20.938 1 98.31 62 GLU B CA 1
ATOM 4686 C C . GLU B 1 62 ? -17.812 5.941 22.375 1 98.31 62 GLU B C 1
ATOM 4688 O O . GLU B 1 62 ? -17.625 7.117 22.688 1 98.31 62 GLU B O 1
ATOM 4693 N N . ARG B 1 63 ? -18.203 5.004 23.219 1 97.5 63 ARG B N 1
ATOM 4694 C CA . ARG B 1 63 ? -18.344 5.301 24.641 1 97.5 63 ARG B CA 1
ATOM 4695 C C . ARG B 1 63 ? -17.016 5.75 25.25 1 97.5 63 ARG B C 1
ATOM 4697 O O . ARG B 1 63 ? -16.969 6.719 26.016 1 97.5 63 ARG B O 1
ATOM 4704 N N . TRP B 1 64 ? -16 5.102 24.891 1 96.5 64 TRP B N 1
ATOM 4705 C CA . TRP B 1 64 ? -14.695 5.406 25.453 1 96.5 64 TRP B CA 1
ATOM 4706 C C . TRP B 1 64 ? -14.188 6.754 24.953 1 96.5 64 TRP B C 1
ATOM 4708 O O . TRP B 1 64 ? -13.492 7.469 25.688 1 96.5 64 TRP B O 1
ATOM 4718 N N . VAL B 1 65 ? -14.484 7.129 23.719 1 95.88 65 VAL B N 1
ATOM 4719 C CA . VAL B 1 65 ? -14.141 8.445 23.203 1 95.88 65 VAL B CA 1
ATOM 4720 C C . VAL B 1 65 ? -14.867 9.531 24 1 95.88 65 VAL B C 1
ATOM 4722 O O . VAL B 1 65 ? -14.281 10.547 24.359 1 95.88 65 VAL B O 1
ATOM 4725 N N . ARG B 1 66 ? -16.125 9.312 24.312 1 95.56 66 ARG B N 1
ATOM 4726 C CA . ARG B 1 66 ? -16.891 10.258 25.109 1 95.56 66 ARG B CA 1
ATOM 4727 C C . ARG B 1 66 ? -16.25 10.438 26.484 1 95.56 66 ARG B C 1
ATOM 4729 O O . ARG B 1 66 ? -16.172 11.555 27 1 95.56 66 ARG B O 1
ATOM 4736 N N . GLU B 1 67 ? -15.852 9.336 27.031 1 94.31 67 GLU B N 1
ATOM 4737 C CA . GLU B 1 67 ? -15.156 9.383 28.312 1 94.31 67 GLU B CA 1
ATOM 4738 C C . GLU B 1 67 ? -13.875 10.203 28.203 1 94.31 67 GLU B C 1
ATOM 4740 O O . GLU B 1 67 ? -13.562 10.984 29.109 1 94.31 67 GLU B O 1
ATOM 4745 N N . HIS B 1 68 ? -13.203 10.039 27.156 1 93.12 68 HIS B N 1
ATOM 4746 C CA . HIS B 1 68 ? -11.914 10.695 26.953 1 93.12 68 HIS B CA 1
ATOM 4747 C C . HIS B 1 68 ? -12.094 12.188 26.703 1 93.12 68 HIS B C 1
ATOM 4749 O O . HIS B 1 68 ? -11.242 12.992 27.094 1 93.12 68 HIS B O 1
ATOM 4755 N N . VAL B 1 69 ? -13.125 12.516 26.031 1 91.81 69 VAL B N 1
ATOM 4756 C CA . VAL B 1 69 ? -13.445 13.922 25.812 1 91.81 69 VAL B CA 1
ATOM 4757 C C . VAL B 1 69 ? -13.742 14.594 27.141 1 91.81 69 VAL B C 1
ATOM 4759 O O . VAL B 1 69 ? -13.297 15.719 27.391 1 91.81 69 VAL B O 1
ATOM 4762 N N . ALA B 1 70 ? -14.391 13.93 28.016 1 92.19 70 ALA B N 1
ATOM 4763 C CA . ALA B 1 70 ? -14.789 14.477 29.297 1 92.19 70 ALA B CA 1
ATOM 4764 C C . ALA B 1 70 ? -13.602 14.562 30.25 1 92.19 70 ALA B C 1
ATOM 4766 O O . ALA B 1 70 ? -13.414 15.578 30.938 1 92.19 70 ALA B O 1
ATOM 4767 N N . ASP B 1 71 ? -12.828 13.477 30.297 1 91.25 71 ASP B N 1
ATOM 4768 C CA . ASP B 1 71 ? -11.672 13.422 31.172 1 91.25 71 ASP B CA 1
ATOM 4769 C C . ASP B 1 71 ? -10.57 12.531 30.594 1 91.25 71 ASP B C 1
ATOM 4771 O O . ASP B 1 71 ? -10.484 11.352 30.922 1 91.25 71 ASP B O 1
ATOM 4775 N N . PRO B 1 72 ? -9.68 13.133 29.906 1 88.56 72 PRO B N 1
ATOM 4776 C CA . PRO B 1 72 ? -8.648 12.344 29.219 1 88.56 72 PRO B CA 1
ATOM 4777 C C . PRO B 1 72 ? -7.766 11.562 30.188 1 88.56 72 PRO B C 1
ATOM 4779 O O . PRO B 1 72 ? -7.277 10.484 29.859 1 88.56 72 PRO B O 1
ATOM 4782 N N . ASN B 1 73 ? -7.562 12.047 31.391 1 87.31 73 ASN B N 1
ATOM 4783 C CA . ASN B 1 73 ? -6.617 11.43 32.312 1 87.31 73 ASN B CA 1
ATOM 4784 C C . ASN B 1 73 ? -7.191 10.164 32.938 1 87.31 73 ASN B C 1
ATOM 4786 O O . ASN B 1 73 ? -6.441 9.258 33.312 1 87.31 73 ASN B O 1
ATOM 4790 N N . ARG B 1 74 ? -8.508 10.102 33.031 1 88 74 ARG B N 1
ATOM 4791 C CA . ARG B 1 74 ? -9.125 8.953 33.688 1 88 74 ARG B CA 1
ATOM 4792 C C . ARG B 1 74 ? -9.914 8.109 32.688 1 88 74 ARG B C 1
ATOM 4794 O O . ARG B 1 74 ? -10.688 7.234 33.094 1 88 74 ARG B O 1
ATOM 4801 N N . SER B 1 75 ? -9.68 8.352 31.484 1 90.88 75 SER B N 1
ATOM 4802 C CA . SER B 1 75 ? -10.477 7.656 30.469 1 90.88 75 SER B CA 1
ATOM 4803 C C . SER B 1 75 ? -9.977 6.234 30.25 1 90.88 75 SER B C 1
ATOM 4805 O O . SER B 1 75 ? -8.797 5.949 30.484 1 90.88 75 SER B O 1
ATOM 4807 N N . THR B 1 76 ? -10.828 5.363 29.812 1 92.81 76 THR B N 1
ATOM 4808 C CA . THR B 1 76 ? -10.5 3.988 29.453 1 92.81 76 THR B CA 1
ATOM 4809 C C . THR B 1 76 ? -9.469 3.955 28.328 1 92.81 76 THR B C 1
ATOM 4811 O O . THR B 1 76 ? -8.547 3.141 28.344 1 92.81 76 THR B O 1
ATOM 4814 N N . LEU B 1 77 ? -9.555 4.816 27.328 1 92.88 77 LEU B N 1
ATOM 4815 C CA . LEU B 1 77 ? -8.641 4.852 26.188 1 92.88 77 LEU B CA 1
ATOM 4816 C C . LEU B 1 77 ? -7.219 5.164 26.656 1 92.88 77 LEU B C 1
ATOM 4818 O O . LEU B 1 77 ? -6.258 4.586 26.156 1 92.88 77 LEU B O 1
ATOM 4822 N N . ASN B 1 78 ? -7.129 6.113 27.547 1 90.5 78 ASN B N 1
ATOM 4823 C CA . ASN B 1 78 ? -5.812 6.469 28.078 1 90.5 78 ASN B CA 1
ATOM 4824 C C . ASN B 1 78 ? -5.148 5.289 28.766 1 90.5 78 ASN B C 1
ATOM 4826 O O . ASN B 1 78 ? -3.922 5.152 28.734 1 90.5 78 ASN B O 1
ATOM 4830 N N . ARG B 1 79 ? -5.918 4.488 29.375 1 90.06 79 ARG B N 1
ATOM 4831 C CA . ARG B 1 79 ? -5.398 3.314 30.062 1 90.06 79 ARG B CA 1
ATOM 4832 C C . ARG B 1 79 ? -4.988 2.229 29.078 1 90.06 79 ARG B C 1
ATOM 4834 O O . ARG B 1 79 ? -3.965 1.566 29.266 1 90.06 79 ARG B O 1
ATOM 4841 N N . LEU B 1 80 ? -5.707 2.078 28.078 1 90.44 80 LEU B N 1
ATOM 4842 C CA . LEU B 1 80 ? -5.555 0.927 27.188 1 90.44 80 LEU B CA 1
ATOM 4843 C C . LEU B 1 80 ? -4.527 1.21 26.094 1 90.44 80 LEU B C 1
ATOM 4845 O O . LEU B 1 80 ? -3.893 0.287 25.594 1 90.44 80 LEU B O 1
ATOM 4849 N N . ILE B 1 81 ? -4.414 2.406 25.641 1 90.38 81 ILE B N 1
ATOM 4850 C CA . ILE B 1 81 ? -3.557 2.746 24.5 1 90.38 81 ILE B CA 1
ATOM 4851 C C . ILE B 1 81 ? -2.379 3.588 24.984 1 90.38 81 ILE B C 1
ATOM 4853 O O . ILE B 1 81 ? -2.551 4.75 25.359 1 90.38 81 ILE B O 1
ATOM 4857 N N . PRO B 1 82 ? -1.281 2.965 24.828 1 79.44 82 PRO B N 1
ATOM 4858 C CA . PRO B 1 82 ? -0.105 3.742 25.219 1 79.44 82 PRO B CA 1
ATOM 4859 C C . PRO B 1 82 ? 0.088 4.996 24.375 1 79.44 82 PRO B C 1
ATOM 4861 O O . PRO B 1 82 ? -0.071 4.953 23.156 1 79.44 82 PRO B O 1
ATOM 4864 N N . HIS B 1 83 ? 0.273 6.07 24.875 1 72.31 83 HIS B N 1
ATOM 4865 C CA . HIS B 1 83 ? 0.579 7.336 24.219 1 72.31 83 HIS B CA 1
ATOM 4866 C C . HIS B 1 83 ? -0.589 7.809 23.359 1 72.31 83 HIS B C 1
ATOM 4868 O O . HIS B 1 83 ? -0.39 8.258 22.234 1 72.31 83 HIS B O 1
ATOM 4874 N N . MET B 1 84 ? -1.809 7.453 23.734 1 67.88 84 MET B N 1
ATOM 4875 C CA . MET B 1 84 ? -3.023 7.848 23.016 1 67.88 84 MET B CA 1
ATOM 4876 C C . MET B 1 84 ? -2.967 9.32 22.609 1 67.88 84 MET B C 1
ATOM 4878 O O . MET B 1 84 ? -3.555 9.711 21.609 1 67.88 84 MET B O 1
ATOM 4882 N N . GLY B 1 85 ? -1.983 9.906 22.953 1 64.81 85 GLY B N 1
ATOM 4883 C CA . GLY B 1 85 ? -1.865 11.297 22.547 1 64.81 85 GLY B CA 1
ATOM 4884 C C . GLY B 1 85 ? -2.84 12.219 23.25 1 64.81 85 GLY B C 1
ATOM 4885 O O . GLY B 1 85 ? -3.461 11.82 24.25 1 64.81 85 GLY B O 1
ATOM 4886 N N . PRO B 1 86 ? -3.062 13.391 22.594 1 71.69 86 PRO B N 1
ATOM 4887 C CA . PRO B 1 86 ? -3.824 14.461 23.25 1 71.69 86 PRO B CA 1
ATOM 4888 C C . PRO B 1 86 ? -5.328 14.203 23.234 1 71.69 86 PRO B C 1
ATOM 4890 O O . PRO B 1 86 ? -5.785 13.203 22.672 1 71.69 86 PRO B O 1
ATOM 4893 N N . ARG B 1 87 ? -6.082 15.039 23.812 1 80.12 87 ARG B N 1
ATOM 4894 C CA . ARG B 1 87 ? -7.523 14.977 24.047 1 80.12 87 ARG B CA 1
ATOM 4895 C C . ARG B 1 87 ? -8.289 15.062 22.719 1 80.12 87 ARG B C 1
ATOM 4897 O O . ARG B 1 87 ? -7.891 15.789 21.812 1 80.12 87 ARG B O 1
ATOM 4904 N N . PHE B 1 88 ? -9.297 14.195 22.625 1 88.75 88 PHE B N 1
ATOM 4905 C CA . PHE B 1 88 ? -10.297 14.406 21.594 1 88.75 88 PHE B CA 1
ATOM 4906 C C . PHE B 1 88 ? -11.078 15.688 21.844 1 88.75 88 PHE B C 1
ATOM 4908 O O . PHE B 1 88 ? -11.43 15.992 23 1 88.75 88 PHE B O 1
ATOM 4915 N N . HIS B 1 89 ? -11.359 16.406 20.797 1 90.56 89 HIS B N 1
ATOM 4916 C CA . HIS B 1 89 ? -12.039 17.688 20.953 1 90.56 89 HIS B CA 1
ATOM 4917 C C . HIS B 1 89 ? -13.539 17.547 20.703 1 90.56 89 HIS B C 1
ATOM 4919 O O . HIS B 1 89 ? -14.312 18.453 21 1 90.56 89 HIS B O 1
ATOM 4925 N N . THR B 1 90 ? -13.914 16.422 20.125 1 93.06 90 THR B N 1
ATOM 4926 C CA . THR B 1 90 ? -15.312 16.125 19.844 1 93.06 90 THR B CA 1
ATOM 4927 C C . THR B 1 90 ? -15.625 14.664 20.156 1 93.06 90 THR B C 1
ATOM 4929 O O . THR B 1 90 ? -14.742 13.812 20.062 1 93.06 90 THR B O 1
ATOM 4932 N N . PRO B 1 91 ? -16.906 14.5 20.562 1 94.88 91 PRO B N 1
ATOM 4933 C CA . PRO B 1 91 ? -17.312 13.094 20.5 1 94.88 91 PRO B CA 1
ATOM 4934 C C . PRO B 1 91 ? -17.344 12.539 19.078 1 94.88 91 PRO B C 1
ATOM 4936 O O . PRO B 1 91 ? -17.312 13.305 18.109 1 94.88 91 PRO B O 1
ATOM 4939 N N . LEU B 1 92 ? -17.375 11.211 18.953 1 97.56 92 LEU B N 1
ATOM 4940 C CA . LEU B 1 92 ? -17.391 10.586 17.625 1 97.56 92 LEU B CA 1
ATOM 4941 C C . LEU B 1 92 ? -18.531 9.578 17.516 1 97.56 92 LEU B C 1
ATOM 4943 O O . LEU B 1 92 ? -18.5 8.531 18.172 1 97.56 92 LEU B O 1
ATOM 4947 N N . PRO B 1 93 ? -19.578 9.875 16.75 1 98.25 93 PRO B N 1
ATOM 4948 C CA . PRO B 1 93 ? -20.672 8.914 16.547 1 98.25 93 PRO B CA 1
ATOM 4949 C C . PRO B 1 93 ? -20.266 7.738 15.664 1 98.25 93 PRO B C 1
ATOM 4951 O O . PRO B 1 93 ? -20.734 7.637 14.523 1 98.25 93 PRO B O 1
ATOM 4954 N N . LEU B 1 94 ? -19.547 6.844 16.203 1 98.62 94 LEU B N 1
ATOM 4955 C CA . LEU B 1 94 ? -18.875 5.789 15.453 1 98.62 94 LEU B CA 1
ATOM 4956 C C . LEU B 1 94 ? -19.891 4.75 14.961 1 98.62 94 LEU B C 1
ATOM 4958 O O . LEU B 1 94 ? -19.734 4.191 13.875 1 98.62 94 LEU B O 1
ATOM 4962 N N . VAL B 1 95 ? -20.875 4.449 15.734 1 98.44 95 VAL B N 1
ATOM 4963 C CA . VAL B 1 95 ? -21.891 3.484 15.32 1 98.44 95 VAL B CA 1
ATOM 4964 C C . VAL B 1 95 ? -22.625 3.996 14.078 1 98.44 95 VAL B C 1
ATOM 4966 O O . VAL B 1 95 ? -22.797 3.254 13.109 1 98.44 95 VAL B O 1
ATOM 4969 N N . ARG B 1 96 ? -22.984 5.234 14.156 1 97.19 96 ARG B N 1
ATOM 4970 C CA . ARG B 1 96 ? -23.625 5.855 13 1 97.19 96 ARG B CA 1
ATOM 4971 C C . ARG B 1 96 ? -22.703 5.848 11.789 1 97.19 96 ARG B C 1
ATOM 4973 O O . ARG B 1 96 ? -23.125 5.555 10.672 1 97.19 96 ARG B O 1
ATOM 4980 N N . ALA B 1 97 ? -21.484 6.219 12.008 1 97.38 97 ALA B N 1
ATOM 4981 C CA . ALA B 1 97 ? -20.484 6.25 10.938 1 97.38 97 ALA B CA 1
ATOM 4982 C C . ALA B 1 97 ? -20.312 4.871 10.305 1 97.38 97 ALA B C 1
ATOM 4984 O O . ALA B 1 97 ? -20.203 4.746 9.086 1 97.38 97 ALA B O 1
ATOM 4985 N N . LEU B 1 98 ? -20.25 3.818 11.156 1 97.25 98 LEU B N 1
ATOM 4986 C CA . LEU B 1 98 ? -20.109 2.461 10.641 1 97.25 98 LEU B CA 1
ATOM 4987 C C . LEU B 1 98 ? -21.328 2.07 9.797 1 97.25 98 LEU B C 1
ATOM 4989 O O . LEU B 1 98 ? -21.188 1.392 8.781 1 97.25 98 LEU B O 1
ATOM 4993 N N . HIS B 1 99 ? -22.531 2.439 10.25 1 95.44 99 HIS B N 1
ATOM 4994 C CA . HIS B 1 99 ? -23.719 2.162 9.461 1 95.44 99 HIS B CA 1
ATOM 4995 C C . HIS B 1 99 ? -23.594 2.738 8.055 1 95.44 99 HIS B C 1
ATOM 4997 O O . HIS B 1 99 ? -23.938 2.07 7.078 1 95.44 99 HIS B O 1
ATOM 5003 N N . GLU B 1 100 ? -23.125 3.898 7.984 1 91.5 100 GLU B N 1
ATOM 5004 C CA . GLU B 1 100 ? -22.953 4.555 6.691 1 91.5 100 GLU B CA 1
ATOM 5005 C C . GLU B 1 100 ? -21.891 3.854 5.852 1 91.5 100 GLU B C 1
ATOM 5007 O O . GLU B 1 100 ? -22.094 3.619 4.656 1 91.5 100 GLU B O 1
ATOM 5012 N N . TYR B 1 101 ? -20.766 3.541 6.473 1 91.5 101 TYR B N 1
ATOM 5013 C CA . TYR B 1 101 ? -19.703 2.842 5.766 1 91.5 101 TYR B CA 1
ATOM 5014 C C . TYR B 1 101 ? -20.156 1.462 5.312 1 91.5 101 TYR B C 1
ATOM 5016 O O . TYR B 1 101 ? -19.797 1.007 4.223 1 91.5 101 TYR B O 1
ATOM 5024 N N . ASP B 1 102 ? -20.938 0.852 6.121 1 90.69 102 ASP B N 1
ATOM 5025 C CA . ASP B 1 102 ? -21.391 -0.52 5.906 1 90.69 102 ASP B CA 1
ATOM 5026 C C . ASP B 1 102 ? -22.328 -0.61 4.703 1 90.69 102 ASP B C 1
ATOM 5028 O O . ASP B 1 102 ? -22.469 -1.675 4.102 1 90.69 102 ASP B O 1
ATOM 5032 N N . GLU B 1 103 ? -23 0.441 4.406 1 85.25 103 GLU B N 1
ATOM 5033 C CA . GLU B 1 103 ? -23.906 0.464 3.26 1 85.25 103 GLU B CA 1
ATOM 5034 C C . GLU B 1 103 ? -23.156 0.17 1.963 1 85.25 103 GLU B C 1
ATOM 5036 O O . GLU B 1 103 ? -23.719 -0.432 1.042 1 85.25 103 GLU B O 1
ATOM 5041 N N . PHE B 1 104 ? -21.922 0.442 2.045 1 80.94 104 PHE B N 1
ATOM 5042 C CA . PHE B 1 104 ? -21.156 0.259 0.827 1 80.94 104 PHE B CA 1
ATOM 5043 C C . PHE B 1 104 ? -20.188 -0.913 0.971 1 80.94 104 PHE B C 1
ATOM 5045 O O . PHE B 1 104 ? -20.047 -1.729 0.057 1 80.94 104 PHE B O 1
ATOM 5052 N N . ALA B 1 105 ? -19.562 -1.006 2.053 1 86.31 105 ALA B N 1
ATOM 5053 C CA . ALA B 1 105 ? -18.438 -1.918 2.191 1 86.31 105 ALA B CA 1
ATOM 5054 C C . ALA B 1 105 ? -18.859 -3.227 2.852 1 86.31 105 ALA B C 1
ATOM 5056 O O . ALA B 1 105 ? -18.109 -4.207 2.842 1 86.31 105 ALA B O 1
ATOM 5057 N N . SER B 1 106 ? -20.016 -3.299 3.371 1 90.56 106 SER B N 1
ATOM 5058 C CA . SER B 1 106 ? -20.547 -4.492 4.012 1 90.56 106 SER B CA 1
ATOM 5059 C C . SER B 1 106 ? -19.562 -5.074 5.02 1 90.56 106 SER B C 1
ATOM 5061 O O . SER B 1 106 ? -19.391 -6.293 5.094 1 90.56 106 SER B O 1
ATOM 5063 N N . LEU B 1 107 ? -18.906 -4.191 5.727 1 93.19 107 LEU B N 1
ATOM 5064 C CA . LEU B 1 107 ? -17.906 -4.613 6.699 1 93.19 107 LEU B CA 1
ATOM 5065 C C . LEU B 1 107 ? -18.531 -5.508 7.766 1 93.19 107 LEU B C 1
ATOM 5067 O O . LEU B 1 107 ? -17.953 -6.535 8.133 1 93.19 107 LEU B O 1
ATOM 5071 N N . SER B 1 108 ? -19.688 -5.195 8.266 1 95.44 108 SER B N 1
ATOM 5072 C CA . SER B 1 108 ? -20.328 -5.914 9.367 1 95.44 108 SER B CA 1
ATOM 5073 C C . SER B 1 108 ? -20.797 -7.301 8.922 1 95.44 108 SER B C 1
ATOM 5075 O O . SER B 1 108 ? -21.109 -8.148 9.758 1 95.44 108 SER B O 1
ATOM 5077 N N . ARG B 1 109 ? -20.812 -7.57 7.633 1 95.69 109 ARG B N 1
ATOM 5078 C CA . ARG B 1 109 ? -21.312 -8.836 7.105 1 95.69 109 ARG B CA 1
ATOM 5079 C C . ARG B 1 109 ? -20.156 -9.766 6.738 1 95.69 109 ARG B C 1
ATOM 5081 O O . ARG B 1 109 ? -20.391 -10.898 6.301 1 95.69 109 ARG B O 1
ATOM 5088 N N . ARG B 1 110 ? -19 -9.312 6.91 1 95.06 110 ARG B N 1
ATOM 5089 C CA . ARG B 1 110 ? -17.828 -10.141 6.613 1 95.06 110 ARG B CA 1
ATOM 5090 C C . ARG B 1 110 ? -17.547 -11.109 7.754 1 95.06 110 ARG B C 1
ATOM 5092 O O . ARG B 1 110 ? -17.688 -10.758 8.93 1 95.06 110 ARG B O 1
ATOM 5099 N N . LYS B 1 111 ? -17.047 -12.25 7.391 1 93.62 111 LYS B N 1
ATOM 5100 C CA . LYS B 1 111 ? -16.766 -13.289 8.383 1 93.62 111 LYS B CA 1
ATOM 5101 C C . LYS B 1 111 ? -15.266 -13.539 8.492 1 93.62 111 LYS B C 1
ATOM 5103 O O . LYS B 1 111 ? -14.766 -13.891 9.562 1 93.62 111 LYS B O 1
ATOM 5108 N N . TYR B 1 112 ? -14.547 -13.344 7.41 1 91.94 112 TYR B N 1
ATOM 5109 C CA . TYR B 1 112 ? -13.18 -13.836 7.367 1 91.94 112 TYR B CA 1
ATOM 5110 C C . TYR B 1 112 ? -12.188 -12.688 7.215 1 91.94 112 TYR B C 1
ATOM 5112 O O . TYR B 1 112 ? -11.031 -12.797 7.625 1 91.94 112 TYR B O 1
ATOM 5120 N N . VAL B 1 113 ? -12.625 -11.609 6.633 1 91.75 113 VAL B N 1
ATOM 5121 C CA . VAL B 1 113 ? -11.734 -10.484 6.371 1 91.75 113 VAL B CA 1
ATOM 5122 C C . VAL B 1 113 ? -11.992 -9.375 7.387 1 91.75 113 VAL B C 1
ATOM 5124 O O . VAL B 1 113 ? -12.992 -8.656 7.289 1 91.75 113 VAL B O 1
ATOM 5127 N N . PRO B 1 114 ? -11.148 -9.188 8.289 1 91.38 114 PRO B N 1
ATOM 5128 C CA . PRO B 1 114 ? -11.312 -8.086 9.242 1 91.38 114 PRO B CA 1
ATOM 5129 C C . PRO B 1 114 ? -11.078 -6.719 8.609 1 91.38 114 PRO B C 1
ATOM 5131 O O . PRO B 1 114 ? -10.547 -6.629 7.5 1 91.38 114 PRO B O 1
ATOM 5134 N N . PRO B 1 115 ? -11.531 -5.664 9.352 1 92.81 115 PRO B N 1
ATOM 5135 C CA . PRO B 1 115 ? -11.234 -4.336 8.812 1 92.81 115 PRO B CA 1
ATOM 5136 C C . PRO B 1 115 ? -9.742 -4.023 8.797 1 92.81 115 PRO B C 1
ATOM 5138 O O . PRO B 1 115 ? -9.016 -4.422 9.711 1 92.81 115 PRO B O 1
ATOM 5141 N N . ASN B 1 116 ? -9.312 -3.432 7.793 1 88.31 116 ASN B N 1
ATOM 5142 C CA . ASN B 1 116 ? -7.934 -2.973 7.727 1 88.31 116 ASN B CA 1
ATOM 5143 C C . ASN B 1 116 ? -7.801 -1.522 8.18 1 88.31 116 ASN B C 1
ATOM 5145 O O . ASN B 1 116 ? -8.789 -0.898 8.578 1 88.31 116 ASN B O 1
ATOM 5149 N N . PHE B 1 117 ? -6.613 -0.965 8.227 1 90.75 117 PHE B N 1
ATOM 5150 C CA . PHE B 1 117 ? -6.305 0.372 8.719 1 90.75 117 PHE B CA 1
ATOM 5151 C C . PHE B 1 117 ? -7.105 1.427 7.961 1 90.75 117 PHE B C 1
ATOM 5153 O O . PHE B 1 117 ? -7.715 2.309 8.57 1 90.75 117 PHE B O 1
ATOM 5160 N N . ALA B 1 118 ? -7.086 1.333 6.672 1 88.69 118 ALA B N 1
ATOM 5161 C CA . ALA B 1 118 ? -7.746 2.328 5.828 1 88.69 118 ALA B CA 1
ATOM 5162 C C . ALA B 1 118 ? -9.25 2.363 6.094 1 88.69 118 ALA B C 1
ATOM 5164 O O . ALA B 1 118 ? -9.859 3.434 6.078 1 88.69 118 ALA B O 1
ATOM 5165 N N . GLU B 1 119 ? -9.867 1.243 6.285 1 90.81 119 GLU B N 1
ATOM 5166 C CA . GLU B 1 119 ? -11.305 1.171 6.531 1 90.81 119 GLU B CA 1
ATOM 5167 C C . GLU B 1 119 ? -11.664 1.803 7.871 1 90.81 119 GLU B C 1
ATOM 5169 O O . GLU B 1 119 ? -12.633 2.562 7.965 1 90.81 119 GLU B O 1
ATOM 5174 N N . VAL B 1 120 ? -10.898 1.446 8.883 1 94.44 120 VAL B N 1
ATOM 5175 C CA . VAL B 1 120 ? -11.156 2.02 10.203 1 94.44 120 VAL B CA 1
ATOM 5176 C C . VAL B 1 120 ? -10.938 3.529 10.156 1 94.44 120 VAL B C 1
ATOM 5178 O O . VAL B 1 120 ? -11.727 4.293 10.719 1 94.44 120 VAL B O 1
ATOM 5181 N N . ARG B 1 121 ? -9.859 3.945 9.547 1 93.81 121 ARG B N 1
ATOM 5182 C CA . ARG B 1 121 ? -9.594 5.371 9.375 1 93.81 121 ARG B CA 1
ATOM 5183 C C . ARG B 1 121 ? -10.766 6.07 8.703 1 93.81 121 ARG B C 1
ATOM 5185 O O . ARG B 1 121 ? -11.148 7.176 9.094 1 93.81 121 ARG B O 1
ATOM 5192 N N . HIS B 1 122 ? -11.305 5.426 7.727 1 92.5 122 HIS B N 1
ATOM 5193 C CA . HIS B 1 122 ? -12.43 5.992 6.988 1 92.5 122 HIS B CA 1
ATOM 5194 C C . HIS B 1 122 ? -13.648 6.152 7.887 1 92.5 122 HIS B C 1
ATOM 5196 O O . HIS B 1 122 ? -14.336 7.18 7.84 1 92.5 122 HIS B O 1
ATOM 5202 N N . VAL B 1 123 ? -13.953 5.176 8.664 1 95.44 123 VAL B N 1
ATOM 5203 C CA . VAL B 1 123 ? -15.078 5.238 9.594 1 95.44 123 VAL B CA 1
ATOM 5204 C C . VAL B 1 123 ? -14.859 6.367 10.594 1 95.44 123 VAL B C 1
ATOM 5206 O O . VAL B 1 123 ? -15.781 7.137 10.891 1 95.44 123 VAL B O 1
ATOM 5209 N N . LEU B 1 124 ? -13.648 6.473 11.094 1 96.94 124 LEU B N 1
ATOM 5210 C CA . LEU B 1 124 ? -13.297 7.547 12.016 1 96.94 124 LEU B CA 1
ATOM 5211 C C . LEU B 1 124 ? -13.492 8.914 11.359 1 96.94 124 LEU B C 1
ATOM 5213 O O . LEU B 1 124 ? -13.984 9.844 12 1 96.94 124 LEU B O 1
ATOM 5217 N N . ASN B 1 125 ? -13.109 9.031 10.125 1 96.5 125 ASN B N 1
ATOM 5218 C CA . ASN B 1 125 ? -13.273 10.281 9.391 1 96.5 125 ASN B CA 1
ATOM 5219 C C . ASN B 1 125 ? -14.742 10.648 9.219 1 96.5 125 ASN B C 1
ATOM 5221 O O . ASN B 1 125 ? -15.117 11.812 9.383 1 96.5 125 ASN B O 1
ATOM 5225 N N . ILE B 1 126 ? -15.57 9.641 8.867 1 95.5 126 ILE B N 1
ATOM 5226 C CA . ILE B 1 126 ? -17 9.891 8.734 1 95.5 126 ILE B CA 1
ATOM 5227 C C . ILE B 1 126 ? -17.562 10.422 10.047 1 95.5 126 ILE B C 1
ATOM 5229 O O . ILE B 1 126 ? -18.297 11.414 10.07 1 95.5 126 ILE B O 1
ATOM 5233 N N . ALA B 1 127 ? -17.203 9.742 11.133 1 97.94 127 ALA B N 1
ATOM 5234 C CA . ALA B 1 127 ? -17.688 10.148 12.453 1 97.94 127 ALA B CA 1
ATOM 5235 C C . ALA B 1 127 ? -17.25 11.578 12.773 1 97.94 127 ALA B C 1
ATOM 5237 O O . ALA B 1 127 ? -18.031 12.359 13.312 1 97.94 127 ALA B O 1
ATOM 5238 N N . GLN B 1 128 ? -16.031 11.914 12.453 1 97.75 128 GLN B N 1
ATOM 5239 C CA . GLN B 1 128 ? -15.5 13.25 12.742 1 97.75 128 GLN B CA 1
ATOM 5240 C C . GLN B 1 128 ? -16.234 14.32 11.945 1 97.75 128 GLN B C 1
ATOM 5242 O O . GLN B 1 128 ? -16.531 15.398 12.469 1 97.75 128 GLN B O 1
ATOM 5247 N N . VAL B 1 129 ? -16.5 13.992 10.727 1 97 129 VAL B N 1
ATOM 5248 C CA . VAL B 1 129 ? -17.25 14.93 9.883 1 97 129 VAL B CA 1
ATOM 5249 C C . VAL B 1 129 ? -18.625 15.203 10.5 1 97 129 VAL B C 1
ATOM 5251 O O . VAL B 1 129 ? -19.031 16.359 10.648 1 97 129 VAL B O 1
ATOM 5254 N N . HIS B 1 130 ? -19.328 14.188 10.914 1 96.5 130 HIS B N 1
ATOM 5255 C CA . HIS B 1 130 ? -20.656 14.32 11.508 1 96.5 130 HIS B CA 1
ATOM 5256 C C . HIS B 1 130 ? -20.594 15.117 12.812 1 96.5 130 HIS B C 1
ATOM 5258 O O . HIS B 1 130 ? -21.516 15.883 13.117 1 96.5 130 HIS B O 1
ATOM 5264 N N . SER B 1 131 ? -19.547 14.93 13.492 1 97.06 131 SER B N 1
ATOM 5265 C CA . SER B 1 131 ? -19.422 15.523 14.82 1 97.06 131 SER B CA 1
ATOM 5266 C C . SER B 1 131 ? -19.141 17.016 14.734 1 97.06 131 SER B C 1
ATOM 5268 O O . SER B 1 131 ? -19.625 17.797 15.555 1 97.06 131 SER B O 1
ATOM 5270 N N . ILE B 1 132 ? -18.375 17.453 13.766 1 97 132 ILE B N 1
ATOM 5271 C CA . ILE B 1 132 ? -17.828 18.812 13.828 1 97 132 ILE B CA 1
ATOM 5272 C C . ILE B 1 132 ? -18.625 19.719 12.898 1 97 132 ILE B C 1
ATOM 5274 O O . ILE B 1 132 ? -18.516 20.953 12.984 1 97 132 ILE B O 1
ATOM 5278 N N . ALA B 1 133 ? -19.406 19.234 12.023 1 96.44 133 ALA B N 1
ATOM 5279 C CA . ALA B 1 133 ? -20.016 19.984 10.93 1 96.44 133 ALA B CA 1
ATOM 5280 C C . ALA B 1 133 ? -20.797 21.188 11.445 1 96.44 133 ALA B C 1
ATOM 5282 O O . ALA B 1 133 ? -20.688 22.281 10.891 1 96.44 133 ALA B O 1
ATOM 5283 N N . GLU B 1 134 ? -21.516 21.031 12.492 1 94.31 134 GLU B N 1
ATOM 5284 C CA . GLU B 1 134 ? -22.406 22.078 12.992 1 94.31 134 GLU B CA 1
ATOM 5285 C C . GLU B 1 134 ? -21.609 23.219 13.609 1 94.31 134 GLU B C 1
ATOM 5287 O O . GLU B 1 134 ? -22.016 24.375 13.547 1 94.31 134 GLU B O 1
ATOM 5292 N N . LYS B 1 135 ? -20.5 22.938 14.109 1 95.5 135 LYS B N 1
ATOM 5293 C CA . LYS B 1 135 ? -19.781 23.938 14.891 1 95.5 135 LYS B CA 1
ATOM 5294 C C . LYS B 1 135 ? -18.547 24.453 14.133 1 95.5 135 LYS B C 1
ATOM 5296 O O . LYS B 1 135 ? -17.859 25.359 14.594 1 95.5 135 LYS B O 1
ATOM 5301 N N . LEU B 1 136 ? -18.312 23.969 13.008 1 97.81 136 LEU B N 1
ATOM 5302 C CA . LEU B 1 136 ? -17.062 24.234 12.289 1 97.81 136 LEU B CA 1
ATOM 5303 C C . LEU B 1 136 ? -16.953 25.719 11.938 1 97.81 136 LEU B C 1
ATOM 5305 O O . LEU B 1 136 ? -17.875 26.297 11.367 1 97.81 136 LEU B O 1
ATOM 5309 N N . GLN B 1 137 ? -15.758 26.312 12.312 1 98.25 137 GLN B N 1
ATOM 5310 C CA . GLN B 1 137 ? -15.516 27.703 12 1 98.25 137 GLN B CA 1
ATOM 5311 C C . GLN B 1 137 ? -14.203 27.891 11.25 1 98.25 137 GLN B C 1
ATOM 5313 O O . GLN B 1 137 ? -14 28.906 10.57 1 98.25 137 GLN B O 1
ATOM 5318 N N . LEU B 1 138 ? -13.312 26.953 11.398 1 98.75 138 LEU B N 1
ATOM 5319 C CA . LEU B 1 138 ? -12.016 26.969 10.727 1 98.75 138 LEU B CA 1
ATOM 5320 C C . LEU B 1 138 ? -11.625 25.578 10.266 1 98.75 138 LEU B C 1
ATOM 5322 O O . LEU B 1 138 ? -11.672 24.625 11.039 1 98.75 138 LEU B O 1
ATOM 5326 N N . ILE B 1 139 ? -11.297 25.422 9.016 1 98.75 139 ILE B N 1
ATOM 5327 C CA . ILE B 1 139 ? -10.75 24.172 8.484 1 98.75 139 ILE B CA 1
ATOM 5328 C C . ILE B 1 139 ? -9.406 24.453 7.812 1 98.75 139 ILE B C 1
ATOM 5330 O O . ILE B 1 139 ? -9.266 25.406 7.059 1 98.75 139 ILE B O 1
ATOM 5334 N N . THR B 1 140 ? -8.422 23.719 8.141 1 98.62 140 THR B N 1
ATOM 5335 C CA . THR B 1 140 ? -7.105 23.828 7.527 1 98.62 140 THR B CA 1
ATOM 5336 C C . THR B 1 140 ? -6.754 22.547 6.766 1 98.62 140 THR B C 1
ATOM 5338 O O . THR B 1 140 ? -7.113 21.453 7.188 1 98.62 140 THR B O 1
ATOM 5341 N N . PHE B 1 141 ? -6.066 22.719 5.66 1 97.94 141 PHE B N 1
ATOM 5342 C CA . PHE B 1 141 ? -5.652 21.609 4.809 1 97.94 141 PHE B CA 1
ATOM 5343 C C . PHE B 1 141 ? -4.137 21.578 4.66 1 97.94 141 PHE B C 1
ATOM 5345 O O . PHE B 1 141 ? -3.516 22.594 4.352 1 97.94 141 PHE B O 1
ATOM 5352 N N . ASP B 1 142 ? -3.572 20.359 4.852 1 96 142 ASP B N 1
ATOM 5353 C CA . ASP B 1 142 ? -2.242 20.125 4.297 1 96 142 ASP B CA 1
ATOM 5354 C C . ASP B 1 142 ? -2.26 20.219 2.771 1 96 142 ASP B C 1
ATOM 5356 O O . ASP B 1 142 ? -3.328 20.203 2.156 1 96 142 ASP B O 1
ATOM 5360 N N . ALA B 1 143 ? -1.08 20.422 2.203 1 92.81 143 ALA B N 1
ATOM 5361 C CA . ALA B 1 143 ? -1.024 20.594 0.754 1 92.81 143 ALA B CA 1
ATOM 5362 C C . ALA B 1 143 ? -0.674 19.297 0.054 1 92.81 143 ALA B C 1
ATOM 5364 O O . ALA B 1 143 ? -1.561 18.578 -0.417 1 92.81 143 ALA B O 1
ATOM 5365 N N . ASP B 1 144 ? 0.557 18.828 0.155 1 88.19 144 ASP B N 1
ATOM 5366 C CA . ASP B 1 144 ? 1.057 17.641 -0.542 1 88.19 144 ASP B CA 1
ATOM 5367 C C . ASP B 1 144 ? 0.38 16.375 -0.025 1 88.19 144 ASP B C 1
ATOM 5369 O O . ASP B 1 144 ? 0.37 16.125 1.181 1 88.19 144 ASP B O 1
ATOM 5373 N N . GLY B 1 145 ? -0.153 15.664 -0.933 1 87.81 145 GLY B N 1
ATOM 5374 C CA . GLY B 1 145 ? -0.797 14.406 -0.572 1 87.81 145 GLY B CA 1
ATOM 5375 C C . GLY B 1 145 ? -2.207 14.594 -0.045 1 87.81 145 GLY B C 1
ATOM 5376 O O . GLY B 1 145 ? -2.934 13.617 0.154 1 87.81 145 GLY B O 1
ATOM 5377 N N . THR B 1 146 ? -2.635 15.859 0.159 1 92.94 146 THR B N 1
ATOM 5378 C CA . THR B 1 146 ? -3.934 16.156 0.754 1 92.94 146 THR B CA 1
ATOM 5379 C C . THR B 1 146 ? -4.832 16.891 -0.239 1 92.94 146 THR B C 1
ATOM 5381 O O . THR B 1 146 ? -5.922 16.406 -0.562 1 92.94 146 THR B O 1
ATOM 5384 N N . ILE B 1 147 ? -4.402 17.969 -0.78 1 92.75 147 ILE B N 1
ATOM 5385 C CA . ILE B 1 147 ? -5.23 18.719 -1.72 1 92.75 147 ILE B CA 1
ATOM 5386 C C . ILE B 1 147 ? -4.789 18.406 -3.15 1 92.75 147 ILE B C 1
ATOM 5388 O O . ILE B 1 147 ? -5.586 18.516 -4.086 1 92.75 147 ILE B O 1
ATOM 5392 N N . TYR B 1 148 ? -3.5 18.125 -3.342 1 85.25 148 TYR B N 1
ATOM 5393 C CA . TYR B 1 148 ? -2.957 17.672 -4.621 1 85.25 148 TYR B CA 1
ATOM 5394 C C . TYR B 1 148 ? -1.85 16.656 -4.414 1 85.25 148 TYR B C 1
ATOM 5396 O O . TYR B 1 148 ? -1.35 16.484 -3.299 1 85.25 148 TYR B O 1
ATOM 5404 N N . ALA B 1 149 ? -1.521 15.945 -5.445 1 77.25 149 ALA B N 1
ATOM 5405 C CA . ALA B 1 149 ? -0.491 14.914 -5.359 1 77.25 149 ALA B CA 1
ATOM 5406 C C . ALA B 1 149 ? 0.863 15.516 -5 1 77.25 149 ALA B C 1
ATOM 5408 O O . ALA B 1 149 ? 1.104 16.703 -5.25 1 77.25 149 ALA B O 1
ATOM 5409 N N . ASP B 1 150 ? 1.742 14.703 -4.449 1 69.31 150 ASP B N 1
ATOM 5410 C CA . ASP B 1 150 ? 3.053 15.156 -3.992 1 69.31 150 ASP B CA 1
ATOM 5411 C C . ASP B 1 150 ? 3.816 15.852 -5.121 1 69.31 150 ASP B C 1
ATOM 5413 O O . ASP B 1 150 ? 3.934 15.305 -6.223 1 69.31 150 ASP B O 1
ATOM 5417 N N . GLY B 1 151 ? 4.289 16.969 -4.809 1 67.44 151 GLY B N 1
ATOM 5418 C CA . GLY B 1 151 ? 5.102 17.734 -5.746 1 67.44 151 GLY B CA 1
ATOM 5419 C C . GLY B 1 151 ? 4.281 18.422 -6.82 1 67.44 151 GLY B C 1
ATOM 5420 O O . GLY B 1 151 ? 4.832 19.109 -7.68 1 67.44 151 GLY B O 1
ATOM 5421 N N . HIS B 1 152 ? 2.982 18.312 -6.68 1 75.19 152 HIS B N 1
ATOM 5422 C CA . HIS B 1 152 ? 2.127 18.906 -7.695 1 75.19 152 HIS B CA 1
ATOM 5423 C C . HIS B 1 152 ? 1.523 20.219 -7.203 1 75.19 152 HIS B C 1
ATOM 5425 O O . HIS B 1 152 ? 2.047 20.844 -6.277 1 75.19 152 HIS B O 1
ATOM 5431 N N . HIS B 1 153 ? 0.617 20.812 -8.008 1 80.38 153 HIS B N 1
ATOM 5432 C CA . HIS B 1 153 ? -0.051 22.078 -7.719 1 80.38 153 HIS B CA 1
ATOM 5433 C C . HIS B 1 153 ? -1.548 21.984 -8 1 80.38 153 HIS B C 1
ATOM 5435 O O . HIS B 1 153 ? -2.02 20.984 -8.555 1 80.38 153 HIS B O 1
ATOM 5441 N N . ILE B 1 154 ? -2.176 22.984 -7.379 1 81.38 154 ILE B N 1
ATOM 5442 C CA . ILE B 1 154 ? -3.611 23.031 -7.637 1 81.38 154 ILE B CA 1
ATOM 5443 C C . ILE B 1 154 ? -3.865 23.562 -9.047 1 81.38 154 ILE B C 1
ATOM 5445 O O . ILE B 1 154 ? -3.627 24.75 -9.32 1 81.38 154 ILE B O 1
ATOM 5449 N N . ARG B 1 155 ? -4.324 22.781 -9.922 1 79 155 ARG B N 1
ATOM 5450 C CA . ARG B 1 155 ? -4.691 23.156 -11.281 1 79 155 ARG B CA 1
ATOM 5451 C C . ARG B 1 155 ? -6.168 23.516 -11.367 1 79 155 ARG B C 1
ATOM 5453 O O . ARG B 1 155 ? -6.926 23.297 -10.422 1 79 155 ARG B O 1
ATOM 5460 N N . GLY B 1 156 ? -6.566 24.109 -12.453 1 77.69 156 GLY B N 1
ATOM 5461 C CA . GLY B 1 156 ? -7.914 24.625 -12.625 1 77.69 156 GLY B CA 1
ATOM 5462 C C . GLY B 1 156 ? -8.992 23.562 -12.508 1 77.69 156 GLY B C 1
ATOM 5463 O O . GLY B 1 156 ? -10.133 23.875 -12.172 1 77.69 156 GLY B O 1
ATOM 5464 N N . ASP B 1 157 ? -8.648 22.422 -12.688 1 71.19 157 ASP B N 1
ATOM 5465 C CA . ASP B 1 157 ? -9.648 21.359 -12.688 1 71.19 157 ASP B CA 1
ATOM 5466 C C . ASP B 1 157 ? -9.672 20.641 -11.344 1 71.19 157 ASP B C 1
ATOM 5468 O O . ASP B 1 157 ? -10.383 19.641 -11.188 1 71.19 157 ASP B O 1
ATOM 5472 N N . ASN B 1 158 ? -8.969 21.125 -10.484 1 82.88 158 ASN B N 1
ATOM 5473 C CA . ASN B 1 158 ? -8.93 20.5 -9.172 1 82.88 158 ASN B CA 1
ATOM 5474 C C . ASN B 1 158 ? -10.281 20.578 -8.469 1 82.88 158 ASN B C 1
ATOM 5476 O O . ASN B 1 158 ? -10.844 21.672 -8.336 1 82.88 158 ASN B O 1
ATOM 5480 N N . LYS B 1 159 ? -10.805 19.484 -7.957 1 80.38 159 LYS B N 1
ATOM 5481 C CA . LYS B 1 159 ? -12.125 19.391 -7.336 1 80.38 159 LYS B CA 1
ATOM 5482 C C . LYS B 1 159 ? -12.18 20.203 -6.043 1 80.38 159 LYS B C 1
ATOM 5484 O O . LYS B 1 159 ? -13.25 20.672 -5.648 1 80.38 159 LYS B O 1
ATOM 5489 N N . MET B 1 160 ? -11.078 20.359 -5.449 1 90.12 160 MET B N 1
ATOM 5490 C CA . MET B 1 160 ? -11.039 21.031 -4.156 1 90.12 160 MET B CA 1
ATOM 5491 C C . MET B 1 160 ? -11.344 22.531 -4.312 1 90.12 160 MET B C 1
ATOM 5493 O O . MET B 1 160 ? -11.734 23.188 -3.354 1 90.12 160 MET B O 1
ATOM 5497 N N . ILE B 1 161 ? -11.133 23.078 -5.48 1 91.31 161 ILE B N 1
ATOM 5498 C CA . ILE B 1 161 ? -11.375 24.5 -5.711 1 91.31 161 ILE B CA 1
ATOM 5499 C C . ILE B 1 161 ? -12.828 24.828 -5.379 1 91.31 161 ILE B C 1
ATOM 5501 O O . ILE B 1 161 ? -13.102 25.734 -4.586 1 91.31 161 ILE B O 1
ATOM 5505 N N . GLY B 1 162 ? -13.727 24.094 -5.934 1 91.06 162 GLY B N 1
ATOM 5506 C CA . GLY B 1 162 ? -15.141 24.312 -5.656 1 91.06 162 GLY B CA 1
ATOM 5507 C C . GLY B 1 162 ? -15.5 24.109 -4.191 1 91.06 162 GLY B C 1
ATOM 5508 O O . GLY B 1 162 ? -16.266 24.891 -3.629 1 91.06 162 GLY B O 1
ATOM 5509 N N . HIS B 1 163 ? -14.945 23.141 -3.539 1 93.62 163 HIS B N 1
ATOM 5510 C CA . HIS B 1 163 ? -15.242 22.828 -2.146 1 93.62 163 HIS B CA 1
ATOM 5511 C C . HIS B 1 163 ? -14.734 23.922 -1.215 1 93.62 163 HIS B C 1
ATOM 5513 O O . HIS B 1 163 ? -15.414 24.281 -0.252 1 93.62 163 HIS B O 1
ATOM 5519 N N . ILE B 1 164 ? -13.57 24.438 -1.49 1 96.06 164 ILE B N 1
ATOM 5520 C CA . ILE B 1 164 ? -12.992 25.5 -0.675 1 96.06 164 ILE B CA 1
ATOM 5521 C C . ILE B 1 164 ? -13.867 26.734 -0.749 1 96.06 164 ILE B C 1
ATOM 5523 O O . ILE B 1 164 ? -14.203 27.328 0.279 1 96.06 164 ILE B O 1
ATOM 5527 N N . ILE B 1 165 ? -14.258 27.047 -1.947 1 94.56 165 ILE B N 1
ATOM 5528 C CA . ILE B 1 165 ? -15.078 28.234 -2.15 1 94.56 165 ILE B CA 1
ATOM 5529 C C . ILE B 1 165 ? -16.422 28.047 -1.455 1 94.56 165 ILE B C 1
ATOM 5531 O O . ILE B 1 165 ? -16.922 28.969 -0.8 1 94.56 165 ILE B O 1
ATOM 5535 N N . LYS B 1 166 ? -17.031 26.891 -1.546 1 94.19 166 LYS B N 1
ATOM 5536 C CA . LYS B 1 166 ? -18.312 26.609 -0.899 1 94.19 166 LYS B CA 1
ATOM 5537 C C . LYS B 1 166 ? -18.188 26.703 0.619 1 94.19 166 LYS B C 1
ATOM 5539 O O . LYS B 1 166 ? -19.094 27.203 1.287 1 94.19 166 LYS B O 1
ATOM 5544 N N . LEU B 1 167 ? -17.109 26.219 1.172 1 97.12 167 LEU B N 1
ATOM 5545 C CA . LEU B 1 167 ? -16.891 26.328 2.609 1 97.12 167 LEU B CA 1
ATOM 5546 C C . LEU B 1 167 ? -16.828 27.781 3.047 1 97.12 167 LEU B C 1
ATOM 5548 O O . LEU B 1 167 ? -17.453 28.172 4.035 1 97.12 167 LEU B O 1
ATOM 5552 N N . MET B 1 168 ? -16.094 28.562 2.264 1 97.38 168 MET B N 1
ATOM 5553 C CA . MET B 1 168 ? -15.984 29.984 2.584 1 97.38 168 MET B CA 1
ATOM 5554 C C . MET B 1 168 ? -17.328 30.672 2.461 1 97.38 168 MET B C 1
ATOM 5556 O O . MET B 1 168 ? -17.656 31.562 3.258 1 97.38 168 MET B O 1
ATOM 5560 N N . ARG B 1 169 ? -18.062 30.297 1.548 1 94.25 169 ARG B N 1
ATOM 5561 C CA . ARG B 1 169 ? -19.391 30.859 1.37 1 94.25 169 ARG B CA 1
ATOM 5562 C C . ARG B 1 169 ? -20.281 30.578 2.574 1 94.25 169 ARG B C 1
ATOM 5564 O O . ARG B 1 169 ? -21.172 31.359 2.896 1 94.25 169 ARG B O 1
ATOM 5571 N N . GLU B 1 170 ? -20.047 29.484 3.217 1 94.62 170 GLU B N 1
ATOM 5572 C CA . GLU B 1 170 ? -20.781 29.125 4.418 1 94.62 170 GLU B CA 1
ATOM 5573 C C . GLU B 1 170 ? -20.266 29.875 5.637 1 94.62 170 GLU B C 1
ATOM 5575 O O . GLU B 1 170 ? -20.703 29.625 6.766 1 94.62 170 GLU B O 1
ATOM 5580 N N . GLY B 1 171 ? -19.281 30.75 5.422 1 95.56 171 GLY B N 1
ATOM 5581 C CA . GLY B 1 171 ? -18.75 31.562 6.492 1 95.56 171 GLY B CA 1
ATOM 5582 C C . GLY B 1 171 ? -17.609 30.906 7.246 1 95.56 171 GLY B C 1
ATOM 5583 O O . GLY B 1 171 ? -17.234 31.344 8.336 1 95.56 171 GLY B O 1
ATOM 5584 N N . ILE B 1 172 ? -17.094 29.844 6.73 1 98.06 172 ILE B N 1
ATOM 5585 C CA . ILE B 1 172 ? -16.031 29.094 7.383 1 98.06 172 ILE B CA 1
ATOM 5586 C C . ILE B 1 172 ? -14.672 29.594 6.895 1 98.06 172 ILE B C 1
ATOM 5588 O O . ILE B 1 172 ? -14.469 29.781 5.691 1 98.06 172 ILE B O 1
ATOM 5592 N N . ASN B 1 173 ? -13.742 29.875 7.848 1 98.75 173 ASN B N 1
ATOM 5593 C CA . ASN B 1 173 ? -12.367 30.188 7.477 1 98.75 173 ASN B CA 1
ATOM 5594 C C . ASN B 1 173 ? -11.648 28.969 6.922 1 98.75 173 ASN B C 1
ATOM 5596 O O . ASN B 1 173 ? -11.805 27.859 7.441 1 98.75 173 ASN B O 1
ATOM 5600 N N . VAL B 1 174 ? -10.969 29.125 5.805 1 98.69 174 VAL B N 1
ATOM 5601 C CA . VAL B 1 174 ? -10.195 28.047 5.188 1 98.69 174 VAL B CA 1
ATOM 5602 C C . VAL B 1 174 ? -8.727 28.453 5.102 1 98.69 174 VAL B C 1
ATOM 5604 O O . VAL B 1 174 ? -8.406 29.578 4.699 1 98.69 174 VAL B O 1
ATOM 5607 N N . ALA B 1 175 ? -7.832 27.594 5.477 1 98.69 175 ALA B N 1
ATOM 5608 C CA . ALA B 1 175 ? -6.402 27.875 5.348 1 98.69 175 ALA B CA 1
ATOM 5609 C C . ALA B 1 175 ? -5.648 26.656 4.828 1 98.69 175 ALA B C 1
ATOM 5611 O O . ALA B 1 175 ? -5.984 25.516 5.168 1 98.69 175 ALA B O 1
ATOM 5612 N N . ILE B 1 176 ? -4.691 26.844 4 1 97.5 176 ILE B N 1
ATOM 5613 C CA . ILE B 1 176 ? -3.721 25.828 3.613 1 97.5 176 ILE B CA 1
ATOM 5614 C C . ILE B 1 176 ? -2.473 25.938 4.488 1 97.5 176 ILE B C 1
ATOM 5616 O O . ILE B 1 176 ? -1.873 27.016 4.582 1 97.5 176 ILE B O 1
ATOM 5620 N N . VAL B 1 177 ? -2.148 24.891 5.176 1 97.38 177 VAL B N 1
ATOM 5621 C CA . VAL B 1 177 ? -0.958 24.844 6.02 1 97.38 177 VAL B CA 1
ATOM 5622 C C . VAL B 1 177 ? 0.079 23.906 5.406 1 97.38 177 VAL B C 1
ATOM 5624 O O . VAL B 1 177 ? -0.095 22.688 5.422 1 97.38 177 VAL B O 1
ATOM 5627 N N . THR B 1 178 ? 1.173 24.391 4.906 1 95.06 178 THR B N 1
ATOM 5628 C CA . THR B 1 178 ? 2.137 23.609 4.141 1 95.06 178 THR B CA 1
ATOM 5629 C C . THR B 1 178 ? 3.531 23.719 4.75 1 95.06 178 THR B C 1
ATOM 5631 O O . THR B 1 178 ? 3.836 24.703 5.441 1 95.06 178 THR B O 1
ATOM 5634 N N . ALA B 1 179 ? 4.32 22.734 4.512 1 94 179 ALA B N 1
ATOM 5635 C CA . ALA B 1 179 ? 5.723 22.766 4.926 1 94 179 ALA B CA 1
ATOM 5636 C C . ALA B 1 179 ? 6.543 23.672 4.016 1 94 179 ALA B C 1
ATOM 5638 O O . ALA B 1 179 ? 7.594 24.172 4.41 1 94 179 ALA B O 1
ATOM 5639 N N . ALA B 1 180 ? 6.094 23.938 2.84 1 92.75 180 ALA B N 1
ATOM 5640 C CA . ALA B 1 180 ? 6.809 24.797 1.901 1 92.75 180 ALA B CA 1
ATOM 5641 C C . ALA B 1 180 ? 6.906 26.234 2.434 1 92.75 180 ALA B C 1
ATOM 5643 O O . ALA B 1 180 ? 5.926 26.766 2.951 1 92.75 180 ALA B O 1
ATOM 5644 N N . GLY B 1 181 ? 8.094 26.719 2.363 1 93.69 181 GLY B N 1
ATOM 5645 C CA . GLY B 1 181 ? 8.352 28.078 2.799 1 93.69 181 GLY B CA 1
ATOM 5646 C C . GLY B 1 181 ? 9.172 28.875 1.806 1 93.69 181 GLY B C 1
ATOM 5647 O O . GLY B 1 181 ? 10.227 28.422 1.353 1 93.69 181 GLY B O 1
ATOM 5648 N N . TYR B 1 182 ? 8.672 30.016 1.501 1 95.06 182 TYR B N 1
ATOM 5649 C CA . TYR B 1 182 ? 9.336 30.922 0.575 1 95.06 182 TYR B CA 1
ATOM 5650 C C . TYR B 1 182 ? 9.414 32.344 1.162 1 95.06 182 TYR B C 1
ATOM 5652 O O . TYR B 1 182 ? 8.625 33.219 0.809 1 95.06 182 TYR B O 1
ATOM 5660 N N . PRO B 1 183 ? 10.43 32.531 1.976 1 93.5 183 PRO B N 1
ATOM 5661 C CA . PRO B 1 183 ? 10.539 33.844 2.615 1 93.5 183 PRO B CA 1
ATOM 5662 C C . PRO B 1 183 ? 10.523 34.969 1.61 1 93.5 183 PRO B C 1
ATOM 5664 O O . PRO B 1 183 ? 11.367 35.031 0.707 1 93.5 183 PRO B O 1
ATOM 5667 N N . GLY B 1 184 ? 9.609 35.906 1.795 1 93.31 184 GLY B N 1
ATOM 5668 C CA . GLY B 1 184 ? 9.547 37.125 1.008 1 93.31 184 GLY B CA 1
ATOM 5669 C C . GLY B 1 184 ? 9.047 36.906 -0.408 1 93.31 184 GLY B C 1
ATOM 5670 O O . GLY B 1 184 ? 9.039 37.844 -1.224 1 93.31 184 GLY B O 1
ATOM 5671 N N . ASN B 1 185 ? 8.688 35.719 -0.692 1 96 185 ASN B N 1
ATOM 5672 C CA . ASN B 1 185 ? 8.297 35.406 -2.064 1 96 185 ASN B CA 1
ATOM 5673 C C . ASN B 1 185 ? 6.875 34.844 -2.131 1 96 185 ASN B C 1
ATOM 5675 O O . ASN B 1 185 ? 6.684 33.656 -2.268 1 96 185 ASN B O 1
ATOM 5679 N N . ALA B 1 186 ? 5.945 35.75 -2.16 1 96.69 186 ALA B N 1
ATOM 5680 C CA . ALA B 1 186 ? 4.535 35.375 -2.189 1 96.69 186 ALA B CA 1
ATOM 5681 C C . ALA B 1 186 ? 4.176 34.688 -3.506 1 96.69 186 ALA B C 1
ATOM 5683 O O . ALA B 1 186 ? 3.289 33.844 -3.549 1 96.69 186 ALA B O 1
ATOM 5684 N N . GLU B 1 187 ? 4.91 35.062 -4.574 1 95.75 187 GLU B N 1
ATOM 5685 C CA . GLU B 1 187 ? 4.629 34.531 -5.906 1 95.75 187 GLU B CA 1
ATOM 5686 C C . GLU B 1 187 ? 4.836 33.031 -5.957 1 95.75 187 GLU B C 1
ATOM 5688 O O . GLU B 1 187 ? 4.121 32.312 -6.668 1 95.75 187 GLU B O 1
ATOM 5693 N N . LYS B 1 188 ? 5.75 32.562 -5.262 1 95.06 188 LYS B N 1
ATOM 5694 C CA . LYS B 1 188 ? 6.008 31.125 -5.246 1 95.06 188 LYS B CA 1
ATOM 5695 C C . LYS B 1 188 ? 4.852 30.375 -4.598 1 95.06 188 LYS B C 1
ATOM 5697 O O . LYS B 1 188 ? 4.512 29.266 -5.02 1 95.06 188 LYS B O 1
ATOM 5702 N N . PHE B 1 189 ? 4.297 30.953 -3.562 1 95.38 189 PHE B N 1
ATOM 5703 C CA . PHE B 1 189 ? 3.094 30.359 -2.984 1 95.38 189 PHE B CA 1
ATOM 5704 C C . PHE B 1 189 ? 1.945 30.391 -3.986 1 95.38 189 PHE B C 1
ATOM 5706 O O . PHE B 1 189 ? 1.211 29.406 -4.121 1 95.38 189 PHE B O 1
ATOM 5713 N N . GLU B 1 190 ? 1.804 31.516 -4.688 1 95.31 190 GLU B N 1
ATOM 5714 C CA . GLU B 1 190 ? 0.734 31.703 -5.668 1 95.31 190 GLU B CA 1
ATOM 5715 C C . GLU B 1 190 ? 0.813 30.641 -6.77 1 95.31 190 GLU B C 1
ATOM 5717 O O . GLU B 1 190 ? -0.213 30.125 -7.219 1 95.31 190 GLU B O 1
ATOM 5722 N N . ASN B 1 191 ? 1.986 30.359 -7.148 1 93.19 191 ASN B N 1
ATOM 5723 C CA . ASN B 1 191 ? 2.174 29.391 -8.219 1 93.19 191 ASN B CA 1
ATOM 5724 C C . ASN B 1 191 ? 1.64 28.016 -7.816 1 93.19 191 ASN B C 1
ATOM 5726 O O . ASN B 1 191 ? 1.081 27.297 -8.648 1 93.19 191 ASN B O 1
ATOM 5730 N N . ARG B 1 192 ? 1.773 27.656 -6.59 1 91.94 192 ARG B N 1
ATOM 5731 C CA . ARG B 1 192 ? 1.297 26.375 -6.105 1 91.94 192 ARG B CA 1
ATOM 5732 C C . ARG B 1 192 ? -0.225 26.344 -6.008 1 91.94 192 ARG B C 1
ATOM 5734 O O . ARG B 1 192 ? -0.841 25.281 -6.059 1 91.94 192 ARG B O 1
ATOM 5741 N N . LEU B 1 193 ? -0.804 27.547 -5.863 1 94.06 193 LEU B N 1
ATOM 5742 C CA . LEU B 1 193 ? -2.246 27.672 -5.672 1 94.06 193 LEU B CA 1
ATOM 5743 C C . LEU B 1 193 ? -2.889 28.422 -6.832 1 94.06 193 LEU B C 1
ATOM 5745 O O . LEU B 1 193 ? -3.963 29 -6.68 1 94.06 193 LEU B O 1
ATOM 5749 N N . ALA B 1 194 ? -2.271 28.438 -7.988 1 92 194 ALA B N 1
ATOM 5750 C CA . ALA B 1 194 ? -2.656 29.281 -9.117 1 92 194 ALA B CA 1
ATOM 5751 C C . ALA B 1 194 ? -4.094 29 -9.539 1 92 194 ALA B C 1
ATOM 5753 O O . ALA B 1 194 ? -4.863 29.938 -9.789 1 92 194 ALA B O 1
ATOM 5754 N N . GLY B 1 195 ? -4.457 27.719 -9.625 1 91.69 195 GLY B N 1
ATOM 5755 C CA . GLY B 1 195 ? -5.809 27.375 -10.031 1 91.69 195 GLY B CA 1
ATOM 5756 C C . GLY B 1 195 ? -6.871 27.922 -9.094 1 91.69 195 GLY B C 1
ATOM 5757 O O . GLY B 1 195 ? -7.934 28.359 -9.539 1 91.69 195 GLY B O 1
ATOM 5758 N N . LEU B 1 196 ? -6.633 27.938 -7.871 1 93.88 196 LEU B N 1
ATOM 5759 C CA . LEU B 1 196 ? -7.574 28.422 -6.863 1 93.88 196 LEU B CA 1
ATOM 5760 C C . LEU B 1 196 ? -7.715 29.938 -6.949 1 93.88 196 LEU B C 1
ATOM 5762 O O . LEU B 1 196 ? -8.836 30.469 -6.941 1 93.88 196 LEU B O 1
ATOM 5766 N N . LEU B 1 197 ? -6.613 30.656 -7.039 1 95.06 197 LEU B N 1
ATOM 5767 C CA . LEU B 1 197 ? -6.629 32.094 -7.098 1 95.06 197 LEU B CA 1
ATOM 5768 C C . LEU B 1 197 ? -7.277 32.594 -8.391 1 95.06 197 LEU B C 1
ATOM 5770 O O . LEU B 1 197 ? -7.984 33.594 -8.391 1 95.06 197 LEU B O 1
ATOM 5774 N N . GLU B 1 198 ? -7 31.844 -9.453 1 93.06 198 GLU B N 1
ATOM 5775 C CA . GLU B 1 198 ? -7.664 32.156 -10.711 1 93.06 198 GLU B CA 1
ATOM 5776 C C . GLU B 1 198 ? -9.18 32 -10.594 1 93.06 198 GLU B C 1
ATOM 5778 O O . GLU B 1 198 ? -9.93 32.812 -11.141 1 93.06 198 GLU B O 1
ATOM 5783 N N . ALA B 1 199 ? -9.578 31.016 -9.922 1 92.56 199 ALA B N 1
ATOM 5784 C CA . ALA B 1 199 ? -11.008 30.812 -9.703 1 92.56 199 ALA B CA 1
ATOM 5785 C C . ALA B 1 199 ? -11.617 31.953 -8.891 1 92.56 199 ALA B C 1
ATOM 5787 O O . ALA B 1 199 ? -12.734 32.375 -9.164 1 92.56 199 ALA B O 1
ATOM 5788 N N . PHE B 1 200 ? -10.922 32.469 -7.895 1 95 200 PHE B N 1
ATOM 5789 C CA . PHE B 1 200 ? -11.375 33.625 -7.113 1 95 200 PHE B CA 1
ATOM 5790 C C . PHE B 1 200 ? -11.633 34.812 -8.016 1 95 200 PHE B C 1
ATOM 5792 O O . PHE B 1 200 ? -12.648 35.5 -7.879 1 95 200 PHE B O 1
ATOM 5799 N N . LYS B 1 201 ? -10.672 35 -8.859 1 93.62 201 LYS B N 1
ATOM 5800 C CA . LYS B 1 201 ? -10.734 36.125 -9.773 1 93.62 201 LYS B CA 1
ATOM 5801 C C . LYS B 1 201 ? -11.875 35.969 -10.773 1 93.62 201 LYS B C 1
ATOM 5803 O O . LYS B 1 201 ? -12.656 36.906 -10.984 1 93.62 201 LYS B O 1
ATOM 5808 N N . GLU B 1 202 ? -11.961 34.812 -11.352 1 91.44 202 GLU B N 1
ATOM 5809 C CA . GLU B 1 202 ? -12.984 34.562 -12.359 1 91.44 202 GLU B CA 1
ATOM 5810 C C . GLU B 1 202 ? -14.383 34.719 -11.773 1 91.44 202 GLU B C 1
ATOM 5812 O O . GLU B 1 202 ? -15.289 35.219 -12.453 1 91.44 202 GLU B O 1
ATOM 5817 N N . LEU B 1 203 ? -14.508 34.375 -10.539 1 92.06 203 LEU B N 1
ATOM 5818 C CA . LEU B 1 203 ? -15.812 34.406 -9.891 1 92.06 203 LEU B CA 1
ATOM 5819 C C . LEU B 1 203 ? -16.031 35.781 -9.211 1 92.06 203 LEU B C 1
ATOM 5821 O O . LEU B 1 203 ? -17.109 36.031 -8.68 1 92.06 203 LEU B O 1
ATOM 5825 N N . GLU B 1 204 ? -15.055 36.625 -9.242 1 93 204 GLU B N 1
ATOM 5826 C CA . GLU B 1 204 ? -15.094 37.938 -8.609 1 93 204 GLU B CA 1
ATOM 5827 C C . GLU B 1 204 ? -15.594 37.844 -7.168 1 93 204 GLU B C 1
ATOM 5829 O O . GLU B 1 204 ? -16.547 38.531 -6.789 1 93 204 GLU B O 1
ATOM 5834 N N . LEU B 1 205 ? -14.906 37.031 -6.422 1 94.5 205 LEU B N 1
ATOM 5835 C CA . LEU B 1 205 ? -15.312 36.844 -5.035 1 94.5 205 LEU B CA 1
ATOM 5836 C C . LEU B 1 205 ? -15.203 38.156 -4.258 1 94.5 205 LEU B C 1
ATOM 5838 O O . LEU B 1 205 ? -14.203 38.875 -4.379 1 94.5 205 LEU B O 1
ATOM 5842 N N . PRO B 1 206 ? -16.203 38.5 -3.512 1 95.19 206 PRO B N 1
ATOM 5843 C CA . PRO B 1 206 ? -16.141 39.75 -2.73 1 95.19 206 PRO B CA 1
ATOM 5844 C C . PRO B 1 206 ? -15.141 39.656 -1.582 1 95.19 206 PRO B C 1
ATOM 5846 O O . PRO B 1 206 ? -14.773 38.562 -1.149 1 95.19 206 PRO B O 1
ATOM 5849 N N . PRO B 1 207 ? -14.742 40.781 -1.07 1 95.19 207 PRO B N 1
ATOM 5850 C CA . PRO B 1 207 ? -13.766 40.812 0.023 1 95.19 207 PRO B CA 1
ATOM 5851 C C . PRO B 1 207 ? -14.25 40.094 1.278 1 95.19 207 PRO B C 1
ATOM 5853 O O . PRO B 1 207 ? -13.445 39.562 2.041 1 95.19 207 PRO B O 1
ATOM 5856 N N . THR B 1 208 ? -15.578 40.062 1.472 1 95.44 208 THR B N 1
ATOM 5857 C CA . THR B 1 208 ? -16.156 39.406 2.639 1 95.44 208 THR B CA 1
ATOM 5858 C C . THR B 1 208 ? -15.883 37.906 2.596 1 95.44 208 THR B C 1
ATOM 5860 O O . THR B 1 208 ? -15.898 37.25 3.631 1 95.44 208 THR B O 1
ATOM 5863 N N . ILE B 1 209 ? -15.609 37.375 1.435 1 95.69 209 ILE B N 1
ATOM 5864 C CA . ILE B 1 209 ? -15.344 35.938 1.267 1 95.69 209 ILE B CA 1
ATOM 5865 C C . ILE B 1 209 ? -13.836 35.719 1.165 1 95.69 209 ILE B C 1
ATOM 5867 O O . ILE B 1 209 ? -13.297 34.844 1.83 1 95.69 209 ILE B O 1
ATOM 5871 N N . THR B 1 210 ? -13.133 36.531 0.383 1 96.38 210 THR B N 1
ATOM 5872 C CA . THR B 1 210 ? -11.703 36.312 0.144 1 96.38 210 THR B CA 1
ATOM 5873 C C . THR B 1 210 ? -10.914 36.438 1.443 1 96.38 210 THR B C 1
ATOM 5875 O O . THR B 1 210 ? -9.883 35.812 1.61 1 96.38 210 THR B O 1
ATOM 5878 N N . LYS B 1 211 ? -11.438 37.219 2.359 1 96.69 211 LYS B N 1
ATOM 5879 C CA . LYS B 1 211 ? -10.742 37.438 3.625 1 96.69 211 LYS B CA 1
ATOM 5880 C C . LYS B 1 211 ? -10.727 36.156 4.469 1 96.69 211 LYS B C 1
ATOM 5882 O O . LYS B 1 211 ? -9.953 36.062 5.426 1 96.69 211 LYS B O 1
ATOM 5887 N N . LEU B 1 212 ? -11.562 35.188 4.109 1 98.19 212 LEU B N 1
ATOM 5888 C CA . LEU B 1 212 ? -11.688 33.969 4.875 1 98.19 212 LEU B CA 1
ATOM 5889 C C . LEU B 1 212 ? -10.625 32.938 4.461 1 98.19 212 LEU B C 1
ATOM 5891 O O . LEU B 1 212 ? -10.5 31.891 5.07 1 98.19 212 LEU B O 1
ATOM 5895 N N . PHE B 1 213 ? -9.781 33.312 3.453 1 98.5 213 PHE B N 1
ATOM 5896 C CA . PHE B 1 213 ? -8.773 32.375 2.965 1 98.5 213 PHE B CA 1
ATOM 5897 C C . PHE B 1 213 ? -7.375 32.812 3.387 1 98.5 213 PHE B C 1
ATOM 5899 O O . PHE B 1 213 ? -7.008 33.969 3.209 1 98.5 213 PHE B O 1
ATOM 5906 N N . HIS B 1 214 ? -6.605 31.891 3.93 1 98.75 214 HIS B N 1
ATOM 5907 C CA . HIS B 1 214 ? -5.227 32.156 4.32 1 98.75 214 HIS B CA 1
ATOM 5908 C C . HIS B 1 214 ? -4.305 31.016 3.91 1 98.75 214 HIS B C 1
ATOM 5910 O O . HIS B 1 214 ? -4.766 29.906 3.627 1 98.75 214 HIS B O 1
ATOM 5916 N N . VAL B 1 215 ? -3.037 31.25 3.775 1 98.25 215 VAL B N 1
ATOM 5917 C CA . VAL B 1 215 ? -1.982 30.266 3.549 1 98.25 215 VAL B CA 1
ATOM 5918 C C . VAL B 1 215 ? -0.91 30.391 4.629 1 98.25 215 VAL B C 1
ATOM 5920 O O . VAL B 1 215 ? -0.384 31.484 4.855 1 98.25 215 VAL B O 1
ATOM 5923 N N . MET B 1 216 ? -0.695 29.359 5.281 1 98.25 216 MET B N 1
ATOM 5924 C CA . MET B 1 216 ? 0.42 29.297 6.223 1 98.25 216 MET B CA 1
ATOM 5925 C C . MET B 1 216 ? 1.553 28.438 5.668 1 98.25 216 MET B C 1
ATOM 5927 O O . MET B 1 216 ? 1.357 27.266 5.379 1 98.25 216 MET B O 1
ATOM 5931 N N . GLY B 1 217 ? 2.729 29.047 5.516 1 97.25 217 GLY B N 1
ATOM 5932 C CA . GLY B 1 217 ? 3.867 28.344 4.941 1 97.25 217 GLY B CA 1
ATOM 5933 C C . GLY B 1 217 ? 4.992 28.109 5.934 1 97.25 217 GLY B C 1
ATOM 5934 O O . GLY B 1 217 ? 5 28.703 7.016 1 97.25 217 GLY B O 1
ATOM 5935 N N . GLY B 1 218 ? 5.918 27.219 5.504 1 96.88 218 GLY B N 1
ATOM 5936 C CA . GLY B 1 218 ? 7.012 26.906 6.41 1 96.88 218 GLY B CA 1
ATOM 5937 C C . GLY B 1 218 ? 6.543 26.359 7.746 1 96.88 218 GLY B C 1
ATOM 5938 O O . GLY B 1 218 ? 7.07 26.75 8.797 1 96.88 218 GLY B O 1
ATOM 5939 N N . GLU B 1 219 ? 5.547 25.594 7.75 1 96.25 219 GLU B N 1
ATOM 5940 C CA . GLU B 1 219 ? 4.914 25.031 8.938 1 96.25 219 GLU B CA 1
ATOM 5941 C C . GLU B 1 219 ? 4.18 26.109 9.734 1 96.25 219 GLU B C 1
ATOM 5943 O O . GLU B 1 219 ? 2.969 26 9.945 1 96.25 219 GLU B O 1
ATOM 5948 N N . CYS B 1 220 ? 4.867 27.094 10.164 1 98.06 220 CYS B N 1
ATOM 5949 C CA . CYS B 1 220 ? 4.277 28.125 11 1 98.06 220 CYS B CA 1
ATOM 5950 C C . CYS B 1 220 ? 4.996 29.469 10.797 1 98.06 220 CYS B C 1
ATOM 5952 O O . CYS B 1 220 ? 4.84 30.375 11.602 1 98.06 220 CYS B O 1
ATOM 5954 N N . ASN B 1 221 ? 5.762 29.625 9.773 1 98.06 221 ASN B N 1
ATOM 5955 C CA . ASN B 1 221 ? 6.695 30.75 9.711 1 98.06 221 ASN B CA 1
ATOM 5956 C C . ASN B 1 221 ? 6.133 31.906 8.891 1 98.06 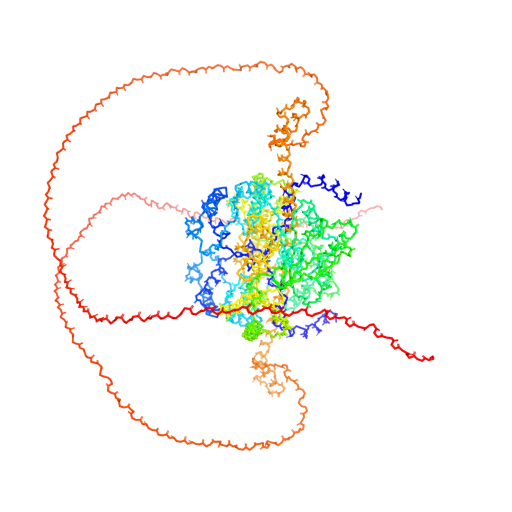221 ASN B C 1
ATOM 5958 O O . ASN B 1 221 ? 6.52 33.062 9.086 1 98.06 221 ASN B O 1
ATOM 5962 N N . TYR B 1 222 ? 5.254 31.609 7.988 1 98.25 222 TYR B N 1
ATOM 5963 C CA . TYR B 1 222 ? 4.715 32.656 7.102 1 98.25 222 TYR B CA 1
ATOM 5964 C C . TYR B 1 222 ? 3.195 32.562 7.035 1 98.25 222 TYR B C 1
ATOM 5966 O O . TYR B 1 222 ? 2.625 31.469 6.969 1 98.25 222 TYR B O 1
ATOM 5974 N N . LEU B 1 223 ? 2.559 33.656 7.098 1 98.69 223 LEU B N 1
ATOM 5975 C CA . LEU B 1 223 ? 1.115 33.719 6.91 1 98.69 223 LEU B CA 1
ATOM 5976 C C . LEU B 1 223 ? 0.764 34.688 5.789 1 98.69 223 LEU B C 1
ATOM 5978 O O . LEU B 1 223 ? 1.312 35.812 5.723 1 98.69 223 LEU B O 1
ATOM 5982 N N . LEU B 1 224 ? -0.047 34.281 4.859 1 98.75 224 LEU B N 1
ATOM 5983 C CA . LEU B 1 224 ? -0.474 35.094 3.732 1 98.75 224 LEU B CA 1
ATOM 5984 C C . LEU B 1 224 ? -1.995 35.156 3.658 1 98.75 224 LEU B C 1
ATOM 5986 O O . LEU B 1 224 ? -2.686 34.219 4.051 1 98.75 224 LEU B O 1
ATOM 5990 N N . GLY B 1 225 ? -2.516 36.281 3.27 1 98.31 225 GLY B N 1
ATOM 5991 C CA . GLY B 1 225 ? -3.91 36.469 2.916 1 98.31 225 GLY B CA 1
ATOM 5992 C C . GLY B 1 225 ? -4.105 36.875 1.463 1 98.31 225 GLY B C 1
ATOM 5993 O O . GLY B 1 225 ? -3.137 37 0.715 1 98.31 225 GLY B O 1
ATOM 5994 N N . VAL B 1 226 ? -5.352 36.969 1.091 1 98 226 VAL B N 1
ATOM 5995 C CA . VAL B 1 226 ? -5.68 37.312 -0.287 1 98 226 VAL B CA 1
ATOM 5996 C C . VAL B 1 226 ? -6.039 38.781 -0.369 1 98 226 VAL B C 1
ATOM 5998 O O . VAL B 1 226 ? -6.895 39.281 0.379 1 98 226 VAL B O 1
ATOM 6001 N N . ASN B 1 227 ? -5.363 39.5 -1.274 1 96.88 227 ASN B N 1
ATOM 6002 C CA . ASN B 1 227 ? -5.773 40.844 -1.604 1 96.88 227 ASN B CA 1
ATOM 6003 C C . ASN B 1 227 ? -7.102 40.875 -2.354 1 96.88 227 ASN B C 1
ATOM 6005 O O . ASN B 1 227 ? -7.211 40.312 -3.443 1 96.88 227 ASN B O 1
ATOM 6009 N N . PRO B 1 228 ? -8.055 41.5 -1.823 1 93.06 228 PRO B N 1
ATOM 6010 C CA . PRO B 1 228 ? -9.383 41.438 -2.434 1 93.06 228 PRO B CA 1
ATOM 6011 C C . PRO B 1 228 ? -9.453 42.156 -3.781 1 93.06 228 PRO B C 1
ATOM 6013 O O . PRO B 1 228 ? -10.367 41.906 -4.57 1 93.06 228 PRO B O 1
ATOM 6016 N N . GLU B 1 229 ? -8.594 43.031 -4.078 1 93.94 229 GLU B N 1
ATOM 6017 C CA . GLU B 1 229 ? -8.609 43.781 -5.328 1 93.94 229 GLU B CA 1
ATOM 6018 C C . GLU B 1 229 ? -7.863 43.031 -6.43 1 93.94 229 GLU B C 1
ATOM 6020 O O . GLU B 1 229 ? -8.328 42.969 -7.57 1 93.94 229 GLU B O 1
ATOM 6025 N N . THR B 1 230 ? -6.758 42.406 -6.059 1 95.5 230 THR B N 1
ATOM 6026 C CA . THR B 1 230 ? -5.914 41.812 -7.078 1 95.5 230 THR B CA 1
ATOM 6027 C C . THR B 1 230 ? -6.059 40.281 -7.07 1 95.5 230 THR B C 1
ATOM 6029 O O . THR B 1 230 ? -5.641 39.594 -8.016 1 95.5 230 THR B O 1
ATOM 6032 N N . TYR B 1 231 ? -6.594 39.75 -6.008 1 96.19 231 TYR B N 1
ATOM 6033 C CA . TYR B 1 231 ? -6.75 38.312 -5.785 1 96.19 231 TYR B CA 1
ATOM 6034 C C . TYR B 1 231 ? -5.391 37.625 -5.695 1 96.19 231 TYR B C 1
ATOM 6036 O O . TYR B 1 231 ? -5.281 36.438 -5.949 1 96.19 231 TYR B O 1
ATOM 6044 N N . LYS B 1 232 ? -4.344 38.344 -5.379 1 97 232 LYS B N 1
ATOM 6045 C CA . LYS B 1 232 ? -3 37.844 -5.152 1 97 232 LYS B CA 1
ATOM 6046 C C . LYS B 1 232 ? -2.736 37.625 -3.662 1 97 232 LYS B C 1
ATOM 6048 O O . LYS B 1 232 ? -3.475 38.125 -2.818 1 97 232 LYS B O 1
ATOM 6053 N N . LEU B 1 233 ? -1.707 36.844 -3.414 1 98 233 LEU B N 1
ATOM 6054 C CA . LEU B 1 233 ? -1.343 36.594 -2.023 1 98 233 LEU B CA 1
ATOM 6055 C C . LEU B 1 233 ? -0.414 37.688 -1.5 1 98 233 LEU B C 1
ATOM 6057 O O . LEU B 1 233 ? 0.46 38.156 -2.225 1 98 233 LEU B O 1
ATOM 6061 N N . GLU B 1 234 ? -0.649 38.062 -0.277 1 98 234 GLU B N 1
ATOM 6062 C CA . GLU B 1 234 ? 0.202 39.031 0.404 1 98 234 GLU B CA 1
ATOM 6063 C C . GLU B 1 234 ? 0.555 38.562 1.812 1 98 234 GLU B C 1
ATOM 6065 O O . GLU B 1 234 ? -0.286 38 2.514 1 98 234 GLU B O 1
ATOM 6070 N N . PHE B 1 235 ? 1.788 38.844 2.178 1 98.31 235 PHE B N 1
ATOM 6071 C CA . PHE B 1 235 ? 2.229 38.469 3.52 1 98.31 235 PHE B CA 1
ATOM 6072 C C . PHE B 1 235 ? 1.521 39.312 4.57 1 98.31 235 PHE B C 1
ATOM 6074 O O . PHE B 1 235 ? 1.352 40.531 4.387 1 98.31 235 PHE B O 1
ATOM 6081 N N . ILE B 1 236 ? 1.103 38.688 5.598 1 98.25 236 ILE B N 1
ATOM 6082 C CA . ILE B 1 236 ? 0.611 39.406 6.781 1 98.25 236 ILE B CA 1
ATOM 6083 C C . ILE B 1 236 ? 1.763 39.625 7.758 1 98.25 236 ILE B C 1
ATOM 6085 O O . ILE B 1 236 ? 2.525 38.719 8.062 1 98.25 236 ILE B O 1
ATOM 6089 N N . PRO B 1 237 ? 1.913 40.875 8.227 1 97.62 237 PRO B N 1
ATOM 6090 C CA . PRO B 1 237 ? 3.033 41.156 9.125 1 97.62 237 PRO B CA 1
ATOM 6091 C C . PRO B 1 237 ? 3.045 40.25 10.359 1 97.62 237 PRO B C 1
ATOM 6093 O O . PRO B 1 237 ? 1.994 40 10.953 1 97.62 237 PRO B O 1
ATOM 6096 N N . ASP B 1 238 ? 4.199 39.844 10.773 1 97.38 238 ASP B N 1
ATOM 6097 C CA . ASP B 1 238 ? 4.41 38.844 11.836 1 97.38 238 ASP B CA 1
ATOM 6098 C C . ASP B 1 238 ? 3.762 39.312 13.141 1 97.38 238 ASP B C 1
ATOM 6100 O O . ASP B 1 238 ? 3.193 38.5 13.875 1 97.38 238 ASP B O 1
ATOM 6104 N N . GLU B 1 239 ? 3.803 40.562 13.422 1 97 239 GLU B N 1
ATOM 6105 C CA . GLU B 1 239 ? 3.346 41.125 14.688 1 97 239 GLU B CA 1
ATOM 6106 C C . GLU B 1 239 ? 1.838 40.969 14.852 1 97 239 GLU B C 1
ATOM 6108 O O . GLU B 1 239 ? 1.319 41.031 15.969 1 97 239 GLU B O 1
ATOM 6113 N N . LEU B 1 240 ? 1.202 40.688 13.773 1 97.69 240 LEU B N 1
ATOM 6114 C CA . LEU B 1 240 ? -0.255 40.656 13.82 1 97.69 240 LEU B CA 1
ATOM 6115 C C . LEU B 1 240 ? -0.741 39.25 14.164 1 97.69 240 LEU B C 1
ATOM 6117 O O . LEU B 1 240 ? -1.843 39.094 14.695 1 97.69 240 LEU B O 1
ATOM 6121 N N . TRP B 1 241 ? 0.034 38.219 13.859 1 98.31 241 TRP B N 1
ATOM 6122 C CA . TRP B 1 241 ? -0.54 36.875 13.992 1 98.31 241 TRP B CA 1
ATOM 6123 C C . TRP B 1 241 ? 0.373 35.969 14.812 1 98.31 241 TRP B C 1
ATOM 6125 O O . TRP B 1 241 ? -0.087 35 15.414 1 98.31 241 TRP B O 1
ATOM 6135 N N . LYS B 1 242 ? 1.611 36.188 14.883 1 98.31 242 LYS B N 1
ATOM 6136 C CA . LYS B 1 242 ? 2.512 35.344 15.648 1 98.31 242 LYS B CA 1
ATOM 6137 C C . LYS B 1 242 ? 2.268 35.5 17.156 1 98.31 242 LYS B C 1
ATOM 6139 O O . LYS B 1 242 ? 2.01 36.594 17.625 1 98.31 242 LYS B O 1
ATOM 6144 N N . SER B 1 243 ? 2.42 34.438 17.922 1 97.12 243 SER B N 1
ATOM 6145 C CA . SER B 1 243 ? 2.326 34.5 19.391 1 97.12 243 SER B CA 1
ATOM 6146 C C . SER B 1 243 ? 3.535 35.188 19.984 1 97.12 243 SER B C 1
ATOM 6148 O O . SER B 1 243 ? 4.578 35.312 19.344 1 97.12 243 SER B O 1
ATOM 6150 N N . PRO B 1 244 ? 3.367 35.656 21.219 1 96.62 244 PRO B N 1
ATOM 6151 C CA . PRO B 1 244 ? 4.52 36.25 21.906 1 96.62 244 PRO B CA 1
ATOM 6152 C C . PRO B 1 244 ? 5.711 35.281 21.984 1 96.62 244 PRO B C 1
ATOM 6154 O O . PRO B 1 244 ? 6.859 35.719 21.828 1 96.62 244 PRO B O 1
ATOM 6157 N N . ASP B 1 245 ? 5.438 34.062 22.188 1 96.12 245 ASP B N 1
ATOM 6158 C CA . ASP B 1 245 ? 6.504 33.062 22.25 1 96.12 245 ASP B CA 1
ATOM 6159 C C . ASP B 1 245 ? 7.262 32.969 20.922 1 96.12 245 ASP B C 1
ATOM 6161 O O . ASP B 1 245 ? 8.492 32.906 20.906 1 96.12 245 ASP B O 1
ATOM 6165 N N . MET B 1 246 ? 6.539 32.938 19.844 1 97.5 246 MET B N 1
ATOM 6166 C CA . MET B 1 246 ? 7.145 32.875 18.531 1 97.5 246 MET B CA 1
ATOM 6167 C C . MET B 1 246 ? 8 34.125 18.25 1 97.5 246 MET B C 1
ATOM 6169 O O . MET B 1 246 ? 9.102 34 17.719 1 97.5 246 MET B O 1
ATOM 6173 N N . LEU B 1 247 ? 7.473 35.281 18.641 1 96.88 247 LEU B N 1
ATOM 6174 C CA . LEU B 1 247 ? 8.172 36.562 18.422 1 96.88 247 LEU B CA 1
ATOM 6175 C C . LEU B 1 247 ? 9.438 36.625 19.266 1 96.88 247 LEU B C 1
ATOM 6177 O O . LEU B 1 247 ? 10.359 37.375 18.953 1 96.88 247 LEU B O 1
ATOM 6181 N N . ALA B 1 248 ? 9.508 35.812 20.281 1 96.56 248 ALA B N 1
ATOM 6182 C CA . ALA B 1 248 ? 10.633 35.844 21.203 1 96.56 248 ALA B CA 1
ATOM 6183 C C . ALA B 1 248 ? 11.742 34.906 20.734 1 96.56 248 ALA B C 1
ATOM 6185 O O . ALA B 1 248 ? 12.836 34.875 21.312 1 96.56 248 ALA B O 1
ATOM 6186 N N . TRP B 1 249 ? 11.492 34.125 19.656 1 97.44 249 TRP B N 1
ATOM 6187 C CA . TRP B 1 249 ? 12.547 33.25 19.141 1 97.44 249 TRP B CA 1
ATOM 6188 C C . TRP B 1 249 ? 13.781 34.062 18.75 1 97.44 249 TRP B C 1
ATOM 6190 O O . TRP B 1 249 ? 13.711 34.906 17.844 1 97.44 249 TRP B O 1
ATOM 6200 N N . LYS B 1 250 ? 14.898 33.781 19.297 1 96.62 250 LYS B N 1
ATOM 6201 C CA . LYS B 1 250 ? 16.141 34.5 19 1 96.62 250 LYS B CA 1
ATOM 6202 C C . LYS B 1 250 ? 16.797 33.938 17.75 1 96.62 250 LYS B C 1
ATOM 6204 O O . LYS B 1 250 ? 16.797 32.719 17.531 1 96.62 250 LYS B O 1
ATOM 6209 N N . GLU B 1 251 ? 17.359 34.812 17.016 1 96.56 251 GLU B N 1
ATOM 6210 C CA . GLU B 1 251 ? 18.062 34.406 15.812 1 96.56 251 GLU B CA 1
ATOM 6211 C C . GLU B 1 251 ? 19.234 33.469 16.125 1 96.56 251 GLU B C 1
ATOM 6213 O O . GLU B 1 251 ? 19.547 32.562 15.352 1 96.56 251 GLU B O 1
ATOM 6218 N N . SER B 1 252 ? 19.844 33.688 17.25 1 97.19 252 SER B N 1
ATOM 6219 C CA . SER B 1 252 ? 20.938 32.812 17.656 1 97.19 252 SER B CA 1
ATOM 6220 C C . SER B 1 252 ? 20.453 31.391 17.891 1 97.19 252 SER B C 1
ATOM 6222 O O . SER B 1 252 ? 21.125 30.422 17.531 1 97.19 252 SER B O 1
ATOM 6224 N N . ASP B 1 253 ? 19.281 31.25 18.547 1 97.69 253 ASP B N 1
ATOM 6225 C CA . ASP B 1 253 ? 18.703 29.922 18.797 1 97.69 253 ASP B CA 1
ATOM 6226 C C . ASP B 1 253 ? 18.281 29.25 17.5 1 97.69 253 ASP B C 1
ATOM 6228 O O . ASP B 1 253 ? 18.422 28.031 17.359 1 97.69 253 ASP B O 1
ATOM 6232 N N . ILE B 1 254 ? 17.75 30 16.578 1 98.12 254 ILE B N 1
ATOM 6233 C CA . ILE B 1 254 ? 17.359 29.484 15.273 1 98.12 254 ILE B CA 1
ATOM 6234 C C . ILE B 1 254 ? 18.578 28.953 14.539 1 98.12 254 ILE B C 1
ATOM 6236 O O . ILE B 1 254 ? 18.547 27.844 14 1 98.12 254 ILE B O 1
ATOM 6240 N N . LYS B 1 255 ? 19.594 29.75 14.531 1 98.06 255 LYS B N 1
ATOM 6241 C CA . LYS B 1 255 ? 20.828 29.344 13.867 1 98.06 255 LYS B CA 1
ATOM 6242 C C . LYS B 1 255 ? 21.391 28.062 14.492 1 98.06 255 LYS B C 1
ATOM 6244 O O . LYS B 1 255 ? 21.859 27.172 13.781 1 98.06 255 LYS B O 1
ATOM 6249 N N . GLU B 1 256 ? 21.375 28.031 15.773 1 98.19 256 GLU B N 1
ATOM 6250 C CA . GLU B 1 256 ? 21.875 26.859 16.469 1 98.19 256 GLU B CA 1
ATOM 6251 C C . GLU B 1 256 ? 21.078 25.609 16.109 1 98.19 256 GLU B C 1
ATOM 6253 O O . GLU B 1 256 ? 21.656 24.562 15.828 1 98.19 256 GLU B O 1
ATOM 6258 N N . LEU B 1 257 ? 19.797 25.703 16.141 1 98.5 257 LEU B N 1
ATOM 6259 C CA . LEU B 1 257 ? 18.922 24.594 15.789 1 98.5 257 LEU B CA 1
ATOM 6260 C C . LEU B 1 257 ? 19.219 24.109 14.375 1 98.5 257 LEU B C 1
ATOM 6262 O O . LEU B 1 257 ? 19.375 22.906 14.148 1 98.5 257 LEU B O 1
ATOM 6266 N N . LEU B 1 258 ? 19.344 25 13.453 1 98.69 258 LEU B N 1
ATOM 6267 C CA . LEU B 1 258 ? 19.516 24.641 12.047 1 98.69 258 LEU B CA 1
ATOM 6268 C C . LEU B 1 258 ? 20.922 24.078 11.812 1 98.69 258 LEU B C 1
ATOM 6270 O O . LEU B 1 258 ? 21.109 23.203 10.969 1 98.69 258 LEU B O 1
ATOM 6274 N N . ASP B 1 259 ? 21.906 24.625 12.5 1 98.75 259 ASP B N 1
ATOM 6275 C CA . ASP B 1 259 ? 23.25 24.078 12.406 1 98.75 259 ASP B CA 1
ATOM 6276 C C . ASP B 1 259 ? 23.281 22.625 12.906 1 98.75 259 ASP B C 1
ATOM 6278 O O . ASP B 1 259 ? 23.906 21.766 12.273 1 98.75 259 ASP B O 1
ATOM 6282 N N . ASN B 1 260 ? 22.688 22.438 14.047 1 98.62 260 ASN B N 1
ATOM 6283 C CA . ASN B 1 260 ? 22.609 21.078 14.586 1 98.62 260 ASN B CA 1
ATOM 6284 C C . ASN B 1 260 ? 21.844 20.156 13.656 1 98.62 260 ASN B C 1
ATOM 6286 O O . ASN B 1 260 ? 22.234 19 13.469 1 98.62 260 ASN B O 1
ATOM 6290 N N . ALA B 1 261 ? 20.766 20.641 13.133 1 98.81 261 ALA B N 1
ATOM 6291 C CA . ALA B 1 261 ? 19.969 19.859 12.188 1 98.81 261 ALA B CA 1
ATOM 6292 C C . ALA B 1 261 ? 20.781 19.469 10.961 1 98.81 261 ALA B C 1
ATOM 6294 O O . ALA B 1 261 ? 20.734 18.328 10.508 1 98.81 261 ALA B O 1
ATOM 6295 N N . GLU B 1 262 ? 21.484 20.438 10.445 1 98.75 262 GLU B N 1
ATOM 6296 C CA . GLU B 1 262 ? 22.312 20.188 9.273 1 98.75 262 GLU B CA 1
ATOM 6297 C C . GLU B 1 262 ? 23.359 19.109 9.562 1 98.75 262 GLU B C 1
ATOM 6299 O O . GLU B 1 262 ? 23.562 18.203 8.75 1 98.75 262 GLU B O 1
ATOM 6304 N N . ARG B 1 263 ? 24.016 19.25 10.68 1 98.44 263 ARG B N 1
ATOM 6305 C CA . ARG B 1 263 ? 25 18.25 11.086 1 98.44 263 ARG B CA 1
ATOM 6306 C C . ARG B 1 263 ? 24.359 16.875 11.203 1 98.44 263 ARG B C 1
ATOM 6308 O O . ARG B 1 263 ? 24.953 15.875 10.781 1 98.44 263 ARG B O 1
ATOM 6315 N N . SER B 1 264 ? 23.219 16.859 11.82 1 98.25 264 SER B N 1
ATOM 6316 C CA . SER B 1 264 ? 22.516 15.594 12.016 1 98.25 264 SER B CA 1
ATOM 6317 C C . SER B 1 264 ? 22.109 14.977 10.68 1 98.25 264 SER B C 1
ATOM 6319 O O . SER B 1 264 ? 22.203 13.758 10.492 1 98.25 264 SER B O 1
ATOM 6321 N N . LEU B 1 265 ? 21.609 15.789 9.766 1 98.69 265 LEU B N 1
ATOM 6322 C CA . LEU B 1 265 ? 21.219 15.328 8.438 1 98.69 265 LEU B CA 1
ATOM 6323 C C . LEU B 1 265 ? 22.422 14.734 7.707 1 98.69 265 LEU B C 1
ATOM 6325 O O . LEU B 1 265 ? 22.328 13.648 7.117 1 98.69 265 LEU B O 1
ATOM 6329 N N . LYS B 1 266 ? 23.531 15.398 7.781 1 98.31 266 LYS B N 1
ATOM 6330 C CA . LYS B 1 266 ? 24.75 14.922 7.129 1 98.31 266 LYS B CA 1
ATOM 6331 C C . LYS B 1 266 ? 25.219 13.609 7.742 1 98.31 266 LYS B C 1
ATOM 6333 O O . LYS B 1 266 ? 25.609 12.688 7.023 1 98.31 266 LYS B O 1
ATOM 6338 N N . SER B 1 267 ? 25.188 13.586 9.008 1 97.88 267 SER B N 1
ATOM 6339 C CA . SER B 1 267 ? 25.609 12.375 9.711 1 97.88 267 SER B CA 1
ATOM 6340 C C . SER B 1 267 ? 24.719 11.195 9.359 1 97.88 267 SER B C 1
ATOM 6342 O O . SER B 1 267 ? 25.203 10.086 9.117 1 97.88 267 SER B O 1
ATOM 6344 N N . ALA B 1 268 ? 23.422 11.414 9.43 1 97.88 268 ALA B N 1
ATOM 6345 C CA . ALA B 1 268 ? 22.469 10.359 9.086 1 97.88 268 ALA B CA 1
ATOM 6346 C C . ALA B 1 268 ? 22.672 9.891 7.648 1 97.88 268 ALA B C 1
ATOM 6348 O O . ALA B 1 268 ? 22.672 8.688 7.379 1 97.88 268 ALA B O 1
ATOM 6349 N N . ALA B 1 269 ? 22.844 10.836 6.781 1 97.69 269 ALA B N 1
ATOM 6350 C CA . ALA B 1 269 ? 23.062 10.516 5.375 1 97.69 269 ALA B CA 1
ATOM 6351 C C . ALA B 1 269 ? 24.328 9.68 5.203 1 97.69 269 ALA B C 1
ATOM 6353 O O . ALA B 1 269 ? 24.344 8.719 4.426 1 97.69 269 ALA B O 1
ATOM 6354 N N . ALA B 1 270 ? 25.359 10.031 5.871 1 97.25 270 ALA B N 1
ATOM 6355 C CA . ALA B 1 270 ? 26.625 9.297 5.805 1 97.25 270 ALA B CA 1
ATOM 6356 C C . ALA B 1 270 ? 26.469 7.879 6.344 1 97.25 270 ALA B C 1
ATOM 6358 O O . ALA B 1 270 ? 26.953 6.922 5.742 1 97.25 270 ALA B O 1
ATOM 6359 N N . ARG B 1 271 ? 25.812 7.773 7.449 1 96.62 271 ARG B N 1
ATOM 6360 C CA . ARG B 1 271 ? 25.594 6.457 8.039 1 96.62 271 ARG B CA 1
ATOM 6361 C C . ARG B 1 271 ? 24.844 5.547 7.078 1 96.62 271 ARG B C 1
ATOM 6363 O O . ARG B 1 271 ? 25.156 4.359 6.961 1 96.62 271 ARG B O 1
ATOM 6370 N N . LEU B 1 272 ? 23.938 6.129 6.375 1 96 272 LEU B N 1
ATOM 6371 C CA . LEU B 1 272 ? 23.047 5.355 5.508 1 96 272 LEU B CA 1
ATOM 6372 C C . LEU B 1 272 ? 23.594 5.305 4.082 1 96 272 LEU B C 1
ATOM 6374 O O . LEU B 1 272 ? 22.938 4.773 3.182 1 96 272 LEU B O 1
ATOM 6378 N N . ARG B 1 273 ? 24.703 5.898 3.83 1 93.19 273 ARG B N 1
ATOM 6379 C CA . ARG B 1 273 ? 25.406 5.906 2.547 1 93.19 273 ARG B CA 1
ATOM 6380 C C . ARG B 1 273 ? 24.531 6.516 1.453 1 93.19 273 ARG B C 1
ATOM 6382 O O . ARG B 1 273 ? 24.391 5.934 0.376 1 93.19 273 ARG B O 1
ATOM 6389 N N . VAL B 1 274 ? 23.938 7.613 1.785 1 93.56 274 VAL B N 1
ATOM 6390 C CA . VAL B 1 274 ? 23.125 8.359 0.831 1 93.56 274 VAL B CA 1
ATOM 6391 C C . VAL B 1 274 ? 23.781 9.719 0.556 1 93.56 274 VAL B C 1
ATOM 6393 O O . VAL B 1 274 ? 23.703 10.625 1.385 1 93.56 274 VAL B O 1
ATOM 6396 N N . PRO B 1 275 ? 24.375 9.859 -0.596 1 94.69 275 PRO B N 1
ATOM 6397 C CA . PRO B 1 275 ? 24.859 11.203 -0.925 1 94.69 275 PRO B CA 1
ATOM 6398 C C . PRO B 1 275 ? 23.734 12.234 -1.003 1 94.69 275 PRO B C 1
ATOM 6400 O O . PRO B 1 275 ? 22.703 11.984 -1.652 1 94.69 275 PRO B O 1
ATOM 6403 N N . VAL B 1 276 ? 23.906 13.352 -0.35 1 97.75 276 VAL B N 1
ATOM 6404 C CA . VAL B 1 276 ? 22.828 14.336 -0.296 1 97.75 276 VAL B CA 1
ATOM 6405 C C . VAL B 1 276 ? 23.375 15.727 -0.616 1 97.75 276 VAL B C 1
ATOM 6407 O O . VAL B 1 276 ? 24.578 15.977 -0.456 1 97.75 276 VAL B O 1
ATOM 6410 N N . GLU B 1 277 ? 22.547 16.547 -1.17 1 98.38 277 GLU B N 1
ATOM 6411 C CA . GLU B 1 277 ? 22.734 18 -1.244 1 98.38 277 GLU B CA 1
ATOM 6412 C C . GLU B 1 277 ? 21.969 18.719 -0.142 1 98.38 277 GLU B C 1
ATOM 6414 O O . GLU B 1 277 ? 20.781 18.438 0.078 1 98.38 277 GLU B O 1
ATOM 6419 N N . ILE B 1 278 ? 22.688 19.594 0.537 1 98.44 278 ILE B N 1
ATOM 6420 C CA . ILE B 1 278 ? 22.062 20.328 1.636 1 98.44 278 ILE B CA 1
ATOM 6421 C C . ILE B 1 278 ? 21.469 21.641 1.116 1 98.44 278 ILE B C 1
ATOM 6423 O O . ILE B 1 278 ? 22.141 22.375 0.383 1 98.44 278 ILE B O 1
ATOM 6427 N N . ILE B 1 279 ? 20.25 21.906 1.486 1 97.75 279 ILE B N 1
ATOM 6428 C CA . ILE B 1 279 ? 19.578 23.156 1.176 1 97.75 279 ILE B CA 1
ATOM 6429 C C . ILE B 1 279 ? 19.312 23.938 2.465 1 97.75 279 ILE B C 1
ATOM 6431 O O . ILE B 1 279 ? 18.562 23.484 3.33 1 97.75 279 ILE B O 1
ATOM 6435 N N . ARG B 1 280 ? 19.906 25.094 2.514 1 97.81 280 ARG B N 1
ATOM 6436 C CA . ARG B 1 280 ? 19.75 25.953 3.691 1 97.81 280 ARG B CA 1
ATOM 6437 C C . ARG B 1 280 ? 18.828 27.125 3.393 1 97.81 280 ARG B C 1
ATOM 6439 O O . ARG B 1 280 ? 19 27.812 2.385 1 97.81 280 ARG B O 1
ATOM 6446 N N . LYS B 1 281 ? 17.812 27.328 4.211 1 96.31 281 LYS B N 1
ATOM 6447 C CA . LYS B 1 281 ? 16.906 28.469 4.203 1 96.31 281 LYS B CA 1
ATOM 6448 C C . LYS B 1 281 ? 16.938 29.203 5.543 1 96.31 281 LYS B C 1
ATOM 6450 O O . LYS B 1 281 ? 17.531 28.719 6.508 1 96.31 281 LYS B O 1
ATOM 6455 N N . PRO B 1 282 ? 16.312 30.391 5.641 1 96.25 282 PRO B N 1
ATOM 6456 C CA . PRO B 1 282 ? 16.344 31.141 6.895 1 96.25 282 PRO B CA 1
ATOM 6457 C C . PRO B 1 282 ? 15.695 30.391 8.055 1 96.25 282 PRO B C 1
ATOM 6459 O O . PRO B 1 282 ? 16.141 30.516 9.195 1 96.25 282 PRO B O 1
ATOM 6462 N N . ARG B 1 283 ? 14.703 29.562 7.777 1 98 283 ARG B N 1
ATOM 6463 C CA . ARG B 1 283 ? 13.969 28.891 8.852 1 98 283 ARG B CA 1
ATOM 6464 C C . ARG B 1 283 ? 13.891 27.391 8.617 1 98 283 ARG B C 1
ATOM 6466 O O . ARG B 1 283 ? 13.023 26.719 9.172 1 98 283 ARG B O 1
ATOM 6473 N N . ALA B 1 284 ? 14.766 26.844 7.746 1 98.19 284 ALA B N 1
ATOM 6474 C CA . ALA B 1 284 ? 14.734 25.422 7.465 1 98.19 284 ALA B CA 1
ATOM 6475 C C . ALA B 1 284 ? 16.062 24.938 6.879 1 98.19 284 ALA B C 1
ATOM 6477 O O . ALA B 1 284 ? 16.844 25.75 6.355 1 98.19 284 ALA B O 1
ATOM 6478 N N . VAL B 1 285 ? 16.266 23.703 7.02 1 98.69 285 VAL B N 1
ATOM 6479 C CA . VAL B 1 285 ? 17.391 23.047 6.355 1 98.69 285 VAL B CA 1
ATOM 6480 C C . VAL B 1 285 ? 16.969 21.656 5.875 1 98.69 285 VAL B C 1
ATOM 6482 O O . VAL B 1 285 ? 16.203 20.969 6.559 1 98.69 285 VAL B O 1
ATOM 6485 N N . GLY B 1 286 ? 17.344 21.312 4.676 1 98.19 286 GLY B N 1
ATOM 6486 C CA . GLY B 1 286 ? 16.922 20.047 4.102 1 98.19 286 GLY B CA 1
ATOM 6487 C C . GLY B 1 286 ? 18.062 19.281 3.443 1 98.19 286 GLY B C 1
ATOM 6488 O O . GLY B 1 286 ? 19.094 19.859 3.119 1 98.19 286 GLY B O 1
ATOM 6489 N N . ALA B 1 287 ? 17.969 18.016 3.367 1 98.5 287 ALA B N 1
ATOM 6490 C CA . ALA B 1 287 ? 18.844 17.109 2.641 1 98.5 287 ALA B CA 1
ATOM 6491 C C . ALA B 1 287 ? 18.125 16.453 1.471 1 98.5 287 ALA B C 1
ATOM 6493 O O . ALA B 1 287 ? 17.094 15.789 1.659 1 98.5 287 ALA B O 1
ATOM 6494 N N . VAL B 1 288 ? 18.656 16.625 0.317 1 97.44 288 VAL B N 1
ATOM 6495 C CA . VAL B 1 288 ? 18.094 16.047 -0.897 1 97.44 288 VAL B CA 1
ATOM 6496 C C . VAL B 1 288 ? 19.031 14.984 -1.462 1 97.44 288 VAL B C 1
ATOM 6498 O O . VAL B 1 288 ? 20.172 15.297 -1.844 1 97.44 288 VAL B O 1
ATOM 6501 N N . PRO B 1 289 ? 18.547 13.766 -1.496 1 93.88 289 PRO B N 1
ATOM 6502 C CA . PRO B 1 289 ? 19.406 12.719 -2.068 1 93.88 289 PRO B CA 1
ATOM 6503 C C . PRO B 1 289 ? 19.812 13.016 -3.508 1 93.88 289 PRO B C 1
ATOM 6505 O O . PRO B 1 289 ? 19 13.508 -4.297 1 93.88 289 PRO B O 1
ATOM 6508 N N . LYS B 1 290 ? 21.047 12.773 -3.854 1 93.31 290 LYS B N 1
ATOM 6509 C CA . LYS B 1 290 ? 21.547 12.961 -5.211 1 93.31 290 LYS B CA 1
ATOM 6510 C C . LYS B 1 290 ? 21.109 11.812 -6.121 1 93.31 290 LYS B C 1
ATOM 6512 O O . LYS B 1 290 ? 20.953 12 -7.328 1 93.31 290 LYS B O 1
ATOM 6517 N N . ASP B 1 291 ? 20.938 10.664 -5.504 1 84.12 291 ASP B N 1
ATOM 6518 C CA . ASP B 1 291 ? 20.469 9.469 -6.195 1 84.12 291 ASP B CA 1
ATOM 6519 C C . ASP B 1 291 ? 19.141 8.977 -5.605 1 84.12 291 ASP B C 1
ATOM 6521 O O . ASP B 1 291 ? 18.828 9.258 -4.449 1 84.12 291 ASP B O 1
ATOM 6525 N N . PRO B 1 292 ? 18.469 8.266 -6.473 1 80.75 292 PRO B N 1
ATOM 6526 C CA . PRO B 1 292 ? 17.219 7.727 -5.941 1 80.75 292 PRO B CA 1
ATOM 6527 C C . PRO B 1 292 ? 17.438 6.824 -4.727 1 80.75 292 PRO B C 1
ATOM 6529 O O . PRO B 1 292 ? 18.406 6.062 -4.68 1 80.75 292 PRO B O 1
ATOM 6532 N N . THR B 1 293 ? 16.547 6.961 -3.826 1 84.69 293 THR B N 1
ATOM 6533 C CA . THR B 1 293 ? 16.547 6.125 -2.633 1 84.69 293 THR B CA 1
ATOM 6534 C C . THR B 1 293 ? 15.133 5.688 -2.268 1 84.69 293 THR B C 1
ATOM 6536 O O . THR B 1 293 ? 14.18 6.023 -2.969 1 84.69 293 THR B O 1
ATOM 6539 N N . ILE B 1 294 ? 14.984 4.832 -1.223 1 83.06 294 ILE B N 1
ATOM 6540 C CA . ILE B 1 294 ? 13.68 4.289 -0.863 1 83.06 294 ILE B CA 1
ATOM 6541 C C . ILE B 1 294 ? 13.086 5.098 0.29 1 83.06 294 ILE B C 1
ATOM 6543 O O . ILE B 1 294 ? 13.812 5.762 1.03 1 83.06 294 ILE B O 1
ATOM 6547 N N . TYR B 1 295 ? 11.82 5.07 0.453 1 85.44 295 TYR B N 1
ATOM 6548 C CA . TYR B 1 295 ? 11.07 5.809 1.466 1 85.44 295 TYR B CA 1
ATOM 6549 C C . TYR B 1 295 ? 11.602 5.508 2.861 1 85.44 295 TYR B C 1
ATOM 6551 O O . TYR B 1 295 ? 11.695 6.406 3.703 1 85.44 295 TYR B O 1
ATOM 6559 N N . GLU B 1 296 ? 11.945 4.211 3.117 1 88.44 296 GLU B N 1
ATOM 6560 C CA . GLU B 1 296 ? 12.375 3.748 4.434 1 88.44 296 GLU B CA 1
ATOM 6561 C C . GLU B 1 296 ? 13.672 4.43 4.863 1 88.44 296 GLU B C 1
ATOM 6563 O O . GLU B 1 296 ? 13.867 4.711 6.047 1 88.44 296 GLU B O 1
ATOM 6568 N N . VAL B 1 297 ? 14.523 4.703 3.959 1 91 297 VAL B N 1
ATOM 6569 C CA . VAL B 1 297 ? 15.805 5.336 4.254 1 91 297 VAL B CA 1
ATOM 6570 C C . VAL B 1 297 ? 15.578 6.789 4.664 1 91 297 VAL B C 1
ATOM 6572 O O . VAL B 1 297 ? 16.172 7.266 5.637 1 91 297 VAL B O 1
ATOM 6575 N N . LEU B 1 298 ? 14.742 7.48 3.904 1 92.5 298 LEU B N 1
ATOM 6576 C CA . LEU B 1 298 ? 14.422 8.867 4.238 1 92.5 298 LEU B CA 1
ATOM 6577 C C . LEU B 1 298 ? 13.688 8.945 5.574 1 92.5 298 LEU B C 1
ATOM 6579 O O . LEU B 1 298 ? 13.891 9.891 6.34 1 92.5 298 LEU B O 1
ATOM 6583 N N . GLU B 1 299 ? 12.812 7.922 5.793 1 92.25 299 GLU B N 1
ATOM 6584 C CA . GLU B 1 299 ? 12.133 7.844 7.086 1 92.25 299 GLU B CA 1
ATOM 6585 C C . GLU B 1 299 ? 13.141 7.676 8.227 1 92.25 299 GLU B C 1
ATOM 6587 O O . GLU B 1 299 ? 13.008 8.32 9.266 1 92.25 299 GLU B O 1
ATOM 6592 N N . GLU B 1 300 ? 14.117 6.828 8.047 1 94.25 300 GLU B N 1
ATOM 6593 C CA . GLU B 1 300 ? 15.188 6.617 9.016 1 94.25 300 GLU B CA 1
ATOM 6594 C C . GLU B 1 300 ? 15.945 7.914 9.289 1 94.25 300 GLU B C 1
ATOM 6596 O O . GLU B 1 300 ? 16.281 8.203 10.438 1 94.25 300 GLU B O 1
ATOM 6601 N N . MET B 1 301 ? 16.219 8.656 8.273 1 96.38 301 MET B N 1
ATOM 6602 C CA . MET B 1 301 ? 16.922 9.93 8.43 1 96.38 301 MET B CA 1
ATOM 6603 C C . MET B 1 301 ? 16.094 10.914 9.258 1 96.38 301 MET B C 1
ATOM 6605 O O . MET B 1 301 ? 16.625 11.539 10.18 1 96.38 301 MET B O 1
ATOM 6609 N N . ALA B 1 302 ? 14.836 11.039 8.883 1 96 302 ALA B N 1
ATOM 6610 C CA . ALA B 1 302 ? 13.961 11.961 9.602 1 96 302 ALA B CA 1
ATOM 6611 C C . ALA B 1 302 ? 13.883 11.609 11.078 1 96 302 ALA B C 1
ATOM 6613 O O . ALA B 1 302 ? 13.984 12.492 11.938 1 96 302 ALA B O 1
ATOM 6614 N N . LEU B 1 303 ? 13.711 10.359 11.398 1 95.25 303 LEU B N 1
ATOM 6615 C CA . LEU B 1 303 ? 13.609 9.922 12.781 1 95.25 303 LEU B CA 1
ATOM 6616 C C . LEU B 1 303 ? 14.93 10.141 13.516 1 95.25 303 LEU B C 1
ATOM 6618 O O . LEU B 1 303 ? 14.93 10.516 14.695 1 95.25 303 LEU B O 1
ATOM 6622 N N . THR B 1 304 ? 16.031 9.898 12.867 1 96.5 304 THR B N 1
ATOM 6623 C CA . THR B 1 304 ? 17.344 10.133 13.453 1 96.5 304 THR B CA 1
ATOM 6624 C C . THR B 1 304 ? 17.5 11.594 13.875 1 96.5 304 THR B C 1
ATOM 6626 O O . THR B 1 304 ? 17.938 11.875 14.992 1 96.5 304 THR B O 1
ATOM 6629 N N . VAL B 1 305 ? 17.125 12.422 13 1 97.56 305 VAL B N 1
ATOM 6630 C CA . VAL B 1 305 ? 17.266 13.852 13.258 1 97.56 305 VAL B CA 1
ATOM 6631 C C . VAL B 1 305 ? 16.328 14.258 14.398 1 97.56 305 VAL B C 1
ATOM 6633 O O . VAL B 1 305 ? 16.703 15.062 15.258 1 97.56 305 VAL B O 1
ATOM 6636 N N . GLN B 1 306 ? 15.156 13.727 14.398 1 96.25 306 GLN B N 1
ATOM 6637 C CA . GLN B 1 306 ? 14.211 14.023 15.477 1 96.25 306 GLN B CA 1
ATOM 6638 C C . GLN B 1 306 ? 14.797 13.656 16.828 1 96.25 306 GLN B C 1
ATOM 6640 O O . GLN B 1 306 ? 14.695 14.422 17.797 1 96.25 306 GLN B O 1
ATOM 6645 N N . VAL B 1 307 ? 15.391 12.508 16.906 1 95.81 307 VAL B N 1
ATOM 6646 C CA . VAL B 1 307 ? 15.945 12.016 18.156 1 95.81 307 VAL B CA 1
ATOM 6647 C C . VAL B 1 307 ? 17.141 12.883 18.562 1 95.81 307 VAL B C 1
ATOM 6649 O O . VAL B 1 307 ? 17.281 13.234 19.734 1 95.81 307 VAL B O 1
ATOM 6652 N N . GLN B 1 308 ? 17.922 13.25 17.656 1 96.62 308 GLN B N 1
ATOM 6653 C CA . GLN B 1 308 ? 19.141 14 17.953 1 96.62 308 GLN B CA 1
ATOM 6654 C C . GLN B 1 308 ? 18.828 15.438 18.359 1 96.62 308 GLN B C 1
ATOM 6656 O O . GLN B 1 308 ? 19.594 16.062 19.109 1 96.62 308 GLN B O 1
ATOM 6661 N N . LEU B 1 309 ? 17.688 15.938 17.859 1 97.25 309 LEU B N 1
ATOM 6662 C CA . LEU B 1 309 ? 17.328 17.328 18.141 1 97.25 309 LEU B CA 1
ATOM 6663 C C . LEU B 1 309 ? 16.328 17.406 19.281 1 97.25 309 LEU B C 1
ATOM 6665 O O . LEU B 1 309 ? 15.766 18.469 19.547 1 97.25 309 LEU B O 1
ATOM 6669 N N . MET B 1 310 ? 16.094 16.375 20.016 1 93.56 310 MET B N 1
ATOM 6670 C CA . MET B 1 310 ? 15.031 16.25 21 1 93.56 310 MET B CA 1
ATOM 6671 C C . MET B 1 310 ? 15.18 17.312 22.094 1 93.56 310 MET B C 1
ATOM 6673 O O . MET B 1 310 ? 14.195 17.734 22.688 1 93.56 310 MET B O 1
ATOM 6677 N N . HIS B 1 311 ? 16.406 17.844 22.312 1 93.5 311 HIS B N 1
ATOM 6678 C CA . HIS B 1 311 ? 16.656 18.766 23.406 1 93.5 311 HIS B CA 1
ATOM 6679 C C . HIS B 1 311 ? 16.844 20.188 22.875 1 93.5 311 HIS B C 1
ATOM 6681 O O . HIS B 1 311 ? 17.344 21.062 23.609 1 93.5 311 HIS B O 1
ATOM 6687 N N . SER B 1 312 ? 16.438 20.391 21.719 1 95.19 312 SER B N 1
ATOM 6688 C CA . SER B 1 312 ? 16.547 21.734 21.156 1 95.19 312 SER B CA 1
ATOM 6689 C C . SER B 1 312 ? 15.664 22.719 21.922 1 95.19 312 SER B C 1
ATOM 6691 O O . SER B 1 312 ? 14.594 22.359 22.422 1 95.19 312 SER B O 1
ATOM 6693 N N . ALA B 1 313 ? 16.094 23.922 21.953 1 94.56 313 ALA B N 1
ATOM 6694 C CA . ALA B 1 313 ? 15.383 24.984 22.672 1 94.56 313 ALA B CA 1
ATOM 6695 C C . ALA B 1 313 ? 14.102 25.391 21.953 1 94.56 313 ALA B C 1
ATOM 6697 O O . ALA B 1 313 ? 13.117 25.766 22.578 1 94.56 313 ALA B O 1
ATOM 6698 N N . LEU B 1 314 ? 14.133 25.359 20.688 1 97.44 314 LEU B N 1
ATOM 6699 C CA . LEU B 1 314 ? 12.992 25.781 19.875 1 97.44 314 LEU B CA 1
ATOM 6700 C C . LEU B 1 314 ? 12.219 24.578 19.375 1 97.44 314 LEU B C 1
ATOM 6702 O O . LEU B 1 314 ? 12.797 23.516 19.109 1 97.44 314 LEU B O 1
ATOM 6706 N N . PRO B 1 315 ? 10.891 24.75 19.266 1 96.69 315 PRO B N 1
ATOM 6707 C CA . PRO B 1 315 ? 10.148 23.703 18.562 1 96.69 315 PRO B CA 1
ATOM 6708 C C . PRO B 1 315 ? 10.617 23.516 17.125 1 96.69 315 PRO B C 1
ATOM 6710 O O . PRO B 1 315 ? 11.078 24.469 16.484 1 96.69 315 PRO B O 1
ATOM 6713 N N . PHE B 1 316 ? 10.523 22.344 16.594 1 97.69 316 PHE B N 1
ATOM 6714 C CA . PHE B 1 316 ? 10.938 22.031 15.234 1 97.69 316 PHE B CA 1
ATOM 6715 C C . PHE B 1 316 ? 10.117 20.891 14.664 1 97.69 316 PHE B C 1
ATOM 6717 O O . PHE B 1 316 ? 9.336 20.266 15.383 1 97.69 316 PHE B O 1
ATOM 6724 N N . CYS B 1 317 ? 10.203 20.672 13.406 1 96.75 317 CYS B N 1
ATOM 6725 C CA . CYS B 1 317 ? 9.625 19.531 12.711 1 96.75 317 CYS B CA 1
ATOM 6726 C C . CYS B 1 317 ? 10.633 18.922 11.734 1 96.75 317 CYS B C 1
ATOM 6728 O O . CYS B 1 317 ? 11.109 19.609 10.828 1 96.75 317 CYS B O 1
ATOM 6730 N N . ALA B 1 318 ? 10.992 17.75 12 1 97 318 ALA B N 1
ATOM 6731 C CA . ALA B 1 318 ? 11.773 16.953 11.055 1 97 318 ALA B CA 1
ATOM 6732 C C . ALA B 1 318 ? 10.906 15.914 10.359 1 97 318 ALA B C 1
ATOM 6734 O O . ALA B 1 318 ? 10.289 15.07 11.023 1 97 318 ALA B O 1
ATOM 6735 N N . PHE B 1 319 ? 10.859 15.945 9.102 1 93.81 319 PHE B N 1
ATOM 6736 C CA . PHE B 1 319 ? 9.891 15.055 8.469 1 93.81 319 PHE B CA 1
ATOM 6737 C C . PHE B 1 319 ? 10.414 14.555 7.133 1 93.81 319 PHE B C 1
ATOM 6739 O O . PHE B 1 319 ? 11.32 15.148 6.551 1 93.81 319 PHE B O 1
ATOM 6746 N N . ASN B 1 320 ? 9.914 13.445 6.691 1 92.31 320 ASN B N 1
ATOM 6747 C CA . ASN B 1 320 ? 10.141 12.852 5.379 1 92.31 320 ASN B CA 1
ATOM 6748 C C . ASN B 1 320 ? 9.203 13.438 4.332 1 92.31 320 ASN B C 1
ATOM 6750 O O . ASN B 1 320 ? 8.008 13.148 4.336 1 92.31 320 ASN B O 1
ATOM 6754 N N . GLY B 1 321 ? 9.773 14.18 3.361 1 86 321 GLY B N 1
ATOM 6755 C CA . GLY B 1 321 ? 8.969 14.812 2.328 1 86 321 GLY B CA 1
ATOM 6756 C C . GLY B 1 321 ? 8.711 13.906 1.136 1 86 321 GLY B C 1
ATOM 6757 O O . GLY B 1 321 ? 8.109 14.328 0.149 1 86 321 GLY B O 1
ATOM 6758 N N . GLY B 1 322 ? 9.148 12.633 1.244 1 82.31 322 GLY B N 1
ATOM 6759 C CA . GLY B 1 322 ? 8.992 11.695 0.142 1 82.31 322 GLY B CA 1
ATOM 6760 C C . GLY B 1 322 ? 10.219 11.602 -0.742 1 82.31 322 GLY B C 1
ATOM 6761 O O . GLY B 1 322 ? 10.617 10.516 -1.155 1 82.31 322 GLY B O 1
ATOM 6762 N N . ASN B 1 323 ? 10.789 12.805 -1.032 1 86.5 323 ASN B N 1
ATOM 6763 C CA . ASN B 1 323 ? 11.992 12.844 -1.859 1 86.5 323 ASN B CA 1
ATOM 6764 C C . ASN B 1 323 ? 13.141 13.539 -1.143 1 86.5 323 ASN B C 1
ATOM 6766 O O . ASN B 1 323 ? 14.234 13.664 -1.696 1 86.5 323 ASN B O 1
ATOM 6770 N N . ASP B 1 324 ? 12.859 13.977 -0.034 1 93.19 324 ASP B N 1
ATOM 6771 C CA . ASP B 1 324 ? 13.836 14.719 0.771 1 93.19 324 ASP B CA 1
ATOM 6772 C C . ASP B 1 324 ? 13.469 14.672 2.252 1 93.19 324 ASP B C 1
ATOM 6774 O O . ASP B 1 324 ? 12.438 14.102 2.625 1 93.19 324 ASP B O 1
ATOM 6778 N N . VAL B 1 325 ? 14.391 15.148 3.053 1 96.44 325 VAL B N 1
ATOM 6779 C CA . VAL B 1 325 ? 14.133 15.305 4.48 1 96.44 325 VAL B CA 1
ATOM 6780 C C . VAL B 1 325 ? 14.43 16.734 4.906 1 96.44 325 VAL B C 1
ATOM 6782 O O . VAL B 1 325 ? 15.516 17.25 4.652 1 96.44 325 VAL B O 1
ATOM 6785 N N . PHE B 1 326 ? 13.477 17.359 5.52 1 96.81 326 PHE B N 1
ATOM 6786 C CA . PHE B 1 326 ? 13.656 18.75 5.953 1 96.81 326 PHE B CA 1
ATOM 6787 C C . PHE B 1 326 ? 13.453 18.875 7.461 1 96.81 326 PHE B C 1
ATOM 6789 O O . PHE B 1 326 ? 12.75 18.062 8.062 1 96.81 326 PHE B O 1
ATOM 6796 N N . VAL B 1 327 ? 14.078 19.859 7.996 1 98.25 327 VAL B N 1
ATOM 6797 C CA . VAL B 1 327 ? 13.859 20.328 9.359 1 98.25 327 VAL B CA 1
ATOM 6798 C C . VAL B 1 327 ? 13.453 21.797 9.336 1 98.25 327 VAL B C 1
ATOM 6800 O O . VAL B 1 327 ? 14.195 22.656 8.844 1 98.25 327 VAL B O 1
ATOM 6803 N N . ASP B 1 328 ? 12.328 22.047 9.852 1 98 328 ASP B N 1
ATOM 6804 C CA . ASP B 1 328 ? 11.812 23.422 9.93 1 98 328 ASP B CA 1
ATOM 6805 C C . ASP B 1 328 ? 11.789 23.922 11.375 1 98 328 ASP B C 1
ATOM 6807 O O . ASP B 1 328 ? 11.523 23.141 12.297 1 98 328 ASP B O 1
ATOM 6811 N N . VAL B 1 329 ? 12.086 25.219 11.484 1 98.25 329 VAL B N 1
ATOM 6812 C CA . VAL B 1 329 ? 11.852 25.844 12.773 1 98.25 329 VAL B CA 1
ATOM 6813 C C . VAL B 1 329 ? 10.352 25.938 13.039 1 98.25 329 VAL B C 1
ATOM 6815 O O . VAL B 1 329 ? 9.594 26.406 12.195 1 98.25 329 VAL B O 1
ATOM 6818 N N . GLY B 1 330 ? 9.969 25.453 14.195 1 97.44 330 GLY B N 1
ATOM 6819 C CA . GLY B 1 330 ? 8.539 25.391 14.492 1 97.44 330 GLY B CA 1
ATOM 6820 C C . GLY B 1 330 ? 7.871 24.172 13.906 1 97.44 330 GLY B C 1
ATOM 6821 O O . GLY B 1 330 ? 8.539 23.266 13.414 1 97.44 330 GLY B O 1
ATOM 6822 N N . ASN B 1 331 ? 6.59 24.031 14.047 1 96.75 331 ASN B N 1
ATOM 6823 C CA . ASN B 1 331 ? 5.777 22.938 13.516 1 96.75 331 ASN B CA 1
ATOM 6824 C C . ASN B 1 331 ? 4.324 23.359 13.328 1 96.75 331 ASN B C 1
ATOM 6826 O O . ASN B 1 331 ? 3.955 24.5 13.648 1 96.75 331 ASN B O 1
ATOM 6830 N N . LYS B 1 332 ? 3.547 22.469 12.852 1 96.69 332 LYS B N 1
ATOM 6831 C CA . LYS B 1 332 ? 2.17 22.812 12.5 1 96.69 332 LYS B CA 1
ATOM 6832 C C . LYS B 1 332 ? 1.327 23.062 13.75 1 96.69 332 LYS B C 1
ATOM 6834 O O . LYS B 1 332 ? 0.328 23.781 13.695 1 96.69 332 LYS B O 1
ATOM 6839 N N . SER B 1 333 ? 1.639 22.453 14.859 1 95.38 333 SER B N 1
ATOM 6840 C CA . SER B 1 333 ? 0.921 22.734 16.094 1 95.38 333 SER B CA 1
ATOM 6841 C C . SER B 1 333 ? 1.073 24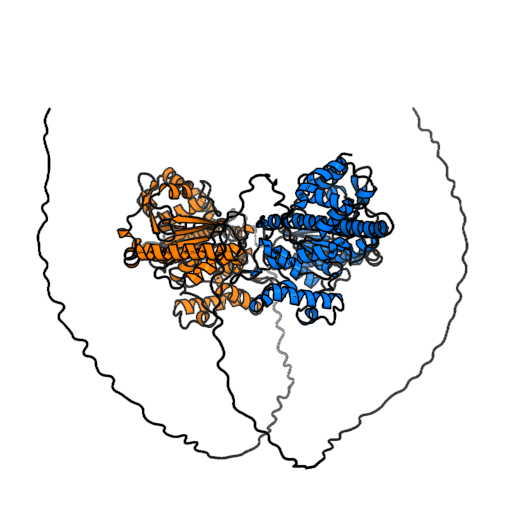.203 16.516 1 95.38 333 SER B C 1
ATOM 6843 O O . SER B 1 333 ? 0.093 24.859 16.875 1 95.38 333 SER B O 1
ATOM 6845 N N . VAL B 1 334 ? 2.27 24.703 16.438 1 97.31 334 VAL B N 1
ATOM 6846 C CA . VAL B 1 334 ? 2.553 26.094 16.734 1 97.31 334 VAL B CA 1
ATOM 6847 C C . VAL B 1 334 ? 1.802 27 15.758 1 97.31 334 VAL B C 1
ATOM 6849 O O . VAL B 1 334 ? 1.198 28 16.156 1 97.31 334 VAL B O 1
ATOM 6852 N N . GLY B 1 335 ? 1.872 26.609 14.523 1 97.44 335 GLY B N 1
ATOM 6853 C CA . GLY B 1 335 ? 1.195 27.375 13.492 1 97.44 335 GLY B CA 1
ATOM 6854 C C . GLY B 1 335 ? -0.308 27.438 13.688 1 97.44 335 GLY B C 1
ATOM 6855 O O . GLY B 1 335 ? -0.904 28.516 13.586 1 97.44 335 GLY B O 1
ATOM 6856 N N . LEU B 1 336 ? -0.931 26.344 13.992 1 97.19 336 LEU B N 1
ATOM 6857 C CA . LEU B 1 336 ? -2.379 26.281 14.156 1 97.19 336 LEU B CA 1
ATOM 6858 C C . LEU B 1 336 ? -2.824 27.062 15.383 1 97.19 336 LEU B C 1
ATOM 6860 O O . LEU B 1 336 ? -3.869 27.719 15.359 1 97.19 336 LEU B O 1
ATOM 6864 N N . ARG B 1 337 ? -2.086 26.969 16.422 1 96.81 337 ARG B N 1
ATOM 6865 C CA . ARG B 1 337 ? -2.4 27.75 17.609 1 96.81 337 ARG B CA 1
ATOM 6866 C C . ARG B 1 337 ? -2.367 29.25 17.312 1 96.81 337 ARG B C 1
ATOM 6868 O O . ARG B 1 337 ? -3.262 29.984 17.719 1 96.81 337 ARG B O 1
ATOM 6875 N N . ALA B 1 338 ? -1.34 29.672 16.625 1 98.19 338 ALA B N 1
ATOM 6876 C CA . ALA B 1 338 ? -1.211 31.078 16.25 1 98.19 338 ALA B CA 1
ATOM 6877 C C . ALA B 1 338 ? -2.344 31.516 15.32 1 98.19 338 ALA B C 1
ATOM 6879 O O . ALA B 1 338 ? -2.9 32.594 15.469 1 98.19 338 ALA B O 1
ATOM 6880 N N . LEU B 1 339 ? -2.604 30.641 14.375 1 98.31 339 LEU B N 1
ATOM 6881 C CA . LEU B 1 339 ? -3.656 30.938 13.406 1 98.31 339 LEU B CA 1
ATOM 6882 C C . LEU B 1 339 ? -5.012 31.031 14.094 1 98.31 339 LEU B C 1
ATOM 6884 O O . LEU B 1 339 ? -5.797 31.938 13.805 1 98.31 339 LEU B O 1
ATOM 6888 N N . MET B 1 340 ? -5.332 30.125 15 1 97.94 340 MET B N 1
ATOM 6889 C CA . MET B 1 340 ? -6.59 30.141 15.734 1 97.94 340 MET B CA 1
ATOM 6890 C C . MET B 1 340 ? -6.715 31.422 16.578 1 97.94 340 MET B C 1
ATOM 6892 O O . MET B 1 340 ? -7.781 32.031 16.625 1 97.94 340 MET B O 1
ATOM 6896 N N . LYS B 1 341 ? -5.684 31.812 17.188 1 97.75 341 LYS B N 1
ATOM 6897 C CA . LYS B 1 341 ? -5.695 33.062 17.969 1 97.75 341 LYS B CA 1
ATOM 6898 C C . LYS B 1 341 ? -5.914 34.25 17.078 1 97.75 341 LYS B C 1
ATOM 6900 O O . LYS B 1 341 ? -6.719 35.156 17.391 1 97.75 341 LYS B O 1
ATOM 6905 N N . PHE B 1 342 ? -5.203 34.312 15.969 1 98.19 342 PHE B N 1
ATOM 6906 C CA . PHE B 1 342 ? -5.301 35.406 15 1 98.19 342 PHE B CA 1
ATOM 6907 C C . PHE B 1 342 ? -6.73 35.531 14.492 1 98.19 342 PHE B C 1
ATOM 6909 O O . PHE B 1 342 ? -7.238 36.656 14.344 1 98.19 342 PHE B O 1
ATOM 6916 N N . LEU B 1 343 ? -7.371 34.375 14.234 1 98.06 343 LEU B N 1
ATOM 6917 C CA . LEU B 1 343 ? -8.711 34.375 13.656 1 98.06 343 LEU B CA 1
ATOM 6918 C C . LEU B 1 343 ? -9.773 34.281 14.75 1 98.06 343 LEU B C 1
ATOM 6920 O O . LEU B 1 343 ? -10.969 34.281 14.453 1 98.06 343 LEU B O 1
ATOM 6924 N N . ASN B 1 344 ? -9.367 34.25 16 1 97.62 344 ASN B N 1
ATOM 6925 C CA . ASN B 1 344 ? -10.266 34.125 17.156 1 97.62 344 ASN B CA 1
ATOM 6926 C C . ASN B 1 344 ? -11.164 32.906 17.047 1 97.62 344 ASN B C 1
ATOM 6928 O O . ASN B 1 344 ? -12.391 33.031 17.109 1 97.62 344 ASN B O 1
ATOM 6932 N N . LYS B 1 345 ? -10.555 31.828 16.797 1 97.56 345 LYS B N 1
ATOM 6933 C CA . LYS B 1 345 ? -11.25 30.547 16.719 1 97.56 345 LYS B CA 1
ATOM 6934 C C . LYS B 1 345 ? -10.805 29.594 17.812 1 97.56 345 LYS B C 1
ATOM 6936 O O . LYS B 1 345 ? -9.664 29.672 18.281 1 97.56 345 LYS B O 1
ATOM 6941 N N . ARG B 1 346 ? -11.688 28.672 18.266 1 95.12 346 ARG B N 1
ATOM 6942 C CA . ARG B 1 346 ? -11.422 27.719 19.328 1 95.12 346 ARG B CA 1
ATOM 6943 C C . ARG B 1 346 ? -11.023 26.359 18.766 1 95.12 346 ARG B C 1
ATOM 6945 O O . ARG B 1 346 ? -11.359 26.031 17.625 1 95.12 346 ARG B O 1
ATOM 6952 N N . CYS B 1 347 ? -10.414 25.562 19.547 1 92.88 347 CYS B N 1
ATOM 6953 C CA . CYS B 1 347 ? -9.984 24.219 19.172 1 92.88 347 CYS B CA 1
ATOM 6954 C C . CYS B 1 347 ? -11.18 23.344 18.797 1 92.88 347 CYS B C 1
ATOM 6956 O O . CYS B 1 347 ? -11.117 22.578 17.844 1 92.88 347 CYS B O 1
ATOM 6958 N N . SER B 1 348 ? -12.281 23.516 19.453 1 92.19 348 SER B N 1
ATOM 6959 C CA . SER B 1 348 ? -13.445 22.656 19.297 1 92.19 348 SER B CA 1
ATOM 6960 C C . SER B 1 348 ? -14.188 22.953 18 1 92.19 348 SER B C 1
ATOM 6962 O O . SER B 1 348 ? -15.039 22.172 17.562 1 92.19 348 SER B O 1
ATOM 6964 N N . GLU B 1 349 ? -13.859 24.016 17.359 1 96.62 349 GLU B N 1
ATOM 6965 C CA . GLU B 1 349 ? -14.523 24.391 16.109 1 96.62 349 GLU B CA 1
ATOM 6966 C C . GLU B 1 349 ? -13.539 24.375 14.938 1 96.62 349 GLU B C 1
ATOM 6968 O O . GLU B 1 349 ? -13.805 24.984 13.891 1 96.62 349 GLU B O 1
ATOM 6973 N N . THR B 1 350 ? -12.367 23.812 15.148 1 97.88 350 THR B N 1
ATOM 6974 C CA . THR B 1 350 ? -11.32 23.766 14.133 1 97.88 350 THR B CA 1
ATOM 6975 C C . THR B 1 350 ? -11.055 22.328 13.703 1 97.88 350 THR B C 1
ATOM 6977 O O . THR B 1 350 ? -11.047 21.406 14.531 1 97.88 350 THR B O 1
ATOM 6980 N N . LEU B 1 351 ? -10.891 22.125 12.398 1 98.38 351 LEU B N 1
ATOM 6981 C CA . LEU B 1 351 ? -10.609 20.828 11.797 1 98.38 351 LEU B CA 1
ATOM 6982 C C . LEU B 1 351 ? -9.375 20.906 10.898 1 98.38 351 LEU B C 1
ATOM 6984 O O . LEU B 1 351 ? -9.297 21.766 10.023 1 98.38 351 LEU B O 1
ATOM 6988 N N . HIS B 1 352 ? -8.398 20.047 11.164 1 98.38 352 HIS B N 1
ATOM 6989 C CA . HIS B 1 352 ? -7.246 19.969 10.266 1 98.38 352 HIS B CA 1
ATOM 6990 C C . HIS B 1 352 ? -7.305 18.703 9.414 1 98.38 352 HIS B C 1
ATOM 6992 O O . HIS B 1 352 ? -7.492 17.594 9.938 1 98.38 352 HIS B O 1
ATOM 6998 N N . VAL B 1 353 ? -7.137 18.844 8.094 1 98.12 353 VAL B N 1
ATOM 6999 C CA . VAL B 1 353 ? -7.129 17.719 7.156 1 98.12 353 VAL B CA 1
ATOM 7000 C C . VAL B 1 353 ? -5.703 17.469 6.66 1 98.12 353 VAL B C 1
ATOM 7002 O O . VAL B 1 353 ? -5.074 18.375 6.094 1 98.12 353 VAL B O 1
ATOM 7005 N N . GLY B 1 354 ? -5.203 16.328 6.867 1 96.06 354 GLY B N 1
ATOM 7006 C CA . GLY B 1 354 ? -3.855 15.984 6.445 1 96.06 354 GLY B CA 1
ATOM 7007 C C . GLY B 1 354 ? -3.682 14.508 6.156 1 96.06 354 GLY B C 1
ATOM 7008 O O . GLY B 1 354 ? -4.582 13.703 6.414 1 96.06 354 GLY B O 1
ATOM 7009 N N . ASP B 1 355 ? -2.451 14.133 5.609 1 91.31 355 ASP B N 1
ATOM 7010 C CA . ASP B 1 355 ? -2.221 12.742 5.223 1 91.31 355 ASP B CA 1
ATOM 7011 C C . ASP B 1 355 ? -1.079 12.125 6.031 1 91.31 355 ASP B C 1
ATOM 7013 O O . ASP B 1 355 ? -0.841 10.922 5.961 1 91.31 355 ASP B O 1
ATOM 7017 N N . ARG B 1 356 ? -0.383 12.898 6.781 1 90.88 356 ARG B N 1
ATOM 7018 C CA . ARG B 1 356 ? 0.799 12.398 7.473 1 90.88 356 ARG B CA 1
ATOM 7019 C C . ARG B 1 356 ? 0.673 12.578 8.977 1 90.88 356 ARG B C 1
ATOM 7021 O O . ARG B 1 356 ? 1.349 13.43 9.562 1 90.88 356 ARG B O 1
ATOM 7028 N N . PHE B 1 357 ? 0.014 11.68 9.664 1 91.69 357 PHE B N 1
ATOM 7029 C CA . PHE B 1 357 ? -0.244 11.812 11.094 1 91.69 357 PHE B CA 1
ATOM 7030 C C . PHE B 1 357 ? 0.573 10.805 11.891 1 91.69 357 PHE B C 1
ATOM 7032 O O . PHE B 1 357 ? 0.376 10.648 13.094 1 91.69 357 PHE B O 1
ATOM 7039 N N . THR B 1 358 ? 1.486 10.109 11.227 1 88.19 358 THR B N 1
ATOM 7040 C CA . THR B 1 358 ? 2.391 9.219 11.945 1 88.19 358 THR B CA 1
ATOM 7041 C C . THR B 1 358 ? 3.449 10.016 12.695 1 88.19 358 THR B C 1
ATOM 7043 O O . THR B 1 358 ? 3.52 11.234 12.57 1 88.19 358 THR B O 1
ATOM 7046 N N . VAL B 1 359 ? 4.273 9.328 13.414 1 79.31 359 VAL B N 1
ATOM 7047 C CA . VAL B 1 359 ? 5.262 9.953 14.289 1 79.31 359 VAL B CA 1
ATOM 7048 C C . VAL B 1 359 ? 6.207 10.82 13.461 1 79.31 359 VAL B C 1
ATOM 7050 O O . VAL B 1 359 ? 6.652 11.875 13.922 1 79.31 359 VAL B O 1
ATOM 7053 N N . SER B 1 360 ? 6.504 10.414 12.281 1 80.12 360 SER B N 1
ATOM 7054 C CA . SER B 1 360 ? 7.414 11.18 11.438 1 80.12 360 SER B CA 1
ATOM 7055 C C . SER B 1 360 ? 6.656 12.156 10.539 1 80.12 360 SER B C 1
ATOM 7057 O O . SER B 1 360 ? 7.254 12.812 9.688 1 80.12 360 SER B O 1
ATOM 7059 N N . GLY B 1 361 ? 5.363 12.211 10.75 1 87.19 361 GLY B N 1
ATOM 7060 C CA . GLY B 1 361 ? 4.578 13.094 9.906 1 87.19 361 GLY B CA 1
ATOM 7061 C C . GLY B 1 361 ? 4.465 14.5 10.461 1 87.19 361 GLY B C 1
ATOM 7062 O O . GLY B 1 361 ? 4.383 14.695 11.672 1 87.19 361 GLY B O 1
ATOM 7063 N N . ASN B 1 362 ? 4.406 15.461 9.57 1 91.44 362 ASN B N 1
ATOM 7064 C CA . ASN B 1 362 ? 4.367 16.859 10.008 1 91.44 362 ASN B CA 1
ATOM 7065 C C . ASN B 1 362 ? 2.967 17.266 10.445 1 91.44 362 ASN B C 1
ATOM 7067 O O . ASN B 1 362 ? 2.785 18.328 11.047 1 91.44 362 ASN B O 1
ATOM 7071 N N . ASP B 1 363 ? 1.948 16.406 10.242 1 93.19 363 ASP B N 1
ATOM 7072 C CA . ASP B 1 363 ? 0.597 16.719 10.695 1 93.19 363 ASP B CA 1
ATOM 7073 C C . ASP B 1 363 ? 0.358 16.203 12.117 1 93.19 363 ASP B C 1
ATOM 7075 O O . ASP B 1 363 ? -0.618 16.594 12.766 1 93.19 363 ASP B O 1
ATOM 7079 N N . MET B 1 364 ? 1.195 15.375 12.523 1 89.88 364 MET B N 1
ATOM 7080 C CA . MET B 1 364 ? 1.005 14.695 13.805 1 89.88 364 MET B CA 1
ATOM 7081 C C . MET B 1 364 ? 0.801 15.703 14.93 1 89.88 364 MET B C 1
ATOM 7083 O O . MET B 1 364 ? -0.066 15.523 15.789 1 89.88 364 MET B O 1
ATOM 7087 N N . ALA B 1 365 ? 1.522 16.734 14.898 1 89.88 365 ALA B N 1
ATOM 7088 C CA . ALA B 1 365 ? 1.517 17.719 15.984 1 89.88 365 ALA B CA 1
ATOM 7089 C C . ALA B 1 365 ? 0.17 18.422 16.078 1 89.88 365 ALA B C 1
ATOM 7091 O O . ALA B 1 365 ? -0.193 18.938 17.141 1 89.88 365 ALA B O 1
ATOM 7092 N N . THR B 1 366 ? -0.578 18.406 15.047 1 93.31 366 THR B N 1
ATOM 7093 C CA . THR B 1 366 ? -1.836 19.141 15.023 1 93.31 366 THR B CA 1
ATOM 7094 C C . THR B 1 366 ? -2.889 18.438 15.875 1 93.31 366 THR B C 1
ATOM 7096 O O . THR B 1 366 ? -3.873 19.062 16.281 1 93.31 366 THR B O 1
ATOM 7099 N N . ARG B 1 367 ? -2.715 17.188 16.141 1 90.44 367 ARG B N 1
ATOM 7100 C CA . ARG B 1 367 ? -3.674 16.391 16.906 1 90.44 367 ARG B CA 1
ATOM 7101 C C . ARG B 1 367 ? -3.904 16.984 18.297 1 90.44 367 ARG B C 1
ATOM 7103 O O . ARG B 1 367 ? -4.969 16.781 18.891 1 90.44 367 ARG B O 1
ATOM 7110 N N . SER B 1 368 ? -2.967 17.703 18.766 1 87.75 368 SER B N 1
ATOM 7111 C CA . SER B 1 368 ? -3.074 18.266 20.109 1 87.75 368 SER B CA 1
ATOM 7112 C C . SER B 1 368 ? -3.869 19.562 20.094 1 87.75 368 SER B C 1
ATOM 7114 O O . SER B 1 368 ? -4.316 20.047 21.141 1 87.75 368 SER B O 1
ATOM 7116 N N . GLN B 1 369 ? -4.074 20.078 18.953 1 90.44 369 GLN B N 1
ATOM 7117 C CA . GLN B 1 369 ? -4.652 21.422 18.875 1 90.44 369 GLN B CA 1
ATOM 7118 C C . GLN B 1 369 ? -6.117 21.359 18.453 1 90.44 369 GLN B C 1
ATOM 7120 O O . GLN B 1 369 ? -6.914 22.219 18.844 1 90.44 369 GLN B O 1
ATOM 7125 N N . CYS B 1 370 ? -6.426 20.422 17.656 1 93.94 370 CYS B N 1
ATOM 7126 C CA . CYS B 1 370 ? -7.77 20.406 17.078 1 93.94 370 CYS B CA 1
ATOM 7127 C C . CYS B 1 370 ? -8.125 19.016 16.562 1 93.94 370 CYS B C 1
ATOM 7129 O O . CYS B 1 370 ? -7.32 18.094 16.656 1 93.94 370 CYS B O 1
ATOM 7131 N N . SER B 1 371 ? -9.422 18.906 16.125 1 95.75 371 SER B N 1
ATOM 7132 C CA . SER B 1 371 ? -9.844 17.656 15.484 1 95.75 371 SER B CA 1
ATOM 7133 C C . SER B 1 371 ? -9.164 17.484 14.133 1 95.75 371 SER B C 1
ATOM 7135 O O . SER B 1 371 ? -8.711 18.453 13.523 1 95.75 371 SER B O 1
ATOM 7137 N N . ILE B 1 372 ? -9.094 16.188 13.703 1 96.5 372 ILE B N 1
ATOM 7138 C CA . ILE B 1 372 ? -8.367 15.961 12.461 1 96.5 372 ILE B CA 1
ATOM 7139 C C . ILE B 1 372 ? -9.188 15.062 11.539 1 96.5 372 ILE B C 1
ATOM 7141 O O . ILE B 1 372 ? -10.07 14.344 11.992 1 96.5 372 ILE B O 1
ATOM 7145 N N . LEU B 1 373 ? -8.969 15.172 10.25 1 96.81 373 LEU B N 1
ATOM 7146 C CA . LEU B 1 373 ? -9.273 14.188 9.219 1 96.81 373 LEU B CA 1
ATOM 7147 C C . LEU B 1 373 ? -8 13.625 8.602 1 96.81 373 LEU B C 1
ATOM 7149 O O . LEU B 1 373 ? -7.211 14.367 8.016 1 96.81 373 LEU B O 1
ATOM 7153 N N . TRP B 1 374 ? -7.812 12.375 8.773 1 95.25 374 TRP B N 1
ATOM 7154 C CA . TRP B 1 374 ? -6.652 11.68 8.227 1 95.25 374 TRP B CA 1
ATOM 7155 C C . TRP B 1 374 ? -6.98 11.062 6.871 1 95.25 374 TRP B C 1
ATOM 7157 O O . TRP B 1 374 ? -7.652 10.031 6.797 1 95.25 374 TRP B O 1
ATOM 7167 N N . VAL B 1 375 ? -6.418 11.641 5.789 1 92.62 375 VAL B N 1
ATOM 7168 C CA . VAL B 1 375 ? -6.777 11.195 4.445 1 92.62 375 VAL B CA 1
ATOM 7169 C C . VAL B 1 375 ? -5.582 10.516 3.785 1 92.62 375 VAL B C 1
ATOM 7171 O O . VAL B 1 375 ? -4.434 10.75 4.172 1 92.62 375 VAL B O 1
ATOM 7174 N N . ALA B 1 376 ? -5.824 9.711 2.773 1 86.44 376 ALA B N 1
ATOM 7175 C CA . ALA B 1 376 ? -4.77 8.969 2.084 1 86.44 376 ALA B CA 1
ATOM 7176 C C . ALA B 1 376 ? -4.277 9.734 0.859 1 86.44 376 ALA B C 1
ATOM 7178 O O . ALA B 1 376 ? -3.121 9.594 0.453 1 86.44 376 ALA B O 1
ATOM 7179 N N . ASN B 1 377 ? -5.164 10.516 0.252 1 85.69 377 ASN B N 1
ATOM 7180 C CA . ASN B 1 377 ? -4.875 11.195 -1.005 1 85.69 377 ASN B CA 1
ATOM 7181 C C . ASN B 1 377 ? -5.887 12.305 -1.286 1 85.69 377 ASN B C 1
ATOM 7183 O O . ASN B 1 377 ? -6.875 12.445 -0.564 1 85.69 377 ASN B O 1
ATOM 7187 N N . PRO B 1 378 ? -5.66 13.117 -2.35 1 87.94 378 PRO B N 1
ATOM 7188 C CA . PRO B 1 378 ? -6.547 14.242 -2.648 1 87.94 378 PRO B CA 1
ATOM 7189 C C . PRO B 1 378 ? -7.973 13.805 -2.969 1 87.94 378 PRO B C 1
ATOM 7191 O O . PRO B 1 378 ? -8.93 14.523 -2.666 1 87.94 378 PRO B O 1
ATOM 7194 N N . GLU B 1 379 ? -8.164 12.648 -3.553 1 84.62 379 GLU B N 1
ATOM 7195 C CA . GLU B 1 379 ? -9.508 12.164 -3.865 1 84.62 379 GLU B CA 1
ATOM 7196 C C . GLU B 1 379 ? -10.32 11.93 -2.596 1 84.62 379 GLU B C 1
ATOM 7198 O O . GLU B 1 379 ? -11.508 12.258 -2.541 1 84.62 379 GLU B O 1
ATOM 7203 N N . GLU B 1 380 ? -9.688 11.328 -1.612 1 88.94 380 GLU B N 1
ATOM 7204 C CA . GLU B 1 380 ? -10.359 11.125 -0.334 1 88.94 380 GLU B CA 1
ATOM 7205 C C . GLU B 1 380 ? -10.664 12.453 0.349 1 88.94 380 GLU B C 1
ATOM 7207 O O . GLU B 1 380 ? -11.688 12.594 1.02 1 88.94 380 GLU B O 1
ATOM 7212 N N . THR B 1 381 ? -9.742 13.422 0.21 1 93 381 THR B N 1
ATOM 7213 C CA . THR B 1 381 ? -10 14.758 0.737 1 93 381 THR B CA 1
ATOM 7214 C C . THR B 1 381 ? -11.273 15.344 0.136 1 93 381 THR B C 1
ATOM 7216 O O . THR B 1 381 ? -12.109 15.883 0.857 1 93 381 THR B O 1
ATOM 7219 N N . ALA B 1 382 ? -11.359 15.227 -1.178 1 89.31 382 ALA B N 1
ATOM 7220 C CA . ALA B 1 382 ? -12.531 15.75 -1.87 1 89.31 382 ALA B CA 1
ATOM 7221 C C . ALA B 1 382 ? -13.805 15.062 -1.393 1 89.31 382 ALA B C 1
ATOM 7223 O O . ALA B 1 382 ? -14.844 15.703 -1.234 1 89.31 382 ALA B O 1
ATOM 7224 N N . PHE B 1 383 ? -13.75 13.805 -1.176 1 87.62 383 PHE B N 1
ATOM 7225 C CA . PHE B 1 383 ? -14.891 13.039 -0.691 1 87.62 383 PHE B CA 1
ATOM 7226 C C . PHE B 1 383 ? -15.375 13.578 0.649 1 87.62 383 PHE B C 1
ATOM 7228 O O . PHE B 1 383 ? -16.562 13.852 0.822 1 87.62 383 PHE B O 1
ATOM 7235 N N . PHE B 1 384 ? -14.516 13.766 1.596 1 93.19 384 PHE B N 1
ATOM 7236 C CA . PHE B 1 384 ? -14.906 14.18 2.936 1 93.19 384 PHE B CA 1
ATOM 7237 C C . PHE B 1 384 ? -15.297 15.656 2.947 1 93.19 384 PHE B C 1
ATOM 7239 O O . PHE B 1 384 ? -16.156 16.078 3.738 1 93.19 384 PHE B O 1
ATOM 7246 N N . ALA B 1 385 ? -14.633 16.422 2.064 1 93.75 385 ALA B N 1
ATOM 7247 C CA . ALA B 1 385 ? -15.078 17.812 1.937 1 93.75 385 ALA B CA 1
ATOM 7248 C C . ALA B 1 385 ? -16.531 17.891 1.494 1 93.75 385 ALA B C 1
ATOM 7250 O O . ALA B 1 385 ? -17.297 18.703 2.008 1 93.75 385 ALA B O 1
ATOM 7251 N N . ARG B 1 386 ? -16.922 17.062 0.577 1 90.81 386 ARG B N 1
ATOM 7252 C CA . ARG B 1 386 ? -18.297 17.016 0.109 1 90.81 386 ARG B CA 1
ATOM 7253 C C . ARG B 1 386 ? -19.234 16.578 1.229 1 90.81 386 ARG B C 1
ATOM 7255 O O . ARG B 1 386 ? -20.312 17.141 1.401 1 90.81 386 ARG B O 1
ATOM 7262 N N . LEU B 1 387 ? -18.844 15.555 1.927 1 92 387 LEU B N 1
ATOM 7263 C CA . LEU B 1 387 ? -19.641 15.07 3.047 1 92 387 LEU B CA 1
ATOM 7264 C C . LEU B 1 387 ? -19.812 16.156 4.105 1 92 387 LEU B C 1
ATOM 7266 O O . LEU B 1 387 ? -20.906 16.328 4.656 1 92 387 LEU B O 1
ATOM 7270 N N . LEU B 1 388 ? -18.766 16.844 4.395 1 96.25 388 LEU B N 1
ATOM 7271 C CA . LEU B 1 388 ? -18.766 17.906 5.387 1 96.25 388 LEU B CA 1
ATOM 7272 C C . LEU B 1 388 ? -19.719 19.031 4.973 1 96.25 388 LEU B C 1
ATOM 7274 O O . LEU B 1 388 ? -20.5 19.516 5.789 1 96.25 388 LEU B O 1
ATOM 7278 N N . LEU B 1 389 ? -19.625 19.422 3.729 1 94 389 LEU B N 1
ATOM 7279 C CA . LEU B 1 389 ? -20.484 20.484 3.207 1 94 389 LEU B CA 1
ATOM 7280 C C . LEU B 1 389 ? -21.953 20.094 3.301 1 94 389 LEU B C 1
ATOM 7282 O O . LEU B 1 389 ? -22.797 20.906 3.654 1 94 389 LEU B O 1
ATOM 7286 N N . ARG B 1 390 ? -22.203 18.859 2.973 1 91.12 390 ARG B N 1
ATOM 7287 C CA . ARG B 1 390 ? -23.562 18.344 3.1 1 91.12 390 ARG B CA 1
ATOM 7288 C C . ARG B 1 390 ? -24.062 18.438 4.539 1 91.12 390 ARG B C 1
ATOM 7290 O O . ARG B 1 390 ? -25.172 18.906 4.793 1 91.12 390 ARG B O 1
ATOM 7297 N N . ASP B 1 391 ? -23.25 18.047 5.457 1 94.75 391 ASP B N 1
ATOM 7298 C CA . ASP B 1 391 ? -23.625 18.062 6.867 1 94.75 391 ASP B CA 1
ATOM 7299 C C . ASP B 1 391 ? -23.812 19.484 7.371 1 94.75 391 ASP B C 1
ATOM 7301 O O . ASP B 1 391 ? -24.688 19.75 8.195 1 94.75 391 ASP B O 1
ATOM 7305 N N . ILE B 1 392 ? -22.969 20.375 6.934 1 94.88 392 ILE B N 1
ATOM 7306 C CA . ILE B 1 392 ? -23.078 21.781 7.316 1 94.88 392 ILE B CA 1
ATOM 7307 C C . ILE B 1 392 ? -24.406 22.359 6.84 1 94.88 392 ILE B C 1
ATOM 7309 O O . ILE B 1 392 ? -25.094 23.031 7.594 1 94.88 392 ILE B O 1
ATOM 7313 N N . ARG B 1 393 ? -24.781 22.047 5.648 1 89.94 393 ARG B N 1
ATOM 7314 C CA . ARG B 1 393 ? -26.031 22.547 5.078 1 89.94 393 ARG B CA 1
ATOM 7315 C C . ARG B 1 393 ? -27.234 21.969 5.812 1 89.94 393 ARG B C 1
ATOM 7317 O O . ARG B 1 393 ? -28.203 22.672 6.07 1 89.94 393 ARG B O 1
ATOM 7324 N N . LEU B 1 394 ? -27.125 20.734 6.109 1 87.88 394 LEU B N 1
ATOM 7325 C CA . LEU B 1 394 ? -28.219 20.078 6.844 1 87.88 394 LEU B CA 1
ATOM 7326 C C . LEU B 1 394 ? -28.359 20.688 8.234 1 87.88 394 LEU B C 1
ATOM 7328 O O . LEU B 1 394 ? -29.484 20.859 8.719 1 87.88 394 LEU B O 1
ATOM 7332 N N . ALA B 1 395 ? -27.312 20.969 8.852 1 88.31 395 ALA B N 1
ATOM 7333 C CA . ALA B 1 395 ? -27.359 21.578 10.18 1 88.31 395 ALA B CA 1
ATOM 7334 C C . ALA B 1 395 ? -27.969 22.969 10.133 1 88.31 395 ALA B C 1
ATOM 7336 O O . ALA B 1 395 ? -28.703 23.359 11.055 1 88.31 395 ALA B O 1
ATOM 7337 N N . LYS B 1 396 ? -27.75 23.719 9.148 1 84.38 396 LYS B N 1
ATOM 7338 C CA . LYS B 1 396 ? -28.297 25.062 9.008 1 84.38 396 LYS B CA 1
ATOM 7339 C C . LYS B 1 396 ? -29.781 25.031 8.688 1 84.38 396 LYS B C 1
ATOM 7341 O O . LYS B 1 396 ? -30.547 25.875 9.156 1 84.38 396 LYS B O 1
ATOM 7346 N N . MET B 1 397 ? -30.125 24.062 7.914 1 78.5 397 MET B N 1
ATOM 7347 C CA . MET B 1 397 ? -31.547 23.906 7.594 1 78.5 397 MET B CA 1
ATOM 7348 C C . MET B 1 397 ? -32.344 23.547 8.844 1 78.5 397 MET B C 1
ATOM 7350 O O . MET B 1 397 ? -33.469 24.031 9.023 1 78.5 397 MET B O 1
ATOM 7354 N N . ASP B 1 398 ? -31.828 22.75 9.641 1 70.5 398 ASP B N 1
ATOM 7355 C CA . ASP B 1 398 ? -32.5 22.359 10.883 1 70.5 398 ASP B CA 1
ATOM 7356 C C . ASP B 1 398 ? -32.656 23.547 11.82 1 70.5 398 ASP B C 1
ATOM 7358 O O . ASP B 1 398 ? -33.688 23.703 12.477 1 70.5 398 ASP B O 1
ATOM 7362 N N . ARG B 1 399 ? -31.797 24.469 11.781 1 66.19 399 ARG B N 1
ATOM 7363 C CA . ARG B 1 399 ? -31.859 25.656 12.625 1 66.19 399 ARG B CA 1
ATOM 7364 C C . ARG B 1 399 ? -32.906 26.641 12.109 1 66.19 399 ARG B C 1
ATOM 7366 O O . ARG B 1 399 ? -33.625 27.266 12.891 1 66.19 399 ARG B O 1
ATOM 7373 N N . THR B 1 400 ? -32.906 26.672 10.789 1 63.38 400 THR B N 1
ATOM 7374 C CA . THR B 1 400 ? -33.875 27.547 10.188 1 63.38 400 THR B CA 1
ATOM 7375 C C . THR B 1 400 ? -35.312 27.031 10.438 1 63.38 400 THR B C 1
ATOM 7377 O O . THR B 1 400 ? -36.219 27.797 10.719 1 63.38 400 THR B O 1
ATOM 7380 N N . LEU B 1 401 ? -35.375 25.703 10.344 1 57.38 401 LEU B N 1
ATOM 7381 C CA . LEU B 1 401 ? -36.656 25.094 10.594 1 57.38 401 LEU B CA 1
ATOM 7382 C C . LEU B 1 401 ? -37.062 25.266 12.062 1 57.38 401 LEU B C 1
ATOM 7384 O O . LEU B 1 401 ? -38.25 25.516 12.367 1 57.38 401 LEU B O 1
ATOM 7388 N N . LEU B 1 402 ? -36.062 25.094 12.844 1 53.62 402 LEU B N 1
ATOM 7389 C CA . LEU B 1 402 ? -36.344 25.266 14.266 1 53.62 402 LEU B CA 1
ATOM 7390 C C . LEU B 1 402 ? -36.688 26.719 14.578 1 53.62 402 LEU B C 1
ATOM 7392 O O . LEU B 1 402 ? -37.594 26.984 15.398 1 53.62 402 LEU B O 1
ATOM 7396 N N . HIS B 1 403 ? -36.062 27.578 13.867 1 52.69 403 HIS B N 1
ATOM 7397 C CA . HIS B 1 403 ? -36.375 28.984 14.055 1 52.69 403 HIS B CA 1
ATOM 7398 C C . HIS B 1 403 ? -37.75 29.344 13.445 1 52.69 403 HIS B C 1
ATOM 7400 O O . HIS B 1 403 ? -38.5 30.141 14.008 1 52.69 403 HIS B O 1
ATOM 7406 N N . THR B 1 404 ? -38 28.719 12.328 1 52.5 404 THR B N 1
ATOM 7407 C CA . THR B 1 404 ? -39.281 28.969 11.703 1 52.5 404 THR B CA 1
ATOM 7408 C C . THR B 1 404 ? -40.406 28.375 12.539 1 52.5 404 THR B C 1
ATOM 7410 O O . THR B 1 404 ? -41.5 28.984 12.672 1 52.5 404 THR B O 1
ATOM 7413 N N . GLU B 1 405 ? -40.156 27.188 13.023 1 48.41 405 GLU B N 1
ATOM 7414 C CA . GLU B 1 405 ? -41.188 26.578 13.883 1 48.41 405 GLU B CA 1
ATOM 7415 C C . GLU B 1 405 ? -41.406 27.406 15.141 1 48.41 405 GLU B C 1
ATOM 7417 O O . GLU B 1 405 ? -42.531 27.578 15.594 1 48.41 405 GLU B O 1
ATOM 7422 N N . VAL B 1 406 ? -40.344 27.984 15.641 1 48.16 406 VAL B N 1
ATOM 7423 C CA . VAL B 1 406 ? -40.531 28.844 16.812 1 48.16 406 VAL B CA 1
ATOM 7424 C C . VAL B 1 406 ? -41.219 30.141 16.422 1 48.16 406 VAL B C 1
ATOM 7426 O O . VAL B 1 406 ? -42.094 30.641 17.141 1 48.16 406 VAL B O 1
ATOM 7429 N N . SER B 1 407 ? -40.812 30.5 15.211 1 44.53 407 SER B N 1
ATOM 7430 C CA . SER B 1 407 ? -41.5 31.719 14.773 1 44.53 407 SER B CA 1
ATOM 7431 C C . SER B 1 407 ? -42.938 31.438 14.375 1 44.53 407 SER B C 1
ATOM 7433 O O . SER B 1 407 ? -43.75 32.375 14.273 1 44.53 407 SER B O 1
ATOM 7435 N N . ARG B 1 408 ? -43.156 30.25 13.781 1 44.81 408 ARG B N 1
ATOM 7436 C CA . ARG B 1 408 ? -44.5 29.875 13.336 1 44.81 408 ARG B CA 1
ATOM 7437 C C . ARG B 1 408 ? -45.406 29.625 14.523 1 44.81 408 ARG B C 1
ATOM 7439 O O . ARG B 1 408 ? -46.656 29.641 14.383 1 44.81 408 ARG B O 1
ATOM 7446 N N . GLU B 1 409 ? -44.875 29.016 15.539 1 38.59 409 GLU B N 1
ATOM 7447 C CA . GLU B 1 409 ? -45.812 28.891 16.656 1 38.59 409 GLU B CA 1
ATOM 7448 C C . GLU B 1 409 ? -46.469 30.219 16.969 1 38.59 409 GLU B C 1
ATOM 7450 O O . GLU B 1 409 ? -47.5 30.25 17.656 1 38.59 409 GLU B O 1
ATOM 7455 N N . ALA B 1 410 ? -45.938 31.422 16.719 1 42.06 410 ALA B N 1
ATOM 7456 C CA . ALA B 1 410 ? -46.781 32.625 16.938 1 42.06 410 ALA B CA 1
ATOM 7457 C C . ALA B 1 410 ? -47.781 32.781 15.82 1 42.06 410 ALA B C 1
ATOM 7459 O O . ALA B 1 410 ? -48.875 33.312 16.047 1 42.06 410 ALA B O 1
ATOM 7460 N N . GLY B 1 411 ? -47.438 32.812 14.508 1 35.53 411 GLY B N 1
ATOM 7461 C CA . GLY B 1 411 ? -48.406 33.094 13.469 1 35.53 411 GLY B CA 1
ATOM 7462 C C . GLY B 1 411 ? -49.031 31.828 12.883 1 35.53 411 GLY B C 1
ATOM 7463 O O . GLY B 1 411 ? -48.531 30.719 13.141 1 35.53 411 GLY B O 1
ATOM 7464 N N . GLN B 1 412 ? -50.25 31.953 11.953 1 34.84 412 GLN B N 1
ATOM 7465 C CA . GLN B 1 412 ? -51.188 31.031 11.32 1 34.84 412 GLN B CA 1
ATOM 7466 C C . GLN B 1 412 ? -50.438 30.031 10.422 1 34.84 412 GLN B C 1
ATOM 7468 O O . GLN B 1 412 ? -49.656 30.438 9.57 1 34.84 412 GLN B O 1
ATOM 7473 N N . SER B 1 413 ? -50.312 28.766 10.789 1 32.72 413 SER B N 1
ATOM 7474 C CA . SER B 1 413 ? -49.625 27.594 10.234 1 32.72 413 SER B CA 1
ATOM 7475 C C . SER B 1 413 ? -50.094 27.297 8.812 1 32.72 413 SER B C 1
ATOM 7477 O O . SER B 1 413 ? -51.281 27.062 8.594 1 32.72 413 SER B O 1
ATOM 7479 N N . THR B 1 414 ? -49.781 28.141 7.738 1 33.5 414 THR B N 1
ATOM 7480 C CA . THR B 1 414 ? -50.25 27.75 6.414 1 33.5 414 THR B CA 1
ATOM 7481 C C . THR B 1 414 ? -49.781 26.328 6.074 1 33.5 414 THR B C 1
ATOM 7483 O O . THR B 1 414 ? -48.781 25.859 6.613 1 33.5 414 THR B O 1
ATOM 7486 N N . PRO B 1 415 ? -50.594 25.516 5.355 1 32.19 415 PRO B N 1
ATOM 7487 C CA . PRO B 1 415 ? -50.5 24.109 4.961 1 32.19 415 PRO B CA 1
ATOM 7488 C C . PRO B 1 415 ? -49.156 23.781 4.312 1 32.19 415 PRO B C 1
ATOM 7490 O O . PRO B 1 415 ? -48.781 22.609 4.242 1 32.19 415 PRO B O 1
ATOM 7493 N N . ALA B 1 416 ? -48.625 24.734 3.564 1 30.92 416 ALA B N 1
ATOM 7494 C CA . ALA B 1 416 ? -47.438 24.406 2.822 1 30.92 416 ALA B CA 1
ATOM 7495 C C . ALA B 1 416 ? -46.312 23.984 3.768 1 30.92 416 ALA B C 1
ATOM 7497 O O . ALA B 1 416 ? -45.281 23.453 3.328 1 30.92 416 ALA B O 1
ATOM 7498 N N . ASP B 1 417 ? -46.375 24.375 5 1 31.58 417 ASP B N 1
ATOM 7499 C CA . ASP B 1 417 ? -45.344 24.109 5.977 1 31.58 417 ASP B CA 1
ATOM 7500 C C . ASP B 1 417 ? -45.281 22.625 6.352 1 31.58 417 ASP B C 1
ATOM 7502 O O . ASP B 1 417 ? -44.375 22.188 7.062 1 31.58 417 ASP B O 1
ATOM 7506 N N . CYS B 1 418 ? -46.406 21.938 6.172 1 29.75 418 CYS B N 1
ATOM 7507 C CA . CYS B 1 418 ? -46.469 20.531 6.555 1 29.75 418 CYS B CA 1
ATOM 7508 C C . CYS B 1 418 ? -45.531 19.688 5.711 1 29.75 418 CYS B C 1
ATOM 7510 O O . CYS B 1 418 ? -45.188 18.578 6.102 1 29.75 418 CYS B O 1
ATOM 7512 N N . LEU B 1 419 ? -45.406 20.062 4.438 1 29 419 LEU B N 1
ATOM 7513 C CA . LEU B 1 419 ? -44.625 19.125 3.623 1 29 419 LEU B CA 1
ATOM 7514 C C . LEU B 1 419 ? -43.188 19.078 4.102 1 29 419 LEU B C 1
ATOM 7516 O O . LEU B 1 419 ? -42.562 18 4.082 1 29 419 LEU B O 1
ATOM 7520 N N . LYS B 1 420 ? -42.594 20.188 4.57 1 31.28 420 LYS B N 1
ATOM 7521 C CA . LYS B 1 420 ? -41.188 20.25 4.945 1 31.28 420 LYS B CA 1
ATOM 7522 C C . LYS B 1 420 ? -40.906 19.406 6.184 1 31.28 420 LYS B C 1
ATOM 7524 O O . LYS B 1 420 ? -39.812 18.859 6.34 1 31.28 420 LYS B O 1
ATOM 7529 N N . ILE B 1 421 ? -41.875 19.266 7.062 1 32.03 421 ILE B N 1
ATOM 7530 C CA . ILE B 1 421 ? -41.656 18.453 8.25 1 32.03 421 ILE B CA 1
ATOM 7531 C C . ILE B 1 421 ? -41.594 16.984 7.855 1 32.03 421 ILE B C 1
ATOM 7533 O O . ILE B 1 421 ? -40.875 16.203 8.477 1 32.03 421 ILE B O 1
ATOM 7537 N N . TYR B 1 422 ? -42.438 16.594 6.84 1 30.36 422 TYR B N 1
ATOM 7538 C CA . TYR B 1 422 ? -42.469 15.18 6.492 1 30.36 422 TYR B CA 1
ATOM 7539 C C . TYR B 1 422 ? -41.094 14.742 5.977 1 30.36 422 TYR B C 1
ATOM 7541 O O . TYR B 1 422 ? -40.688 13.586 6.156 1 30.36 422 TYR B O 1
ATOM 7549 N N . LEU B 1 423 ? -40.5 15.625 5.227 1 31.73 423 LEU B N 1
ATOM 7550 C CA . LEU B 1 423 ? -39.25 15.156 4.684 1 31.73 423 LEU B CA 1
ATOM 7551 C C . LEU B 1 423 ? -38.219 14.945 5.797 1 31.73 423 LEU B C 1
ATOM 7553 O O . LEU B 1 423 ? -37.312 14.133 5.66 1 31.73 423 LEU B O 1
ATOM 7557 N N . LEU B 1 424 ? -38.25 15.734 6.867 1 30.95 424 LEU B N 1
ATOM 7558 C CA . LEU B 1 424 ? -37.281 15.523 7.922 1 30.95 424 LEU B CA 1
ATOM 7559 C C . LEU B 1 424 ? -37.562 14.234 8.68 1 30.95 424 LEU B C 1
ATOM 7561 O O . LEU B 1 424 ? -36.656 13.688 9.328 1 30.95 424 LEU B O 1
ATOM 7565 N N . GLN B 1 425 ? -38.812 13.922 8.938 1 28.45 425 GLN B N 1
ATOM 7566 C CA . GLN B 1 425 ? -39.062 12.742 9.766 1 28.45 425 GLN B CA 1
ATOM 7567 C C . GLN B 1 425 ? -38.781 11.461 8.984 1 28.45 425 GLN B C 1
ATOM 7569 O O . GLN B 1 425 ? -38.844 10.367 9.547 1 28.45 425 GLN B O 1
ATOM 7574 N N . SER B 1 426 ? -39.156 11.492 7.672 1 28.67 426 SER B N 1
ATOM 7575 C CA . SER B 1 426 ? -39.031 10.188 7.023 1 28.67 426 SER B CA 1
ATOM 7576 C C . SER B 1 426 ? -37.562 9.797 6.852 1 28.67 426 SER B C 1
ATOM 7578 O O . SER B 1 426 ? -36.875 10.281 5.938 1 28.67 426 SER B O 1
ATOM 7580 N N . ARG B 1 427 ? -36.875 9.57 7.93 1 30.47 427 ARG B N 1
ATOM 7581 C CA . ARG B 1 427 ? -35.531 9.023 7.949 1 30.47 427 ARG B CA 1
ATOM 7582 C C . ARG B 1 427 ? -35.375 7.887 6.941 1 30.47 427 ARG B C 1
ATOM 7584 O O . ARG B 1 427 ? -34.281 7.637 6.438 1 30.47 427 ARG B O 1
ATOM 7591 N N . SER B 1 428 ? -36.25 6.812 6.988 1 27.53 428 SER B N 1
ATOM 7592 C CA . SER B 1 428 ? -36.062 5.539 6.297 1 27.53 428 SER B CA 1
ATOM 7593 C C . SER B 1 428 ? -36.531 5.621 4.848 1 27.53 428 SER B C 1
ATOM 7595 O O . SER B 1 428 ? -36.531 4.617 4.129 1 27.53 428 SER B O 1
ATOM 7597 N N . VAL B 1 429 ? -37.531 6.57 4.434 1 26.55 429 VAL B N 1
ATOM 7598 C CA . VAL B 1 429 ? -38.219 6.25 3.178 1 26.55 429 VAL B CA 1
ATOM 7599 C C . VAL B 1 429 ? -37.312 6.621 2.002 1 26.55 429 VAL B C 1
ATOM 7601 O O . VAL B 1 429 ? -36.562 7.617 2.057 1 26.55 429 VAL B O 1
ATOM 7604 N N . ASP B 1 430 ? -37.031 5.625 1.182 1 26.23 430 ASP B N 1
ATOM 7605 C CA . ASP B 1 430 ? -36.375 5.664 -0.126 1 26.23 430 ASP B CA 1
ATOM 7606 C C . ASP B 1 430 ? -36.969 6.766 -1 1 26.23 430 ASP B C 1
ATOM 7608 O O . ASP B 1 430 ? -38.156 6.723 -1.351 1 26.23 430 ASP B O 1
ATOM 7612 N N . PRO B 1 431 ? -36.562 8.078 -0.752 1 26.72 431 PRO B N 1
ATOM 7613 C CA . PRO B 1 431 ? -37.219 9.188 -1.451 1 26.72 431 PRO B CA 1
ATOM 7614 C C . PRO B 1 431 ? -37.406 8.93 -2.947 1 26.72 431 PRO B C 1
ATOM 7616 O O . PRO B 1 431 ? -37.969 9.75 -3.66 1 26.72 431 PRO B O 1
ATOM 7619 N N . LEU B 1 432 ? -36.562 8.133 -3.566 1 24.36 432 LEU B N 1
ATOM 7620 C CA . LEU B 1 432 ? -36.625 8.109 -5.023 1 24.36 432 LEU B CA 1
ATOM 7621 C C . LEU B 1 432 ? -37.969 7.566 -5.504 1 24.36 432 LEU B C 1
ATOM 7623 O O . LEU B 1 432 ? -38.188 7.418 -6.707 1 24.36 432 LEU B O 1
ATOM 7627 N N . LYS B 1 433 ? -38.656 6.812 -4.637 1 24.61 433 LYS B N 1
ATOM 7628 C CA . LYS B 1 433 ? -39.844 6.277 -5.309 1 24.61 433 LYS B CA 1
ATOM 7629 C C . LYS B 1 433 ? -40.875 7.383 -5.605 1 24.61 433 LYS B C 1
ATOM 7631 O O . LYS B 1 433 ? -42.062 7.199 -5.418 1 24.61 433 LYS B O 1
ATOM 7636 N N . LEU B 1 434 ? -40.406 8.641 -5.496 1 22.69 434 LEU B N 1
ATOM 7637 C CA . LEU B 1 434 ? -41.5 9.539 -5.848 1 22.69 434 LEU B CA 1
ATOM 7638 C C . LEU B 1 434 ? -41.906 9.367 -7.305 1 22.69 434 LEU B C 1
ATOM 7640 O O . LEU B 1 434 ? -41.312 9.961 -8.195 1 22.69 434 LEU B O 1
ATOM 7644 N N . CYS B 1 435 ? -42 8.125 -7.906 1 20.92 435 CYS B N 1
ATOM 7645 C CA . CYS B 1 435 ? -42.688 7.926 -9.18 1 20.92 435 CYS B CA 1
ATOM 7646 C C . CYS B 1 435 ? -44.062 8.609 -9.188 1 20.92 435 CYS B C 1
ATOM 7648 O O . CYS B 1 435 ? -44.719 8.672 -8.156 1 20.92 435 CYS B O 1
ATOM 7650 N N . PHE B 1 436 ? -44.469 9.352 -10.367 1 20.69 436 PHE B N 1
ATOM 7651 C CA . PHE B 1 436 ? -45.688 9.906 -10.914 1 20.69 436 PHE B CA 1
ATOM 7652 C C . PHE B 1 436 ? -46.844 8.922 -10.773 1 20.69 436 PHE B C 1
ATOM 7654 O O . PHE B 1 436 ? -46.875 7.902 -11.469 1 20.69 436 PHE B O 1
ATOM 7661 N N . GLU B 1 437 ? -47.531 8.781 -9.734 1 21.42 437 GLU B N 1
ATOM 7662 C CA . GLU B 1 437 ? -48.781 8.055 -9.602 1 21.42 437 GLU B CA 1
ATOM 7663 C C . GLU B 1 437 ? -49.875 8.703 -10.422 1 21.42 437 GLU B C 1
ATOM 7665 O O . GLU B 1 437 ? -50.188 9.875 -10.234 1 21.42 437 GLU B O 1
ATOM 7670 N N . ASN B 1 438 ? -50.062 8.672 -11.867 1 20.55 438 ASN B N 1
ATOM 7671 C CA . ASN B 1 438 ? -51.375 9.164 -12.172 1 20.55 438 ASN B CA 1
ATOM 7672 C C . ASN B 1 438 ? -52.406 8.758 -11.102 1 20.55 438 ASN B C 1
ATOM 7674 O O . ASN B 1 438 ? -52.125 7.844 -10.312 1 20.55 438 ASN B O 1
ATOM 7678 N N . LEU B 1 439 ? -53.656 9.57 -10.969 1 19.11 439 LEU B N 1
ATOM 7679 C CA . LEU B 1 439 ? -54.938 9.516 -10.242 1 19.11 439 LEU B CA 1
ATOM 7680 C C . LEU B 1 439 ? -55.562 8.125 -10.336 1 19.11 439 LEU B C 1
ATOM 7682 O O . LEU B 1 439 ? -56.062 7.605 -9.344 1 19.11 439 LEU B O 1
ATOM 7686 N N . PRO B 1 440 ? -55.969 7.816 -11.672 1 19.2 440 PRO B N 1
ATOM 7687 C CA . PRO B 1 440 ? -57.281 7.191 -11.672 1 19.2 440 PRO B CA 1
ATOM 7688 C C . PRO B 1 440 ? -57.312 5.828 -10.984 1 19.2 440 PRO B C 1
ATOM 7690 O O . PRO B 1 440 ? -58.25 5.504 -10.273 1 19.2 440 PRO B O 1
ATOM 7693 N N . THR B 1 441 ? -56.594 4.891 -11.609 1 19.84 441 THR B N 1
ATOM 7694 C CA . THR B 1 441 ? -57.438 3.713 -11.75 1 19.84 441 THR B CA 1
ATOM 7695 C C . THR B 1 441 ? -57.75 3.109 -10.391 1 19.84 441 THR B C 1
ATOM 7697 O O . THR B 1 441 ? -56.844 2.811 -9.609 1 19.84 441 THR B O 1
ATOM 7700 N N . ALA B 1 442 ? -58.969 3.346 -9.828 1 17.52 442 ALA B N 1
ATOM 7701 C CA . ALA B 1 442 ? -59.719 2.713 -8.75 1 17.52 442 ALA B CA 1
ATOM 7702 C C . ALA B 1 442 ? -59.625 1.192 -8.812 1 17.52 442 ALA B C 1
ATOM 7704 O O . ALA B 1 442 ? -60.281 0.477 -8.078 1 17.52 442 ALA B O 1
ATOM 7705 N N . LYS B 1 443 ? -58.938 0.707 -9.922 1 19.02 443 LYS B N 1
ATOM 7706 C CA . LYS B 1 443 ? -59.375 -0.687 -9.906 1 19.02 443 LYS B CA 1
ATOM 7707 C C . LYS B 1 443 ? -59.312 -1.276 -8.5 1 19.02 443 LYS B C 1
ATOM 7709 O O . LYS B 1 443 ? -58.312 -1.084 -7.797 1 19.02 443 LYS B O 1
ATOM 7714 N N . LEU B 1 444 ? -60.375 -1.836 -8.094 1 17.75 444 LEU B N 1
ATOM 7715 C CA . LEU B 1 444 ? -61.219 -2.59 -7.176 1 17.75 444 LEU B CA 1
ATOM 7716 C C . LEU B 1 444 ? -60.469 -3.809 -6.629 1 17.75 444 LEU B C 1
ATOM 7718 O O . LEU B 1 444 ? -59.812 -4.523 -7.379 1 17.75 444 LEU B O 1
ATOM 7722 N N . VAL B 1 445 ? -60.312 -3.809 -5.367 1 17.94 445 VAL B N 1
ATOM 7723 C CA . VAL B 1 445 ? -59.812 -4.617 -4.262 1 17.94 445 VAL B CA 1
ATOM 7724 C C . VAL B 1 445 ? -60.375 -6.039 -4.371 1 17.94 445 VAL B C 1
ATOM 7726 O O . VAL B 1 445 ? -61.531 -6.293 -4.051 1 17.94 445 VAL B O 1
ATOM 7729 N N . LYS B 1 446 ? -60.469 -6.535 -5.746 1 17.77 446 LYS B N 1
ATOM 7730 C CA . LYS B 1 446 ? -61.281 -7.746 -5.66 1 17.77 446 LYS B CA 1
ATOM 7731 C C . LYS B 1 446 ? -60.844 -8.625 -4.492 1 17.77 446 LYS B C 1
ATOM 7733 O O . LYS B 1 446 ? -61.656 -9.281 -3.855 1 17.77 446 LYS B O 1
ATOM 7738 N N . ARG B 1 447 ? -59.531 -9.047 -4.637 1 17.91 447 ARG B N 1
ATOM 7739 C CA . ARG B 1 447 ? -59.562 -10.461 -4.293 1 17.91 447 ARG B CA 1
ATOM 7740 C C . ARG B 1 447 ? -59.906 -10.664 -2.822 1 17.91 447 ARG B C 1
ATOM 7742 O O . ARG B 1 447 ? -59.562 -9.844 -1.974 1 17.91 447 ARG B O 1
ATOM 7749 N N . PRO B 1 448 ? -60.594 -11.828 -2.523 1 18.31 448 PRO B N 1
ATOM 7750 C CA . PRO B 1 448 ? -61.531 -12.258 -1.469 1 18.31 448 PRO B CA 1
ATOM 7751 C C . PRO B 1 448 ? -60.875 -12.281 -0.088 1 18.31 448 PRO B C 1
ATOM 7753 O O . PRO B 1 448 ? -59.656 -12.289 0.019 1 18.31 448 PRO B O 1
ATOM 7756 N N . PRO B 1 449 ? -61.75 -12.234 0.935 1 17.7 449 PRO B N 1
ATOM 7757 C CA . PRO B 1 449 ? -61.688 -12.219 2.398 1 17.7 449 PRO B CA 1
ATOM 7758 C C . PRO B 1 449 ? -60.906 -13.383 2.975 1 17.7 449 PRO B C 1
ATOM 7760 O O . PRO B 1 449 ? -60.688 -13.445 4.188 1 17.7 449 PRO B O 1
ATOM 7763 N N . GLN B 1 450 ? -60.156 -14.273 2.242 1 16.64 450 GLN B N 1
ATOM 7764 C CA . GLN B 1 450 ? -60.281 -15.578 2.891 1 16.64 450 GLN B CA 1
ATOM 7765 C C . GLN B 1 450 ? -59.688 -15.531 4.305 1 16.64 450 GLN B C 1
ATOM 7767 O O . GLN B 1 450 ? -58.5 -15.25 4.488 1 16.64 450 GLN B O 1
ATOM 7772 N N . ILE B 1 451 ? -60.531 -15.18 5.293 1 16.05 451 ILE B N 1
ATOM 7773 C CA . ILE B 1 451 ? -60.344 -15.156 6.742 1 16.05 451 ILE B CA 1
ATOM 7774 C C . ILE B 1 451 ? -59.844 -16.516 7.227 1 16.05 451 ILE B C 1
ATOM 7776 O O . ILE B 1 451 ? -60.594 -17.5 7.211 1 16.05 451 ILE B O 1
ATOM 7780 N N . VAL B 1 452 ? -58.781 -17.094 6.66 1 16.72 452 VAL B N 1
ATOM 7781 C CA . VAL B 1 452 ? -58.656 -18.453 7.188 1 16.72 452 VAL B CA 1
ATOM 7782 C C . VAL B 1 452 ? -58.781 -18.422 8.711 1 16.72 452 VAL B C 1
ATOM 7784 O O . VAL B 1 452 ? -58.25 -17.516 9.359 1 16.72 452 VAL B O 1
ATOM 7787 N N . PHE B 1 453 ? -59.625 -19.391 9.188 1 15.41 453 PHE B N 1
ATOM 7788 C CA . PHE B 1 453 ? -60.281 -19.844 10.398 1 15.41 453 PHE B CA 1
ATOM 7789 C C . PHE B 1 453 ? -59.281 -20.016 11.539 1 15.41 453 PHE B C 1
ATOM 7791 O O . PHE B 1 453 ? -58.094 -20.219 11.297 1 15.41 453 PHE B O 1
ATOM 7798 N N . GLU B 1 454 ? -59.844 -20.016 12.734 1 16.28 454 GLU B N 1
ATOM 7799 C CA . GLU B 1 454 ? -59.844 -19.859 14.188 1 16.28 454 GLU B CA 1
ATOM 7800 C C . GLU B 1 454 ? -59.156 -21.031 14.875 1 16.28 454 GLU B C 1
ATOM 7802 O O . GLU B 1 454 ? -58.75 -20.922 16.031 1 16.28 454 GLU B O 1
ATOM 7807 N N . SER B 1 455 ? -58.969 -22.266 14.281 1 15.92 455 SER B N 1
ATOM 7808 C CA . SER B 1 455 ? -59.312 -23.234 15.336 1 15.92 455 SER B CA 1
ATOM 7809 C C . SER B 1 455 ? -58.375 -23.078 16.531 1 15.92 455 SER B C 1
ATOM 7811 O O . SER B 1 455 ? -57.188 -22.719 16.375 1 15.92 455 SER B O 1
ATOM 7813 N N . PHE B 1 456 ? -58.906 -23.344 17.859 1 15.75 456 PHE B N 1
ATOM 7814 C CA . PHE B 1 456 ? -58.844 -23.25 19.312 1 15.75 456 PHE B CA 1
ATOM 7815 C C . PHE B 1 456 ? -57.719 -24.141 19.859 1 15.75 456 PHE B C 1
ATOM 7817 O O . PHE B 1 456 ? -57.188 -23.875 20.922 1 15.75 456 PHE B O 1
ATOM 7824 N N . SER B 1 457 ? -57.312 -25.312 19.297 1 15.95 457 SER B N 1
ATOM 7825 C CA . SER B 1 457 ? -57.375 -26.359 20.297 1 15.95 457 SER B CA 1
ATOM 7826 C C . SER B 1 457 ? -56.406 -26.109 21.453 1 15.95 457 SER B C 1
ATOM 7828 O O . SER B 1 457 ? -55.344 -25.516 21.25 1 15.95 457 SER B O 1
ATOM 7830 N N . ALA B 1 458 ? -56.781 -26.547 22.781 1 16.3 458 ALA B N 1
ATOM 7831 C CA . ALA B 1 458 ? -56.688 -26.516 24.234 1 16.3 458 ALA B CA 1
ATOM 7832 C C . ALA B 1 458 ? -55.281 -26.891 24.688 1 16.3 458 ALA B C 1
ATOM 7834 O O . ALA B 1 458 ? -54.469 -27.375 23.891 1 16.3 458 ALA B O 1
ATOM 7835 N N . ALA B 1 459 ? -55.156 -27.578 25.984 1 16.25 459 ALA B N 1
ATOM 7836 C CA . ALA B 1 459 ? -54.688 -27.484 27.359 1 16.25 459 ALA B CA 1
ATOM 7837 C C . ALA B 1 459 ? -53.469 -28.359 27.578 1 16.25 459 ALA B C 1
ATOM 7839 O O . ALA B 1 459 ? -52.656 -28.109 28.484 1 16.25 459 ALA B O 1
ATOM 7840 N N . LYS B 1 460 ? -53.094 -29.484 26.891 1 17.11 460 LYS B N 1
ATOM 7841 C CA . LYS B 1 460 ? -52.906 -30.641 27.766 1 17.11 460 LYS B CA 1
ATOM 7842 C C . LYS B 1 460 ? -51.688 -30.453 28.672 1 17.11 460 LYS B C 1
ATOM 7844 O O . LYS B 1 460 ? -50.688 -29.891 28.25 1 17.11 460 LYS B O 1
ATOM 7849 N N . PRO B 1 461 ? -51.719 -31.047 29.969 1 17.92 461 PRO B N 1
ATOM 7850 C CA . PRO B 1 461 ? -51.219 -31.047 31.344 1 17.92 461 PRO B CA 1
ATOM 7851 C C . PRO B 1 461 ? -49.781 -31.625 31.438 1 17.92 461 PRO B C 1
ATOM 7853 O O . PRO B 1 461 ? -49.188 -31.594 32.5 1 17.92 461 PRO B O 1
ATOM 7856 N N . VAL B 1 462 ? -49 -31.703 30.438 1 18.55 462 VAL B N 1
ATOM 7857 C CA . VAL B 1 462 ? -48.188 -32.906 30.641 1 18.55 462 VAL B CA 1
ATOM 7858 C C . VAL B 1 462 ? -47.344 -32.719 31.906 1 18.55 462 VAL B C 1
ATOM 7860 O O . VAL B 1 462 ? -46.625 -31.719 32.031 1 18.55 462 VAL B O 1
ATOM 7863 N N . SER B 1 463 ? -47.594 -33.469 32.969 1 16.44 463 SER B N 1
ATOM 7864 C CA . SER B 1 463 ? -47.312 -33.656 34.406 1 16.44 463 SER B CA 1
ATOM 7865 C C . SER B 1 463 ? -45.812 -33.812 34.625 1 16.44 463 SER B C 1
ATOM 7867 O O . SER B 1 463 ? -45.281 -33.344 35.625 1 16.44 463 SER B O 1
ATOM 7869 N N . ARG B 1 464 ? -45 -34.594 33.812 1 18.25 464 ARG B N 1
ATOM 7870 C CA . ARG B 1 464 ? -44.344 -35.531 34.719 1 18.25 464 ARG B CA 1
ATOM 7871 C C . ARG B 1 464 ? -43.281 -34.844 35.562 1 18.25 464 ARG B C 1
ATOM 7873 O O . ARG B 1 464 ? -42.688 -33.844 35.125 1 18.25 464 ARG B O 1
ATOM 7880 N N . PRO B 1 465 ? -42.906 -35.312 36.75 1 17.42 465 PRO B N 1
ATOM 7881 C CA . PRO B 1 465 ? -42.438 -34.938 38.094 1 17.42 465 PRO B CA 1
ATOM 7882 C C . PRO B 1 465 ? -40.938 -34.625 38.125 1 17.42 465 PRO B C 1
ATOM 7884 O O . PRO B 1 465 ? -40.438 -34.188 39.156 1 17.42 465 PRO B O 1
ATOM 7887 N N . PRO B 1 466 ? -40.25 -34.094 37.062 1 18.69 466 PRO B N 1
ATOM 7888 C CA . PRO B 1 466 ? -38.906 -34.594 37.344 1 18.69 466 PRO B CA 1
ATOM 7889 C C . PRO B 1 466 ? -38.375 -34.125 38.688 1 18.69 466 PRO B C 1
ATOM 7891 O O . PRO B 1 466 ? -38.562 -32.969 39.062 1 18.69 466 PRO B O 1
ATOM 7894 N N . GLN B 1 467 ? -38.031 -35 39.656 1 16.52 467 GLN B N 1
ATOM 7895 C CA . GLN B 1 467 ? -37.656 -34.938 41.062 1 16.52 467 GLN B CA 1
ATOM 7896 C C . GLN B 1 467 ? -36.344 -34.188 41.25 1 16.52 467 GLN B C 1
ATOM 7898 O O . GLN B 1 467 ? -35.375 -34.406 40.5 1 16.52 467 GLN B O 1
ATOM 7903 N N . ILE B 1 468 ? -36.344 -32.969 41.875 1 17.58 468 ILE B N 1
ATOM 7904 C CA . ILE B 1 468 ? -35.438 -31.938 42.375 1 17.58 468 ILE B CA 1
ATOM 7905 C C . ILE B 1 468 ? -34.469 -32.562 43.406 1 17.58 468 ILE B C 1
ATOM 7907 O O . ILE B 1 468 ? -33.562 -31.891 43.875 1 17.58 468 ILE B O 1
ATOM 7911 N N . VAL B 1 469 ? -34.125 -33.812 43.469 1 16.31 469 VAL B N 1
ATOM 7912 C CA . VAL B 1 469 ? -33.844 -34.125 44.875 1 16.31 469 VAL B CA 1
ATOM 7913 C C . VAL B 1 469 ? -32.75 -33.219 45.406 1 16.31 469 VAL B C 1
ATOM 7915 O O . VAL B 1 469 ? -31.891 -32.781 44.625 1 16.31 469 VAL B O 1
ATOM 7918 N N . PHE B 1 470 ? -32.781 -32.938 46.875 1 15.71 470 PHE B N 1
ATOM 7919 C CA . PHE B 1 470 ? -32.469 -32.156 48.062 1 15.71 470 PHE B CA 1
ATOM 7920 C C . PHE B 1 470 ? -31.031 -32.375 48.5 1 15.71 470 PHE B C 1
ATOM 7922 O O . PHE B 1 470 ? -30.438 -31.547 49.156 1 15.71 470 PHE B O 1
ATOM 7929 N N . GLY B 1 471 ? -30.156 -33.406 48.156 1 16.34 471 GLY B N 1
ATOM 7930 C CA . GLY B 1 471 ? -29.656 -33.844 49.438 1 16.34 471 GLY B CA 1
ATOM 7931 C C . GLY B 1 471 ? -28.844 -32.75 50.156 1 16.34 471 GLY B C 1
ATOM 7932 O O . GLY B 1 471 ? -28.375 -31.812 49.5 1 16.34 471 GLY B O 1
ATOM 7933 N N . THR B 1 472 ? -28.594 -32.906 51.594 1 16.23 472 THR B N 1
ATOM 7934 C CA . THR B 1 472 ? -28.297 -32.344 52.906 1 16.23 472 THR B CA 1
ATOM 7935 C C . THR B 1 472 ? -26.812 -32.062 53.062 1 16.23 472 THR B C 1
ATOM 7937 O O . THR B 1 472 ? -26.422 -31.219 53.875 1 16.23 472 THR B O 1
ATOM 7940 N N . LEU B 1 473 ? -25.797 -32.75 52.531 1 16.22 473 LEU B N 1
ATOM 7941 C CA . LEU B 1 473 ? -24.844 -33 53.625 1 16.22 473 LEU B CA 1
ATOM 7942 C C . LEU B 1 473 ? -24.25 -31.672 54.125 1 16.22 473 LEU B C 1
ATOM 7944 O O . LEU B 1 473 ? -23.906 -30.797 53.344 1 16.22 473 LEU B O 1
ATOM 7948 N N . SER B 1 474 ? -24.047 -31.438 55.531 1 15.7 474 SER B N 1
ATOM 7949 C CA . SER B 1 474 ? -23.906 -30.672 56.781 1 15.7 474 SER B CA 1
ATOM 7950 C C . SER B 1 474 ? -22.5 -30.094 56.906 1 15.7 474 SER B C 1
ATOM 7952 O O . SER B 1 474 ? -22.328 -28.906 57.156 1 15.7 474 SER B O 1
ATOM 7954 N N . ALA B 1 475 ? -21.406 -30.906 57.281 1 15.08 475 ALA B N 1
ATOM 7955 C CA . ALA B 1 475 ? -20.781 -30.875 58.594 1 15.08 475 ALA B CA 1
ATOM 7956 C C . ALA B 1 475 ? -19.75 -29.766 58.688 1 15.08 475 ALA B C 1
ATOM 7958 O O . ALA B 1 475 ? -19.328 -29.203 57.688 1 15.08 475 ALA B O 1
ATOM 7959 N N . ALA B 1 476 ? -18.375 -30.062 59.094 1 15.57 476 ALA B N 1
ATOM 7960 C CA . ALA B 1 476 ? -17.781 -29.781 60.406 1 15.57 476 ALA B CA 1
ATOM 7961 C C . ALA B 1 476 ? -17.141 -28.391 60.438 1 15.57 476 ALA B C 1
ATOM 7963 O O . ALA B 1 476 ? -16.859 -27.828 59.375 1 15.57 476 ALA B O 1
ATOM 7964 N N . LYS B 1 477 ? -16.141 -28.156 61.562 1 16.06 477 LYS B N 1
ATOM 7965 C CA . LYS B 1 477 ? -15.992 -27.375 62.812 1 16.06 477 LYS B CA 1
ATOM 7966 C C . LYS B 1 477 ? -15.008 -26.234 62.594 1 16.06 477 LYS B C 1
ATOM 7968 O O . LYS B 1 477 ? -15.312 -25.078 62.938 1 16.06 477 LYS B O 1
ATOM 7973 N N . PRO B 1 478 ? -13.586 -26.406 63.062 1 16.53 478 PRO B N 1
ATOM 7974 C CA . PRO B 1 478 ? -13.047 -25.766 64.25 1 16.53 478 PRO B CA 1
ATOM 7975 C C . PRO B 1 478 ? -12.336 -24.438 63.969 1 16.53 478 PRO B C 1
ATOM 7977 O O . PRO B 1 478 ? -11.992 -24.172 62.812 1 16.53 478 PRO B O 1
ATOM 7980 N N . VAL B 1 479 ? -11.383 -23.938 64.938 1 17.23 479 VAL B N 1
ATOM 7981 C CA . VAL B 1 479 ? -11.203 -22.875 65.938 1 17.23 479 VAL B CA 1
ATOM 7982 C C . VAL B 1 479 ? -10.219 -21.828 65.375 1 17.23 479 VAL B C 1
ATOM 7984 O O . VAL B 1 479 ? -10.602 -20.703 65.062 1 17.23 479 VAL B O 1
ATOM 7987 N N . ASN B 1 480 ? -8.883 -21.672 66 1 16.48 480 ASN B N 1
ATOM 7988 C CA . ASN B 1 480 ? -8.453 -20.719 67.062 1 16.48 480 ASN B CA 1
ATOM 7989 C C . ASN B 1 480 ? -7.566 -19.625 66.438 1 16.48 480 ASN B C 1
ATOM 7991 O O . ASN B 1 480 ? -7.098 -19.734 65.312 1 16.48 480 ASN B O 1
ATOM 7995 N N . ARG B 1 481 ? -6.27 -19.234 67.062 1 16.73 481 ARG B N 1
ATOM 7996 C CA . ARG B 1 481 ? -5.863 -18.047 67.812 1 16.73 481 ARG B CA 1
ATOM 7997 C C . ARG B 1 481 ? -5.016 -17.125 66.938 1 16.73 481 ARG B C 1
ATOM 7999 O O . ARG B 1 481 ? -4.75 -17.422 65.812 1 16.73 481 ARG B O 1
ATOM 8006 N N . PRO B 1 482 ? -3.531 -16.766 67.312 1 17.28 482 PRO B N 1
ATOM 8007 C CA . PRO B 1 482 ? -3.141 -15.562 68.062 1 17.28 482 PRO B CA 1
ATOM 8008 C C . PRO B 1 482 ? -2.471 -14.508 67.188 1 17.28 482 PRO B C 1
ATOM 8010 O O . PRO B 1 482 ? -2.832 -13.336 67.188 1 17.28 482 PRO B O 1
ATOM 8013 N N . PRO B 1 483 ? -1.103 -14.633 66.5 1 18.89 483 PRO B N 1
ATOM 8014 C CA . PRO B 1 483 ? 0.013 -13.938 67.125 1 18.89 483 PRO B CA 1
ATOM 8015 C C . PRO B 1 483 ? 0.321 -12.586 66.5 1 18.89 483 PRO B C 1
ATOM 8017 O O . PRO B 1 483 ? -0.002 -12.367 65.312 1 18.89 483 PRO B O 1
ATOM 8020 N N . GLN B 1 484 ? 1.033 -11.43 67.25 1 18 484 GLN B N 1
ATOM 8021 C CA . GLN B 1 484 ? 1.24 -10.008 67.5 1 18 484 GLN B CA 1
ATOM 8022 C C . GLN B 1 484 ? 2.363 -9.461 66.625 1 18 484 GLN B C 1
ATOM 8024 O O . GLN B 1 484 ? 2.584 -8.25 66.562 1 18 484 GLN B O 1
ATOM 8029 N N . ILE B 1 485 ? 2.631 -9.766 65.375 1 17.77 485 ILE B N 1
ATOM 8030 C CA . ILE B 1 485 ? 4.02 -9.445 65.062 1 17.77 485 ILE B CA 1
ATOM 8031 C C . ILE B 1 485 ? 4.215 -7.93 65.062 1 17.77 485 ILE B C 1
ATOM 8033 O O . ILE B 1 485 ? 3.566 -7.211 64.312 1 17.77 485 ILE B O 1
ATOM 8037 N N . VAL B 1 486 ? 5.004 -7.258 66.125 1 17.12 486 VAL B N 1
ATOM 8038 C CA . VAL B 1 486 ? 5.367 -5.953 66.625 1 17.12 486 VAL B CA 1
ATOM 8039 C C . VAL B 1 486 ? 6.359 -5.266 65.688 1 17.12 486 VAL B C 1
ATOM 8041 O O . VAL B 1 486 ? 6.629 -4.07 65.875 1 17.12 486 VAL B O 1
ATOM 8044 N N . PHE B 1 487 ? 6.586 -5.438 64.562 1 17.25 487 PHE B N 1
ATOM 8045 C CA . PHE B 1 487 ? 7.914 -4.945 64.25 1 17.25 487 PHE B CA 1
ATOM 8046 C C . PHE B 1 487 ? 8.008 -3.443 64.438 1 17.25 487 PHE B C 1
ATOM 8048 O O . PHE B 1 487 ? 7.09 -2.697 64.125 1 17.25 487 PHE B O 1
ATOM 8055 N N . GLU B 1 488 ? 9.047 -2.938 65.188 1 16.66 488 GLU B N 1
ATOM 8056 C CA . GLU B 1 488 ? 9.695 -1.812 65.875 1 16.66 488 GLU B CA 1
ATOM 8057 C C . GLU B 1 488 ? 9.961 -0.665 64.938 1 16.66 488 GLU B C 1
ATOM 8059 O O . GLU B 1 488 ? 9.977 -0.865 63.688 1 16.66 488 GLU B O 1
ATOM 8064 N N . ALA B 1 489 ? 10.891 0.45 65.438 1 16.44 489 ALA B N 1
ATOM 8065 C CA . ALA B 1 489 ? 10.953 1.862 65.812 1 16.44 489 ALA B CA 1
ATOM 8066 C C . ALA B 1 489 ? 11.719 2.668 64.75 1 16.44 489 ALA B C 1
ATOM 8068 O O . ALA B 1 489 ? 11.469 3.863 64.562 1 16.44 489 ALA B O 1
ATOM 8069 N N . LEU B 1 490 ? 12.648 2.205 63.844 1 17.28 490 LEU B N 1
ATOM 8070 C CA . LEU B 1 490 ? 13.859 3.006 63.938 1 17.28 490 LEU B CA 1
ATOM 8071 C C . LEU B 1 490 ? 13.594 4.441 63.5 1 17.28 490 LEU B C 1
ATOM 8073 O O . LEU B 1 490 ? 12.797 4.684 62.594 1 17.28 490 LEU B O 1
ATOM 8077 N N . SER B 1 491 ? 14.484 5.523 63.969 1 15.44 491 SER B N 1
ATOM 8078 C CA . SER B 1 491 ? 14.609 6.875 64.5 1 15.44 491 SER B CA 1
ATOM 8079 C C . SER B 1 491 ? 14.695 7.902 63.375 1 15.44 491 SER B C 1
ATOM 8081 O O . SER B 1 491 ? 13.922 8.859 63.344 1 15.44 491 SER B O 1
ATOM 8083 N N . ALA B 1 492 ? 15.961 8.633 63.094 1 15.91 492 ALA B N 1
ATOM 8084 C CA . ALA B 1 492 ? 16.359 9.945 63.562 1 15.91 492 ALA B CA 1
ATOM 8085 C C . ALA B 1 492 ? 16.234 11 62.469 1 15.91 492 ALA B C 1
ATOM 8087 O O . ALA B 1 492 ? 15.789 12.125 62.719 1 15.91 492 ALA B O 1
ATOM 8088 N N . ALA B 1 493 ? 16.938 10.961 61.25 1 16.61 493 ALA B N 1
ATOM 8089 C CA . ALA B 1 493 ? 17.859 12.078 61.031 1 16.61 493 ALA B CA 1
ATOM 8090 C C . ALA B 1 493 ? 17.094 13.359 60.719 1 16.61 493 ALA B C 1
ATOM 8092 O O . ALA B 1 493 ? 15.938 13.312 60.281 1 16.61 493 ALA B O 1
ATOM 8093 N N . LYS B 1 494 ? 17.984 14.445 60.312 1 16.52 494 LYS B N 1
ATOM 8094 C CA . LYS B 1 494 ? 18.234 15.805 60.781 1 16.52 494 LYS B CA 1
ATOM 8095 C C . LYS B 1 494 ? 17.281 16.797 60.125 1 16.52 494 LYS B C 1
ATOM 8097 O O . LYS B 1 494 ? 16.641 16.469 59.125 1 16.52 494 LYS B O 1
ATOM 8102 N N . PRO B 1 495 ? 18.031 17.969 59.688 1 17.78 495 PRO B N 1
ATOM 8103 C CA . PRO B 1 495 ? 17.859 19.359 60.094 1 17.78 495 PRO B CA 1
ATOM 8104 C C . PRO B 1 495 ? 16.859 20.109 59.188 1 17.78 495 PRO B C 1
ATOM 8106 O O . PRO B 1 495 ? 16.531 19.641 58.094 1 17.78 495 PRO B O 1
ATOM 8109 N N . VAL B 1 496 ? 16.875 21.438 59.438 1 17.7 496 VAL B N 1
ATOM 8110 C CA . VAL B 1 496 ? 15.977 22.578 59.625 1 17.7 496 VAL B CA 1
ATOM 8111 C C . VAL B 1 496 ? 15.703 23.25 58.281 1 17.7 496 VAL B C 1
ATOM 8113 O O . VAL B 1 496 ? 16.578 23.297 57.406 1 17.7 496 VAL B O 1
ATOM 8116 N N . ASN B 1 497 ? 14.57 23.406 57.906 1 18.22 497 ASN B N 1
ATOM 8117 C CA . ASN B 1 497 ? 13.695 23.969 56.875 1 18.22 497 ASN B CA 1
ATOM 8118 C C . ASN B 1 497 ? 13.867 25.484 56.75 1 18.22 497 ASN B C 1
ATOM 8120 O O . ASN B 1 497 ? 12.961 26.25 57.125 1 18.22 497 ASN B O 1
ATOM 8124 N N . ARG B 1 498 ? 15.242 25.953 56.969 1 17.97 498 ARG B N 1
ATOM 8125 C CA . ARG B 1 498 ? 15.086 27.375 57.25 1 17.97 498 ARG B CA 1
ATOM 8126 C C . ARG B 1 498 ? 14.266 28.062 56.156 1 17.97 498 ARG B C 1
ATOM 8128 O O . ARG B 1 498 ? 14.258 27.625 55 1 17.97 498 ARG B O 1
ATOM 8135 N N . PRO B 1 499 ? 13.547 29.094 56.531 1 19.53 499 PRO B N 1
ATOM 8136 C CA . PRO B 1 499 ? 12.359 29.844 56.125 1 19.53 499 PRO B CA 1
ATOM 8137 C C . PRO B 1 499 ? 12.648 30.828 55 1 19.53 499 PRO B C 1
ATOM 8139 O O . PRO B 1 499 ? 11.734 31.516 54.531 1 19.53 499 PRO B O 1
ATOM 8142 N N . PRO B 1 500 ? 13.758 30.516 54.125 1 19.41 500 PRO B N 1
ATOM 8143 C CA . PRO B 1 500 ? 14.359 31.797 53.781 1 19.41 500 PRO B CA 1
ATOM 8144 C C . PRO B 1 500 ? 13.336 32.812 53.281 1 19.41 500 PRO B C 1
ATOM 8146 O O . PRO B 1 500 ? 12.289 32.438 52.75 1 19.41 500 PRO B O 1
ATOM 8149 N N . GLN B 1 501 ? 13.445 34.094 53.75 1 17.33 501 GLN B N 1
ATOM 8150 C CA . GLN B 1 501 ? 12.742 35.375 53.844 1 17.33 501 GLN B CA 1
ATOM 8151 C C . GLN B 1 501 ? 12.586 36 52.469 1 17.33 501 GLN B C 1
ATOM 8153 O O . GLN B 1 501 ? 13.57 36.281 51.781 1 17.33 501 GLN B O 1
ATOM 8158 N N . THR B 1 502 ? 11.711 35.406 51.656 1 18.77 502 THR B N 1
ATOM 8159 C CA . THR B 1 502 ? 11.383 35.938 50.344 1 18.77 502 THR B CA 1
ATOM 8160 C C . THR B 1 502 ? 11.07 37.438 50.438 1 18.77 502 THR B C 1
ATOM 8162 O O . THR B 1 502 ? 10.086 37.844 51.062 1 18.77 502 THR B O 1
ATOM 8165 N N . VAL B 1 503 ? 12.133 38.25 50.625 1 17.72 503 VAL B N 1
ATOM 8166 C CA . VAL B 1 503 ? 12.016 39.688 50.781 1 17.72 503 VAL B CA 1
ATOM 8167 C C . VAL B 1 503 ? 11.148 40.25 49.688 1 17.72 503 VAL B C 1
ATOM 8169 O O . VAL B 1 503 ? 11.203 39.812 48.531 1 17.72 503 VAL B O 1
ATOM 8172 N N . PHE B 1 504 ? 10.156 41.125 50.031 1 17.7 504 PHE B N 1
ATOM 8173 C CA . PHE B 1 504 ? 8.945 41.844 49.656 1 17.7 504 PHE B CA 1
ATOM 8174 C C . PHE B 1 504 ? 9.258 42.906 48.594 1 17.7 504 PHE B C 1
ATOM 8176 O O . PHE B 1 504 ? 8.344 43.438 47.969 1 17.7 504 PHE B O 1
ATOM 8183 N N . GLU B 1 505 ? 10.641 43.156 48.312 1 17.59 505 GLU B N 1
ATOM 8184 C CA . GLU B 1 505 ? 10.68 44.625 48.188 1 17.59 505 GLU B CA 1
ATOM 8185 C C . GLU B 1 505 ? 9.805 45.094 47.031 1 17.59 505 GLU B C 1
ATOM 8187 O O . GLU B 1 505 ? 9.5 44.312 46.125 1 17.59 505 GLU B O 1
ATOM 8192 N N . ASN B 1 506 ? 9.531 46.469 47.031 1 17.66 506 ASN B N 1
ATOM 8193 C CA . ASN B 1 506 ? 8.625 47.562 46.719 1 17.66 506 ASN B CA 1
ATOM 8194 C C . ASN B 1 506 ? 8.688 47.938 45.219 1 17.66 506 ASN B C 1
ATOM 8196 O O . ASN B 1 506 ? 9.766 48.188 44.688 1 17.66 506 ASN B O 1
ATOM 8200 N N . LEU B 1 507 ? 7.824 47.312 44.469 1 18.36 507 LEU B N 1
ATOM 8201 C CA . LEU B 1 507 ? 7.535 47.531 43.062 1 18.36 507 LEU B CA 1
ATOM 8202 C C . LEU B 1 507 ? 7.43 49 42.75 1 18.36 507 LEU B C 1
ATOM 8204 O O . LEU B 1 507 ? 6.426 49.656 43.062 1 18.36 507 LEU B O 1
ATOM 8208 N N . SER B 1 508 ? 8.57 49.719 43.062 1 16.23 508 SER B N 1
ATOM 8209 C CA . SER B 1 508 ? 8.461 51.156 42.906 1 16.23 508 SER B CA 1
ATOM 8210 C C . SER B 1 508 ? 7.82 51.531 41.562 1 16.23 508 SER B C 1
ATOM 8212 O O . SER B 1 508 ? 7.824 50.75 40.625 1 16.23 508 SER B O 1
ATOM 8214 N N . ALA B 1 509 ? 7.48 52.875 41.438 1 17.89 509 ALA B N 1
ATOM 8215 C CA . ALA B 1 509 ? 6.523 53.875 40.969 1 17.89 509 ALA B CA 1
ATOM 8216 C C . ALA B 1 509 ? 6.789 54.25 39.5 1 17.89 509 ALA B C 1
ATOM 8218 O O . ALA B 1 509 ? 5.953 54.906 38.875 1 17.89 509 ALA B O 1
ATOM 8219 N N . ALA B 1 510 ? 8.055 53.844 38.906 1 18.16 510 ALA B N 1
ATOM 8220 C CA . ALA B 1 510 ? 8.5 55.031 38.188 1 18.16 510 ALA B CA 1
ATOM 8221 C C . ALA B 1 510 ? 7.559 55.375 37.031 1 18.16 510 ALA B C 1
ATOM 8223 O O . ALA B 1 510 ? 7.109 54.469 36.312 1 18.16 510 ALA B O 1
ATOM 8224 N N . LYS B 1 511 ? 7.195 56.594 37 1 18.3 511 LYS B N 1
ATOM 8225 C CA . LYS B 1 511 ? 6.211 57.5 36.406 1 18.3 511 LYS B CA 1
ATOM 8226 C C . LYS B 1 511 ? 6.477 57.688 34.906 1 18.3 511 LYS B C 1
ATOM 8228 O O . LYS B 1 511 ? 5.742 58.406 34.25 1 18.3 511 LYS B O 1
ATOM 8233 N N . PRO B 1 512 ? 7.379 56.812 34.25 1 18.56 512 PRO B N 1
ATOM 8234 C CA . PRO B 1 512 ? 7.957 57.75 33.281 1 18.56 512 PRO B CA 1
ATOM 8235 C C . PRO B 1 512 ? 6.898 58.406 32.406 1 18.56 512 PRO B C 1
ATOM 8237 O O . PRO B 1 512 ? 5.891 57.781 32.062 1 18.56 512 PRO B O 1
ATOM 8240 N N . VAL B 1 513 ? 7.102 59.656 32.25 1 18.03 513 VAL B N 1
ATOM 8241 C CA . VAL B 1 513 ? 6.395 60.875 31.812 1 18.03 513 VAL B CA 1
ATOM 8242 C C . VAL B 1 513 ? 6.004 60.75 30.344 1 18.03 513 VAL B C 1
ATOM 8244 O O . VAL B 1 513 ? 6.516 59.875 29.625 1 18.03 513 VAL B O 1
ATOM 8247 N N . ASN B 1 514 ? 6.09 61.875 29.734 1 17.12 514 ASN B N 1
ATOM 8248 C CA . ASN B 1 514 ? 5.164 62.781 29.094 1 17.12 514 ASN B CA 1
ATOM 8249 C C . ASN B 1 514 ? 5.098 62.562 27.594 1 17.12 514 ASN B C 1
ATOM 8251 O O . ASN B 1 514 ? 4.016 62.375 27.031 1 17.12 514 ASN B O 1
ATOM 8255 N N . ARG B 1 515 ? 5.824 63.438 26.812 1 18.62 515 ARG B N 1
ATOM 8256 C CA . ARG B 1 515 ? 5.289 64.5 25.938 1 18.62 515 ARG B CA 1
ATOM 8257 C C . ARG B 1 515 ? 5.281 64 24.484 1 18.62 515 ARG B C 1
ATOM 8259 O O . ARG B 1 515 ? 6.066 63.156 24.094 1 18.62 515 ARG B O 1
ATOM 8266 N N . PRO B 1 516 ? 4.48 64.688 23.672 1 19.94 516 PRO B N 1
ATOM 8267 C CA . PRO B 1 516 ? 3.756 64.625 22.406 1 19.94 516 PRO B CA 1
ATOM 8268 C C . PRO B 1 516 ? 4.684 64.75 21.203 1 19.94 516 PRO B C 1
ATOM 8270 O O . PRO B 1 516 ? 5.363 65.75 21.016 1 19.94 516 PRO B O 1
ATOM 8273 N N . PRO B 1 517 ? 5.629 63.688 21 1 17.39 517 PRO B N 1
ATOM 8274 C CA . PRO B 1 517 ? 6.559 64.25 20.016 1 17.39 517 PRO B CA 1
ATOM 8275 C C . PRO B 1 517 ? 5.848 64.812 18.781 1 17.39 517 PRO B C 1
ATOM 8277 O O . PRO B 1 517 ? 4.902 64.188 18.281 1 17.39 517 PRO B O 1
ATOM 8280 N N . GLN B 1 518 ? 6.066 66.125 18.516 1 16.56 518 GLN B N 1
ATOM 8281 C CA . GLN B 1 518 ? 5.531 67.062 17.562 1 16.56 518 GLN B CA 1
ATOM 8282 C C . GLN B 1 518 ? 6.008 66.75 16.141 1 16.56 518 GLN B C 1
ATOM 8284 O O . GLN B 1 518 ? 5.602 67.438 15.188 1 16.56 518 GLN B O 1
ATOM 8289 N N . ILE B 1 519 ? 6.766 65.688 15.828 1 16.67 519 ILE B N 1
ATOM 8290 C CA . ILE B 1 519 ? 7.539 66.125 14.672 1 16.67 519 ILE B CA 1
ATOM 8291 C C . ILE B 1 519 ? 6.594 66.625 13.578 1 16.67 519 ILE B C 1
ATOM 8293 O O . ILE B 1 519 ? 5.512 66.062 13.383 1 16.67 519 ILE B O 1
ATOM 8297 N N . VAL B 1 520 ? 7.273 67.5 12.672 1 14.96 520 VAL B N 1
ATOM 8298 C CA . VAL B 1 520 ? 7.375 68.562 11.695 1 14.96 520 VAL B CA 1
ATOM 8299 C C . VAL B 1 520 ? 6.898 68.062 10.328 1 14.96 520 VAL B C 1
ATOM 8301 O O . VAL B 1 520 ? 7.168 66.938 9.953 1 14.96 520 VAL B O 1
ATOM 8304 N N . LYS B 1 521 ? 6.199 69.125 9.5 1 17.28 521 LYS B N 1
ATOM 8305 C CA . LYS B 1 521 ? 5.316 69.438 8.391 1 17.28 521 LYS B CA 1
ATOM 8306 C C . LYS B 1 521 ? 5.93 69.062 7.055 1 17.28 521 LYS B C 1
ATOM 8308 O O . LYS B 1 521 ? 7.086 68.625 7.004 1 17.28 521 LYS B O 1
ATOM 8313 N N . SER B 1 522 ? 5.957 70 6.176 1 16.33 522 SER B N 1
ATOM 8314 C CA . SER B 1 522 ? 5.133 70.562 5.109 1 16.33 522 SER B CA 1
ATOM 8315 C C . SER B 1 522 ? 5.789 70.375 3.744 1 16.33 522 SER B C 1
ATOM 8317 O O . SER B 1 522 ? 5.223 69.75 2.865 1 16.33 522 SER B O 1
ATOM 8319 N N . CYS B 1 523 ? 5.836 71.562 2.955 1 17.41 523 CYS B N 1
ATOM 8320 C CA . CYS B 1 523 ? 5.453 72.25 1.725 1 17.41 523 CYS B CA 1
ATOM 8321 C C . CYS B 1 523 ? 6.586 72.188 0.705 1 17.41 523 CYS B C 1
ATOM 8323 O O . CYS B 1 523 ? 6.367 72.5 -0.48 1 17.41 523 CYS B O 1
ATOM 8325 N N . LEU B 1 524 ? 7.859 72.125 1.002 1 17.44 524 LEU B N 1
ATOM 8326 C CA . LEU B 1 524 ? 8.57 73.25 0.388 1 17.44 524 LEU B CA 1
ATOM 8327 C C . LEU B 1 524 ? 8.555 73.125 -1.132 1 17.44 524 LEU B C 1
ATOM 8329 O O . LEU B 1 524 ? 8.445 72.062 -1.675 1 17.44 524 LEU B O 1
ATOM 8333 N N . VAL B 1 525 ? 9.031 74.25 -1.808 1 17.92 525 VAL B N 1
ATOM 8334 C CA . VAL B 1 525 ? 9.281 75.5 -2.6 1 17.92 525 VAL B CA 1
ATOM 8335 C C . VAL B 1 525 ? 10.211 75.125 -3.768 1 17.92 525 VAL B C 1
ATOM 8337 O O . VAL B 1 525 ? 10.25 75.875 -4.762 1 17.92 525 VAL B O 1
ATOM 8340 N N . PHE B 1 526 ? 11.258 74.312 -3.811 1 19.02 526 PHE B N 1
ATOM 8341 C CA . PHE B 1 526 ? 12.227 75.188 -4.508 1 19.02 526 PHE B CA 1
ATOM 8342 C C . PHE B 1 526 ? 11.789 75.438 -5.941 1 19.02 526 PHE B C 1
ATOM 8344 O O . PHE B 1 526 ? 10.977 74.688 -6.492 1 19.02 526 PHE B O 1
ATOM 8351 N N . PHE B 1 527 ? 12.602 76.25 -6.703 1 20.06 527 PHE B N 1
ATOM 8352 C CA . PHE B 1 527 ? 13.156 77.312 -7.586 1 20.06 527 PHE B CA 1
ATOM 8353 C C . PHE B 1 527 ? 13.258 76.812 -9.016 1 20.06 527 PHE B C 1
ATOM 8355 O O . PHE B 1 527 ? 13.336 75.562 -9.242 1 20.06 527 PHE B O 1
ATOM 8362 N N . GLU B 1 528 ? 13.992 76.75 -10.016 1 22.38 528 GLU B N 1
ATOM 8363 C CA . GLU B 1 528 ? 13.719 77.375 -11.297 1 22.38 528 GLU B CA 1
ATOM 8364 C C . GLU B 1 528 ? 12.836 76.5 -12.18 1 22.38 528 GLU B C 1
ATOM 8366 O O . GLU B 1 528 ? 12.977 75.25 -12.172 1 22.38 528 GLU B O 1
#